Protein AF-0000000082883033 (afdb_homodimer)

Sequence (998 aa):
MDLQLVFLLLLLHVTVPDFSAATPEQPQLTFQQLYKYGKNEYTAKNWNDCVGFMLRAIEDYTYYKEETLWCREMCDRQTNEVPADIVKLDSPKLIRTGMFYGTAQKALCLLRCRIDKFTEERPTMSNYDTYEEFQDRKPYHYLQFCYWKQNDLKNAVKAAFTYLVANPTDEDTVVNLQFYMTQPGYDASFLVDSLQMEYERHYMSAVEAYENQDWERCVERFDLALDAYFKEEHKCKMLCEDYLDWGTMQGDNPEMSIVITSIYTSVIRCQNNCITKLSKVNGHTIKNFLASFYEYLHVCQFNLQRGRDAAQSVANALLLDKDNVVMRRNRLFYASLYENQVEDLFQPSEKIAQHYKQDVIEKRFIAFVDSRFKYEDRRLPAEVAEDRHTFNVEVDIRDDFDYSRI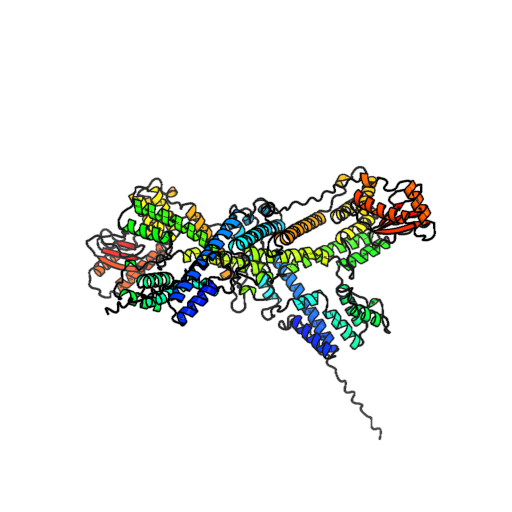MDNILTEKECTALKVASQLPAQANRYIDNLIDEVSTRINTLYGSTVVFQKLNCHQEMLKSGCDRGAFVIGIDSERCSAILADEYSGCALVYCVMDLQLVFLLLLLHVTVPDFSAATPEQPQLTFQQLYKYGKNEYTAKNWNDCVGFMLRAIEDYTYYKEETLWCREMCDRQTNEVPADIVKLDSPKLIRTGMFYGTAQKALCLLRCRIDKFTEERPTMSNYDTYEEFQDRKPYHYLQFCYWKQNDLKNAVKAAFTYLVANPTDEDTVVNLQFYMTQPGYDASFLVDSLQMEYERHYMSAVEAYENQDWERCVERFDLALDAYFKEEHKCKMLCEDYLDWGTMQGDNPEMSIVITSIYTSVIRCQNNCITKLSKVNGHTIKNFLASFYEYLHVCQFNLQRGRDAAQSVANALLLDKDNVVMRRNRLFYASLYENQVEDLFQPSEKIAQHYKQDVIEKRFIAFVDSRFKYEDRRLPAEVAEDRHTFNVEVDIRDDFDYSRIMDNILTEKECTALKVASQLPAQANRYIDNLIDEVSTRINTLYGSTVVFQKLNCHQEMLKSGCDRGAFVIGIDSERCSAILADEYSGCALVYCV

Nearest PDB structures (foldseek):
  8kc9-assembly1_B  TM=8.653E-01  e=4.958E-15  Homo sapiens
  8k0i-assembly1_a  TM=7.037E-01  e=3.665E-15  Homo sapiens
  8k17-assembly1_A  TM=6.082E-01  e=2.996E-16  Homo sapiens
  8k0f-assembly1_A  TM=6.092E-01  e=2.996E-16  Homo sapiens
  8kc9-assembly1_A  TM=6.158E-01  e=5.725E-16  Homo sapiens

Foldseek 3Di:
DPPPPPPPPPPPPPPPPPLDQPPLPQLACALVNLQVQLVVCLVVVVLVSNLSSLVSSLRRLVLVLVLLLVQLVVLVVVFDLQDPVLCPDDDPVSSVVSSVVRVVSSVVSSVVSCCVRSNPNHDDDPDCVVVVCVVLLVSLVSNLVSCVSVVNLLSNLQSLLLNCLSVVPDPVSVVVNVVSCPDPPDDPVSNDNPPAFQLLVLQVQLVVCLVVLVLVSNLVSLVRSVVSLVVQLVSQLSSLQPQADCVVVPDPPDDPVSRVLRGVLRSLVSSLCSVQVSQGHSNDGDPLSVLLSLLRNLVSCVVVVNLLVSLQSLLLSCLSPVLPVQSLVVLVVSCVVVVPCRPPSNHHDPVSVVVSLSSVLSVQSNCCCCQQVDQDPNDGDDDDPVVPDDRDSDDDSDNPADSVLVVDFLDDLVLLVVLQVCQPDPPDPDVVVVVVLVVSQVSSCVRRVHHWAWDDWHAAADFDFLPADRDKFKAHSDNVRHRNTDDRTDHGTITIIYD/DCPPPPPPPPPPPPPPPPLDQPPLPQLACALVNLQVQLVVCLVVLVLVSNLSSLVSSLRRLVLVLVLLLVQLVVLVVVFDLQDPVLCPDDDPVSSVVSNVVRVVSSVVSSVVSCCVRSNPNHDDDPDCVVVVCVVLLVSLVSNLVSCVSVVNLLSNLQSLLLNCLSVVPDPVSVVVNVVSCPDPPDDPVSNDNPPAFQLLVLQVQLVVCLVVLVLVSNLVSLVRSVVSLVVQLVSQLSSLQPQADCVVVPDPPDDPVVRVLRGVLRSLVSSLCSVQVSQGHSNDGDPLSVLLSLLRNLVSCVVVVNLLVSLQSLLLSCLSPVLPVQSLVVLVVSCVVVVPCRPVSNHHDPVSVVVSLSSVLSVQSNCCCCQQVDQDPNDGDDDDPVVPDDRDSDDDSDNPADSVLVVDFLDDLVLLVVLQVCQPDPPDPDVVVVVVLVVSQVSSCVRRVHHWAWDDWHAAADFDFQPADRDKFKAHSDNVRHRNTDDRTDHGTITIIHD

Secondary structure (DSSP, 8-state):
-----------------------TT-TTS-HHHHHHHHHHHHHHT-HHHHHHHHHHHHHHHHHHHHHHHHHHHHHHHH--SS-HHHHT-S-HHHHHHHHHHHHHHHHHHHHHHHHHHHTTTSPP---HHHHHHHHTTHHHHHHHHHHHHTT-HHHHHHHHHHHHHH-TT-HHHHHHHHHHHHSTT--GGG---TT--HHHHHHHHHHHHHHTT-HHHHHHHHHHHHHHHHHHHHHHHHTTTT----GGGSSSS--HHHHHHHHHHHHHHHHHTHHHHT-EETTEE-TTHHHHHHHHHHHHHHHTT-HHHHHHHHHHHHHH-TT-HHHHHHHHHHHHHTGGGHHHH----HHHHHHHHHHHHHHHHHHHHHHHS--BTTBPPPP-GGGGSPP-----------GGGGGS-SS-HHHHHHHHHHHHS-S---HHHHHHHHHHHHHHHHHH----EEEEEEEEEEEEE---SS-EEEEE-SGGGTTPEEPSEEEEEEEEEE-/---------------------S-TT-TTS-HHHHHHHHHHHHHHT-HHHHHHHHHHHHHHHHHHHHHHHHHHHHHHHH--SS-HHHHT-S-HHHHHHHHHHHHHHHHHHHHHHHHHHHTTTSPP---HHHHHHHHTTHHHHHHHHHHHHTT-HHHHHHHHHHHHHH-TT-HHHHHHHHHHHHSTT--GGG---TT--HHHHHHHHHHHHHHTT-HHHHHHHHHHHHHHHHHHHHHHHHTTTT----GGGSSSS--HHHHHHHHHHHHHHHHHTHHHHT-EETTEE-TTHHHHHHHHHHHHHHHTT-HHHHHHHHHHHHHH-TT-HHHHHHHHHHHHHTGGGHHHH----HHHHHHHHHHHHHHHHHHHHHHHS--BTTBPPPP-GGGGSPP-----------GGGGGS-SS-HHHHHHHHHHHHS-S---HHHHHHHHHHHHHHHHHH----EEEEEEEEEEEEE---SS-EEEEE-SGGGTTPEEPSEEEEEEEEEE-

Radius of gyration: 41.28 Å; Cα contacts (8 Å, |Δi|>4): 1332; chains: 2; bounding box: 108×136×106 Å

pLDDT: mean 88.79, std 14.78, range [27.38, 98.69]

Organism: Panagrellus redivivus (NCBI:txid6233)

Structure (mmCIF, N/CA/C/O backbone):
data_AF-0000000082883033-model_v1
#
loop_
_entity.id
_entity.type
_entity.pdbx_description
1 polymer 'Procollagen-proline 3-dioxygenase'
#
loop_
_atom_site.group_PDB
_atom_site.id
_atom_site.type_symbol
_atom_site.label_atom_id
_atom_site.label_alt_id
_atom_site.label_comp_id
_atom_site.label_asym_id
_atom_site.label_entity_id
_atom_site.label_seq_id
_atom_site.pdbx_PDB_ins_code
_atom_site.Cartn_x
_atom_site.Cartn_y
_atom_site.Cartn_z
_atom_site.occupancy
_atom_site.B_iso_or_equiv
_atom_site.auth_seq_id
_atom_site.auth_comp_id
_atom_site.auth_asym_id
_atom_site.auth_atom_id
_atom_site.pdbx_PDB_model_num
ATOM 1 N N . MET A 1 1 ? 75.812 -56.062 4.418 1 27.58 1 MET A N 1
ATOM 2 C CA . MET A 1 1 ? 75.625 -54.594 4.418 1 27.58 1 MET A CA 1
ATOM 3 C C . MET A 1 1 ? 74.25 -54.219 3.758 1 27.58 1 MET A C 1
ATOM 5 O O . MET A 1 1 ? 74.188 -54.031 2.543 1 27.58 1 MET A O 1
ATOM 9 N N . ASP A 1 2 ? 73.188 -55.031 3.953 1 32.84 2 ASP A N 1
ATOM 10 C CA . ASP A 1 2 ? 71.812 -55.094 3.449 1 32.84 2 ASP A CA 1
ATOM 11 C C . ASP A 1 2 ? 71.062 -53.781 3.742 1 32.84 2 ASP A C 1
ATOM 13 O O . ASP A 1 2 ? 70.875 -53.438 4.902 1 32.84 2 ASP A O 1
ATOM 17 N N . LEU A 1 3 ? 71.375 -52.656 2.908 1 33.72 3 LEU A N 1
ATOM 18 C CA . LEU A 1 3 ? 70.875 -51.312 2.859 1 33.72 3 LEU A CA 1
ATOM 19 C C . LEU A 1 3 ? 69.312 -51.344 2.736 1 33.72 3 LEU A C 1
ATOM 21 O O . LEU A 1 3 ? 68.812 -51.75 1.713 1 33.72 3 LEU A O 1
ATOM 25 N N . GLN A 1 4 ? 68.625 -51.719 3.822 1 35.91 4 GLN A N 1
ATOM 26 C CA . GLN A 1 4 ? 67.188 -51.688 4.051 1 35.91 4 GLN A CA 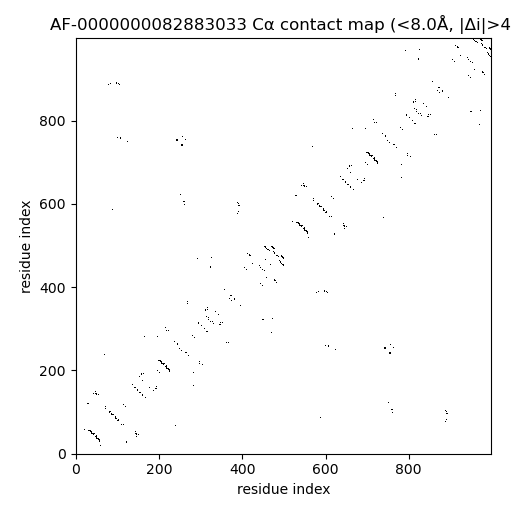1
ATOM 27 C C . GLN A 1 4 ? 66.562 -50.312 3.688 1 35.91 4 GLN A C 1
ATOM 29 O O . GLN A 1 4 ? 66.938 -49.312 4.297 1 35.91 4 GLN A O 1
ATOM 34 N N . LEU A 1 5 ? 66.375 -50.062 2.34 1 35 5 LEU A N 1
ATOM 35 C CA . LEU A 1 5 ? 65.688 -48.906 1.765 1 35 5 LEU A CA 1
ATOM 36 C C . LEU A 1 5 ? 64.375 -48.594 2.488 1 35 5 LEU A C 1
ATOM 38 O O . LEU A 1 5 ? 63.438 -49.406 2.428 1 35 5 LEU A O 1
ATOM 42 N N . VAL A 1 6 ? 64.438 -48.031 3.654 1 35.53 6 VAL A N 1
ATOM 43 C CA . VAL A 1 6 ? 63.281 -47.5 4.395 1 35.53 6 VAL A CA 1
ATOM 44 C C . VAL A 1 6 ? 62.5 -46.5 3.508 1 35.53 6 VAL A C 1
ATOM 46 O O . VAL A 1 6 ? 63 -45.438 3.158 1 35.53 6 VAL A O 1
ATOM 49 N N . PHE A 1 7 ? 61.844 -47.031 2.441 1 33.12 7 PHE A N 1
ATOM 50 C CA . PHE A 1 7 ? 60.938 -46.188 1.66 1 33.12 7 PHE A CA 1
ATOM 51 C C . PHE A 1 7 ? 59.969 -45.438 2.568 1 33.12 7 PHE A C 1
ATOM 53 O O . PHE A 1 7 ? 59.188 -46.031 3.279 1 33.12 7 PHE A O 1
ATOM 60 N N . LEU A 1 8 ? 60.406 -44.25 3.053 1 33.25 8 LEU A N 1
ATOM 61 C CA . LEU A 1 8 ? 59.594 -43.219 3.695 1 33.25 8 LEU A CA 1
ATOM 62 C C . LEU A 1 8 ? 58.344 -42.906 2.867 1 33.25 8 LEU A C 1
ATOM 64 O O . LEU A 1 8 ? 58.438 -42.344 1.78 1 33.25 8 LEU A O 1
ATOM 68 N N . LEU A 1 9 ? 57.375 -43.875 2.748 1 31.28 9 LEU A N 1
ATOM 69 C CA . LEU A 1 9 ? 56.062 -43.562 2.211 1 31.28 9 LEU A CA 1
ATOM 70 C C . LEU A 1 9 ? 55.5 -42.281 2.852 1 31.28 9 LEU A C 1
ATOM 72 O O . LEU A 1 9 ? 55.156 -42.281 4.039 1 31.28 9 LEU A O 1
ATOM 76 N N . LEU A 1 10 ? 56.062 -41.094 2.465 1 33 10 LEU A N 1
ATOM 77 C CA . LEU A 1 10 ? 55.406 -39.812 2.732 1 33 10 LEU A CA 1
ATOM 78 C C . LEU A 1 10 ? 53.938 -39.875 2.363 1 33 10 LEU A C 1
ATOM 80 O O . LEU A 1 10 ? 53.594 -39.938 1.181 1 33 10 LEU A O 1
ATOM 84 N N . LEU A 1 11 ? 53.094 -40.531 3.135 1 32.59 11 LEU A N 1
ATOM 85 C CA . LEU A 1 11 ? 51.625 -40.375 3.086 1 32.59 11 LEU A CA 1
ATOM 86 C C . LEU A 1 11 ? 51.25 -38.906 3.059 1 32.59 11 LEU A C 1
ATOM 88 O O . LEU A 1 11 ? 51.438 -38.188 4.047 1 32.59 11 LEU A O 1
ATOM 92 N N . LEU A 1 12 ? 51.438 -38.25 1.916 1 33.47 12 LEU A N 1
ATOM 93 C CA . LEU A 1 12 ? 50.812 -36.938 1.681 1 33.47 12 LEU A CA 1
ATOM 94 C C . LEU A 1 12 ? 49.344 -36.969 2.119 1 33.47 12 LEU A C 1
ATOM 96 O O . LEU A 1 12 ? 48.5 -37.656 1.508 1 33.47 12 LEU A O 1
ATOM 100 N N . HIS A 1 13 ? 49.031 -36.781 3.406 1 33.62 13 HIS A N 1
ATOM 101 C CA . HIS A 1 13 ? 47.688 -36.469 3.898 1 33.62 13 HIS A CA 1
ATOM 102 C C . HIS A 1 13 ? 47.125 -35.281 3.143 1 33.62 13 HIS A C 1
ATOM 104 O O . HIS A 1 13 ? 47.594 -34.125 3.307 1 33.62 13 HIS A O 1
ATOM 110 N N . VAL A 1 14 ? 46.656 -35.469 1.913 1 36.41 14 VAL A N 1
ATOM 111 C CA . VAL A 1 14 ? 45.75 -34.469 1.309 1 36.41 14 VAL A CA 1
ATOM 112 C C . VAL A 1 14 ? 44.625 -34.125 2.273 1 36.41 14 VAL A C 1
ATOM 114 O O . VAL A 1 14 ? 43.781 -34.969 2.584 1 36.41 14 VAL A O 1
ATOM 117 N N . THR A 1 15 ? 44.906 -33.25 3.205 1 33.66 15 THR A N 1
ATOM 118 C CA . THR A 1 15 ? 43.812 -32.656 3.984 1 33.66 15 THR A CA 1
ATOM 119 C C . THR A 1 15 ? 42.75 -32.094 3.068 1 33.66 15 THR A C 1
ATOM 121 O O . THR A 1 15 ? 43 -31.125 2.336 1 33.66 15 THR A O 1
ATOM 124 N N . VAL A 1 16 ? 41.844 -32.875 2.604 1 38.06 16 VAL A N 1
ATOM 125 C CA . VAL A 1 16 ? 40.594 -32.344 2.01 1 38.06 16 VAL A CA 1
ATOM 126 C C . VAL A 1 16 ? 40.031 -31.266 2.91 1 38.06 16 VAL A C 1
ATOM 128 O O . VAL A 1 16 ? 39.812 -31.484 4.105 1 38.06 16 VAL A O 1
ATOM 131 N N . PRO A 1 17 ? 40.344 -30.016 2.49 1 35.72 17 PRO A N 1
ATOM 132 C CA . PRO A 1 17 ? 39.625 -29.031 3.314 1 35.72 17 PRO A CA 1
ATOM 133 C C . PRO A 1 17 ? 38.188 -29.422 3.584 1 35.72 17 PRO A C 1
ATOM 135 O O . PRO A 1 17 ? 37.5 -29.969 2.709 1 35.72 17 PRO A O 1
ATOM 138 N N . ASP A 1 18 ? 37.906 -29.766 4.754 1 31.92 18 ASP A N 1
ATOM 139 C CA . ASP A 1 18 ? 36.562 -29.922 5.246 1 31.92 18 ASP A CA 1
ATOM 140 C C . ASP A 1 18 ? 35.656 -28.812 4.727 1 31.92 18 ASP A C 1
ATOM 142 O O . ASP A 1 18 ? 35.844 -27.641 5.035 1 31.92 18 ASP A O 1
ATOM 146 N N . PHE A 1 19 ? 35.188 -29.016 3.512 1 36.12 19 PHE A N 1
ATOM 147 C CA . PHE A 1 19 ? 34.094 -28.203 3.016 1 36.12 19 PHE A CA 1
ATOM 148 C C . PHE A 1 19 ? 33 -28.047 4.074 1 36.12 19 PHE A C 1
ATOM 150 O O . PHE A 1 19 ? 32.188 -28.953 4.262 1 36.12 19 PHE A O 1
ATOM 157 N N . SER A 1 20 ? 33.344 -27.438 5.125 1 30.59 20 SER A N 1
ATOM 158 C CA . SER A 1 20 ? 32.281 -27.016 6.039 1 30.59 20 SER A CA 1
ATOM 159 C C . SER A 1 20 ? 31.172 -26.266 5.301 1 30.59 20 SER A C 1
ATOM 161 O O . SER A 1 20 ? 31.453 -25.422 4.453 1 30.59 20 SER A O 1
ATOM 163 N N . ALA A 1 21 ? 29.984 -26.734 5.227 1 32.22 21 ALA A N 1
ATOM 164 C CA . ALA A 1 21 ? 28.719 -26.141 4.84 1 32.22 21 ALA A CA 1
ATOM 165 C C . ALA A 1 21 ? 28.688 -24.641 5.121 1 32.22 21 ALA A C 1
ATOM 167 O O . ALA A 1 21 ? 29.094 -24.203 6.203 1 32.22 21 ALA A O 1
ATOM 168 N N . ALA A 1 22 ? 28.891 -23.781 4.312 1 38.69 22 ALA A N 1
ATOM 169 C CA . ALA A 1 22 ? 28.5 -22.391 4.484 1 38.69 22 ALA A CA 1
ATOM 170 C C . ALA A 1 22 ? 27.328 -22.25 5.441 1 38.69 22 ALA A C 1
ATOM 172 O O . ALA A 1 22 ? 26.172 -22.297 5.016 1 38.69 22 ALA A O 1
ATOM 173 N N . THR A 1 23 ? 27.109 -22.984 6.512 1 45.19 23 THR A N 1
ATOM 174 C CA . THR A 1 23 ? 26.172 -22.891 7.625 1 45.19 23 THR A CA 1
ATOM 175 C C . THR A 1 23 ? 26.094 -21.453 8.148 1 45.19 23 THR A C 1
ATOM 177 O O . THR A 1 23 ? 26.969 -20.625 7.84 1 45.19 23 THR A O 1
ATOM 180 N N . PRO A 1 24 ? 25.141 -21.047 9.273 1 55.59 24 PRO A N 1
ATOM 181 C CA . PRO A 1 24 ? 25.031 -19.859 10.117 1 55.59 24 PRO A CA 1
ATOM 182 C C . PRO A 1 24 ? 26.406 -19.281 10.484 1 55.59 24 PRO A C 1
ATOM 184 O O . PRO A 1 24 ? 26.469 -18.219 11.117 1 55.59 24 PRO A O 1
ATOM 187 N N . GLU A 1 25 ? 27.344 -19.875 10.047 1 60.88 25 GLU A N 1
ATOM 188 C CA . GLU A 1 25 ? 28.562 -19.484 10.742 1 60.88 25 GLU A CA 1
ATOM 189 C C . GLU A 1 25 ? 29.203 -18.266 10.109 1 60.88 25 GLU A C 1
ATOM 191 O O . GLU A 1 25 ? 29.844 -17.453 10.805 1 60.88 25 GLU A O 1
ATOM 196 N N . GLN A 1 26 ? 28.859 -18.094 8.617 1 78.81 26 GLN A N 1
ATOM 197 C CA . GLN A 1 26 ? 29.406 -16.891 8.008 1 78.81 26 GLN A CA 1
ATOM 198 C C . GLN A 1 26 ? 28.328 -16.125 7.254 1 78.81 26 GLN A C 1
ATOM 200 O O . GLN A 1 26 ? 28.25 -16.172 6.023 1 78.81 26 GLN A O 1
ATOM 205 N N . PRO A 1 27 ? 27.641 -15.398 7.902 1 80.38 27 PRO A N 1
ATOM 206 C CA . PRO A 1 27 ? 26.484 -14.742 7.297 1 80.38 27 PRO A CA 1
ATOM 207 C C . PRO A 1 27 ? 26.859 -13.781 6.172 1 80.38 27 PRO A C 1
ATOM 209 O O . PRO A 1 27 ? 26.031 -13.484 5.309 1 80.38 27 PRO A O 1
ATOM 212 N N . GLN A 1 28 ? 28.094 -13.43 6.074 1 83.5 28 GLN A N 1
ATOM 213 C CA . GLN A 1 28 ? 28.531 -12.469 5.066 1 83.5 28 GLN A CA 1
ATOM 214 C C . GLN A 1 28 ? 28.734 -13.141 3.713 1 83.5 28 GLN A C 1
ATOM 216 O O . GLN A 1 28 ? 28.719 -12.477 2.676 1 83.5 28 GLN A O 1
ATOM 221 N N . LEU A 1 29 ? 28.969 -14.398 3.764 1 89.06 29 LEU A N 1
ATOM 222 C CA . LEU A 1 29 ? 29.156 -15.141 2.525 1 89.06 29 LEU A CA 1
ATOM 223 C C . LEU A 1 29 ? 27.828 -15.672 1.994 1 89.06 29 LEU A C 1
ATOM 225 O O . LEU A 1 29 ? 27.438 -16.797 2.311 1 89.06 29 LEU A O 1
ATOM 229 N N . THR A 1 30 ? 27.234 -14.93 1.138 1 91.69 30 THR A N 1
ATOM 230 C CA . THR A 1 30 ? 25.906 -15.258 0.618 1 91.69 30 THR A CA 1
ATOM 231 C C . THR A 1 30 ? 26.016 -16.109 -0.639 1 91.69 30 THR A C 1
ATOM 233 O O . THR A 1 30 ? 27.109 -16.281 -1.191 1 91.69 30 THR A O 1
ATOM 236 N N . PHE A 1 31 ? 24.906 -16.656 -1.018 1 93.88 31 PHE A N 1
ATOM 237 C CA . PHE A 1 31 ? 24.891 -17.484 -2.219 1 93.88 31 PHE A CA 1
ATOM 238 C C . PHE A 1 31 ? 25.344 -16.688 -3.434 1 93.88 31 PHE A C 1
ATOM 240 O O . PHE A 1 31 ? 25.922 -17.234 -4.371 1 93.88 31 PHE A O 1
ATOM 247 N N . GLN A 1 32 ? 25.141 -15.383 -3.434 1 92.31 32 GLN A N 1
ATOM 248 C CA . GLN A 1 32 ? 25.578 -14.539 -4.543 1 92.31 32 GLN A CA 1
ATOM 249 C C . GLN A 1 32 ? 27.094 -14.539 -4.676 1 92.31 32 GLN A C 1
ATOM 251 O O . GLN A 1 32 ? 27.625 -14.719 -5.773 1 92.31 32 GLN A O 1
ATOM 256 N N . GLN A 1 33 ? 27.766 -14.328 -3.576 1 92.38 33 GLN A N 1
ATOM 257 C CA . GLN A 1 33 ? 29.234 -14.32 -3.572 1 92.38 33 GLN A CA 1
ATOM 258 C C . GLN A 1 33 ? 29.797 -15.703 -3.877 1 92.38 33 GLN A C 1
ATOM 260 O O . GLN A 1 33 ? 30.734 -15.836 -4.652 1 92.38 33 GLN A O 1
ATOM 265 N N . LEU A 1 34 ? 29.234 -16.625 -3.236 1 95.94 34 LEU A N 1
ATOM 266 C CA . LEU A 1 34 ? 29.672 -18 -3.436 1 95.94 34 LEU A CA 1
ATOM 267 C C . LEU A 1 34 ? 29.516 -18.422 -4.891 1 95.94 34 LEU A C 1
ATOM 269 O O . LEU A 1 34 ? 30.375 -19.109 -5.445 1 95.94 34 LEU A O 1
ATOM 273 N N . TYR A 1 35 ? 28.391 -18.047 -5.473 1 96.62 35 TYR A N 1
ATOM 274 C CA . TYR A 1 35 ? 28.125 -18.312 -6.883 1 96.62 35 TYR A CA 1
ATOM 275 C C . TYR A 1 35 ? 29.172 -17.672 -7.773 1 96.62 35 TYR A C 1
ATOM 277 O O . TYR A 1 35 ? 29.672 -18.297 -8.719 1 96.62 35 TYR A O 1
ATOM 285 N N . LYS A 1 36 ? 29.5 -16.469 -7.457 1 95.75 36 LYS A N 1
ATOM 286 C CA . LYS A 1 36 ? 30.562 -15.766 -8.188 1 95.75 36 LYS A CA 1
ATOM 287 C C . LYS A 1 36 ? 31.891 -16.5 -8.078 1 95.75 36 LYS A C 1
ATOM 289 O O . LYS A 1 36 ? 32.594 -16.656 -9.07 1 95.75 36 LYS A O 1
ATOM 294 N N . TYR A 1 37 ? 32.219 -16.922 -6.895 1 97.12 37 TYR A N 1
ATOM 295 C CA . TYR A 1 37 ? 33.469 -17.688 -6.695 1 97.12 37 TYR A CA 1
ATOM 296 C C . TYR A 1 37 ? 33.438 -18.984 -7.512 1 97.12 37 TYR A C 1
ATOM 298 O O . TYR A 1 37 ? 34.438 -19.359 -8.117 1 97.12 37 TYR A O 1
ATOM 306 N N . GLY A 1 38 ? 32.25 -19.625 -7.492 1 98.19 38 GLY A N 1
ATOM 307 C CA . GLY A 1 38 ? 32.125 -20.828 -8.289 1 98.19 38 GLY A CA 1
ATOM 308 C C . GLY A 1 38 ? 32.344 -20.609 -9.766 1 98.19 38 GLY A C 1
ATOM 309 O O . GLY A 1 38 ? 33 -21.406 -10.43 1 98.19 38 GLY A O 1
ATOM 310 N N . LYS A 1 39 ? 31.812 -19.547 -10.297 1 98 39 LYS A N 1
ATOM 311 C CA . LYS A 1 39 ? 32 -19.188 -11.703 1 98 39 LYS A CA 1
ATOM 312 C C . LYS A 1 39 ? 33.469 -18.891 -12.008 1 98 39 LYS A C 1
ATOM 314 O O . LYS A 1 39 ? 33.969 -19.25 -13.062 1 98 39 LYS A O 1
ATOM 319 N N . ASN A 1 40 ? 34.094 -18.219 -11.102 1 98.19 40 ASN A N 1
ATOM 320 C CA . ASN A 1 40 ? 35.531 -17.922 -11.258 1 98.19 40 ASN A CA 1
ATOM 321 C C . ASN A 1 40 ? 36.375 -19.188 -11.344 1 98.19 40 ASN A C 1
ATOM 323 O O . ASN A 1 40 ? 37.25 -19.312 -12.195 1 98.19 40 ASN A O 1
ATOM 327 N N . GLU A 1 41 ? 36.094 -20.031 -10.43 1 98.44 41 GLU A N 1
ATOM 328 C CA . GLU A 1 41 ? 36.812 -21.281 -10.406 1 98.44 41 GLU A CA 1
ATOM 329 C C . GLU A 1 41 ? 36.531 -22.125 -11.656 1 98.44 41 GLU A C 1
ATOM 331 O O . GLU A 1 41 ? 37.438 -22.828 -12.148 1 98.44 41 GLU A O 1
ATOM 336 N N . TYR A 1 42 ? 35.312 -22.062 -12.117 1 98 42 TYR A N 1
ATOM 337 C CA . TYR A 1 42 ? 34.938 -22.703 -13.375 1 98 42 TYR A CA 1
ATOM 338 C C . TYR A 1 42 ? 35.812 -22.188 -14.523 1 98 42 TYR A C 1
ATOM 340 O O . TYR A 1 42 ? 36.344 -22.969 -15.312 1 98 42 TYR A O 1
ATOM 348 N N . THR A 1 43 ? 36 -20.938 -14.586 1 98.06 43 THR A N 1
ATOM 349 C CA . THR A 1 43 ? 36.781 -20.297 -15.633 1 98.06 43 THR A CA 1
ATOM 350 C C . THR A 1 43 ? 38.25 -20.641 -15.492 1 98.06 43 THR A C 1
ATOM 352 O O . THR A 1 43 ? 38.969 -20.828 -16.5 1 98.06 43 THR A O 1
ATOM 355 N N . ALA A 1 44 ? 38.656 -20.766 -14.305 1 97.94 44 ALA A N 1
ATOM 356 C CA . ALA A 1 44 ? 40.062 -21.062 -14.008 1 97.94 44 ALA A CA 1
ATOM 357 C C . ALA A 1 44 ? 40.344 -22.562 -14.141 1 97.94 44 ALA A C 1
ATOM 359 O O . ALA A 1 44 ? 41.5 -23 -14.023 1 97.94 44 ALA A O 1
ATOM 360 N N . LYS A 1 45 ? 39.375 -23.344 -14.312 1 97.88 45 LYS A N 1
ATOM 361 C CA . LYS A 1 45 ? 39.469 -24.781 -14.484 1 97.88 45 LYS A CA 1
ATOM 362 C C . LYS A 1 45 ? 39.906 -25.469 -13.195 1 97.88 45 LYS A C 1
ATOM 364 O O . LYS A 1 45 ? 40.625 -26.469 -13.234 1 97.88 45 LYS A O 1
ATOM 369 N N . ASN A 1 46 ? 39.625 -24.812 -12.133 1 98.25 46 ASN A N 1
ATOM 370 C CA . ASN A 1 46 ? 39.75 -25.438 -10.828 1 98.25 46 ASN A CA 1
ATOM 371 C C . ASN A 1 46 ? 38.469 -26.203 -10.445 1 98.25 46 ASN A C 1
ATOM 373 O O . ASN A 1 46 ? 37.656 -25.688 -9.672 1 98.25 46 ASN A O 1
ATOM 377 N N . TRP A 1 47 ? 38.406 -27.406 -10.828 1 98.06 47 TRP A N 1
ATOM 378 C CA . TRP A 1 47 ? 37.156 -28.109 -10.859 1 98.06 47 TRP A CA 1
ATOM 379 C C . TRP A 1 47 ? 36.719 -28.5 -9.453 1 98.06 47 TRP A C 1
ATOM 381 O O . TRP A 1 47 ? 35.5 -28.469 -9.141 1 98.06 47 TRP A O 1
ATOM 391 N N . ASN A 1 48 ? 37.594 -28.859 -8.562 1 97.69 48 ASN A N 1
ATOM 392 C CA . ASN A 1 48 ? 37.219 -29.172 -7.188 1 97.69 48 ASN A CA 1
ATOM 393 C C . ASN A 1 48 ? 36.625 -27.969 -6.465 1 97.69 48 ASN A C 1
ATOM 395 O O . ASN A 1 48 ? 35.594 -28.109 -5.793 1 97.69 48 ASN A O 1
ATOM 399 N N . ASP A 1 49 ? 37.25 -26.906 -6.73 1 98 49 ASP A N 1
ATOM 400 C CA . ASP A 1 49 ? 36.75 -25.688 -6.098 1 98 49 ASP A CA 1
ATOM 401 C C . ASP A 1 49 ? 35.438 -25.219 -6.719 1 98 49 ASP A C 1
ATOM 403 O O . ASP A 1 49 ? 34.562 -24.703 -6.027 1 98 49 ASP A O 1
ATOM 407 N N . CYS A 1 50 ? 35.344 -25.422 -7.984 1 98.44 50 CYS A N 1
ATOM 408 C CA . CYS A 1 50 ? 34.094 -25.109 -8.672 1 98.44 50 CYS A CA 1
ATOM 409 C C . CYS A 1 50 ? 32.938 -25.844 -8.039 1 98.44 50 CYS A C 1
ATOM 411 O O . CYS A 1 50 ? 31.938 -25.219 -7.664 1 98.44 50 CYS A O 1
ATOM 413 N N . VAL A 1 51 ? 33.094 -27.172 -7.824 1 98.5 51 VAL A N 1
ATOM 414 C CA . VAL A 1 51 ? 32.031 -27.984 -7.219 1 98.5 51 VAL A CA 1
ATOM 415 C C . VAL A 1 51 ? 31.781 -27.5 -5.793 1 98.5 51 VAL A C 1
ATOM 417 O O . VAL A 1 51 ? 30.625 -27.328 -5.398 1 98.5 51 VAL A O 1
ATOM 420 N N . GLY A 1 52 ? 32.812 -27.234 -5.109 1 97.88 52 GLY A N 1
ATOM 421 C CA . GLY A 1 52 ? 32.656 -26.812 -3.729 1 97.88 52 GLY A CA 1
ATOM 422 C C . GLY A 1 52 ? 31.891 -25.516 -3.582 1 97.88 52 GLY A C 1
ATOM 423 O O . GLY A 1 52 ? 30.953 -25.438 -2.785 1 97.88 52 GLY A O 1
ATOM 424 N N . PHE A 1 53 ? 32.25 -24.531 -4.371 1 97.94 53 PHE A N 1
ATOM 425 C CA . PHE A 1 53 ? 31.625 -23.219 -4.27 1 97.94 53 PHE A CA 1
ATOM 426 C C . PHE A 1 53 ? 30.188 -23.281 -4.77 1 97.94 53 PHE A C 1
ATOM 428 O O . PHE A 1 53 ? 29.281 -22.656 -4.191 1 97.94 53 PHE A O 1
ATOM 435 N N . MET A 1 54 ? 29.938 -24.031 -5.789 1 98.25 54 MET A N 1
ATOM 436 C CA . MET A 1 54 ? 28.578 -24.141 -6.328 1 98.25 54 MET A CA 1
ATOM 437 C C . MET A 1 54 ? 27.656 -24.812 -5.336 1 98.25 54 MET A C 1
ATOM 439 O O . MET A 1 54 ? 26.516 -24.375 -5.145 1 98.25 54 MET A O 1
ATOM 443 N N . LEU A 1 55 ? 28.125 -25.859 -4.715 1 98.06 55 LEU A N 1
ATOM 444 C CA . LEU A 1 55 ? 27.297 -26.578 -3.75 1 98.06 55 LEU A CA 1
ATOM 445 C C . LEU A 1 55 ? 27 -25.703 -2.537 1 98.06 55 LEU A C 1
ATOM 447 O O . LEU A 1 55 ? 25.875 -25.703 -2.029 1 98.06 55 LEU A O 1
ATOM 451 N N . ARG A 1 56 ? 27.953 -24.969 -2.127 1 97.12 56 ARG A N 1
ATOM 452 C CA . ARG A 1 56 ? 27.75 -24.062 -1.003 1 97.12 56 ARG A CA 1
ATOM 453 C C . ARG A 1 56 ? 26.766 -22.953 -1.37 1 97.12 56 ARG A C 1
ATOM 455 O O . ARG A 1 56 ? 25.969 -22.516 -0.533 1 97.12 56 ARG A O 1
ATOM 462 N N . ALA A 1 57 ? 26.875 -22.469 -2.598 1 97.12 57 ALA A N 1
ATOM 463 C CA . ALA A 1 57 ? 25.953 -21.453 -3.07 1 97.12 57 ALA A CA 1
ATOM 464 C C . ALA A 1 57 ? 24.516 -21.969 -3.062 1 97.12 57 ALA A C 1
ATOM 466 O O . ALA A 1 57 ? 23.594 -21.266 -2.623 1 97.12 57 ALA A O 1
ATOM 467 N N . ILE A 1 58 ? 24.344 -23.172 -3.5 1 97.69 58 ILE A N 1
ATOM 468 C CA . ILE A 1 58 ? 23.016 -23.781 -3.551 1 97.69 58 ILE A CA 1
ATOM 469 C C . ILE A 1 58 ? 22.484 -23.969 -2.133 1 97.69 58 ILE A C 1
ATOM 471 O O . ILE A 1 58 ? 21.312 -23.719 -1.869 1 97.69 58 ILE A O 1
ATOM 475 N N . GLU A 1 59 ? 23.297 -24.391 -1.277 1 96.56 59 GLU A N 1
ATOM 476 C CA . GLU A 1 59 ? 22.906 -24.594 0.114 1 96.56 59 GLU A CA 1
ATOM 477 C C . GLU A 1 59 ? 22.453 -23.281 0.754 1 96.56 59 GLU A C 1
ATOM 479 O O . GLU A 1 59 ? 21.422 -23.234 1.43 1 96.56 59 GLU A O 1
ATOM 484 N N . ASP A 1 60 ? 23.219 -22.266 0.577 1 95.19 60 ASP A N 1
ATOM 485 C CA . ASP A 1 60 ? 22.859 -20.984 1.165 1 95.19 60 ASP A CA 1
ATOM 486 C C . ASP A 1 60 ? 21.578 -20.422 0.542 1 95.19 60 ASP A C 1
ATOM 488 O O . ASP A 1 60 ? 20.781 -19.781 1.223 1 95.19 60 ASP A O 1
ATOM 492 N N . TYR A 1 61 ? 21.469 -20.609 -0.747 1 94.44 61 TYR A N 1
ATOM 493 C CA . TYR A 1 61 ? 20.25 -20.188 -1.419 1 94.44 61 TYR A CA 1
ATOM 494 C C . TYR A 1 61 ? 19.031 -20.891 -0.821 1 94.44 61 TYR A C 1
ATOM 496 O O . TYR A 1 61 ? 18 -20.25 -0.578 1 94.44 61 TYR A O 1
ATOM 504 N N . THR A 1 62 ? 19.156 -22.141 -0.597 1 95.75 62 THR A N 1
ATOM 505 C CA . THR A 1 62 ? 18.078 -22.906 -0.004 1 95.75 62 THR A CA 1
ATOM 506 C C . THR A 1 62 ? 17.766 -22.422 1.404 1 95.75 62 THR A C 1
ATOM 508 O O . THR A 1 62 ? 16.594 -22.297 1.777 1 95.75 62 THR A O 1
ATOM 511 N N . TYR A 1 63 ? 18.781 -22.125 2.117 1 93.75 63 TYR A N 1
ATOM 512 C CA . TYR A 1 63 ? 18.609 -21.578 3.455 1 93.75 63 TYR A CA 1
ATOM 513 C C . TYR A 1 63 ? 17.844 -20.25 3.402 1 93.75 63 TYR A C 1
ATOM 515 O O . TYR A 1 63 ? 16.891 -20.047 4.16 1 93.75 63 TYR A O 1
ATOM 523 N N . TYR A 1 64 ? 18.281 -19.391 2.523 1 92.31 64 TYR A N 1
ATOM 524 C CA . TYR A 1 64 ? 17.656 -18.094 2.371 1 92.31 64 TYR A CA 1
ATOM 525 C C . TYR A 1 64 ? 16.172 -18.234 2.047 1 92.31 64 TYR A C 1
ATOM 527 O O . TYR A 1 64 ? 15.328 -17.562 2.652 1 92.31 64 TYR A O 1
ATOM 535 N N . LYS A 1 65 ? 15.891 -19.047 1.159 1 93.31 65 LYS A N 1
ATOM 536 C CA . LYS A 1 65 ? 14.516 -19.266 0.709 1 93.31 65 LYS A CA 1
ATOM 537 C C . LYS A 1 65 ? 13.656 -19.859 1.823 1 93.31 65 LYS A C 1
ATOM 539 O O . LYS A 1 65 ? 12.547 -19.391 2.07 1 93.31 65 LYS A O 1
ATOM 544 N N . GLU A 1 66 ? 14.148 -20.859 2.51 1 95.81 66 GLU A N 1
ATOM 545 C CA . GLU A 1 66 ? 13.383 -21.562 3.539 1 95.81 66 GLU A CA 1
ATOM 546 C C . GLU A 1 66 ? 13.141 -20.672 4.75 1 95.81 66 GLU A C 1
ATOM 548 O O . GLU A 1 66 ? 12.055 -20.688 5.328 1 95.81 66 GLU A O 1
ATOM 553 N N . GLU A 1 67 ? 14.156 -19.922 5.102 1 94.38 67 GLU A N 1
ATOM 554 C CA . GLU A 1 67 ? 13.992 -19.031 6.242 1 94.38 67 GLU A CA 1
ATOM 555 C C . GLU A 1 67 ? 13.055 -17.875 5.906 1 94.38 67 GLU A C 1
ATOM 557 O O . GLU A 1 67 ? 12.297 -17.406 6.766 1 94.38 67 GLU A O 1
ATOM 562 N N . THR A 1 68 ? 13.172 -17.391 4.688 1 93.5 68 THR A N 1
ATOM 563 C CA . THR A 1 68 ? 12.227 -16.375 4.242 1 93.5 68 THR A CA 1
ATOM 564 C C . THR A 1 68 ? 10.797 -16.891 4.324 1 93.5 68 THR A C 1
ATOM 566 O O . THR A 1 68 ? 9.906 -16.188 4.816 1 93.5 68 THR A O 1
ATOM 569 N N . LEU A 1 69 ? 10.594 -18.078 3.852 1 96.69 69 LEU A N 1
ATOM 570 C CA . LEU A 1 69 ? 9.273 -18.703 3.91 1 96.69 69 LEU A CA 1
ATOM 571 C C . LEU A 1 69 ? 8.812 -18.859 5.352 1 96.69 69 LEU A C 1
ATOM 573 O O . LEU A 1 69 ? 7.652 -18.594 5.672 1 96.69 69 LEU A O 1
ATOM 577 N N . TRP A 1 70 ? 9.688 -19.266 6.164 1 97.38 70 TRP A N 1
ATOM 578 C CA . TRP A 1 70 ? 9.352 -19.469 7.57 1 97.38 70 TRP A CA 1
ATOM 579 C C . TRP A 1 70 ? 8.883 -18.156 8.203 1 97.38 70 TRP A C 1
ATOM 581 O O . TRP A 1 70 ? 7.875 -18.125 8.906 1 97.38 70 TRP A O 1
ATOM 591 N N . CYS A 1 71 ? 9.672 -17.094 7.996 1 96.25 71 CYS A N 1
ATOM 592 C CA . CYS A 1 71 ? 9.32 -15.789 8.539 1 96.25 71 CYS A CA 1
ATOM 593 C C . CYS A 1 71 ? 7.953 -15.336 8.047 1 96.25 71 CYS A C 1
ATOM 595 O O . CYS A 1 71 ? 7.129 -14.875 8.836 1 96.25 71 CYS A O 1
ATOM 597 N N . ARG A 1 72 ? 7.676 -15.469 6.801 1 96.81 72 ARG A N 1
ATOM 598 C CA . ARG A 1 72 ? 6.422 -15.016 6.203 1 96.81 72 ARG A CA 1
ATOM 599 C C . ARG A 1 72 ? 5.242 -15.812 6.75 1 96.81 72 ARG A C 1
ATOM 601 O O . ARG A 1 72 ? 4.195 -15.242 7.062 1 96.81 72 ARG A O 1
ATOM 608 N N . GLU A 1 73 ? 5.434 -17.109 6.91 1 97.25 73 GLU A N 1
ATOM 609 C CA . GLU A 1 73 ? 4.367 -17.953 7.461 1 97.25 73 GLU A CA 1
ATOM 610 C C . GLU A 1 73 ? 4.109 -17.625 8.93 1 97.25 73 GLU A C 1
ATOM 612 O O . GLU A 1 73 ? 2.957 -17.5 9.352 1 97.25 73 GLU A O 1
ATOM 617 N N . MET A 1 74 ? 5.172 -17.484 9.625 1 97.06 74 MET A N 1
ATOM 618 C CA . MET A 1 74 ? 5.047 -17.172 11.047 1 97.06 74 MET A CA 1
ATOM 619 C C . MET A 1 74 ? 4.34 -15.828 11.25 1 97.06 74 MET A C 1
ATOM 621 O O . MET A 1 74 ? 3.402 -15.734 12.047 1 97.06 74 MET A O 1
ATOM 625 N N . CYS A 1 75 ? 4.75 -14.82 10.547 1 96.5 75 CYS A N 1
ATOM 626 C CA . CYS A 1 75 ? 4.199 -13.484 10.727 1 96.5 75 CYS A CA 1
ATOM 627 C C . CYS A 1 75 ? 2.773 -13.398 10.195 1 96.5 75 CYS A C 1
ATOM 629 O O . CYS A 1 75 ? 1.96 -12.617 10.695 1 96.5 75 CYS A O 1
ATOM 631 N N . ASP A 1 76 ? 2.459 -14.164 9.172 1 95.06 76 ASP A N 1
ATOM 632 C CA . ASP A 1 76 ? 1.088 -14.234 8.68 1 95.06 76 ASP A CA 1
ATOM 633 C C . ASP A 1 76 ? 0.15 -14.805 9.742 1 95.06 76 ASP A C 1
ATOM 635 O O . ASP A 1 76 ? -1.01 -14.398 9.836 1 95.06 76 ASP A O 1
ATOM 639 N N . ARG A 1 77 ? 0.664 -15.703 10.531 1 95.06 77 ARG A N 1
ATOM 640 C CA . ARG A 1 77 ? -0.133 -16.312 11.586 1 95.06 77 ARG A CA 1
ATOM 641 C C . ARG A 1 77 ? -0.26 -15.391 12.789 1 95.06 77 ARG A C 1
ATOM 643 O O . ARG A 1 77 ? -1.301 -15.359 13.453 1 95.06 77 ARG A O 1
ATOM 650 N N . GLN A 1 78 ? 0.727 -14.594 12.984 1 94.38 78 GLN A N 1
ATOM 651 C CA . GLN A 1 78 ? 0.799 -13.82 14.219 1 94.38 78 GLN A CA 1
ATOM 652 C C . GLN A 1 78 ? 0.125 -12.461 14.055 1 94.38 78 GLN A C 1
ATOM 654 O O . GLN A 1 78 ? -0.185 -11.797 15.047 1 94.38 78 GLN A O 1
ATOM 659 N N . THR A 1 79 ? -0.024 -12.016 12.883 1 94.81 79 THR A N 1
ATOM 660 C CA . THR A 1 79 ? -0.591 -10.695 12.656 1 94.81 79 THR A CA 1
ATOM 661 C C . THR A 1 79 ? -1.914 -10.789 11.906 1 94.81 79 THR A C 1
ATOM 663 O O . THR A 1 79 ? -2.191 -11.797 11.25 1 94.81 79 THR A O 1
ATOM 666 N N . ASN A 1 80 ? -2.744 -9.766 12.117 1 93.88 80 ASN A N 1
ATOM 667 C CA . ASN A 1 80 ? -4.031 -9.664 11.438 1 93.88 80 ASN A CA 1
ATOM 668 C C . ASN A 1 80 ? -4.148 -8.367 10.641 1 93.88 80 ASN A C 1
ATOM 670 O O . ASN A 1 80 ? -4.422 -7.309 11.203 1 93.88 80 ASN A O 1
ATOM 674 N N . GLU A 1 81 ? -4.039 -8.469 9.336 1 93.06 81 GLU A N 1
ATOM 675 C CA . GLU A 1 81 ? -4.059 -7.281 8.484 1 93.06 81 GLU A CA 1
ATOM 676 C C . GLU A 1 81 ? -5.488 -6.836 8.188 1 93.06 81 GLU A C 1
ATOM 678 O O . GLU A 1 81 ? -5.703 -5.758 7.629 1 93.06 81 GLU A O 1
ATOM 683 N N . VAL A 1 82 ? -6.469 -7.699 8.484 1 95.25 82 VAL A N 1
ATOM 684 C CA . VAL A 1 82 ? -7.871 -7.379 8.25 1 95.25 82 VAL A CA 1
ATOM 685 C C . VAL A 1 82 ? -8.688 -7.676 9.508 1 95.25 82 VAL A C 1
ATOM 687 O O . VAL A 1 82 ? -9.578 -8.531 9.492 1 95.25 82 VAL A O 1
ATOM 690 N N . PRO A 1 83 ? -8.445 -6.918 10.531 1 94.5 83 PRO A N 1
ATOM 691 C CA . PRO A 1 83 ? -9.18 -7.199 11.766 1 94.5 83 PRO A CA 1
ATOM 692 C C . PRO A 1 83 ? -10.672 -6.922 11.641 1 94.5 83 PRO A C 1
ATOM 694 O O . PRO A 1 83 ? -11.07 -5.867 11.133 1 94.5 83 PRO A O 1
ATOM 697 N N . ALA A 1 84 ? -11.453 -7.77 12.156 1 92 84 ALA A N 1
ATOM 698 C CA . ALA A 1 84 ? -12.906 -7.68 12.055 1 92 84 ALA A CA 1
ATOM 699 C C . ALA A 1 84 ? -13.422 -6.402 12.719 1 92 84 ALA A C 1
ATOM 701 O O . ALA A 1 84 ? -14.352 -5.766 12.203 1 92 84 ALA A O 1
ATOM 702 N N . ASP A 1 85 ? -12.867 -5.996 13.797 1 92.19 85 ASP A N 1
ATOM 703 C CA . ASP A 1 85 ? -13.328 -4.82 14.531 1 92.19 85 ASP A CA 1
ATOM 704 C C . ASP A 1 85 ? -13.047 -3.541 13.742 1 92.19 85 ASP A C 1
ATOM 706 O O . ASP A 1 85 ? -13.727 -2.527 13.938 1 92.19 85 ASP A O 1
ATOM 710 N N . ILE A 1 86 ? -12.086 -3.574 12.867 1 94.38 86 ILE A N 1
ATOM 711 C CA . ILE A 1 86 ? -11.711 -2.406 12.078 1 94.38 86 ILE A CA 1
ATOM 712 C C . ILE A 1 86 ? -12.609 -2.314 10.836 1 94.38 86 ILE A C 1
ATOM 714 O O . ILE A 1 86 ? -13.156 -1.253 10.539 1 94.38 86 ILE A O 1
ATOM 718 N N . VAL A 1 87 ? -12.836 -3.453 10.141 1 93.94 87 VAL A N 1
ATOM 719 C CA . VAL A 1 87 ? -13.539 -3.416 8.859 1 93.94 87 VAL A CA 1
ATOM 720 C C . VAL A 1 87 ? -15.031 -3.199 9.094 1 93.94 87 VAL A C 1
ATOM 722 O O . VAL A 1 87 ? -15.773 -2.885 8.156 1 93.94 87 VAL A O 1
ATOM 725 N N . LYS A 1 88 ? -15.484 -3.238 10.32 1 91.75 88 LYS A N 1
ATOM 726 C CA . LYS A 1 88 ? -16.891 -3.027 10.641 1 91.75 88 LYS A CA 1
ATOM 727 C C . LYS A 1 88 ? -17.156 -1.577 11.039 1 91.75 88 LYS A C 1
ATOM 729 O O . LYS A 1 88 ? -18.297 -1.195 11.297 1 91.75 88 LYS A O 1
ATOM 734 N N . LEU A 1 89 ? -16.141 -0.803 11.07 1 92.31 89 LEU A N 1
ATOM 735 C CA . LEU A 1 89 ? -16.297 0.605 11.414 1 92.31 89 LEU A CA 1
ATOM 736 C C . LEU A 1 89 ? -17.062 1.346 10.328 1 92.31 89 LEU A C 1
ATOM 738 O O . LEU A 1 89 ? -17.172 0.864 9.203 1 92.31 89 LEU A O 1
ATOM 742 N N . ASP A 1 90 ? -17.531 2.51 10.695 1 88.12 90 ASP A N 1
ATOM 743 C CA . ASP A 1 90 ? -18.359 3.279 9.766 1 88.12 90 ASP A CA 1
ATOM 744 C C . ASP A 1 90 ? -17.516 4.293 8.992 1 88.12 90 ASP A C 1
ATOM 746 O O . ASP A 1 90 ? -17.938 4.766 7.934 1 88.12 90 ASP A O 1
ATOM 750 N N . SER A 1 91 ? -16.344 4.594 9.484 1 91.75 91 SER A N 1
ATOM 751 C CA . SER A 1 91 ? -15.508 5.617 8.875 1 91.75 91 SER A CA 1
ATOM 752 C C . SER A 1 91 ? -14.484 4.996 7.93 1 91.75 91 SER A C 1
ATOM 754 O O . SER A 1 91 ? -13.586 4.277 8.367 1 91.75 91 SER A O 1
ATOM 756 N N . PRO A 1 92 ? -14.641 5.301 6.605 1 92.88 92 PRO A N 1
ATOM 757 C CA . PRO A 1 92 ? -13.664 4.781 5.648 1 92.88 92 PRO A CA 1
ATOM 758 C C . PRO A 1 92 ? -12.227 5.145 6.016 1 92.88 92 PRO A C 1
ATOM 760 O O . PRO A 1 92 ? -11.312 4.336 5.84 1 92.88 92 PRO A O 1
ATOM 763 N N . LYS A 1 93 ? -12.078 6.34 6.523 1 92.38 93 LYS A N 1
ATOM 764 C CA . LYS A 1 93 ? -10.734 6.781 6.891 1 92.38 93 LYS A CA 1
ATOM 765 C C . LYS A 1 93 ? -10.172 5.938 8.031 1 92.38 93 LYS A C 1
ATOM 767 O O . LYS A 1 93 ? -9 5.562 8.016 1 92.38 93 LYS A O 1
ATOM 772 N N . LEU A 1 94 ? -11 5.641 9.008 1 94.38 94 LEU A N 1
ATOM 773 C CA . LEU A 1 94 ? -10.562 4.832 10.141 1 94.38 94 LEU A CA 1
ATOM 774 C C . LEU A 1 94 ? -10.266 3.402 9.703 1 94.38 94 LEU A C 1
ATOM 776 O O . LEU A 1 94 ? -9.312 2.785 10.188 1 94.38 94 LEU A O 1
ATOM 780 N N . ILE A 1 95 ? -11.086 2.9 8.805 1 95.06 95 ILE A N 1
ATOM 781 C CA . ILE A 1 95 ? -10.875 1.552 8.289 1 95.06 95 ILE A CA 1
ATOM 782 C C . ILE A 1 95 ? -9.516 1.47 7.598 1 95.06 95 ILE A C 1
ATOM 784 O O . ILE A 1 95 ? -8.719 0.57 7.883 1 95.06 95 ILE A O 1
ATOM 788 N N . ARG A 1 96 ? -9.25 2.416 6.777 1 94.69 96 ARG A N 1
ATOM 789 C CA . ARG A 1 96 ? -7.992 2.432 6.035 1 94.69 96 ARG A CA 1
ATOM 790 C C . ARG A 1 96 ? -6.797 2.516 6.98 1 94.69 96 ARG A C 1
ATOM 792 O O . ARG A 1 96 ? -5.84 1.752 6.848 1 94.69 96 ARG A O 1
ATOM 799 N N . THR A 1 97 ? -6.863 3.424 7.926 1 96.5 97 THR A N 1
ATOM 800 C CA . THR A 1 97 ? -5.77 3.592 8.875 1 96.5 97 THR A CA 1
ATOM 801 C C . THR A 1 97 ? -5.559 2.316 9.688 1 96.5 97 THR A C 1
ATOM 803 O O . THR A 1 97 ? -4.422 1.894 9.906 1 96.5 97 THR A O 1
ATOM 806 N N . GLY A 1 98 ? -6.68 1.763 10.109 1 95.81 98 GLY A N 1
ATOM 807 C CA . GLY A 1 98 ? -6.59 0.526 10.875 1 95.81 98 GLY A CA 1
ATOM 808 C C . GLY A 1 98 ? -5.996 -0.622 10.078 1 95.81 98 GLY A C 1
ATOM 809 O O . GLY A 1 98 ? -5.234 -1.428 10.617 1 95.81 98 GLY A O 1
ATOM 810 N N . MET A 1 99 ? -6.324 -0.734 8.852 1 95.81 99 MET A N 1
ATOM 811 C CA . MET A 1 99 ? -5.773 -1.782 7.996 1 95.81 99 MET A CA 1
ATOM 812 C C . MET A 1 99 ? -4.281 -1.571 7.773 1 95.81 99 MET A C 1
ATOM 814 O O . MET A 1 99 ? -3.502 -2.527 7.809 1 95.81 99 MET A O 1
ATOM 818 N N . PHE A 1 100 ? -3.887 -0.328 7.539 1 96.81 100 PHE A N 1
ATOM 819 C CA . PHE A 1 100 ? -2.467 -0.044 7.367 1 96.81 100 PHE A CA 1
ATOM 820 C C . PHE A 1 100 ? -1.702 -0.311 8.656 1 96.81 100 PHE A C 1
ATOM 822 O O . PHE A 1 100 ? -0.526 -0.68 8.625 1 96.81 100 PHE A O 1
ATOM 829 N N . TYR A 1 101 ? -2.377 -0.106 9.797 1 97.69 101 TYR A N 1
ATOM 830 C CA . TYR A 1 101 ? -1.763 -0.444 11.078 1 97.69 101 TYR A CA 1
ATOM 831 C C . TYR A 1 101 ? -1.438 -1.931 11.148 1 97.69 101 TYR A C 1
ATOM 833 O O . TYR A 1 101 ? -0.35 -2.314 11.586 1 97.69 101 TYR A O 1
ATOM 841 N N . GLY A 1 102 ? -2.402 -2.773 10.727 1 96.62 102 GLY A N 1
ATOM 842 C CA . GLY A 1 102 ? -2.137 -4.203 10.656 1 96.62 102 GLY A CA 1
ATOM 843 C C . GLY A 1 102 ? -0.979 -4.547 9.742 1 96.62 102 GLY A C 1
ATOM 844 O O . GLY A 1 102 ? -0.173 -5.426 10.055 1 96.62 102 GLY A O 1
ATOM 845 N N . THR A 1 103 ? -0.9 -3.891 8.617 1 96.25 103 THR A N 1
ATOM 846 C CA . THR A 1 103 ? 0.211 -4.078 7.691 1 96.25 103 THR A CA 1
ATOM 847 C C . THR A 1 103 ? 1.534 -3.697 8.352 1 96.25 103 THR A C 1
ATOM 849 O O . THR A 1 103 ? 2.551 -4.363 8.141 1 96.25 103 THR A O 1
ATOM 852 N N . ALA A 1 104 ? 1.508 -2.613 9.094 1 96.38 104 ALA A N 1
ATOM 853 C CA . ALA A 1 104 ? 2.703 -2.18 9.812 1 96.38 104 ALA A CA 1
ATOM 854 C C . ALA A 1 104 ? 3.129 -3.217 10.852 1 96.38 104 ALA A C 1
ATOM 856 O O . ALA A 1 104 ? 4.324 -3.453 11.047 1 96.38 104 ALA A O 1
ATOM 857 N N . GLN A 1 105 ? 2.158 -3.807 11.531 1 97.25 105 GLN A N 1
ATOM 858 C CA . GLN A 1 105 ? 2.467 -4.863 12.492 1 97.25 105 GLN A CA 1
ATOM 859 C C . GLN A 1 105 ? 3.148 -6.047 11.805 1 97.25 105 GLN A C 1
ATOM 861 O O . GLN A 1 105 ? 4.113 -6.602 12.328 1 97.25 105 GLN A O 1
ATOM 866 N N . LYS A 1 106 ? 2.643 -6.426 10.672 1 96.38 106 LYS A N 1
ATOM 867 C CA . LYS A 1 106 ? 3.266 -7.504 9.898 1 96.38 106 LYS A CA 1
ATOM 868 C C . LYS A 1 106 ? 4.68 -7.121 9.469 1 96.38 106 LYS A C 1
ATOM 870 O O . LYS A 1 106 ? 5.598 -7.941 9.539 1 96.38 106 LYS A O 1
ATOM 875 N N . ALA A 1 107 ? 4.82 -5.891 8.969 1 94.25 107 ALA A N 1
ATOM 876 C CA . ALA A 1 107 ? 6.137 -5.395 8.57 1 94.25 107 ALA A CA 1
ATOM 877 C C . ALA A 1 107 ? 7.137 -5.508 9.719 1 94.25 107 ALA A C 1
ATOM 879 O O . ALA A 1 107 ? 8.266 -5.969 9.523 1 94.25 107 ALA A O 1
ATOM 880 N N . LEU A 1 108 ? 6.703 -5.062 10.891 1 95.12 108 LEU A N 1
ATOM 881 C CA . LEU A 1 108 ? 7.559 -5.117 12.078 1 95.12 108 LEU A CA 1
ATOM 882 C C . LEU A 1 108 ? 7.938 -6.559 12.406 1 95.12 108 LEU A C 1
ATOM 884 O O . LEU A 1 108 ? 9.102 -6.844 12.711 1 95.12 108 LEU A O 1
ATOM 888 N N . CYS A 1 109 ? 6.941 -7.445 12.359 1 95.94 109 CYS A N 1
ATOM 889 C CA . CYS A 1 109 ? 7.164 -8.867 12.594 1 95.94 109 CYS A CA 1
ATOM 890 C C . CYS A 1 109 ? 8.195 -9.43 11.617 1 95.94 109 CYS A C 1
ATOM 892 O O . CYS A 1 109 ? 9.117 -10.141 12.023 1 95.94 109 CYS A O 1
ATOM 894 N N . LEU A 1 110 ? 8.078 -9.133 10.359 1 93.88 110 LEU A N 1
ATOM 895 C CA . LEU A 1 110 ? 8.977 -9.633 9.32 1 93.88 110 LEU A CA 1
ATOM 896 C C . LEU A 1 110 ? 10.383 -9.086 9.516 1 93.88 110 LEU A C 1
ATOM 898 O O . LEU A 1 110 ? 11.367 -9.82 9.352 1 93.88 110 LEU A O 1
ATOM 902 N N . LEU A 1 111 ? 10.484 -7.828 9.836 1 91.25 111 LEU A N 1
ATOM 903 C CA . LEU A 1 111 ? 11.789 -7.227 10.07 1 91.25 111 LEU A CA 1
ATOM 904 C C . LEU A 1 111 ? 12.508 -7.926 11.227 1 91.25 111 LEU A C 1
ATOM 906 O O . LEU A 1 111 ? 13.688 -8.258 11.117 1 91.25 111 LEU A O 1
ATOM 910 N N . ARG A 1 112 ? 11.797 -8.172 12.297 1 92.12 112 ARG A N 1
ATOM 911 C CA . ARG A 1 112 ? 12.375 -8.852 13.453 1 92.12 112 ARG A CA 1
ATOM 912 C C . ARG A 1 112 ? 12.812 -10.266 13.086 1 92.12 112 ARG A C 1
ATOM 914 O O . ARG A 1 112 ? 13.914 -10.695 13.438 1 92.12 112 ARG A O 1
ATOM 921 N N . CYS A 1 113 ? 11.93 -10.953 12.43 1 93.19 113 CYS A N 1
ATOM 922 C CA . CYS A 1 113 ? 12.219 -12.336 12.047 1 93.19 113 CYS A CA 1
ATOM 923 C C . CYS A 1 113 ? 13.445 -12.406 11.148 1 93.19 113 CYS A C 1
ATOM 925 O O . CYS A 1 113 ? 14.281 -13.305 11.297 1 93.19 113 CYS A O 1
ATOM 927 N N . ARG A 1 114 ? 13.578 -11.562 10.227 1 88.81 114 ARG A N 1
ATOM 928 C CA . ARG A 1 114 ? 14.711 -11.562 9.305 1 88.81 114 ARG A CA 1
ATOM 929 C C . ARG A 1 114 ? 16.016 -11.266 10.039 1 88.81 114 ARG A C 1
ATOM 931 O O . ARG A 1 114 ? 17.047 -11.867 9.742 1 88.81 114 ARG A O 1
ATOM 938 N N . ILE A 1 115 ? 15.945 -10.359 10.938 1 87.69 115 ILE A N 1
ATOM 939 C CA . ILE A 1 115 ? 17.125 -10.047 11.734 1 87.69 115 ILE A CA 1
ATOM 940 C C . ILE A 1 115 ? 17.531 -11.273 12.547 1 87.69 115 ILE A C 1
ATOM 942 O O . ILE A 1 115 ? 18.734 -11.578 12.656 1 87.69 115 ILE A O 1
ATOM 946 N N . ASP A 1 116 ? 16.594 -11.945 13.07 1 88.81 116 ASP A N 1
ATOM 947 C CA . ASP A 1 116 ? 16.859 -13.125 13.891 1 88.81 116 ASP A CA 1
ATOM 948 C C . ASP A 1 116 ? 17.453 -14.25 13.055 1 88.81 116 ASP A C 1
ATOM 950 O O . ASP A 1 116 ? 18.391 -14.922 13.492 1 88.81 116 ASP A O 1
ATOM 954 N N . LYS A 1 117 ? 16.953 -14.414 11.836 1 89.56 117 LYS A N 1
ATOM 955 C CA . LYS A 1 117 ? 17.344 -15.562 11.023 1 89.56 117 LYS A CA 1
ATOM 956 C C . LYS A 1 117 ? 18.625 -15.266 10.242 1 89.56 117 LYS A C 1
ATOM 958 O O . LYS A 1 117 ? 19.453 -16.156 10.055 1 89.56 117 LYS A O 1
ATOM 963 N N . PHE A 1 118 ? 18.828 -14.07 9.711 1 87.19 118 PHE A N 1
ATOM 964 C CA . PHE A 1 118 ? 19.922 -13.758 8.805 1 87.19 118 PHE A CA 1
ATOM 965 C C . PHE A 1 118 ? 20.969 -12.875 9.492 1 87.19 118 PHE A C 1
ATOM 967 O O . PHE A 1 118 ? 22.062 -12.695 8.977 1 87.19 118 PHE A O 1
ATOM 974 N N . THR A 1 119 ? 20.719 -12.43 10.672 1 80 119 THR A N 1
ATOM 975 C CA . THR A 1 119 ? 21.578 -11.539 11.43 1 80 119 THR A CA 1
ATOM 976 C C . THR A 1 119 ? 21.797 -10.227 10.68 1 80 119 THR A C 1
ATOM 978 O O . THR A 1 119 ? 21.5 -10.133 9.492 1 80 119 THR A O 1
ATOM 981 N N . GLU A 1 120 ? 22.375 -9.352 11.234 1 76.31 120 GLU A N 1
ATOM 982 C CA . GLU A 1 120 ? 22.641 -8.039 10.648 1 76.31 120 GLU A CA 1
ATOM 983 C C . GLU A 1 120 ? 23.875 -8.062 9.758 1 76.31 120 GLU A C 1
ATOM 985 O O . GLU A 1 120 ? 24.094 -7.156 8.953 1 76.31 120 GLU A O 1
ATOM 990 N N . GLU A 1 121 ? 24.484 -9.109 9.781 1 78.38 121 GLU A N 1
ATOM 991 C CA . GLU A 1 121 ? 25.75 -9.188 9.062 1 78.38 121 GLU A CA 1
ATOM 992 C C . GLU A 1 121 ? 25.531 -9.641 7.621 1 78.38 121 GLU A C 1
ATOM 994 O O . GLU A 1 121 ? 26.422 -9.5 6.781 1 78.38 121 GLU A O 1
ATOM 999 N N . ARG A 1 122 ? 24.391 -10.203 7.359 1 83.88 122 ARG A N 1
ATOM 1000 C CA . ARG A 1 122 ? 24.141 -10.641 5.988 1 83.88 122 ARG A CA 1
ATOM 1001 C C . ARG A 1 122 ? 23.859 -9.453 5.074 1 83.88 122 ARG A C 1
ATOM 1003 O O . ARG A 1 122 ? 22.969 -8.648 5.352 1 83.88 122 ARG A O 1
ATOM 1010 N N . PRO A 1 123 ? 24.625 -9.367 4.09 1 76.81 123 PRO A N 1
ATOM 1011 C CA . PRO A 1 123 ? 24.375 -8.258 3.168 1 76.81 123 PRO A CA 1
ATOM 1012 C C . PRO A 1 123 ? 23.031 -8.383 2.439 1 76.81 123 PRO A C 1
ATOM 1014 O O . PRO A 1 123 ? 22.547 -9.5 2.234 1 76.81 123 PRO A O 1
ATOM 1017 N N . THR A 1 124 ? 22.516 -7.262 2.113 1 71.69 124 THR A N 1
ATOM 1018 C CA . THR A 1 124 ? 21.266 -7.238 1.359 1 71.69 124 THR A CA 1
ATOM 1019 C C . THR A 1 124 ? 21.484 -7.738 -0.066 1 71.69 124 THR A C 1
ATOM 1021 O O . THR A 1 124 ? 22.594 -7.645 -0.597 1 71.69 124 THR A O 1
ATOM 1024 N N . MET A 1 125 ? 20.391 -8.359 -0.554 1 71.88 125 MET A N 1
ATOM 1025 C CA . MET A 1 125 ? 20.484 -8.859 -1.922 1 71.88 125 MET A CA 1
ATOM 1026 C C . MET A 1 125 ? 20.625 -7.711 -2.914 1 71.88 125 MET A C 1
ATOM 1028 O O . MET A 1 125 ? 19.812 -6.797 -2.93 1 71.88 125 MET A O 1
ATOM 1032 N N . SER A 1 126 ? 21.734 -7.547 -3.488 1 60.25 126 SER A N 1
ATOM 1033 C CA . SER A 1 126 ? 22.109 -6.441 -4.363 1 60.25 126 SER A CA 1
ATOM 1034 C C . SER A 1 126 ? 21.453 -6.574 -5.73 1 60.25 126 SER A C 1
ATOM 1036 O O . SER A 1 126 ? 21.172 -5.57 -6.391 1 60.25 126 SER A O 1
ATOM 1038 N N . ASN A 1 127 ? 21.312 -7.84 -6.137 1 62.22 127 ASN A N 1
ATOM 1039 C CA . ASN A 1 127 ? 20.875 -8.086 -7.508 1 62.22 127 ASN A CA 1
ATOM 1040 C C . ASN A 1 127 ? 19.859 -9.203 -7.586 1 62.22 127 ASN A C 1
ATOM 1042 O O . ASN A 1 127 ? 20.141 -10.336 -7.191 1 62.22 127 ASN A O 1
ATOM 1046 N N . TYR A 1 128 ? 18.719 -8.922 -8.156 1 74.44 128 TYR A N 1
ATOM 1047 C CA . TYR A 1 128 ? 17.688 -9.945 -8.281 1 74.44 128 TYR A CA 1
ATOM 1048 C C . TYR A 1 128 ? 17.984 -10.891 -9.438 1 74.44 128 TYR A C 1
ATOM 1050 O O . TYR A 1 128 ? 17.422 -11.984 -9.508 1 74.44 128 TYR A O 1
ATOM 1058 N N . ASP A 1 129 ? 18.969 -10.523 -10.125 1 80.81 129 ASP A N 1
ATOM 1059 C CA . ASP A 1 129 ? 19.297 -11.367 -11.273 1 80.81 129 ASP A CA 1
ATOM 1060 C C . ASP A 1 129 ? 19.859 -12.719 -10.82 1 80.81 129 ASP A C 1
ATOM 1062 O O . ASP A 1 129 ? 19.531 -13.75 -11.406 1 80.81 129 ASP A O 1
ATOM 1066 N N . THR A 1 130 ? 20.688 -12.633 -9.844 1 88.56 130 THR A N 1
ATOM 1067 C CA . THR A 1 130 ? 21.25 -13.875 -9.336 1 88.56 130 THR A CA 1
ATOM 1068 C C . THR A 1 130 ? 20.172 -14.773 -8.75 1 88.56 130 THR A C 1
ATOM 1070 O O . THR A 1 130 ? 20.203 -15.992 -8.938 1 88.56 130 THR A O 1
ATOM 1073 N N . TYR A 1 131 ? 19.281 -14.18 -8.102 1 87.94 131 TYR A N 1
ATOM 1074 C CA . TYR A 1 131 ? 18.156 -14.938 -7.543 1 87.94 131 TYR A CA 1
ATOM 1075 C C . TYR A 1 131 ? 17.375 -15.641 -8.641 1 87.94 131 TYR A C 1
ATOM 1077 O O . TYR A 1 131 ? 17 -16.797 -8.492 1 87.94 131 TYR A O 1
ATOM 1085 N N . GLU A 1 132 ? 17.188 -14.977 -9.719 1 88.25 132 GLU A N 1
ATOM 1086 C CA . GLU A 1 132 ? 16.484 -15.555 -10.852 1 88.25 132 GLU A CA 1
ATOM 1087 C C . GLU A 1 132 ? 17.266 -16.703 -11.469 1 88.25 132 GLU A C 1
ATOM 1089 O O . GLU A 1 132 ? 16.688 -17.703 -11.906 1 88.25 132 GLU A O 1
ATOM 1094 N N . GLU A 1 133 ? 18.516 -16.547 -11.477 1 93.69 133 GLU A N 1
ATOM 1095 C CA . GLU A 1 133 ? 19.344 -17.641 -11.992 1 93.69 133 GLU A CA 1
ATOM 1096 C C . GLU A 1 133 ? 19.203 -18.891 -11.141 1 93.69 133 GLU A C 1
ATOM 1098 O O . GLU A 1 133 ? 19.203 -20.016 -11.664 1 93.69 133 GLU A O 1
ATOM 1103 N N . PHE A 1 134 ? 19.156 -18.672 -9.891 1 94.62 134 PHE A N 1
ATOM 1104 C CA . PHE A 1 134 ? 19 -19.812 -9 1 94.62 134 PHE A CA 1
ATOM 1105 C C . PHE A 1 134 ? 17.625 -20.438 -9.164 1 94.62 134 PHE A C 1
ATOM 1107 O O . PHE A 1 134 ? 17.484 -21.672 -9.109 1 94.62 134 PHE A O 1
ATOM 1114 N N . GLN A 1 135 ? 16.656 -19.656 -9.422 1 90.88 135 GLN A N 1
ATOM 1115 C CA . GLN A 1 135 ? 15.312 -20.172 -9.688 1 90.88 135 GLN A CA 1
ATOM 1116 C C . GLN A 1 135 ? 15.289 -21 -10.969 1 90.88 135 GLN A C 1
ATOM 1118 O O . GLN A 1 135 ? 14.555 -21.984 -11.062 1 90.88 135 GLN A O 1
ATOM 1123 N N . ASP A 1 136 ? 16.156 -20.625 -11.844 1 93.88 136 ASP A N 1
ATOM 1124 C CA . ASP A 1 136 ? 16.25 -21.312 -13.125 1 93.88 136 ASP A CA 1
ATOM 1125 C C . ASP A 1 136 ? 17.234 -22.484 -13.047 1 93.88 136 ASP A C 1
ATOM 1127 O O . ASP A 1 136 ? 17.531 -23.109 -14.062 1 93.88 136 ASP A O 1
ATOM 1131 N N . ARG A 1 137 ? 17.781 -22.75 -11.922 1 97 137 ARG A N 1
ATOM 1132 C CA . ARG A 1 137 ? 18.672 -23.875 -11.625 1 97 137 ARG A CA 1
ATOM 1133 C C . ARG A 1 137 ? 19.984 -23.75 -12.383 1 97 137 ARG A C 1
ATOM 1135 O O . ARG A 1 137 ? 20.609 -24.766 -12.719 1 97 137 ARG A O 1
ATOM 1142 N N . LYS A 1 138 ? 20.453 -22.562 -12.625 1 97.25 138 LYS A N 1
ATOM 1143 C CA . LYS A 1 138 ? 21.641 -22.281 -13.43 1 97.25 138 LYS A CA 1
ATOM 1144 C C . LYS A 1 138 ? 22.891 -22.859 -12.766 1 97.25 138 LYS A C 1
ATOM 1146 O O . LYS A 1 138 ? 23.812 -23.328 -13.453 1 97.25 138 LYS A O 1
ATOM 1151 N N . PRO A 1 139 ? 23 -22.828 -11.469 1 98.12 139 PRO A N 1
ATOM 1152 C CA . PRO A 1 139 ? 24.188 -23.406 -10.852 1 98.12 139 PRO A CA 1
ATOM 1153 C C . PRO A 1 139 ? 24.422 -24.859 -11.266 1 98.12 139 PRO A C 1
ATOM 1155 O O . PRO A 1 139 ? 25.562 -25.312 -11.359 1 98.12 139 PRO A O 1
ATOM 1158 N N . TYR A 1 140 ? 23.422 -25.578 -11.508 1 98.25 140 TYR A N 1
ATOM 1159 C CA . TYR A 1 140 ? 23.531 -26.984 -11.898 1 98.25 140 TYR A CA 1
ATOM 1160 C C . TYR A 1 140 ? 24.125 -27.109 -13.305 1 98.25 140 TYR A C 1
ATOM 1162 O O . TYR A 1 140 ? 24.688 -28.141 -13.656 1 98.25 140 TYR A O 1
ATOM 1170 N N . HIS A 1 141 ? 23.906 -26.062 -14.102 1 97.56 141 HIS A N 1
ATOM 1171 C CA . HIS A 1 141 ? 24.547 -26.031 -15.414 1 97.56 141 HIS A CA 1
ATOM 1172 C C . HIS A 1 141 ? 26.062 -26.031 -15.305 1 97.56 141 HIS A C 1
ATOM 1174 O O . HIS A 1 141 ? 26.75 -26.719 -16.062 1 97.56 141 HIS A O 1
ATOM 1180 N N . TYR A 1 142 ? 26.578 -25.312 -14.367 1 97.94 142 TYR A N 1
ATOM 1181 C CA . TYR A 1 142 ? 28.016 -25.266 -14.133 1 97.94 142 TYR A CA 1
ATOM 1182 C C . TYR A 1 142 ? 28.484 -26.547 -13.461 1 97.94 142 TYR A C 1
ATOM 1184 O O . TYR A 1 142 ? 29.531 -27.094 -13.82 1 97.94 142 TYR A O 1
ATOM 1192 N N . LEU A 1 143 ? 27.75 -27.047 -12.531 1 98.31 143 LEU A N 1
ATOM 1193 C CA . LEU A 1 143 ? 28.109 -28.234 -11.758 1 98.31 143 LEU A CA 1
ATOM 1194 C C . LEU A 1 143 ? 28.297 -29.438 -12.664 1 98.31 143 LEU A C 1
ATOM 1196 O O . LEU A 1 143 ? 29.188 -30.25 -12.43 1 98.31 143 LEU A O 1
ATOM 1200 N N . GLN A 1 144 ? 27.422 -29.578 -13.656 1 98.06 144 GLN A N 1
ATOM 1201 C CA . GLN A 1 144 ? 27.5 -30.766 -14.5 1 98.06 144 GLN A CA 1
ATOM 1202 C C . GLN A 1 144 ? 28.875 -30.891 -15.141 1 98.06 144 GLN A C 1
ATOM 1204 O O . GLN A 1 144 ? 29.484 -31.969 -15.141 1 98.06 144 GLN A O 1
ATOM 1209 N N . PHE A 1 145 ? 29.406 -29.75 -15.664 1 97.38 145 PHE A N 1
ATOM 1210 C CA . PHE A 1 145 ? 30.703 -29.766 -16.328 1 97.38 145 PHE A CA 1
ATOM 1211 C C . PHE A 1 145 ? 31.828 -29.953 -15.328 1 97.38 145 PHE A C 1
ATOM 1213 O O . PHE A 1 145 ? 32.812 -30.672 -15.594 1 97.38 145 PHE A O 1
ATOM 1220 N N . CYS A 1 146 ? 31.688 -29.281 -14.234 1 98.5 146 CYS A N 1
ATOM 1221 C CA . CYS A 1 146 ? 32.688 -29.438 -13.195 1 98.5 146 CYS A CA 1
ATOM 1222 C C . CYS A 1 146 ? 32.781 -30.891 -12.734 1 98.5 146 CYS A C 1
ATOM 1224 O O . CYS A 1 146 ? 33.906 -31.422 -12.578 1 98.5 146 CYS A O 1
ATOM 1226 N N . TYR A 1 147 ? 31.766 -31.547 -12.508 1 98.5 147 TYR A N 1
ATOM 1227 C CA . TYR A 1 147 ? 31.734 -32.969 -12.125 1 98.5 147 TYR A CA 1
ATOM 1228 C C . TYR A 1 147 ? 32.375 -33.812 -13.211 1 98.5 147 TYR A C 1
ATOM 1230 O O . TYR A 1 147 ? 33.125 -34.75 -12.914 1 98.5 147 TYR A O 1
ATOM 1238 N N . TRP A 1 148 ? 32 -33.5 -14.438 1 98.06 148 TRP A N 1
ATOM 1239 C CA . TRP A 1 148 ? 32.562 -34.281 -15.547 1 98.06 148 TRP A CA 1
ATOM 1240 C C . TRP A 1 148 ? 34.062 -34.219 -15.562 1 98.06 148 TRP A C 1
ATOM 1242 O O . TRP A 1 148 ? 34.75 -35.219 -15.734 1 98.06 148 TRP A O 1
ATOM 1252 N N . LYS A 1 149 ? 34.594 -33.062 -15.367 1 97.69 149 LYS A N 1
ATOM 1253 C CA . LYS A 1 149 ? 36.031 -32.844 -15.383 1 97.69 149 LYS A CA 1
ATOM 1254 C C . LYS A 1 149 ? 36.688 -33.531 -14.188 1 97.69 149 LYS A C 1
ATOM 1256 O O . LYS A 1 149 ? 37.875 -33.812 -14.219 1 97.69 149 LYS A O 1
ATOM 1261 N N . GLN A 1 150 ? 35.938 -33.844 -13.219 1 97.31 150 GLN A N 1
ATOM 1262 C CA . GLN A 1 150 ? 36.406 -34.594 -12.055 1 97.31 150 GLN A CA 1
ATOM 1263 C C . GLN A 1 150 ? 36.219 -36.094 -12.234 1 97.31 150 GLN A C 1
ATOM 1265 O O . GLN A 1 150 ? 36.438 -36.844 -11.297 1 97.31 150 GLN A O 1
ATOM 1270 N N . ASN A 1 151 ? 35.75 -36.469 -13.312 1 96.38 151 ASN A N 1
ATOM 1271 C CA . ASN A 1 151 ? 35.469 -37.875 -13.641 1 96.38 151 ASN A CA 1
ATOM 1272 C C . ASN A 1 151 ? 34.344 -38.438 -12.781 1 96.38 151 ASN A C 1
ATOM 1274 O O . ASN A 1 151 ? 34.375 -39.594 -12.367 1 96.38 151 ASN A O 1
ATOM 1278 N N . ASP A 1 152 ? 33.531 -37.594 -12.406 1 97.5 152 ASP A N 1
ATOM 1279 C CA . ASP A 1 152 ? 32.344 -37.969 -11.664 1 97.5 152 ASP A CA 1
ATOM 1280 C C . ASP A 1 152 ? 31.109 -38 -12.578 1 97.5 152 ASP A C 1
ATOM 1282 O O . ASP A 1 152 ? 30.297 -37.062 -12.562 1 97.5 152 ASP A O 1
ATOM 1286 N N . LEU A 1 153 ? 30.938 -39.062 -13.289 1 97.75 153 LEU A N 1
ATOM 1287 C CA . LEU A 1 153 ? 29.906 -39.188 -14.32 1 97.75 153 LEU A CA 1
ATOM 1288 C C . LEU A 1 153 ? 28.516 -39.125 -13.711 1 97.75 153 LEU A C 1
ATOM 1290 O O . LEU A 1 153 ? 27.609 -38.5 -14.25 1 97.75 153 LEU A O 1
ATOM 1294 N N . LYS A 1 154 ? 28.328 -39.812 -12.609 1 97.88 154 LYS A N 1
ATOM 1295 C CA . LYS A 1 154 ? 27.016 -39.875 -11.961 1 97.88 154 LYS A CA 1
ATOM 1296 C C . LYS A 1 154 ? 26.484 -38.5 -11.617 1 97.88 154 LYS A C 1
ATOM 1298 O O . LYS A 1 154 ? 25.359 -38.156 -11.984 1 97.88 154 LYS A O 1
ATOM 1303 N N . ASN A 1 155 ? 27.359 -37.719 -11 1 98.12 155 ASN A N 1
ATOM 1304 C CA . ASN A 1 155 ? 26.922 -36.406 -10.586 1 98.12 155 ASN A CA 1
ATOM 1305 C C . ASN A 1 155 ? 26.844 -35.438 -11.773 1 98.12 155 ASN A C 1
ATOM 1307 O O . ASN A 1 155 ? 26.031 -34.531 -11.773 1 98.12 155 ASN A O 1
ATOM 1311 N N . ALA A 1 156 ? 27.625 -35.625 -12.773 1 98.44 156 ALA A N 1
ATOM 1312 C CA . ALA A 1 156 ? 27.516 -34.844 -13.992 1 98.44 156 ALA A CA 1
ATOM 1313 C C . ALA A 1 156 ? 26.172 -35.031 -14.672 1 98.44 156 ALA A C 1
ATOM 1315 O O . ALA A 1 156 ? 25.516 -34.062 -15.047 1 98.44 156 ALA A O 1
ATOM 1316 N N . VAL A 1 157 ? 25.734 -36.281 -14.734 1 97.88 157 VAL A N 1
ATOM 1317 C CA . VAL A 1 157 ? 24.469 -36.625 -15.352 1 97.88 157 VAL A CA 1
ATOM 1318 C C . VAL A 1 157 ? 23.312 -36.062 -14.516 1 97.88 157 VAL A C 1
ATOM 1320 O O . VAL A 1 157 ? 22.391 -35.438 -15.047 1 97.88 157 VAL A O 1
ATOM 1323 N N . LYS A 1 158 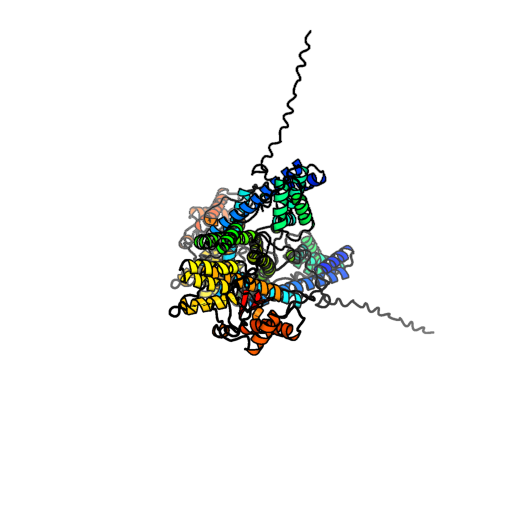? 23.359 -36.219 -13.234 1 97.94 158 LYS A N 1
ATOM 1324 C CA . LYS A 1 158 ? 22.344 -35.75 -12.312 1 97.94 158 LYS A CA 1
ATOM 1325 C C . LYS A 1 158 ? 22.188 -34.219 -12.406 1 97.94 158 LYS A C 1
ATOM 1327 O O . LYS A 1 158 ? 21.078 -33.719 -12.492 1 97.94 158 LYS A O 1
ATOM 1332 N N . ALA A 1 159 ? 23.297 -33.562 -12.406 1 98.31 159 ALA A N 1
ATOM 1333 C CA . ALA A 1 159 ? 23.281 -32.094 -12.484 1 98.31 159 ALA A CA 1
ATOM 1334 C C . ALA A 1 159 ? 22.734 -31.625 -13.828 1 98.31 159 ALA A C 1
ATOM 1336 O O . ALA A 1 159 ? 21.938 -30.688 -13.883 1 98.31 159 ALA A O 1
ATOM 1337 N N . ALA A 1 160 ? 23.172 -32.25 -14.867 1 97.88 160 ALA A N 1
ATOM 1338 C CA . ALA A 1 160 ? 22.688 -31.891 -16.203 1 97.88 160 ALA A CA 1
ATOM 1339 C C . ALA A 1 160 ? 21.172 -32.094 -16.312 1 97.88 160 ALA A C 1
ATOM 1341 O O . ALA A 1 160 ? 20.469 -31.219 -16.844 1 97.88 160 ALA A O 1
ATOM 1342 N N . PHE A 1 161 ? 20.719 -33.188 -15.812 1 96.69 161 PHE A N 1
ATOM 1343 C CA . PHE A 1 161 ? 19.281 -33.5 -15.883 1 96.69 161 PHE A CA 1
ATOM 1344 C C . PHE A 1 161 ? 18.484 -32.531 -15.031 1 96.69 161 PHE A C 1
ATOM 1346 O O . PHE A 1 161 ? 17.422 -32.062 -15.445 1 96.69 161 PHE A O 1
ATOM 1353 N N . THR A 1 162 ? 18.938 -32.25 -13.805 1 97.5 162 THR A N 1
ATOM 1354 C CA . THR A 1 162 ? 18.297 -31.297 -12.914 1 97.5 162 THR A CA 1
ATOM 1355 C C . THR A 1 162 ? 18.125 -29.938 -13.594 1 97.5 162 THR A C 1
ATOM 1357 O O . THR A 1 162 ? 17.062 -29.328 -13.516 1 97.5 162 THR A O 1
ATOM 1360 N N . TYR A 1 163 ? 19.188 -29.484 -14.289 1 97.44 163 TYR A N 1
ATOM 1361 C CA . TYR A 1 163 ? 19.109 -28.219 -15.016 1 97.44 163 TYR A CA 1
ATOM 1362 C C . TYR A 1 163 ? 18.141 -28.312 -16.188 1 97.44 163 TYR A C 1
ATOM 1364 O O . TYR A 1 163 ? 17.359 -27.391 -16.438 1 97.44 163 TYR A O 1
ATOM 1372 N N . LEU A 1 164 ? 18.172 -29.375 -16.891 1 95.19 164 LEU A N 1
ATOM 1373 C CA . LEU A 1 164 ? 17.391 -29.547 -18.109 1 95.19 164 LEU A CA 1
ATOM 1374 C C . LEU A 1 164 ? 15.891 -29.562 -17.797 1 95.19 164 LEU A C 1
ATOM 1376 O O . LEU A 1 164 ? 15.078 -29.094 -18.594 1 95.19 164 LEU A O 1
ATOM 1380 N N . VAL A 1 165 ? 15.547 -30.078 -16.703 1 93.69 165 VAL A N 1
ATOM 1381 C CA . VAL A 1 165 ? 14.148 -30.141 -16.281 1 93.69 165 VAL A CA 1
ATOM 1382 C C . VAL A 1 165 ? 13.562 -28.719 -16.219 1 93.69 165 VAL A C 1
ATOM 1384 O O . VAL A 1 165 ? 12.414 -28.5 -16.609 1 93.69 165 VAL A O 1
ATOM 1387 N N . ALA A 1 166 ? 14.336 -27.797 -15.773 1 93.38 166 ALA A N 1
ATOM 1388 C CA . ALA A 1 166 ? 13.883 -26.406 -15.695 1 93.38 166 ALA A CA 1
ATOM 1389 C C . ALA A 1 166 ? 14.07 -25.688 -17.031 1 93.38 166 ALA A C 1
ATOM 1391 O O . ALA A 1 166 ? 13.383 -24.703 -17.312 1 93.38 166 ALA A O 1
ATOM 1392 N N . ASN A 1 167 ? 14.984 -26.234 -17.797 1 93.56 167 ASN A N 1
ATOM 1393 C CA . ASN A 1 167 ? 15.32 -25.625 -19.078 1 93.56 167 ASN A CA 1
ATOM 1394 C C . ASN A 1 167 ? 15.32 -26.641 -20.219 1 93.56 167 ASN A C 1
ATOM 1396 O O . ASN A 1 167 ? 16.359 -26.906 -20.828 1 93.56 167 ASN A O 1
ATOM 1400 N N . PRO A 1 168 ? 14.188 -27.062 -20.578 1 91.69 168 PRO A N 1
ATOM 1401 C CA . PRO A 1 168 ? 14.094 -28.219 -21.484 1 91.69 168 PRO A CA 1
ATOM 1402 C C . PRO A 1 168 ? 14.578 -27.891 -22.906 1 91.69 168 PRO A C 1
ATOM 1404 O O . PRO A 1 168 ? 14.922 -28.797 -23.672 1 91.69 168 PRO A O 1
ATOM 1407 N N . THR A 1 169 ? 14.727 -26.656 -23.297 1 91 169 THR A N 1
ATOM 1408 C CA . THR A 1 169 ? 15.086 -26.297 -24.656 1 91 169 THR A CA 1
ATOM 1409 C C . THR A 1 169 ? 16.562 -25.906 -24.75 1 91 169 THR A C 1
ATOM 1411 O O . THR A 1 169 ? 17.031 -25.453 -25.797 1 91 169 THR A O 1
ATOM 1414 N N . ASP A 1 170 ? 17.219 -26.062 -23.688 1 94.62 170 ASP A N 1
ATOM 1415 C CA . ASP A 1 170 ? 18.641 -25.719 -23.719 1 94.62 170 ASP A CA 1
ATOM 1416 C C . ASP A 1 170 ? 19.438 -26.719 -24.547 1 94.62 170 ASP A C 1
ATOM 1418 O O . ASP A 1 170 ? 19.719 -27.828 -24.078 1 94.62 170 ASP A O 1
ATOM 1422 N N . GLU A 1 171 ? 19.969 -26.375 -25.625 1 94.56 171 GLU A N 1
ATOM 1423 C CA . GLU A 1 171 ? 20.594 -27.281 -26.594 1 94.56 171 GLU A CA 1
ATOM 1424 C C . GLU A 1 171 ? 21.938 -27.797 -26.062 1 94.56 171 GLU A C 1
ATOM 1426 O O . GLU A 1 171 ? 22.281 -28.969 -26.234 1 94.56 171 GLU A O 1
ATOM 1431 N N . ASP A 1 172 ? 22.641 -26.938 -25.516 1 94.38 172 ASP A N 1
ATOM 1432 C CA . ASP A 1 172 ? 23.953 -27.312 -25.016 1 94.38 172 ASP A CA 1
ATOM 1433 C C . ASP A 1 172 ? 23.859 -28.422 -23.984 1 94.38 172 ASP A C 1
ATOM 1435 O O . ASP A 1 172 ? 24.625 -29.391 -24.031 1 94.38 172 ASP A O 1
ATOM 1439 N N . THR A 1 173 ? 22.938 -28.297 -23.078 1 95.31 173 THR A N 1
ATOM 1440 C CA . THR A 1 173 ? 22.797 -29.297 -22.031 1 95.31 173 THR A CA 1
ATOM 1441 C C . THR A 1 173 ? 22.281 -30.609 -22.594 1 95.31 173 THR A C 1
ATOM 1443 O O . THR A 1 173 ? 22.672 -31.688 -22.125 1 95.31 173 THR A O 1
ATOM 1446 N N . VAL A 1 174 ? 21.422 -30.516 -23.562 1 95.19 174 VAL A N 1
ATOM 1447 C CA . VAL A 1 174 ? 20.938 -31.734 -24.219 1 95.19 174 VAL A CA 1
ATOM 1448 C C . VAL A 1 174 ? 22.109 -32.5 -24.844 1 95.19 174 VAL A C 1
ATOM 1450 O O . VAL A 1 174 ? 22.219 -33.719 -24.688 1 95.19 174 VAL A O 1
ATOM 1453 N N . VAL A 1 175 ? 22.984 -31.719 -25.5 1 96.06 175 VAL A N 1
ATOM 1454 C CA . VAL A 1 175 ? 24.141 -32.312 -26.141 1 96.06 175 VAL A CA 1
ATOM 1455 C C . VAL A 1 175 ? 25.078 -32.906 -25.094 1 96.06 175 VAL A C 1
ATOM 1457 O O . VAL A 1 175 ? 25.578 -34.031 -25.266 1 96.06 175 VAL A O 1
ATOM 1460 N N . ASN A 1 176 ? 25.297 -32.219 -24.047 1 96.25 176 ASN A N 1
ATOM 1461 C CA . ASN A 1 176 ? 26.156 -32.719 -22.969 1 96.25 176 ASN A CA 1
ATOM 1462 C C . ASN A 1 176 ? 25.594 -34 -22.375 1 96.25 176 ASN A C 1
ATOM 1464 O O . ASN A 1 176 ? 26.344 -34.969 -22.125 1 96.25 176 ASN A O 1
ATOM 1468 N N . LEU A 1 177 ? 24.297 -34 -22.125 1 96 177 LEU A N 1
ATOM 1469 C CA . LEU A 1 177 ? 23.656 -35.188 -21.531 1 96 177 LEU A CA 1
ATOM 1470 C C . LEU A 1 177 ? 23.766 -36.375 -22.453 1 96 177 LEU A C 1
ATOM 1472 O O . LEU A 1 177 ? 24.016 -37.5 -22 1 96 177 LEU A O 1
ATOM 1476 N N . GLN A 1 178 ? 23.594 -36.125 -23.719 1 95.12 178 GLN A N 1
ATOM 1477 C CA . GLN A 1 178 ? 23.766 -37.188 -24.703 1 95.12 178 GLN A CA 1
ATOM 1478 C C . GLN A 1 178 ? 25.188 -37.75 -24.672 1 95.12 178 GLN A C 1
ATOM 1480 O O . GLN A 1 178 ? 25.391 -38.969 -24.734 1 95.12 178 GLN A O 1
ATOM 1485 N N . PHE A 1 179 ? 26.125 -36.844 -24.625 1 97.12 179 PHE A N 1
ATOM 1486 C CA . PHE A 1 179 ? 27.531 -37.25 -24.516 1 97.12 179 PHE A CA 1
ATOM 1487 C C . PHE A 1 179 ? 27.75 -38.094 -23.266 1 97.12 179 PHE A C 1
ATOM 1489 O O . PHE A 1 179 ? 28.391 -39.125 -23.328 1 97.12 179 PHE A O 1
ATOM 1496 N N . TYR A 1 180 ? 27.219 -37.625 -22.141 1 97.44 180 TYR A N 1
ATOM 1497 C CA . TYR A 1 180 ? 27.391 -38.375 -20.891 1 97.44 180 TYR A CA 1
ATOM 1498 C C . TYR A 1 180 ? 26.781 -39.75 -21 1 97.44 180 TYR A C 1
ATOM 1500 O O . TYR A 1 180 ? 27.328 -40.719 -20.438 1 97.44 180 TYR A O 1
ATOM 1508 N N . MET A 1 181 ? 25.688 -39.844 -21.672 1 95.94 181 MET A N 1
ATOM 1509 C CA . MET A 1 181 ? 24.953 -41.094 -21.797 1 95.94 181 MET A CA 1
ATOM 1510 C C . MET A 1 181 ? 25.75 -42.125 -22.594 1 95.94 181 MET A C 1
ATOM 1512 O O . MET A 1 181 ? 25.5 -43.312 -22.5 1 95.94 181 MET A O 1
ATOM 1516 N N . THR A 1 182 ? 26.781 -41.688 -23.406 1 96.06 182 THR A N 1
ATOM 1517 C CA . THR A 1 182 ? 27.562 -42.594 -24.234 1 96.06 182 THR A CA 1
ATOM 1518 C C . THR A 1 182 ? 28.859 -42.969 -23.516 1 96.06 182 THR A C 1
ATOM 1520 O O . THR A 1 182 ? 29.609 -43.812 -24.016 1 96.06 182 THR A O 1
ATOM 1523 N N . GLN A 1 183 ? 29.125 -42.438 -22.469 1 96.5 183 GLN A N 1
ATOM 1524 C CA . GLN A 1 183 ? 30.359 -42.719 -21.766 1 96.5 183 GLN A CA 1
ATOM 1525 C C . GLN A 1 183 ? 30.312 -44.094 -21.062 1 96.5 183 GLN A C 1
ATOM 1527 O O . GLN A 1 183 ? 29.25 -44.5 -20.609 1 96.5 183 GLN A O 1
ATOM 1532 N N . PRO A 1 184 ? 31.469 -44.688 -20.953 1 95.81 184 PRO A N 1
ATOM 1533 C CA . PRO A 1 184 ? 31.516 -45.906 -20.156 1 95.81 184 PRO A CA 1
ATOM 1534 C C . PRO A 1 184 ? 31.172 -45.688 -18.688 1 95.81 184 PRO A C 1
ATOM 1536 O O . PRO A 1 184 ? 31.625 -44.719 -18.094 1 95.81 184 PRO A O 1
ATOM 1539 N N . GLY A 1 185 ? 30.312 -46.5 -18.219 1 95.06 185 GLY A N 1
ATOM 1540 C CA . GLY A 1 185 ? 29.938 -46.406 -16.812 1 95.06 185 GLY A CA 1
ATOM 1541 C C . GLY A 1 185 ? 28.578 -45.75 -16.609 1 95.06 185 GLY A C 1
ATOM 1542 O O . GLY A 1 185 ? 28.078 -45.688 -15.492 1 95.06 185 GLY A O 1
ATOM 1543 N N . TYR A 1 186 ? 28.047 -45.156 -17.656 1 96.56 186 TYR A N 1
ATOM 1544 C CA . TYR A 1 186 ? 26.734 -44.531 -17.578 1 96.56 186 TYR A CA 1
ATOM 1545 C C . TYR A 1 186 ? 25.672 -45.531 -17.141 1 96.56 186 TYR A C 1
ATOM 1547 O O . TYR A 1 186 ? 25.734 -46.719 -17.531 1 96.56 186 TYR A O 1
ATOM 1555 N N . ASP A 1 187 ? 24.719 -45.062 -16.344 1 96 187 ASP A N 1
ATOM 1556 C CA . ASP A 1 187 ? 23.516 -45.812 -15.93 1 96 187 ASP A CA 1
ATOM 1557 C C . ASP A 1 187 ? 22.297 -44.906 -15.945 1 96 187 ASP A C 1
ATOM 1559 O O . ASP A 1 187 ? 22.359 -43.75 -15.5 1 96 187 ASP A O 1
ATOM 1563 N N . ALA A 1 188 ? 21.203 -45.438 -16.438 1 93 188 ALA A N 1
ATOM 1564 C CA . ALA A 1 188 ? 19.984 -44.656 -16.562 1 93 188 ALA A CA 1
ATOM 1565 C C . ALA A 1 188 ? 19.484 -44.188 -15.211 1 93 188 ALA A C 1
ATOM 1567 O O . ALA A 1 188 ? 18.797 -43.156 -15.125 1 93 188 ALA A O 1
ATOM 1568 N N . SER A 1 189 ? 19.891 -44.844 -14.188 1 94.31 189 SER A N 1
ATOM 1569 C CA . SER A 1 189 ? 19.484 -44.469 -12.836 1 94.31 189 SER A CA 1
ATOM 1570 C C . SER A 1 189 ? 20.141 -43.156 -12.414 1 94.31 189 SER A C 1
ATOM 1572 O O . SER A 1 189 ? 19.719 -42.531 -11.43 1 94.31 189 SER A O 1
ATOM 1574 N N . PHE A 1 190 ? 21.062 -42.688 -13.203 1 95.38 190 PHE A N 1
ATOM 1575 C CA . PHE A 1 190 ? 21.734 -41.406 -12.898 1 95.38 190 PHE A CA 1
ATOM 1576 C C . PHE A 1 190 ? 20.859 -40.219 -13.25 1 95.38 190 PHE A C 1
ATOM 1578 O O . PHE A 1 190 ? 21.109 -39.094 -12.805 1 95.38 190 PHE A O 1
ATOM 1585 N N . LEU A 1 191 ? 19.797 -40.469 -14.109 1 94.75 191 LEU A N 1
ATOM 1586 C CA . LEU A 1 191 ? 18.906 -39.406 -14.57 1 94.75 191 LEU A CA 1
ATOM 1587 C C . LEU A 1 191 ? 17.906 -39.062 -13.484 1 94.75 191 LEU A C 1
ATOM 1589 O O . LEU A 1 191 ? 16.719 -39.375 -13.602 1 94.75 191 LEU A O 1
ATOM 1593 N N . VAL A 1 192 ? 18.391 -38.344 -12.469 1 93.44 192 VAL A N 1
ATOM 1594 C CA . VAL A 1 192 ? 17.578 -37.938 -11.32 1 93.44 192 VAL A CA 1
ATOM 1595 C C . VAL A 1 192 ? 17.531 -36.438 -11.211 1 93.44 192 VAL A C 1
ATOM 1597 O O . VAL A 1 192 ? 18.578 -35.781 -11.258 1 93.44 192 VAL A O 1
ATOM 1600 N N . ASP A 1 193 ? 16.344 -35.938 -11.172 1 95 193 ASP A N 1
ATOM 1601 C CA . ASP A 1 193 ? 16.188 -34.531 -10.859 1 95 193 ASP A CA 1
ATOM 1602 C C . ASP A 1 193 ? 16.344 -34.281 -9.359 1 95 193 ASP A C 1
ATOM 1604 O O . ASP A 1 193 ? 15.445 -34.625 -8.578 1 95 193 ASP A O 1
ATOM 1608 N N . SER A 1 194 ? 17.375 -33.625 -8.969 1 95.19 194 SER A N 1
ATOM 1609 C CA . SER A 1 194 ? 17.688 -33.406 -7.559 1 95.19 194 SER A CA 1
ATOM 1610 C C . SER A 1 194 ? 16.656 -32.5 -6.902 1 95.19 194 SER A C 1
ATOM 1612 O O . SER A 1 194 ? 16.578 -32.406 -5.676 1 95.19 194 SER A O 1
ATOM 1614 N N . LEU A 1 195 ? 15.914 -31.875 -7.688 1 95.12 195 LEU A N 1
ATOM 1615 C CA . LEU A 1 195 ? 14.977 -30.891 -7.137 1 95.12 195 LEU A CA 1
ATOM 1616 C C . LEU A 1 195 ? 13.539 -31.281 -7.449 1 95.12 195 LEU A C 1
ATOM 1618 O O . LEU A 1 195 ? 12.641 -30.438 -7.422 1 95.12 195 LEU A O 1
ATOM 1622 N N . GLN A 1 196 ? 13.297 -32.531 -7.809 1 95.06 196 GLN A N 1
ATOM 1623 C CA . GLN A 1 196 ? 11.938 -33 -8.062 1 95.06 196 GLN A CA 1
ATOM 1624 C C . GLN A 1 196 ? 11.047 -32.781 -6.844 1 95.06 196 GLN A C 1
ATOM 1626 O O . GLN A 1 196 ? 11.391 -33.156 -5.734 1 95.06 196 GLN A O 1
ATOM 1631 N N . MET A 1 197 ? 9.938 -32.219 -7.039 1 94.62 197 MET A N 1
ATOM 1632 C CA . MET A 1 197 ? 9.031 -31.906 -5.938 1 94.62 197 MET A CA 1
ATOM 1633 C C . MET A 1 197 ? 8.188 -33.125 -5.57 1 94.62 197 MET A C 1
ATOM 1635 O O . MET A 1 197 ? 7.984 -34 -6.398 1 94.62 197 MET A O 1
ATOM 1639 N N . GLU A 1 198 ? 7.738 -33.094 -4.375 1 96.19 198 GLU A N 1
ATOM 1640 C CA . GLU A 1 198 ? 6.988 -34.219 -3.846 1 96.19 198 GLU A CA 1
ATOM 1641 C C . GLU A 1 198 ? 5.723 -34.469 -4.66 1 96.19 198 GLU A C 1
ATOM 1643 O O . GLU A 1 198 ? 5.383 -35.625 -4.941 1 96.19 198 GLU A O 1
ATOM 1648 N N . TYR A 1 199 ? 4.98 -33.438 -5.012 1 97.31 199 TYR A N 1
ATOM 1649 C CA . TYR A 1 199 ? 3.732 -33.625 -5.738 1 97.31 199 TYR A CA 1
ATOM 1650 C C . TYR A 1 199 ? 3.986 -34.281 -7.094 1 97.31 199 TYR A C 1
ATOM 1652 O O . TYR A 1 199 ? 3.189 -35.094 -7.562 1 97.31 199 TYR A O 1
ATOM 1660 N N . GLU A 1 200 ? 5.133 -33.938 -7.738 1 96.25 200 GLU A N 1
ATOM 1661 C CA . GLU A 1 200 ? 5.496 -34.562 -9.016 1 96.25 200 GLU A CA 1
ATOM 1662 C C . GLU A 1 200 ? 5.707 -36.062 -8.867 1 96.25 200 GLU A C 1
ATOM 1664 O O . GLU A 1 200 ? 5.199 -36.844 -9.672 1 96.25 200 GLU A O 1
ATOM 1669 N N . ARG A 1 201 ? 6.465 -36.344 -7.828 1 95.69 201 ARG A N 1
ATOM 1670 C CA . ARG A 1 201 ? 6.766 -37.75 -7.566 1 95.69 201 ARG A CA 1
ATOM 1671 C C . ARG A 1 201 ? 5.484 -38.562 -7.355 1 95.69 201 ARG A C 1
ATOM 1673 O O . ARG A 1 201 ? 5.305 -39.625 -7.953 1 95.69 201 ARG A O 1
ATOM 1680 N N . HIS A 1 202 ? 4.656 -38.031 -6.527 1 97.69 202 HIS A N 1
ATOM 1681 C CA . HIS A 1 202 ? 3.406 -38.75 -6.242 1 97.69 202 HIS A CA 1
ATOM 1682 C C . HIS A 1 202 ? 2.512 -38.781 -7.477 1 97.69 202 HIS A C 1
ATOM 1684 O O . HIS A 1 202 ? 1.837 -39.781 -7.715 1 97.69 202 HIS A O 1
ATOM 1690 N N . TYR A 1 203 ? 2.457 -37.719 -8.211 1 97.75 203 TYR A N 1
ATOM 1691 C CA . TYR A 1 203 ? 1.65 -37.688 -9.422 1 97.75 203 TYR A CA 1
ATOM 1692 C C . TYR A 1 203 ? 2.104 -38.75 -10.414 1 97.75 203 TYR A C 1
ATOM 1694 O O . TYR A 1 203 ? 1.28 -39.469 -10.961 1 97.75 203 TYR A O 1
ATOM 1702 N N . MET A 1 204 ? 3.436 -38.844 -10.633 1 96.06 204 MET A N 1
ATOM 1703 C CA . MET A 1 204 ? 3.986 -39.844 -11.547 1 96.06 204 MET A CA 1
ATOM 1704 C C . MET A 1 204 ? 3.682 -41.25 -11.07 1 96.06 204 MET A C 1
ATOM 1706 O O . MET A 1 204 ? 3.316 -42.125 -11.859 1 96.06 204 MET A O 1
ATOM 1710 N N . SER A 1 205 ? 3.85 -41.406 -9.805 1 97.25 205 SER A N 1
ATOM 1711 C CA . SER A 1 205 ? 3.541 -42.688 -9.227 1 97.25 205 SER A CA 1
ATOM 1712 C C . SER A 1 205 ? 2.064 -43.031 -9.383 1 97.25 205 SER A C 1
ATOM 1714 O O . SER A 1 205 ? 1.708 -44.188 -9.594 1 97.25 205 SER A O 1
ATOM 1716 N N . ALA A 1 206 ? 1.215 -42.062 -9.211 1 98.12 206 ALA A N 1
ATOM 1717 C CA . ALA A 1 206 ? -0.226 -42.25 -9.352 1 98.12 206 ALA A CA 1
ATOM 1718 C C . ALA A 1 206 ? -0.593 -42.625 -10.773 1 98.12 206 ALA A C 1
ATOM 1720 O O . ALA A 1 206 ? -1.404 -43.531 -10.992 1 98.12 206 ALA A O 1
ATOM 1721 N N . VAL A 1 207 ? -0.022 -41.969 -11.734 1 95 207 VAL A N 1
ATOM 1722 C CA . VAL A 1 207 ? -0.284 -42.281 -13.141 1 95 207 VAL A CA 1
ATOM 1723 C C . VAL A 1 207 ? 0.193 -43.688 -13.469 1 95 207 VAL A C 1
ATOM 1725 O O . VAL A 1 207 ? -0.478 -44.406 -14.203 1 95 207 VAL A O 1
ATOM 1728 N N . GLU A 1 208 ? 1.348 -44.031 -12.914 1 95.81 208 GLU A N 1
ATOM 1729 C CA . GLU A 1 208 ? 1.844 -45.406 -13.094 1 95.81 208 GLU A CA 1
ATOM 1730 C C . GLU A 1 208 ? 0.87 -46.406 -12.508 1 95.81 208 GLU A C 1
ATOM 1732 O O . GLU A 1 208 ? 0.595 -47.438 -13.133 1 95.81 208 GLU A O 1
ATOM 1737 N N . ALA A 1 209 ? 0.425 -46.156 -11.336 1 98.06 209 ALA A N 1
ATOM 1738 C CA . ALA A 1 209 ? -0.55 -47.031 -10.711 1 98.06 209 ALA A CA 1
ATOM 1739 C C . ALA A 1 209 ? -1.814 -47.156 -11.555 1 98.06 209 ALA A C 1
ATOM 1741 O O . ALA A 1 209 ? -2.398 -48.219 -11.672 1 98.06 209 ALA A O 1
ATOM 1742 N N . TYR A 1 210 ? -2.264 -46.062 -12.117 1 95.81 210 TYR A N 1
ATOM 1743 C CA . TYR A 1 210 ? -3.418 -46.031 -13.008 1 95.81 210 TYR A CA 1
ATOM 1744 C C . TYR A 1 210 ? -3.205 -46.969 -14.203 1 95.81 210 TYR A C 1
ATOM 1746 O O . TYR A 1 210 ? -4.078 -47.75 -14.539 1 95.81 210 TYR A O 1
ATOM 1754 N N . GLU A 1 211 ? -2.049 -46.844 -14.844 1 91.12 211 GLU A N 1
ATOM 1755 C CA . GLU A 1 211 ? -1.726 -47.656 -16.016 1 91.12 211 GLU A CA 1
ATOM 1756 C C . GLU A 1 211 ? -1.665 -49.156 -15.664 1 91.12 211 GLU A C 1
ATOM 1758 O O . GLU A 1 211 ? -2.023 -50 -16.469 1 91.12 211 GLU A O 1
ATOM 1763 N N . ASN A 1 212 ? -1.306 -49.438 -14.391 1 95.38 212 ASN A N 1
ATOM 1764 C CA . ASN A 1 212 ? -1.186 -50.812 -13.938 1 95.38 212 ASN A CA 1
ATOM 1765 C C . ASN A 1 212 ? -2.492 -51.312 -13.336 1 95.38 212 ASN A C 1
ATOM 1767 O O . ASN A 1 212 ? -2.551 -52.438 -12.812 1 95.38 212 ASN A O 1
ATOM 1771 N N . GLN A 1 213 ? -3.471 -50.531 -13.297 1 95.62 213 GLN A N 1
ATOM 1772 C CA . GLN A 1 213 ? -4.797 -50.844 -12.781 1 95.62 213 GLN A CA 1
ATOM 1773 C C . GLN A 1 213 ? -4.738 -51.188 -11.297 1 95.62 213 GLN A C 1
ATOM 1775 O O . GLN A 1 213 ? -5.465 -52.062 -10.828 1 95.62 213 GLN A O 1
ATOM 1780 N N . ASP A 1 214 ? -3.729 -50.625 -10.664 1 97.88 214 ASP A N 1
ATOM 1781 C CA . ASP A 1 214 ? -3.686 -50.656 -9.211 1 97.88 214 ASP A CA 1
ATOM 1782 C C . ASP A 1 214 ? -4.484 -49.5 -8.609 1 97.88 214 ASP A C 1
ATOM 1784 O O . ASP A 1 214 ? -3.908 -48.531 -8.172 1 97.88 214 ASP A O 1
ATOM 1788 N N . TRP A 1 215 ? -5.754 -49.781 -8.461 1 97.94 215 TRP A N 1
ATOM 1789 C CA . TRP A 1 215 ? -6.691 -48.688 -8.203 1 97.94 215 TRP A CA 1
ATOM 1790 C C . TRP A 1 215 ? -6.52 -48.156 -6.789 1 97.94 215 TRP A C 1
ATOM 1792 O O . TRP A 1 215 ? -6.652 -46.938 -6.559 1 97.94 215 TRP A O 1
ATOM 1802 N N . GLU A 1 216 ? -6.215 -48.969 -5.809 1 98.25 216 GLU A N 1
ATOM 1803 C CA . GLU A 1 216 ? -6.008 -48.531 -4.438 1 98.25 216 GLU A CA 1
ATOM 1804 C C . GLU A 1 216 ? -4.801 -47.594 -4.34 1 98.25 216 GLU A C 1
ATOM 1806 O O . GLU A 1 216 ? -4.883 -46.531 -3.736 1 98.25 216 GLU A O 1
ATOM 1811 N N . ARG A 1 217 ? -3.756 -48.062 -4.957 1 98.38 217 ARG A N 1
ATOM 1812 C CA . ARG A 1 217 ? -2.543 -47.25 -4.965 1 98.38 217 ARG A CA 1
ATOM 1813 C C . ARG A 1 217 ? -2.748 -45.969 -5.766 1 98.38 217 ARG A C 1
ATOM 1815 O O . ARG A 1 217 ? -2.209 -44.906 -5.41 1 98.38 217 ARG A O 1
ATOM 1822 N N . CYS A 1 218 ? -3.475 -46 -6.844 1 98.44 218 CYS A N 1
ATOM 1823 C CA . CYS A 1 218 ? -3.785 -44.844 -7.68 1 98.44 218 CYS A CA 1
ATOM 1824 C C . CYS A 1 218 ? -4.445 -43.719 -6.859 1 98.44 218 CYS A C 1
ATOM 1826 O O . CYS A 1 218 ? -3.963 -42.594 -6.836 1 98.44 218 CYS A O 1
ATOM 1828 N N . VAL A 1 219 ? -5.488 -44.062 -6.102 1 98.69 219 VAL A N 1
ATOM 1829 C CA . VAL A 1 219 ? -6.223 -43.094 -5.305 1 98.69 219 VAL A CA 1
ATOM 1830 C C . VAL A 1 219 ? -5.316 -42.531 -4.207 1 98.69 219 VAL A C 1
ATOM 1832 O O . VAL A 1 219 ? -5.277 -41.344 -3.982 1 98.69 219 VAL A O 1
ATOM 1835 N N . GLU A 1 220 ? -4.578 -43.438 -3.57 1 98.56 220 GLU A N 1
ATOM 1836 C CA . GLU A 1 220 ? -3.697 -43.031 -2.482 1 98.56 220 GLU A CA 1
ATOM 1837 C C . GLU A 1 220 ? -2.646 -42.031 -2.969 1 98.56 220 GLU A C 1
ATOM 1839 O O . GLU A 1 220 ? -2.43 -41 -2.342 1 98.56 220 GLU A O 1
ATOM 1844 N N . ARG A 1 221 ? -2.023 -42.344 -4.094 1 98.56 221 ARG A N 1
ATOM 1845 C CA . ARG A 1 221 ? -0.934 -41.5 -4.605 1 98.56 221 ARG A CA 1
ATOM 1846 C C . ARG A 1 221 ? -1.458 -40.188 -5.129 1 98.56 221 ARG A C 1
ATOM 1848 O O . ARG A 1 221 ? -0.808 -39.156 -4.969 1 98.56 221 ARG A O 1
ATOM 1855 N N . PHE A 1 222 ? -2.607 -40.156 -5.727 1 98.56 222 PHE A N 1
ATOM 1856 C CA . PHE A 1 222 ? -3.178 -38.875 -6.184 1 98.56 222 PHE A CA 1
ATOM 1857 C C . PHE A 1 222 ? -3.561 -38 -5 1 98.56 222 PHE A C 1
ATOM 1859 O O . PHE A 1 222 ? -3.391 -36.781 -5.047 1 98.56 222 PHE A O 1
ATOM 1866 N N . ASP A 1 223 ? -4.102 -38.625 -3.947 1 98.31 223 ASP A N 1
ATOM 1867 C CA . ASP A 1 223 ? -4.422 -37.875 -2.748 1 98.31 223 ASP A CA 1
ATOM 1868 C C . ASP A 1 223 ? -3.17 -37.219 -2.16 1 98.31 223 ASP A C 1
ATOM 1870 O O . ASP A 1 223 ? -3.189 -36.031 -1.795 1 98.31 223 ASP A O 1
ATOM 1874 N N . LEU A 1 224 ? -2.107 -38 -2.117 1 98.56 224 LEU A N 1
ATOM 1875 C CA . LEU A 1 224 ? -0.84 -37.469 -1.623 1 98.56 224 LEU A CA 1
ATOM 1876 C C . LEU A 1 224 ? -0.306 -36.375 -2.549 1 98.56 224 LEU A C 1
ATOM 1878 O O . LEU A 1 224 ? 0.238 -35.375 -2.084 1 98.56 224 LEU A O 1
ATOM 1882 N N . ALA A 1 225 ? -0.435 -36.562 -3.822 1 98.44 225 ALA A N 1
ATOM 1883 C CA . ALA A 1 225 ? 0.028 -35.594 -4.805 1 98.44 225 ALA A CA 1
ATOM 1884 C C . ALA A 1 225 ? -0.73 -34.281 -4.672 1 98.44 225 ALA A C 1
ATOM 1886 O O . ALA A 1 225 ? -0.132 -33.188 -4.727 1 98.44 225 ALA A O 1
ATOM 1887 N N . LEU A 1 226 ? -2.07 -34.375 -4.488 1 98.5 226 LEU A N 1
ATOM 1888 C CA . LEU A 1 226 ? -2.895 -33.188 -4.34 1 98.5 226 LEU A CA 1
ATOM 1889 C C . LEU A 1 226 ? -2.516 -32.406 -3.078 1 98.5 226 LEU A C 1
ATOM 1891 O O . LEU A 1 226 ? -2.369 -31.188 -3.111 1 98.5 226 LEU A O 1
ATOM 1895 N N . ASP A 1 227 ? -2.332 -33.156 -2.02 1 98.38 227 ASP A N 1
ATOM 1896 C CA . ASP A 1 227 ? -1.925 -32.5 -0.77 1 98.38 227 ASP A CA 1
ATOM 1897 C C . ASP A 1 227 ? -0.584 -31.797 -0.929 1 98.38 227 ASP A C 1
ATOM 1899 O O . ASP A 1 227 ? -0.427 -30.656 -0.495 1 98.38 227 ASP A O 1
ATOM 1903 N N . ALA A 1 228 ? 0.337 -32.5 -1.521 1 98.19 228 ALA A N 1
ATOM 1904 C CA . ALA A 1 228 ? 1.659 -31.922 -1.742 1 98.19 228 ALA A CA 1
ATOM 1905 C C . ALA A 1 228 ? 1.584 -30.734 -2.686 1 98.19 228 ALA A C 1
ATOM 1907 O O . ALA A 1 228 ? 2.309 -29.75 -2.512 1 98.19 228 ALA A O 1
ATOM 1908 N N . TYR A 1 229 ? 0.728 -30.797 -3.672 1 98.06 229 TYR A N 1
ATOM 1909 C CA . TYR A 1 229 ? 0.566 -29.719 -4.641 1 98.06 229 TYR A CA 1
ATOM 1910 C C . TYR A 1 229 ? 0.099 -28.438 -3.955 1 98.06 229 TYR A C 1
ATOM 1912 O O . TYR A 1 229 ? 0.67 -27.375 -4.172 1 98.06 229 TYR A O 1
ATOM 1920 N N . PHE A 1 230 ? -0.908 -28.531 -3.174 1 98.31 230 PHE A N 1
ATOM 1921 C CA . PHE A 1 230 ? -1.468 -27.344 -2.535 1 98.31 230 PHE A CA 1
ATOM 1922 C C . PHE A 1 230 ? -0.491 -26.766 -1.517 1 98.31 230 PHE A C 1
ATOM 1924 O O . PHE A 1 230 ? -0.434 -25.562 -1.325 1 98.31 230 PHE A O 1
ATOM 1931 N N . LYS A 1 231 ? 0.272 -27.672 -0.89 1 97.81 231 LYS A N 1
ATOM 1932 C CA . LYS A 1 231 ? 1.323 -27.188 0.003 1 97.81 231 LYS A CA 1
ATOM 1933 C C . LYS A 1 231 ? 2.367 -26.375 -0.76 1 97.81 231 LYS A C 1
ATOM 1935 O O . LYS A 1 231 ? 2.785 -25.312 -0.306 1 97.81 231 LYS A O 1
ATOM 1940 N N . GLU A 1 232 ? 2.764 -26.922 -1.909 1 97.5 232 GLU A N 1
ATOM 1941 C CA . GLU A 1 232 ? 3.764 -26.234 -2.719 1 97.5 232 GLU A CA 1
ATOM 1942 C C . GLU A 1 232 ? 3.207 -24.922 -3.285 1 97.5 232 GLU A C 1
ATOM 1944 O O . GLU A 1 232 ? 3.939 -23.938 -3.434 1 97.5 232 GLU A O 1
ATOM 1949 N N . GLU A 1 233 ? 1.956 -24.953 -3.664 1 97.5 233 GLU A N 1
ATOM 1950 C CA . GLU A 1 233 ? 1.342 -23.734 -4.16 1 97.5 233 GLU A CA 1
ATOM 1951 C C . GLU A 1 233 ? 1.327 -22.641 -3.082 1 97.5 233 GLU A C 1
ATOM 1953 O O . GLU A 1 233 ? 1.605 -21.484 -3.363 1 97.5 233 GLU A O 1
ATOM 1958 N N . HIS A 1 234 ? 0.976 -23.062 -1.888 1 96.88 234 HIS A N 1
ATOM 1959 C CA . HIS A 1 234 ? 0.983 -22.125 -0.767 1 96.88 234 HIS A CA 1
ATOM 1960 C C . HIS A 1 234 ? 2.365 -21.516 -0.57 1 96.88 234 HIS A C 1
ATOM 1962 O O . HIS A 1 234 ? 2.494 -20.297 -0.426 1 96.88 234 HIS A O 1
ATOM 1968 N N . LYS A 1 235 ? 3.367 -22.344 -0.578 1 97.19 235 LYS A N 1
ATOM 1969 C CA . LYS A 1 235 ? 4.738 -21.875 -0.436 1 97.19 235 LYS A CA 1
ATOM 1970 C C . LYS A 1 235 ? 5.098 -20.891 -1.554 1 97.19 235 LYS A C 1
ATOM 1972 O O . LYS A 1 235 ? 5.691 -19.844 -1.302 1 97.19 235 LYS A O 1
ATOM 1977 N N . CYS A 1 236 ? 4.766 -21.328 -2.74 1 96.69 236 CYS A N 1
ATOM 1978 C CA . CYS A 1 236 ? 5.047 -20.484 -3.906 1 96.69 236 CYS A CA 1
ATOM 1979 C C . CYS A 1 236 ? 4.414 -19.109 -3.76 1 96.69 236 CYS A C 1
ATOM 1981 O O . CYS A 1 236 ? 5.07 -18.094 -3.988 1 96.69 236 CYS A O 1
ATOM 1983 N N . LYS A 1 237 ? 3.166 -19.047 -3.357 1 96.75 237 LYS A N 1
ATOM 1984 C CA . LYS A 1 237 ? 2.449 -17.781 -3.207 1 96.75 237 LYS A CA 1
ATOM 1985 C C . LYS A 1 237 ? 3.051 -16.938 -2.086 1 96.75 237 LYS A C 1
ATOM 1987 O O . LYS A 1 237 ? 3.176 -15.727 -2.219 1 96.75 237 LYS A O 1
ATOM 1992 N N . MET A 1 238 ? 3.496 -17.594 -1.005 1 95.88 238 MET A N 1
ATOM 1993 C CA . MET A 1 238 ? 4.094 -16.891 0.129 1 95.88 238 MET A CA 1
ATOM 1994 C C . MET A 1 238 ? 5.418 -16.25 -0.267 1 95.88 238 MET A C 1
ATOM 1996 O O . MET A 1 238 ? 5.809 -15.227 0.296 1 95.88 238 MET A O 1
ATOM 2000 N N . LEU A 1 239 ? 6.07 -16.797 -1.203 1 94.56 239 LEU A N 1
ATOM 2001 C CA . LEU A 1 239 ? 7.395 -16.312 -1.586 1 94.56 239 LEU A CA 1
ATOM 2002 C C . LEU A 1 239 ? 7.289 -15.133 -2.547 1 94.56 239 LEU A C 1
ATOM 2004 O O . LEU A 1 239 ? 8.305 -14.578 -2.975 1 94.56 239 LEU A O 1
ATOM 2008 N N . CYS A 1 240 ? 6.035 -14.688 -2.795 1 93.44 240 CYS A N 1
ATOM 2009 C CA . CYS A 1 240 ? 5.824 -13.609 -3.76 1 93.44 240 CYS A CA 1
ATOM 2010 C C . CYS A 1 240 ? 5.789 -12.258 -3.066 1 93.44 240 CYS A C 1
ATOM 2012 O O . CYS A 1 240 ? 5.73 -11.219 -3.727 1 93.44 240 CYS A O 1
ATOM 2014 N N . GLU A 1 241 ? 5.922 -12.148 -1.805 1 89 241 GLU A N 1
ATOM 2015 C CA . GLU A 1 241 ? 5.633 -10.945 -1.03 1 89 241 GLU A CA 1
ATOM 2016 C C . GLU A 1 241 ? 6.719 -9.891 -1.227 1 89 241 GLU A C 1
ATOM 2018 O O . GLU A 1 241 ? 6.543 -8.734 -0.833 1 89 241 GLU A O 1
ATOM 2023 N N . ASP A 1 242 ? 7.863 -10.227 -1.893 1 80.31 242 ASP A N 1
ATOM 2024 C CA . ASP A 1 242 ? 8.922 -9.258 -2.146 1 80.31 242 ASP A CA 1
ATOM 2025 C C . ASP A 1 242 ? 9.164 -9.086 -3.645 1 80.31 242 ASP A C 1
ATOM 2027 O O . ASP A 1 242 ? 10.211 -8.578 -4.055 1 80.31 242 ASP A O 1
ATOM 2031 N N . TYR A 1 243 ? 8.297 -9.664 -4.406 1 77.31 243 TYR A N 1
ATOM 2032 C CA . TYR A 1 243 ? 8.43 -9.5 -5.852 1 77.31 243 TYR A CA 1
ATOM 2033 C C . TYR A 1 243 ? 7.906 -8.141 -6.297 1 77.31 243 TYR A C 1
ATOM 2035 O O . TYR A 1 243 ? 6.777 -8.039 -6.785 1 77.31 243 TYR A O 1
ATOM 2043 N N . LEU A 1 244 ? 8.75 -7.16 -6.141 1 72.56 244 LEU A N 1
ATOM 2044 C CA . LEU A 1 244 ? 8.305 -5.797 -6.41 1 72.56 244 LEU A CA 1
ATOM 2045 C C . LEU A 1 244 ? 8.922 -5.266 -7.695 1 72.56 244 LEU A C 1
ATOM 2047 O O . LEU A 1 244 ? 10.102 -5.508 -7.965 1 72.56 244 LEU A O 1
ATOM 2051 N N . ASP A 1 245 ? 8.086 -4.828 -8.531 1 64.06 245 ASP A N 1
ATOM 2052 C CA . ASP A 1 245 ? 8.539 -4.164 -9.75 1 64.06 245 ASP A CA 1
ATOM 2053 C C . ASP A 1 245 ? 8.945 -2.719 -9.461 1 64.06 245 ASP A C 1
ATOM 2055 O O . ASP A 1 245 ? 8.086 -1.861 -9.242 1 64.06 245 ASP A O 1
ATOM 2059 N N . TRP A 1 246 ? 10.203 -2.482 -9.484 1 61.69 246 TRP A N 1
ATOM 2060 C CA . TRP A 1 246 ? 10.688 -1.147 -9.141 1 61.69 246 TRP A CA 1
ATOM 2061 C C . TRP A 1 246 ? 10.703 -0.243 -10.375 1 61.69 246 TRP A C 1
ATOM 2063 O O . TRP A 1 246 ? 10.867 0.973 -10.25 1 61.69 246 TRP A O 1
ATOM 2073 N N . GLY A 1 247 ? 10.625 -0.864 -11.516 1 59.09 247 GLY A N 1
ATOM 2074 C CA . GLY A 1 247 ? 10.672 -0.062 -12.734 1 59.09 247 GLY A CA 1
ATOM 2075 C C . GLY A 1 247 ? 9.594 1.002 -12.781 1 59.09 247 GLY A C 1
ATOM 2076 O O . GLY A 1 247 ? 9.828 2.109 -13.266 1 59.09 247 GLY A O 1
ATOM 2077 N N . THR A 1 248 ? 8.555 0.69 -12.328 1 56.06 248 THR A N 1
ATOM 2078 C CA . THR A 1 248 ? 7.434 1.62 -12.375 1 56.06 248 THR A CA 1
ATOM 2079 C C . THR A 1 248 ? 7.602 2.721 -11.328 1 56.06 248 THR A C 1
ATOM 2081 O O . THR A 1 248 ? 6.922 3.746 -11.383 1 56.06 248 THR A O 1
ATOM 2084 N N . MET A 1 249 ? 8.586 2.49 -10.375 1 58.78 249 MET A N 1
ATOM 2085 C CA . MET A 1 249 ? 8.742 3.432 -9.273 1 58.78 249 MET A CA 1
ATOM 2086 C C . MET A 1 249 ? 9.727 4.535 -9.633 1 58.78 249 MET A C 1
ATOM 2088 O O . MET A 1 249 ? 9.828 5.539 -8.922 1 58.78 249 MET A O 1
ATOM 2092 N N . GLN A 1 250 ? 10.609 4.34 -10.617 1 53.5 250 GLN A N 1
ATOM 2093 C CA . GLN A 1 250 ? 11.719 5.234 -10.938 1 53.5 250 GLN A CA 1
ATOM 2094 C C . GLN A 1 250 ? 11.211 6.539 -11.555 1 53.5 250 GLN A C 1
ATOM 2096 O O . GLN A 1 250 ? 11.922 7.543 -11.57 1 53.5 250 GLN A O 1
ATOM 2101 N N . GLY A 1 251 ? 10.055 6.652 -11.758 1 48.22 251 GLY A N 1
ATOM 2102 C CA . GLY A 1 251 ? 9.688 7.938 -12.328 1 48.22 251 GLY A CA 1
ATOM 2103 C C . GLY A 1 251 ? 9.203 8.938 -11.297 1 48.22 251 GLY A C 1
ATOM 2104 O O . GLY A 1 251 ? 9.414 8.742 -10.094 1 48.22 251 GLY A O 1
ATOM 2105 N N . ASP A 1 252 ? 8.57 10.086 -11.641 1 52.06 252 ASP A N 1
ATOM 2106 C CA . ASP A 1 252 ? 8 11.219 -10.906 1 52.06 252 ASP A CA 1
ATOM 2107 C C . ASP A 1 252 ? 7.332 10.758 -9.617 1 52.06 252 ASP A C 1
ATOM 2109 O O . ASP A 1 252 ? 7.035 9.57 -9.461 1 52.06 252 ASP A O 1
ATOM 2113 N N . ASN A 1 253 ? 7.359 11.734 -8.617 1 54.72 253 ASN A N 1
ATOM 2114 C CA . ASN A 1 253 ? 6.754 11.594 -7.293 1 54.72 253 ASN A CA 1
ATOM 2115 C C . ASN A 1 253 ? 5.41 10.875 -7.367 1 54.72 253 ASN A C 1
ATOM 2117 O O . ASN A 1 253 ? 4.367 11.516 -7.48 1 54.72 253 ASN A O 1
ATOM 2121 N N . PRO A 1 254 ? 5.484 9.516 -7.445 1 75.94 254 PRO A N 1
ATOM 2122 C CA . PRO A 1 254 ? 4.203 8.867 -7.711 1 75.94 254 PRO A CA 1
ATOM 2123 C C . PRO A 1 254 ? 3.254 8.922 -6.516 1 75.94 254 PRO A C 1
ATOM 2125 O O . PRO A 1 254 ? 3.701 9.055 -5.371 1 75.94 254 PRO A O 1
ATOM 2128 N N . GLU A 1 255 ? 2.088 9.172 -6.844 1 84.5 255 GLU A N 1
ATOM 2129 C CA . GLU A 1 255 ? 0.961 9.086 -5.918 1 84.5 255 GLU A CA 1
ATOM 2130 C C . GLU A 1 255 ? 1.001 7.793 -5.113 1 84.5 255 GLU A C 1
ATOM 2132 O O . GLU A 1 255 ? 1.377 6.742 -5.637 1 84.5 255 GLU A O 1
ATOM 2137 N N . MET A 1 256 ? 0.787 7.895 -3.885 1 89.12 256 MET A N 1
ATOM 2138 C CA . MET A 1 256 ? 0.728 6.715 -3.023 1 89.12 256 MET A CA 1
ATOM 2139 C C . MET A 1 256 ? -0.086 5.605 -3.678 1 89.12 256 MET A C 1
ATOM 2141 O O . MET A 1 256 ? 0.347 4.449 -3.715 1 89.12 256 MET A O 1
ATOM 2145 N N . SER A 1 257 ? -1.268 5.988 -4.273 1 92.44 257 SER A N 1
ATOM 2146 C CA . SER A 1 257 ? -2.158 4.992 -4.859 1 92.44 257 SER A CA 1
ATOM 2147 C C . SER A 1 257 ? -1.506 4.293 -6.047 1 92.44 257 SER A C 1
ATOM 2149 O O . SER A 1 257 ? -1.688 3.09 -6.242 1 92.44 257 SER A O 1
ATOM 2151 N N . ILE A 1 258 ? -0.76 5.023 -6.805 1 89.56 258 ILE A N 1
ATOM 2152 C CA . ILE A 1 258 ? -0.111 4.465 -7.984 1 89.56 258 ILE A CA 1
ATOM 2153 C C . ILE A 1 258 ? 0.98 3.486 -7.559 1 89.56 258 ILE A C 1
ATOM 2155 O O . ILE A 1 258 ? 1.087 2.387 -8.109 1 89.56 258 ILE A O 1
ATOM 2159 N N . VAL A 1 259 ? 1.76 3.881 -6.562 1 87.5 259 VAL A N 1
ATOM 2160 C CA . VAL A 1 259 ? 2.848 3.039 -6.078 1 87.5 259 VAL A CA 1
ATOM 2161 C C . VAL A 1 259 ? 2.275 1.764 -5.457 1 87.5 259 VAL A C 1
ATOM 2163 O O . VAL A 1 259 ? 2.76 0.663 -5.734 1 87.5 259 VAL A O 1
ATOM 2166 N N . ILE A 1 260 ? 1.277 1.861 -4.621 1 91.06 260 ILE A N 1
ATOM 2167 C CA . ILE A 1 260 ? 0.662 0.716 -3.961 1 91.06 260 ILE A CA 1
ATOM 2168 C C . ILE A 1 260 ? 0.063 -0.223 -5.004 1 91.06 260 ILE A C 1
ATOM 2170 O O . ILE A 1 260 ? 0.19 -1.445 -4.895 1 91.06 260 ILE A O 1
ATOM 2174 N N . THR A 1 261 ? -0.58 0.371 -6.035 1 92.62 261 THR A N 1
ATOM 2175 C CA . THR A 1 261 ? -1.152 -0.435 -7.105 1 92.62 261 THR A CA 1
ATOM 2176 C C . THR A 1 261 ? -0.065 -1.226 -7.828 1 92.62 261 THR A C 1
ATOM 2178 O O . THR A 1 261 ? -0.236 -2.414 -8.109 1 92.62 261 THR A O 1
ATOM 2181 N N . SER A 1 262 ? 1.017 -0.581 -8.07 1 89.81 262 SER A N 1
ATOM 2182 C CA . SER A 1 262 ? 2.123 -1.242 -8.758 1 89.81 262 SER A CA 1
ATOM 2183 C C . SER A 1 262 ? 2.666 -2.406 -7.934 1 89.81 262 SER A C 1
ATOM 2185 O O . SER A 1 262 ? 2.891 -3.496 -8.469 1 89.81 262 SER A O 1
ATOM 2187 N N . ILE A 1 263 ? 2.85 -2.166 -6.676 1 89.19 263 ILE A N 1
ATOM 2188 C CA . ILE A 1 263 ? 3.393 -3.172 -5.77 1 89.19 263 ILE A CA 1
ATOM 2189 C C . ILE A 1 263 ? 2.438 -4.359 -5.684 1 89.19 263 ILE A C 1
ATOM 2191 O O . ILE A 1 263 ? 2.844 -5.508 -5.891 1 89.19 263 ILE A O 1
ATOM 2195 N N . TYR A 1 264 ? 1.209 -4.102 -5.453 1 93.75 264 TYR A N 1
ATOM 2196 C CA . TYR A 1 264 ? 0.244 -5.18 -5.281 1 93.75 264 TYR A CA 1
ATOM 2197 C C . TYR A 1 264 ? 0.066 -5.969 -6.574 1 93.75 264 TYR A C 1
ATOM 2199 O O . TYR A 1 264 ? -0.091 -7.191 -6.547 1 93.75 264 TYR A O 1
ATOM 2207 N N . THR A 1 265 ? 0.046 -5.266 -7.691 1 93.62 265 THR A N 1
ATOM 2208 C CA . THR A 1 265 ? -0.101 -5.934 -8.984 1 93.62 265 THR A CA 1
ATOM 2209 C C . THR A 1 265 ? 1.044 -6.91 -9.219 1 93.62 265 THR A C 1
ATOM 2211 O O . THR A 1 265 ? 0.825 -8.023 -9.695 1 93.62 265 THR A O 1
ATOM 2214 N N . SER A 1 266 ? 2.238 -6.457 -8.883 1 91.81 266 SER A N 1
ATOM 2215 C CA . SER A 1 266 ? 3.393 -7.34 -9.047 1 91.81 266 SER A CA 1
ATOM 2216 C C . SER A 1 266 ? 3.262 -8.586 -8.18 1 91.81 266 SER A C 1
ATOM 2218 O O . SER A 1 266 ? 3.551 -9.695 -8.633 1 91.81 266 SER A O 1
ATOM 2220 N N . VAL A 1 267 ? 2.805 -8.422 -6.996 1 93.81 267 VAL A N 1
ATOM 2221 C CA . VAL A 1 267 ? 2.682 -9.531 -6.055 1 93.81 267 VAL A CA 1
ATOM 2222 C C . VAL A 1 267 ? 1.586 -10.484 -6.52 1 93.81 267 VAL A C 1
ATOM 2224 O O . VAL A 1 267 ? 1.788 -11.703 -6.551 1 93.81 267 VAL A O 1
ATOM 2227 N N . ILE A 1 268 ? 0.434 -9.938 -6.918 1 96 268 ILE A N 1
ATOM 2228 C CA . ILE A 1 268 ? -0.69 -10.781 -7.297 1 96 268 ILE A CA 1
ATOM 2229 C C . ILE A 1 268 ? -0.37 -11.508 -8.602 1 96 268 ILE A C 1
ATOM 2231 O O . ILE A 1 268 ? -0.781 -12.656 -8.805 1 96 268 ILE A O 1
ATOM 2235 N N . ARG A 1 269 ? 0.4 -10.891 -9.5 1 95.44 269 ARG A N 1
ATOM 2236 C CA . ARG A 1 269 ? 0.862 -11.555 -10.711 1 95.44 269 ARG A CA 1
ATOM 2237 C C . ARG A 1 269 ? 1.769 -12.734 -10.375 1 95.44 269 ARG A C 1
ATOM 2239 O O . ARG A 1 269 ? 1.631 -13.82 -10.953 1 95.44 269 ARG A O 1
ATOM 2246 N N . CYS A 1 270 ? 2.691 -12.445 -9.5 1 94.62 270 CYS A N 1
ATOM 2247 C CA . CYS A 1 270 ? 3.582 -13.508 -9.039 1 94.62 270 CYS A CA 1
ATOM 2248 C C . CYS A 1 270 ? 2.791 -14.656 -8.422 1 94.62 270 CYS A C 1
ATOM 2250 O O . CYS A 1 270 ? 3.045 -15.82 -8.719 1 94.62 270 CYS A O 1
ATOM 2252 N N . GLN A 1 271 ? 1.818 -14.336 -7.602 1 96.75 271 GLN A N 1
ATOM 2253 C CA . GLN A 1 271 ? 1.005 -15.352 -6.934 1 96.75 271 GLN A CA 1
ATOM 2254 C C . GLN A 1 271 ? 0.192 -16.156 -7.941 1 96.75 271 GLN A C 1
ATOM 2256 O O . GLN A 1 271 ? 0.132 -17.391 -7.859 1 96.75 271 GLN A O 1
ATOM 2261 N N . ASN A 1 272 ? -0.421 -15.469 -8.859 1 97.12 272 ASN A N 1
ATOM 2262 C CA . ASN A 1 272 ? -1.227 -16.156 -9.859 1 97.12 272 ASN A CA 1
ATOM 2263 C C . ASN A 1 272 ? -0.369 -17.047 -10.758 1 97.12 272 ASN A C 1
ATOM 2265 O O . ASN A 1 272 ? -0.814 -18.109 -11.188 1 97.12 272 ASN A O 1
ATOM 2269 N N . ASN A 1 273 ? 0.871 -16.688 -10.969 1 96.06 273 ASN A N 1
ATOM 2270 C CA . ASN A 1 273 ? 1.784 -17.438 -11.828 1 96.06 273 ASN A CA 1
ATOM 2271 C C . ASN A 1 273 ? 2.217 -18.75 -11.18 1 96.06 273 ASN A C 1
ATOM 2273 O O . ASN A 1 273 ? 2.797 -19.609 -11.844 1 96.06 273 ASN A O 1
ATOM 2277 N N . CYS A 1 274 ? 1.942 -18.891 -9.93 1 96.88 274 CYS A N 1
ATOM 2278 C CA . CYS A 1 274 ? 2.305 -20.125 -9.242 1 96.88 274 CYS A CA 1
ATOM 2279 C C . CYS A 1 274 ? 1.591 -21.328 -9.852 1 96.88 274 CYS A C 1
ATOM 2281 O O . CYS A 1 274 ? 2.141 -22.422 -9.891 1 96.88 274 CYS A O 1
ATOM 2283 N N . ILE A 1 275 ? 0.392 -21.094 -10.375 1 96.06 275 ILE A N 1
ATOM 2284 C CA . ILE A 1 275 ? -0.358 -22.172 -11.031 1 96.06 275 ILE A CA 1
ATOM 2285 C C . ILE A 1 275 ? 0.411 -22.672 -12.25 1 96.06 275 ILE A C 1
ATOM 2287 O O . ILE A 1 275 ? 0.555 -23.875 -12.453 1 96.06 275 ILE A O 1
ATOM 2291 N N . THR A 1 276 ? 0.969 -21.75 -12.992 1 94.62 276 THR A N 1
ATOM 2292 C CA . THR A 1 276 ? 1.744 -22.094 -14.18 1 94.62 276 THR A CA 1
ATOM 2293 C C . THR A 1 276 ? 3.082 -22.719 -13.789 1 94.62 276 THR A C 1
ATOM 2295 O O . THR A 1 276 ? 3.49 -23.734 -14.367 1 94.62 276 THR A O 1
ATOM 2298 N N . LYS A 1 277 ? 3.668 -22.203 -12.812 1 93.38 277 LYS A N 1
ATOM 2299 C CA . LYS A 1 277 ? 4.977 -22.656 -12.367 1 93.38 277 LYS A CA 1
ATOM 2300 C C . LYS A 1 277 ? 4.91 -24.109 -11.898 1 93.38 277 LYS A C 1
ATOM 2302 O O . LYS A 1 277 ? 5.848 -24.891 -12.109 1 93.38 277 LYS A O 1
ATOM 2307 N N . LEU A 1 278 ? 3.811 -24.469 -11.312 1 96.38 278 LEU A N 1
ATOM 2308 C CA . LEU A 1 278 ? 3.691 -25.797 -10.711 1 96.38 278 LEU A CA 1
ATOM 2309 C C . LEU A 1 278 ? 3.047 -26.781 -11.672 1 96.38 278 LEU A C 1
ATOM 2311 O O . LEU A 1 278 ? 2.795 -27.938 -11.32 1 96.38 278 LEU A O 1
ATOM 2315 N N . SER A 1 279 ? 2.834 -26.344 -12.906 1 95.75 279 SER A N 1
ATOM 2316 C CA . SER A 1 279 ? 2.162 -27.219 -13.875 1 95.75 279 SER A CA 1
ATOM 2317 C C . SER A 1 279 ? 3.166 -28.062 -14.656 1 95.75 279 SER A C 1
ATOM 2319 O O . SER A 1 279 ? 2.844 -28.594 -15.711 1 95.75 279 SER A O 1
ATOM 2321 N N . LYS A 1 280 ? 4.344 -28.172 -14.109 1 88.62 280 LYS A N 1
ATOM 2322 C CA . LYS A 1 280 ? 5.398 -28.922 -14.773 1 88.62 280 LYS A CA 1
ATOM 2323 C C . LYS A 1 280 ? 5.703 -30.219 -14.023 1 88.62 280 LYS A C 1
ATOM 2325 O O . LYS A 1 280 ? 5.734 -30.234 -12.789 1 88.62 280 LYS A O 1
ATOM 2330 N N . VAL A 1 281 ? 5.75 -31.297 -14.742 1 90.75 281 VAL A N 1
ATOM 2331 C CA . VAL A 1 281 ? 6.18 -32.594 -14.227 1 90.75 281 VAL A CA 1
ATOM 2332 C C . VAL A 1 281 ? 7.363 -33.094 -15.039 1 90.75 281 VAL A C 1
ATOM 2334 O O . VAL A 1 281 ? 7.238 -33.344 -16.234 1 90.75 281 VAL A O 1
ATOM 2337 N N . ASN A 1 282 ? 8.523 -33.25 -14.367 1 86 282 ASN A N 1
ATOM 2338 C CA . ASN A 1 282 ? 9.75 -33.688 -15.023 1 86 282 ASN A CA 1
ATOM 2339 C C . ASN A 1 282 ? 10.07 -32.812 -16.25 1 86 282 ASN A C 1
ATOM 2341 O O . ASN A 1 282 ? 10.398 -33.344 -17.312 1 86 282 ASN A O 1
ATOM 2345 N N . GLY A 1 283 ? 9.812 -31.547 -16.125 1 85.19 283 GLY A N 1
ATOM 2346 C CA . GLY A 1 283 ? 10.18 -30.594 -17.172 1 85.19 283 GLY A CA 1
ATOM 2347 C C . GLY A 1 283 ? 9.102 -30.406 -18.219 1 85.19 283 GLY A C 1
ATOM 2348 O O . GLY A 1 283 ? 9.195 -29.516 -19.062 1 85.19 283 GLY A O 1
ATOM 2349 N N . HIS A 1 284 ? 8.109 -31.188 -18.219 1 88.5 284 HIS A N 1
ATOM 2350 C CA . HIS A 1 284 ? 7.016 -31.078 -19.188 1 88.5 284 HIS A CA 1
ATOM 2351 C C . HIS A 1 284 ? 5.82 -30.344 -18.594 1 88.5 284 HIS A C 1
ATOM 2353 O O . HIS A 1 284 ? 5.348 -30.703 -17.516 1 88.5 284 HIS A O 1
ATOM 2359 N N . THR A 1 285 ? 5.379 -29.422 -19.328 1 91.62 285 THR A N 1
ATOM 2360 C CA . THR A 1 285 ? 4.223 -28.656 -18.875 1 91.62 285 THR A CA 1
ATOM 2361 C C . THR A 1 285 ? 2.928 -29.391 -19.188 1 91.62 285 THR A C 1
ATOM 2363 O O . THR A 1 285 ? 2.723 -29.859 -20.312 1 91.62 285 THR A O 1
ATOM 2366 N N . ILE A 1 286 ? 2.129 -29.547 -18.203 1 91.94 286 ILE A N 1
ATOM 2367 C CA . ILE A 1 286 ? 0.819 -30.172 -18.391 1 91.94 286 ILE A CA 1
ATOM 2368 C C . ILE A 1 286 ? -0.264 -29.094 -18.359 1 91.94 286 ILE A C 1
ATOM 2370 O O . ILE A 1 286 ? -0.399 -28.359 -17.375 1 91.94 286 ILE A O 1
ATOM 2374 N N . LYS A 1 287 ? -0.983 -29.016 -19.5 1 90.5 287 LYS A N 1
ATOM 2375 C CA . LYS A 1 287 ? -2.086 -28.062 -19.562 1 90.5 287 LYS A CA 1
ATOM 2376 C C . LYS A 1 287 ? -3.166 -28.406 -18.531 1 90.5 287 LYS A C 1
ATOM 2378 O O . LYS A 1 287 ? -3.506 -29.578 -18.344 1 90.5 287 LYS A O 1
ATOM 2383 N N . ASN A 1 288 ? -3.727 -27.406 -17.875 1 93.25 288 ASN A N 1
ATOM 2384 C CA . ASN A 1 288 ? -4.734 -27.609 -16.844 1 93.25 288 ASN A CA 1
ATOM 2385 C C . ASN A 1 288 ? -4.324 -28.719 -15.875 1 93.25 288 ASN A C 1
ATOM 2387 O O . ASN A 1 288 ? -5.086 -29.656 -15.641 1 93.25 288 ASN A O 1
ATOM 2391 N N . PHE A 1 289 ? -3.182 -28.531 -15.281 1 96.31 289 PHE A N 1
ATOM 2392 C CA . PHE A 1 289 ? -2.508 -29.562 -14.492 1 96.31 289 PHE A CA 1
ATOM 2393 C C . PHE A 1 289 ? -3.402 -30.047 -13.359 1 96.31 289 PHE A C 1
ATOM 2395 O O . PHE A 1 289 ? -3.559 -31.25 -13.156 1 96.31 289 PHE A O 1
ATOM 2402 N N . LEU A 1 290 ? -4 -29.172 -12.664 1 97.44 290 LEU A N 1
ATOM 2403 C CA . LEU A 1 290 ? -4.828 -29.562 -11.531 1 97.44 290 LEU A CA 1
ATOM 2404 C C . LEU A 1 290 ? -6.02 -30.406 -11.992 1 97.44 290 LEU A C 1
ATOM 2406 O O . LEU A 1 290 ? -6.426 -31.344 -11.305 1 97.44 290 LEU A O 1
ATOM 2410 N N . ALA A 1 291 ? -6.613 -30.109 -13.133 1 96.69 291 ALA A N 1
ATOM 2411 C CA . ALA A 1 291 ? -7.711 -30.891 -13.695 1 96.69 291 ALA A CA 1
ATOM 2412 C C . ALA A 1 291 ? -7.262 -32.312 -14.031 1 96.69 291 ALA A C 1
ATOM 2414 O O . ALA A 1 291 ? -8.039 -33.25 -13.914 1 96.69 291 ALA A O 1
ATOM 2415 N N . SER A 1 292 ? -6 -32.438 -14.477 1 95.81 292 SER A N 1
ATOM 2416 C CA . SER A 1 292 ? -5.473 -33.719 -14.898 1 95.81 292 SER A CA 1
ATOM 2417 C C . SER A 1 292 ? -5.5 -34.75 -13.758 1 95.81 292 SER A C 1
ATOM 2419 O O . SER A 1 292 ? -5.676 -35.938 -13.992 1 95.81 292 SER A O 1
ATOM 2421 N N . PHE A 1 293 ? -5.316 -34.25 -12.492 1 97.69 293 PHE A N 1
ATOM 2422 C CA . PHE A 1 293 ? -5.434 -35.156 -11.352 1 97.69 293 PHE A CA 1
ATOM 2423 C C . PHE A 1 293 ? -6.77 -35.875 -11.367 1 97.69 293 PHE A C 1
ATOM 2425 O O . PHE A 1 293 ? -6.812 -37.094 -11.227 1 97.69 293 PHE A O 1
ATOM 2432 N N . TYR A 1 294 ? -7.754 -35.156 -11.617 1 97.88 294 TYR A N 1
ATOM 2433 C CA . TYR A 1 294 ? -9.117 -35.688 -11.484 1 97.88 294 TYR A CA 1
ATOM 2434 C C . TYR A 1 294 ? -9.531 -36.438 -12.727 1 97.88 294 TYR A C 1
ATOM 2436 O O . TYR A 1 294 ? -10.461 -37.25 -12.688 1 97.88 294 TYR A O 1
ATOM 2444 N N . GLU A 1 295 ? -8.883 -36.219 -13.852 1 94.44 295 GLU A N 1
ATOM 2445 C CA . GLU A 1 295 ? -9.109 -36.969 -15.07 1 94.44 295 GLU A CA 1
ATOM 2446 C C . GLU A 1 295 ? -8.711 -38.438 -14.883 1 94.44 295 GLU A C 1
ATOM 2448 O O . GLU A 1 295 ? -9.281 -39.344 -15.516 1 94.44 295 GLU A O 1
ATOM 2453 N N . TYR A 1 296 ? -7.75 -38.656 -13.992 1 95.62 296 TYR A N 1
ATOM 2454 C CA . TYR A 1 296 ? -7.348 -40.031 -13.648 1 95.62 296 TYR A CA 1
ATOM 2455 C C . TYR A 1 296 ? -8.117 -40.531 -12.438 1 95.62 296 TYR A C 1
ATOM 2457 O O . TYR A 1 296 ? -8.602 -41.656 -12.43 1 95.62 296 TYR A O 1
ATOM 2465 N N . LEU A 1 297 ? -8.266 -39.719 -11.492 1 97.94 297 LEU A N 1
ATOM 2466 C CA . LEU A 1 297 ? -8.727 -40.094 -10.156 1 97.94 297 LEU A CA 1
ATOM 2467 C C . LEU A 1 297 ? -10.148 -40.656 -10.219 1 97.94 297 LEU A C 1
ATOM 2469 O O . LEU A 1 297 ? -10.469 -41.625 -9.508 1 97.94 297 LEU A O 1
ATOM 2473 N N . HIS A 1 298 ? -11.062 -40.062 -11.055 1 96.94 298 HIS A N 1
ATOM 2474 C CA . HIS A 1 298 ? -12.445 -40.531 -11.078 1 96.94 298 HIS A CA 1
ATOM 2475 C C . HIS A 1 298 ? -12.531 -42 -11.523 1 96.94 298 HIS A C 1
ATOM 2477 O O . HIS A 1 298 ? -13.352 -42.75 -11.008 1 96.94 298 HIS A O 1
ATOM 2483 N N . VAL A 1 299 ? -11.602 -42.469 -12.445 1 95.81 299 VAL A N 1
ATOM 2484 C CA . VAL A 1 299 ? -11.594 -43.844 -12.922 1 95.81 299 VAL A CA 1
ATOM 2485 C C . VAL A 1 299 ? -11.133 -44.781 -11.805 1 95.81 299 VAL A C 1
ATOM 2487 O O . VAL A 1 299 ? -11.727 -45.844 -11.578 1 95.81 299 VAL A O 1
ATOM 2490 N N . CYS A 1 300 ? -10.078 -44.312 -11.133 1 98 300 CYS A N 1
ATOM 2491 C CA . CYS A 1 300 ? -9.57 -45.094 -10.016 1 98 300 CYS A CA 1
ATOM 2492 C C . CYS A 1 300 ? -10.633 -45.25 -8.938 1 98 300 CYS A C 1
ATOM 2494 O O . CYS A 1 300 ? -10.836 -46.375 -8.43 1 98 300 CYS A O 1
ATOM 2496 N N . GLN A 1 301 ? -11.297 -44.219 -8.594 1 98.12 301 GLN A N 1
ATOM 2497 C CA . GLN A 1 301 ? -12.328 -44.219 -7.562 1 98.12 301 GLN A CA 1
ATOM 2498 C C . GLN A 1 301 ? -13.516 -45.094 -7.969 1 98.12 301 GLN A C 1
ATOM 2500 O O . GLN A 1 301 ? -14.047 -45.844 -7.156 1 98.12 301 GLN A O 1
ATOM 2505 N N . PHE A 1 302 ? -13.93 -45 -9.18 1 96.62 302 PHE A N 1
ATOM 2506 C CA . PHE A 1 302 ? -15.047 -45.781 -9.688 1 96.62 302 PHE A CA 1
ATOM 2507 C C . PHE A 1 302 ? -14.758 -47.281 -9.57 1 96.62 302 PHE A C 1
ATOM 2509 O O . PHE A 1 302 ? -15.625 -48.062 -9.148 1 96.62 302 PHE A O 1
ATOM 2516 N N . ASN A 1 303 ? -13.578 -47.656 -9.938 1 97 303 ASN A N 1
ATOM 2517 C CA . ASN A 1 303 ? -13.203 -49.062 -9.914 1 97 303 ASN A CA 1
ATOM 2518 C C . ASN A 1 303 ? -13.07 -49.594 -8.492 1 97 303 ASN A C 1
ATOM 2520 O O . ASN A 1 303 ? -13.055 -50.812 -8.266 1 97 303 ASN A O 1
ATOM 2524 N N . LEU A 1 304 ? -13 -48.719 -7.547 1 97.62 304 LEU A N 1
ATOM 2525 C CA . LEU A 1 304 ? -13.016 -49.094 -6.137 1 97.62 304 LEU A CA 1
ATOM 2526 C C . LEU A 1 304 ? -14.422 -48.969 -5.559 1 97.62 304 LEU A C 1
ATOM 2528 O O . LEU A 1 304 ? -14.602 -49.031 -4.34 1 97.62 304 LEU A O 1
ATOM 2532 N N . GLN A 1 305 ? -15.375 -48.688 -6.41 1 95.69 305 GLN A N 1
ATOM 2533 C CA . GLN A 1 305 ? -16.781 -48.594 -6.059 1 95.69 305 GLN A CA 1
ATOM 2534 C C . GLN A 1 305 ? -17.062 -47.375 -5.199 1 95.69 305 GLN A C 1
ATOM 2536 O O . GLN A 1 305 ? -17.891 -47.406 -4.277 1 95.69 305 GLN A O 1
ATOM 2541 N N . ARG A 1 306 ? -16.312 -46.406 -5.445 1 94.88 306 ARG A N 1
ATOM 2542 C CA . ARG A 1 306 ? -16.531 -45.094 -4.812 1 94.88 306 ARG A CA 1
ATOM 2543 C C . ARG A 1 306 ? -17.188 -44.125 -5.781 1 94.88 306 ARG A C 1
ATOM 2545 O O . ARG A 1 306 ? -16.594 -43.125 -6.148 1 94.88 306 ARG A O 1
ATOM 2552 N N . GLY A 1 307 ? -18.406 -44.312 -6.031 1 91.94 307 GLY A N 1
ATOM 2553 C CA . GLY A 1 307 ? -19.125 -43.594 -7.066 1 91.94 307 GLY A CA 1
ATOM 2554 C C . GLY A 1 307 ? -19.297 -42.125 -6.758 1 91.94 307 GLY A C 1
ATOM 2555 O O . GLY A 1 307 ? -19.156 -41.281 -7.645 1 91.94 307 GLY A O 1
ATOM 2556 N N . ARG A 1 308 ? -19.578 -41.812 -5.516 1 92 308 ARG A N 1
ATOM 2557 C CA . ARG A 1 308 ? -19.766 -40.438 -5.121 1 92 308 ARG A CA 1
ATOM 2558 C C . ARG A 1 308 ? -18.484 -39.625 -5.312 1 92 308 ARG A C 1
ATOM 2560 O O . ARG A 1 308 ? -18.5 -38.5 -5.82 1 92 308 ARG A O 1
ATOM 2567 N N . ASP A 1 309 ? -17.344 -40.312 -4.891 1 95.75 309 ASP A N 1
ATOM 2568 C CA . ASP A 1 309 ? -16.047 -39.656 -5.059 1 95.75 309 ASP A CA 1
ATOM 2569 C C . ASP A 1 309 ? -15.727 -39.469 -6.539 1 95.75 309 ASP A C 1
ATOM 2571 O O . ASP A 1 309 ? -15.164 -38.438 -6.926 1 95.75 309 ASP A O 1
ATOM 2575 N N . ALA A 1 310 ? -16.062 -40.406 -7.309 1 96.44 310 ALA A N 1
ATOM 2576 C CA . ALA A 1 310 ? -15.812 -40.344 -8.75 1 96.44 310 ALA A CA 1
ATOM 2577 C C . ALA A 1 310 ? -16.594 -39.188 -9.383 1 96.44 310 ALA A C 1
ATOM 2579 O O . ALA A 1 310 ? -16.062 -38.438 -10.188 1 96.44 310 ALA A O 1
ATOM 2580 N N . ALA A 1 311 ? -17.859 -39.062 -8.969 1 95.19 311 ALA A N 1
ATOM 2581 C CA . ALA A 1 311 ? -18.703 -38 -9.508 1 95.19 311 ALA A CA 1
ATOM 2582 C C . ALA A 1 311 ? -18.156 -36.625 -9.117 1 95.19 311 ALA A C 1
ATOM 2584 O O . ALA A 1 311 ? -18.156 -35.719 -9.93 1 95.19 311 ALA A O 1
ATOM 2585 N N . GLN A 1 312 ? -17.703 -36.469 -7.891 1 96.31 312 GLN A N 1
ATOM 2586 C CA . GLN A 1 312 ? -17.109 -35.219 -7.445 1 96.31 312 GLN A CA 1
ATOM 2587 C C . GLN A 1 312 ? -15.836 -34.906 -8.219 1 96.31 312 GLN A C 1
ATOM 2589 O O . GLN A 1 312 ? -15.586 -33.75 -8.57 1 96.31 312 GLN A O 1
ATOM 2594 N N . SER A 1 313 ? -15.031 -35.938 -8.43 1 97.81 313 SER A N 1
ATOM 2595 C CA . SER A 1 313 ? -13.805 -35.75 -9.195 1 97.81 313 SER A CA 1
ATOM 2596 C C . SER A 1 313 ? -14.102 -35.25 -10.609 1 97.81 313 SER A C 1
ATOM 2598 O O . SER A 1 313 ? -13.391 -34.406 -11.148 1 97.81 313 SER A O 1
ATOM 2600 N N . VAL A 1 314 ? -15.117 -35.781 -11.211 1 96.25 314 VAL A N 1
ATOM 2601 C CA . VAL A 1 314 ? -15.531 -35.312 -12.539 1 96.25 314 VAL A CA 1
ATOM 2602 C C . VAL A 1 314 ? -15.953 -33.844 -12.484 1 96.25 314 VAL A C 1
ATOM 2604 O O . VAL A 1 314 ? -15.562 -33.062 -13.344 1 96.25 314 VAL A O 1
ATOM 2607 N N . ALA A 1 315 ? -16.719 -33.531 -11.445 1 96.31 315 ALA A N 1
ATOM 2608 C CA . ALA A 1 315 ? -17.141 -32.125 -11.266 1 96.31 315 ALA A CA 1
ATOM 2609 C C . ALA A 1 315 ? -15.945 -31.219 -11.086 1 96.31 315 ALA A C 1
ATOM 2611 O O . ALA A 1 315 ? -15.906 -30.109 -11.648 1 96.31 315 ALA A O 1
ATOM 2612 N N . ASN A 1 316 ? -14.953 -31.656 -10.242 1 98.12 316 ASN A N 1
ATOM 2613 C CA . ASN A 1 316 ? -13.727 -30.875 -10.055 1 98.12 316 ASN A CA 1
ATOM 2614 C C . ASN A 1 316 ? -13.016 -30.641 -11.383 1 98.12 316 ASN A C 1
ATOM 2616 O O . ASN A 1 316 ? -12.609 -29.516 -11.672 1 98.12 316 ASN A O 1
ATOM 2620 N N . ALA A 1 317 ? -12.828 -31.672 -12.172 1 97 317 ALA A N 1
ATOM 2621 C CA . ALA A 1 317 ? -12.125 -31.578 -13.453 1 97 317 ALA A CA 1
ATOM 2622 C C . ALA A 1 317 ? -12.844 -30.609 -14.391 1 97 317 ALA A C 1
ATOM 2624 O O . ALA A 1 317 ? -12.195 -29.797 -15.07 1 97 317 ALA A O 1
ATOM 2625 N N . LEU A 1 318 ? -14.172 -30.672 -14.438 1 95.75 318 LEU A N 1
ATOM 2626 C CA . LEU A 1 318 ? -14.961 -29.844 -15.344 1 95.75 318 LEU A CA 1
ATOM 2627 C C . LEU A 1 318 ? -14.93 -28.375 -14.914 1 95.75 318 LEU A C 1
ATOM 2629 O O . LEU A 1 318 ? -14.961 -27.469 -15.75 1 95.75 318 LEU A O 1
ATOM 2633 N N . LEU A 1 319 ? -14.883 -28.141 -13.602 1 97.44 319 LEU A N 1
ATOM 2634 C CA . LEU A 1 319 ? -14.75 -26.766 -13.125 1 97.44 319 LEU A CA 1
ATOM 2635 C C . LEU A 1 319 ? -13.414 -26.172 -13.555 1 97.44 319 LEU A C 1
ATOM 2637 O O . LEU A 1 319 ? -13.359 -25.016 -13.969 1 97.44 319 LEU A O 1
ATOM 2641 N N . LEU A 1 320 ? -12.367 -26.984 -13.484 1 97.31 320 LEU A N 1
ATOM 2642 C CA . LEU A 1 320 ? -11.008 -26.531 -13.75 1 97.31 320 LEU A CA 1
ATOM 2643 C C . LEU A 1 320 ? -10.742 -26.469 -15.25 1 97.31 320 LEU A C 1
ATOM 2645 O O . LEU A 1 320 ? -9.859 -25.734 -15.703 1 97.31 320 LEU A O 1
ATOM 2649 N N . ASP A 1 321 ? -11.453 -27.297 -16 1 94 321 ASP A N 1
ATOM 2650 C CA . ASP A 1 321 ? -11.359 -27.344 -17.469 1 94 321 ASP A CA 1
ATOM 2651 C C . ASP A 1 321 ? -12.742 -27.547 -18.094 1 94 321 ASP A C 1
ATOM 2653 O O . ASP A 1 321 ? -13.07 -28.641 -18.531 1 94 321 ASP A O 1
ATOM 2657 N N . LYS A 1 322 ? -13.422 -26.484 -18.281 1 90.44 322 LYS A N 1
ATOM 2658 C CA . LYS A 1 322 ? -14.836 -26.5 -18.656 1 90.44 322 LYS A CA 1
ATOM 2659 C C . LYS A 1 322 ? -15.031 -27.016 -20.078 1 90.44 322 LYS A C 1
ATOM 2661 O O . LYS A 1 322 ? -16.094 -27.531 -20.406 1 90.44 322 LYS A O 1
ATOM 2666 N N . ASP A 1 323 ? -14.086 -26.969 -20.859 1 87.62 323 ASP A N 1
ATOM 2667 C CA . ASP A 1 323 ? -14.242 -27.328 -22.281 1 87.62 323 ASP A CA 1
ATOM 2668 C C . ASP A 1 323 ? -13.797 -28.766 -22.531 1 87.62 323 ASP A C 1
ATOM 2670 O O . ASP A 1 323 ? -13.648 -29.172 -23.688 1 87.62 323 ASP A O 1
ATOM 2674 N N . ASN A 1 324 ? -13.594 -29.469 -21.516 1 89.38 324 ASN A N 1
ATOM 2675 C CA . ASN A 1 324 ? -13.156 -30.844 -21.672 1 89.38 324 ASN A CA 1
ATOM 2676 C C . ASN A 1 324 ? -14.312 -31.766 -22.047 1 89.38 324 ASN A C 1
ATOM 2678 O O . ASN A 1 324 ? -15.031 -32.25 -21.172 1 89.38 324 ASN A O 1
ATOM 2682 N N . VAL A 1 325 ? -14.445 -32.188 -23.328 1 88 325 VAL A N 1
ATOM 2683 C CA . VAL A 1 325 ? -15.578 -32.969 -23.844 1 88 325 VAL A CA 1
ATOM 2684 C C . VAL A 1 325 ? -15.508 -34.375 -23.297 1 88 325 VAL A C 1
ATOM 2686 O O . VAL A 1 325 ? -16.547 -35 -23.031 1 88 325 VAL A O 1
ATOM 2689 N N . VAL A 1 326 ? -14.305 -34.875 -23.062 1 88.69 326 VAL A N 1
ATOM 2690 C CA . VAL A 1 326 ? -14.156 -36.219 -22.547 1 88.69 326 VAL A CA 1
ATOM 2691 C C . VAL A 1 326 ? -14.742 -36.312 -21.141 1 88.69 326 VAL A C 1
ATOM 2693 O O . VAL A 1 326 ? -15.469 -37.25 -20.812 1 88.69 326 VAL A O 1
ATOM 2696 N N . MET A 1 327 ? -14.469 -35.344 -20.344 1 91.88 327 MET A N 1
ATOM 2697 C CA . MET A 1 327 ? -15 -35.312 -18.984 1 91.88 327 MET A CA 1
ATOM 2698 C C . MET A 1 327 ? -16.516 -35.094 -18.984 1 91.88 327 MET A C 1
ATOM 2700 O O . MET A 1 327 ? -17.219 -35.625 -18.125 1 91.88 327 MET A O 1
ATOM 2704 N N . ARG A 1 328 ? -17.031 -34.375 -19.938 1 90.5 328 ARG A N 1
ATOM 2705 C CA . ARG A 1 328 ? -18.469 -34.219 -20.062 1 90.5 328 ARG A CA 1
ATOM 2706 C C . ARG A 1 328 ? -19.141 -35.562 -20.375 1 90.5 328 ARG A C 1
ATOM 2708 O O . ARG A 1 328 ? -20.203 -35.875 -19.828 1 90.5 328 ARG A O 1
ATOM 2715 N N . ARG A 1 329 ? -18.531 -36.25 -21.25 1 87.81 329 ARG A N 1
ATOM 2716 C CA . ARG A 1 329 ? -19.031 -37.594 -21.547 1 87.81 329 ARG A CA 1
ATOM 2717 C C . ARG A 1 329 ? -19 -38.5 -20.312 1 87.81 329 ARG A C 1
ATOM 2719 O O . ARG A 1 329 ? -19.953 -39.219 -20.047 1 87.81 329 ARG A O 1
ATOM 2726 N N . ASN A 1 330 ? -17.875 -38.406 -19.641 1 90.44 330 ASN A N 1
ATOM 2727 C CA . ASN A 1 330 ? -17.781 -39.188 -18.406 1 90.44 330 ASN A CA 1
ATOM 2728 C C . ASN A 1 330 ? -18.859 -38.812 -17.406 1 90.44 330 ASN A C 1
ATOM 2730 O O . ASN A 1 330 ? -19.391 -39.688 -16.703 1 90.44 330 ASN A O 1
ATOM 2734 N N . ARG A 1 331 ? -19.125 -37.5 -17.312 1 91.69 331 ARG A N 1
ATOM 2735 C CA . ARG A 1 331 ? -20.203 -37.094 -16.422 1 91.69 331 ARG A CA 1
ATOM 2736 C C . ARG A 1 331 ? -21.531 -37.75 -16.812 1 91.69 331 ARG A C 1
ATOM 2738 O O . ARG A 1 331 ? -22.266 -38.188 -15.945 1 91.69 331 ARG A O 1
ATOM 2745 N N . LEU A 1 332 ? -21.828 -37.719 -18.062 1 87.75 332 LEU A N 1
ATOM 2746 C CA . LEU A 1 332 ? -23.047 -38.344 -18.562 1 87.75 332 LEU A CA 1
ATOM 2747 C C . LEU A 1 332 ? -23.078 -39.844 -18.234 1 87.75 332 LEU A C 1
ATOM 2749 O O . LEU A 1 332 ? -24.125 -40.375 -17.859 1 87.75 332 LEU A O 1
ATOM 2753 N N . PHE A 1 333 ? -21.969 -40.438 -18.406 1 86.75 333 PHE A N 1
ATOM 2754 C CA . PHE A 1 333 ? -21.844 -41.875 -18.078 1 86.75 333 PHE A CA 1
ATOM 2755 C C . PHE A 1 333 ? -22.219 -42.125 -16.625 1 86.75 333 PHE A C 1
ATOM 2757 O O . PHE A 1 333 ? -23.062 -42.969 -16.328 1 86.75 333 PHE A O 1
ATOM 2764 N N . TYR A 1 334 ? -21.609 -41.375 -15.742 1 90.69 334 TYR A N 1
ATOM 2765 C CA . TYR A 1 334 ? -21.906 -41.562 -14.328 1 90.69 334 TYR A CA 1
ATOM 2766 C C . TYR A 1 334 ? -23.344 -41.188 -14.008 1 90.69 334 TYR A C 1
ATOM 2768 O O . TYR A 1 334 ? -23.984 -41.812 -13.156 1 90.69 334 TYR A O 1
ATOM 2776 N N . ALA A 1 335 ? -23.828 -40.156 -14.656 1 89 335 ALA A N 1
ATOM 2777 C CA . ALA A 1 335 ? -25.219 -39.75 -14.445 1 89 335 ALA A CA 1
ATOM 2778 C C . ALA A 1 335 ? -26.188 -40.844 -14.836 1 89 335 ALA A C 1
ATOM 2780 O O . ALA A 1 335 ? -27.219 -41.031 -14.18 1 89 335 ALA A O 1
ATOM 2781 N N . SER A 1 336 ? -25.922 -41.531 -15.891 1 85.25 336 SER A N 1
ATOM 2782 C CA . SER A 1 336 ? -26.766 -42.625 -16.359 1 85.25 336 SER A CA 1
ATOM 2783 C C . SER A 1 336 ? -26.703 -43.812 -15.414 1 85.25 336 SER A C 1
ATOM 2785 O O . SER A 1 336 ? -27.688 -44.531 -15.266 1 85.25 336 SER A O 1
ATOM 2787 N N . LEU A 1 337 ? -25.625 -43.969 -14.844 1 86.69 337 LEU A N 1
ATOM 2788 C CA . LEU A 1 337 ? -25.438 -45.094 -13.93 1 86.69 337 LEU A CA 1
ATOM 2789 C C . LEU A 1 337 ? -26.156 -44.844 -12.609 1 86.69 337 LEU A C 1
ATOM 2791 O O . LEU A 1 337 ? -26.688 -45.781 -12 1 86.69 337 LEU A O 1
ATOM 2795 N N . TYR A 1 338 ? -26.094 -43.562 -12.211 1 82.88 338 TYR A N 1
ATOM 2796 C CA . TYR A 1 338 ? -26.625 -43.281 -10.891 1 82.88 338 TYR A CA 1
ATOM 2797 C C . TYR A 1 338 ? -27.969 -42.531 -11 1 82.88 338 TYR A C 1
ATOM 2799 O O . TYR A 1 338 ? -28.281 -41.688 -10.164 1 82.88 338 TYR A O 1
ATOM 2807 N N . GLU A 1 339 ? -28.922 -42.656 -11.891 1 68.25 339 GLU A N 1
ATOM 2808 C CA . GLU A 1 339 ? -30.188 -42.062 -12.305 1 68.25 339 GLU A CA 1
ATOM 2809 C C . GLU A 1 339 ? -30.812 -41.25 -11.188 1 68.25 339 GLU A C 1
ATOM 2811 O O . GLU A 1 339 ? -31.297 -40.125 -11.422 1 68.25 339 GLU A O 1
ATOM 2816 N N . ASN A 1 340 ? -31.016 -41.688 -9.977 1 57.16 340 ASN A N 1
ATOM 2817 C CA . ASN A 1 340 ? -31.875 -41.094 -8.945 1 57.16 340 ASN A CA 1
ATOM 2818 C C . ASN A 1 340 ? -31.125 -40.031 -8.141 1 57.16 340 ASN A C 1
ATOM 2820 O O . ASN A 1 340 ? -31.719 -39.375 -7.277 1 57.16 340 ASN A O 1
ATOM 2824 N N . GLN A 1 341 ? -29.891 -39.719 -8.359 1 57.75 341 GLN A N 1
ATOM 2825 C CA . GLN A 1 341 ? -29.172 -38.906 -7.383 1 57.75 341 GLN A CA 1
ATOM 2826 C C . GLN A 1 341 ? -28.25 -37.906 -8.078 1 57.75 341 GLN A C 1
ATOM 2828 O O . GLN A 1 341 ? -27.234 -37.5 -7.508 1 57.75 341 GLN A O 1
ATOM 2833 N N . VAL A 1 342 ? -28.688 -37.344 -9.352 1 63.12 342 VAL A N 1
ATOM 2834 C CA . VAL A 1 342 ? -27.734 -36.812 -10.32 1 63.12 342 VAL A CA 1
ATOM 2835 C C . VAL A 1 342 ? -27.266 -35.438 -9.883 1 63.12 342 VAL A C 1
ATOM 2837 O O . VAL A 1 342 ? -26.062 -35.156 -9.859 1 63.12 342 VAL A O 1
ATOM 2840 N N . GLU A 1 343 ? -28.25 -34.5 -9.531 1 61.78 343 GLU A N 1
ATOM 2841 C CA . GLU A 1 343 ? -27.844 -33.125 -9.43 1 61.78 343 GLU A CA 1
ATOM 2842 C C . GLU A 1 343 ? -26.953 -32.875 -8.211 1 61.78 343 GLU A C 1
ATOM 2844 O O . GLU A 1 343 ? -25.969 -32.156 -8.289 1 61.78 343 GLU A O 1
ATOM 2849 N N . ASP A 1 344 ? -27.094 -33.719 -7.25 1 77.62 344 ASP A N 1
ATOM 2850 C CA . ASP A 1 344 ? -26.375 -33.469 -6.004 1 77.62 344 ASP A CA 1
ATOM 2851 C C . ASP A 1 344 ? -25.031 -34.188 -6.004 1 77.62 344 ASP A C 1
ATOM 2853 O O . ASP A 1 344 ? -24.141 -33.844 -5.223 1 77.62 344 ASP A O 1
ATOM 2857 N N . LEU A 1 345 ? -24.766 -35 -7.031 1 86 345 LEU A N 1
ATOM 2858 C CA . LEU A 1 345 ? -23.547 -35.812 -7.02 1 86 345 LEU A CA 1
ATOM 2859 C C . LEU A 1 345 ? -22.391 -35.094 -7.684 1 86 345 LEU A C 1
ATOM 2861 O O . LEU A 1 345 ? -21.234 -35.281 -7.312 1 86 345 LEU A O 1
ATOM 2865 N N . PHE A 1 346 ? -22.719 -34.188 -8.594 1 91.88 346 PHE A N 1
ATOM 2866 C CA . PHE A 1 346 ? -21.688 -33.531 -9.391 1 91.88 346 PHE A CA 1
ATOM 2867 C C . PHE A 1 346 ? -21.406 -32.125 -8.898 1 91.88 346 PHE A C 1
ATOM 2869 O O . PHE A 1 346 ? -21.609 -31.156 -9.625 1 91.88 346 PHE A O 1
ATOM 2876 N N . GLN A 1 347 ? -20.938 -32.031 -7.699 1 93.31 347 GLN A N 1
ATOM 2877 C CA . GLN A 1 347 ? -20.531 -30.781 -7.09 1 93.31 347 GLN A CA 1
ATOM 2878 C C . GLN A 1 347 ? -19.031 -30.766 -6.789 1 93.31 347 GLN A C 1
ATOM 2880 O O . GLN A 1 347 ? -18.516 -31.719 -6.195 1 93.31 347 GLN A O 1
ATOM 2885 N N . PRO A 1 348 ? -18.438 -29.703 -7.242 1 96.88 348 PRO A N 1
ATOM 2886 C CA . PRO A 1 348 ? -17.016 -29.625 -6.914 1 96.88 348 PRO A CA 1
ATOM 2887 C C . PRO A 1 348 ? -16.75 -29.562 -5.41 1 96.88 348 PRO A C 1
ATOM 2889 O O . PRO A 1 348 ? -17.625 -29.125 -4.648 1 96.88 348 PRO A O 1
ATOM 2892 N N . SER A 1 349 ? -15.648 -30.141 -5.004 1 96.81 349 SER A N 1
ATOM 2893 C CA . SER A 1 349 ? -15.266 -30.031 -3.6 1 96.81 349 SER A CA 1
ATOM 2894 C C . SER A 1 349 ? -15.047 -28.578 -3.189 1 96.81 349 SER A C 1
ATOM 2896 O O . SER A 1 349 ? -14.727 -27.734 -4.027 1 96.81 349 SER A O 1
ATOM 2898 N N . GLU A 1 350 ? -15.227 -28.312 -1.914 1 96.06 350 GLU A N 1
ATOM 2899 C CA . GLU A 1 350 ? -15.078 -26.953 -1.394 1 96.06 350 GLU A CA 1
ATOM 2900 C C . GLU A 1 350 ? -13.68 -26.422 -1.666 1 96.06 350 GLU A C 1
ATOM 2902 O O . GLU A 1 350 ? -13.516 -25.25 -2.033 1 96.06 350 GLU A O 1
ATOM 2907 N N . LYS A 1 351 ? -12.695 -27.234 -1.497 1 96.5 351 LYS A N 1
ATOM 2908 C CA . LYS A 1 351 ? -11.305 -26.828 -1.687 1 96.5 351 LYS A CA 1
ATOM 2909 C C . LYS A 1 351 ? -11.055 -26.391 -3.125 1 96.5 351 LYS A C 1
ATOM 2911 O O . LYS A 1 351 ? -10.445 -25.344 -3.359 1 96.5 351 LYS A O 1
ATOM 2916 N N . ILE A 1 352 ? -11.508 -27.172 -4.031 1 97.94 352 ILE A N 1
ATOM 2917 C CA . ILE A 1 352 ? -11.281 -26.859 -5.438 1 97.94 352 ILE A CA 1
ATOM 2918 C C . ILE A 1 352 ? -12.125 -25.656 -5.852 1 97.94 352 ILE A C 1
ATOM 2920 O O . ILE A 1 352 ? -11.68 -24.828 -6.641 1 97.94 352 ILE A O 1
ATOM 2924 N N . ALA A 1 353 ? -13.352 -25.562 -5.332 1 97.06 353 ALA A N 1
ATOM 2925 C CA . ALA A 1 353 ? -14.203 -24.406 -5.605 1 97.06 353 ALA A CA 1
ATOM 2926 C C . ALA A 1 353 ? -13.531 -23.109 -5.141 1 97.06 353 ALA A C 1
ATOM 2928 O O . ALA A 1 353 ? -13.5 -22.125 -5.875 1 97.06 353 ALA A O 1
ATOM 2929 N N . GLN A 1 354 ? -13.008 -23.141 -3.963 1 95.56 354 GLN A N 1
ATOM 2930 C CA . GLN A 1 354 ? -12.336 -21.969 -3.422 1 95.56 354 GLN A CA 1
ATOM 2931 C C . GLN A 1 354 ? -11.094 -21.625 -4.234 1 95.56 354 GLN A C 1
ATOM 2933 O O . GLN A 1 354 ? -10.812 -20.453 -4.488 1 95.56 354 GLN A O 1
ATOM 2938 N N . HIS A 1 355 ? -10.336 -22.656 -4.531 1 96.62 355 HIS A N 1
ATOM 2939 C CA . HIS A 1 355 ? -9.141 -22.438 -5.344 1 96.62 355 HIS A CA 1
ATOM 2940 C C . HIS A 1 355 ? -9.5 -21.797 -6.684 1 96.62 355 HIS A C 1
ATOM 2942 O O . HIS A 1 355 ? -8.836 -20.859 -7.117 1 96.62 355 HIS A O 1
ATOM 2948 N N . TYR A 1 356 ? -10.508 -22.297 -7.309 1 97.38 356 TYR A N 1
ATOM 2949 C CA . TYR A 1 356 ? -10.961 -21.781 -8.586 1 97.38 356 TYR A CA 1
ATOM 2950 C C . TYR A 1 356 ? -11.422 -20.328 -8.461 1 97.38 356 TYR A C 1
ATOM 2952 O O . TYR A 1 356 ? -11.055 -19.484 -9.273 1 97.38 356 TYR A O 1
ATOM 2960 N N . LYS A 1 357 ? -12.203 -20.078 -7.457 1 96.25 357 LYS A N 1
ATOM 2961 C CA . LYS A 1 357 ? -12.695 -18.719 -7.223 1 96.25 357 LYS A CA 1
ATOM 2962 C C . LYS A 1 357 ? -11.539 -17.75 -7.039 1 96.25 357 LYS A C 1
ATOM 2964 O O . LYS A 1 357 ? -11.555 -16.641 -7.602 1 96.25 357 LYS A O 1
ATOM 2969 N N . GLN A 1 358 ? -10.578 -18.125 -6.266 1 95.38 358 GLN A N 1
ATOM 2970 C CA . GLN A 1 358 ? -9.414 -17.266 -6.035 1 95.38 358 GLN A CA 1
ATOM 2971 C C . GLN A 1 358 ? -8.672 -17 -7.34 1 95.38 358 GLN A C 1
ATOM 2973 O O . GLN A 1 358 ? -8.25 -15.867 -7.594 1 95.38 358 GLN A O 1
ATOM 2978 N N . ASP A 1 359 ? -8.469 -18.031 -8.102 1 96.88 359 ASP A N 1
ATOM 2979 C CA . ASP A 1 359 ? -7.789 -17.891 -9.383 1 96.88 359 ASP A CA 1
ATOM 2980 C C . ASP A 1 359 ? -8.523 -16.891 -10.281 1 96.88 359 ASP A C 1
ATOM 2982 O O . ASP A 1 359 ? -7.902 -16 -10.867 1 96.88 359 ASP A O 1
ATOM 2986 N N . VAL A 1 360 ? -9.852 -17.047 -10.367 1 97.44 360 VAL A N 1
ATOM 2987 C CA . VAL A 1 360 ? -10.672 -16.188 -11.219 1 97.44 360 VAL A CA 1
ATOM 2988 C C . VAL A 1 360 ? -10.57 -14.734 -10.734 1 97.44 360 VAL A C 1
ATOM 2990 O O . VAL A 1 360 ? -10.414 -13.812 -11.539 1 97.44 360 VAL A O 1
ATOM 2993 N N . ILE A 1 361 ? -10.641 -14.547 -9.477 1 97.12 361 ILE A N 1
ATOM 2994 C CA . ILE A 1 361 ? -10.633 -13.211 -8.883 1 97.12 361 ILE A CA 1
ATOM 2995 C C . ILE A 1 361 ? -9.273 -12.555 -9.109 1 97.12 361 ILE A C 1
ATOM 2997 O O . ILE A 1 361 ? -9.195 -11.383 -9.484 1 97.12 361 ILE A O 1
ATOM 3001 N N . GLU A 1 362 ? -8.219 -13.281 -8.844 1 97.5 362 GLU A N 1
ATOM 3002 C CA . GLU A 1 362 ? -6.879 -12.75 -9.094 1 97.5 362 GLU A CA 1
ATOM 3003 C C . GLU A 1 362 ? -6.719 -12.344 -10.555 1 97.5 362 GLU A C 1
ATOM 3005 O O . GLU A 1 362 ? -6.184 -11.273 -10.852 1 97.5 362 GLU A O 1
ATOM 3010 N N . LYS A 1 363 ? -7.207 -13.148 -11.43 1 98 363 LYS A N 1
ATOM 3011 C CA . LYS A 1 363 ? -7.102 -12.859 -12.859 1 98 363 LYS A CA 1
ATOM 3012 C C . LYS A 1 363 ? -7.914 -11.625 -13.234 1 98 363 LYS A C 1
ATOM 3014 O O . LYS A 1 363 ? -7.52 -10.859 -14.117 1 98 363 LYS A O 1
ATOM 3019 N N . ARG A 1 364 ? -9.055 -11.445 -12.625 1 97.44 364 ARG A N 1
ATOM 3020 C CA . ARG A 1 364 ? -9.875 -10.258 -12.859 1 97.44 364 ARG A CA 1
ATOM 3021 C C . ARG A 1 364 ? -9.109 -8.984 -12.508 1 97.44 364 ARG A C 1
ATOM 3023 O O . ARG A 1 364 ? -9.133 -8.008 -13.258 1 97.44 364 ARG A O 1
ATOM 3030 N N . PHE A 1 365 ? -8.461 -9 -11.352 1 97.75 365 PHE A N 1
ATOM 3031 C CA . PHE A 1 365 ? -7.664 -7.852 -10.938 1 97.75 365 PHE A CA 1
ATOM 3032 C C . PHE A 1 365 ? -6.559 -7.57 -11.945 1 97.75 365 PHE A C 1
ATOM 3034 O O . PHE A 1 365 ? -6.383 -6.43 -12.383 1 97.75 365 PHE A O 1
ATOM 3041 N N . ILE A 1 366 ? -5.824 -8.648 -12.281 1 97.56 366 ILE A N 1
ATOM 3042 C CA . ILE A 1 366 ? -4.699 -8.523 -13.203 1 97.56 366 ILE A CA 1
ATOM 3043 C C . ILE A 1 366 ? -5.191 -7.996 -14.547 1 97.56 366 ILE A C 1
ATOM 3045 O O . ILE A 1 366 ? -4.582 -7.098 -15.133 1 97.56 366 ILE A O 1
ATOM 3049 N N . ALA A 1 367 ? -6.289 -8.5 -15.008 1 97 367 ALA A N 1
ATOM 3050 C CA . ALA A 1 367 ? -6.855 -8.078 -16.281 1 97 367 ALA A CA 1
ATOM 3051 C C . ALA A 1 367 ? -7.215 -6.598 -16.266 1 97 367 ALA A C 1
ATOM 3053 O O . ALA A 1 367 ? -7.02 -5.891 -17.266 1 97 367 ALA A O 1
ATOM 3054 N N . PHE A 1 368 ? -7.758 -6.145 -15.211 1 96.81 368 PHE A N 1
ATOM 3055 C CA . PHE A 1 368 ? -8.102 -4.734 -15.07 1 96.81 368 PHE A CA 1
ATOM 3056 C C . PHE A 1 368 ? -6.863 -3.857 -15.234 1 96.81 368 PHE A C 1
ATOM 3058 O O . PHE A 1 368 ? -6.867 -2.914 -16.031 1 96.81 368 PHE A O 1
ATOM 3065 N N . VAL A 1 369 ? -5.832 -4.184 -14.516 1 95.19 369 VAL A N 1
ATOM 3066 C CA . VAL A 1 369 ? -4.621 -3.371 -14.562 1 95.19 369 VAL A CA 1
ATOM 3067 C C . VAL A 1 369 ? -3.994 -3.463 -15.953 1 95.19 369 VAL A C 1
ATOM 3069 O O . VAL A 1 369 ? -3.629 -2.445 -16.547 1 95.19 369 VAL A O 1
ATOM 3072 N N . ASP A 1 370 ? -3.912 -4.645 -16.484 1 94.38 370 ASP A N 1
ATOM 3073 C CA . ASP A 1 370 ? -3.26 -4.863 -17.766 1 94.38 370 ASP A CA 1
ATOM 3074 C C . ASP A 1 370 ? -3.996 -4.125 -18.891 1 94.38 370 ASP A C 1
ATOM 3076 O O . ASP A 1 370 ? -3.373 -3.656 -19.844 1 94.38 370 ASP A O 1
ATOM 3080 N N . SER A 1 371 ? -5.293 -4.074 -18.797 1 94.75 371 SER A N 1
ATOM 3081 C CA . SER A 1 371 ? -6.082 -3.479 -19.859 1 94.75 371 SER A CA 1
ATOM 3082 C C . SER A 1 371 ? -6.211 -1.97 -19.688 1 94.75 371 SER A C 1
ATOM 3084 O O . SER A 1 371 ? -6.086 -1.211 -20.641 1 94.75 371 SER A O 1
ATOM 3086 N N . ARG A 1 372 ? -6.383 -1.522 -18.406 1 94.19 372 ARG A N 1
ATOM 3087 C CA . ARG A 1 372 ? -6.781 -0.137 -18.188 1 94.19 372 ARG A CA 1
ATOM 3088 C C . ARG A 1 372 ? -5.562 0.76 -17.984 1 94.19 372 ARG A C 1
ATOM 3090 O O . ARG A 1 372 ? -5.637 1.971 -18.203 1 94.19 372 ARG A O 1
ATOM 3097 N N . PHE A 1 373 ? -4.418 0.223 -17.625 1 91.69 373 PHE A N 1
ATOM 3098 C CA . PHE A 1 373 ? -3.217 1.016 -17.391 1 91.69 373 PHE A CA 1
ATOM 3099 C C . PHE A 1 373 ? -2.279 0.938 -18.594 1 91.69 373 PHE A C 1
ATOM 3101 O O . PHE A 1 373 ? -1.138 1.398 -18.531 1 91.69 373 PHE A O 1
ATOM 3108 N N . LYS A 1 374 ? -2.68 0.268 -19.594 1 89.06 374 LYS A N 1
ATOM 3109 C CA . LYS A 1 374 ? -1.857 0.153 -20.797 1 89.06 374 LYS A CA 1
ATOM 3110 C C . LYS A 1 374 ? -1.624 1.519 -21.438 1 89.06 374 LYS A C 1
ATOM 3112 O O . LYS A 1 374 ? -2.568 2.16 -21.891 1 89.06 374 LYS A O 1
ATOM 3117 N N . TYR A 1 375 ? -0.417 1.906 -21.344 1 83 375 TYR A N 1
ATOM 3118 C CA . TYR A 1 375 ? -0.055 3.205 -21.906 1 83 375 TYR A CA 1
ATOM 3119 C C . TYR A 1 375 ? 0.541 3.057 -23.297 1 83 375 TYR A C 1
ATOM 3121 O O . TYR A 1 375 ? 1.705 2.678 -23.453 1 83 375 TYR A O 1
ATOM 3129 N N . GLU A 1 376 ? -0.289 3.205 -24.25 1 80.25 376 GLU A N 1
ATOM 3130 C CA . GLU A 1 376 ? 0.111 3.1 -25.641 1 80.25 376 GLU A CA 1
ATOM 3131 C C . GLU A 1 376 ? -0.14 4.406 -26.391 1 80.25 376 GLU A C 1
ATOM 3133 O O . GLU A 1 376 ? -1.193 5.027 -26.234 1 80.25 376 GLU A O 1
ATOM 3138 N N . ASP A 1 377 ? 0.827 4.859 -27.219 1 74.06 377 ASP A N 1
ATOM 3139 C CA . ASP A 1 377 ? 0.732 6.098 -27.984 1 74.06 377 ASP A CA 1
ATOM 3140 C C . ASP A 1 377 ? 0.489 7.293 -27.062 1 74.06 377 ASP A C 1
ATOM 3142 O O . ASP A 1 377 ? -0.372 8.133 -27.344 1 74.06 377 ASP A O 1
ATOM 3146 N N . ARG A 1 378 ? 1.011 7.23 -25.953 1 70.69 378 ARG A N 1
ATOM 3147 C CA . ARG A 1 378 ? 0.982 8.32 -24.969 1 70.69 378 ARG A CA 1
ATOM 3148 C C . ARG A 1 378 ? -0.434 8.555 -24.453 1 70.69 378 ARG A C 1
ATOM 3150 O O . ARG A 1 378 ? -0.807 9.688 -24.156 1 70.69 378 ARG A O 1
ATOM 3157 N N . ARG A 1 379 ? -1.176 7.52 -24.516 1 82.56 379 ARG A N 1
ATOM 3158 C CA . ARG A 1 379 ? -2.545 7.641 -24.031 1 82.56 379 ARG A CA 1
ATOM 3159 C C . ARG A 1 379 ? -2.957 6.402 -23.234 1 82.56 379 ARG A C 1
ATOM 3161 O O . ARG A 1 379 ? -2.451 5.305 -23.484 1 82.56 379 ARG A O 1
ATOM 3168 N N . LEU A 1 380 ? -3.787 6.723 -22.219 1 89.38 380 LEU A N 1
ATOM 3169 C CA . LEU A 1 380 ? -4.48 5.648 -21.531 1 89.38 380 LEU A CA 1
ATOM 3170 C C . LEU A 1 380 ? -5.809 5.324 -22.203 1 89.38 380 LEU A C 1
ATOM 3172 O O . LEU A 1 380 ? -6.383 6.18 -22.891 1 89.38 380 LEU A O 1
ATOM 3176 N N . PRO A 1 381 ? -6.293 4.078 -22.078 1 91.5 381 PRO A N 1
ATOM 3177 C CA . PRO A 1 381 ? -7.609 3.777 -22.641 1 91.5 381 PRO A CA 1
ATOM 3178 C C . PRO A 1 381 ? -8.695 4.73 -22.141 1 91.5 381 PRO A C 1
ATOM 3180 O O . PRO A 1 381 ? -8.633 5.207 -21.016 1 91.5 381 PRO A O 1
ATOM 3183 N N . ALA A 1 382 ? -9.641 4.949 -23.031 1 90.94 382 ALA A N 1
ATOM 3184 C CA . ALA A 1 382 ? -10.727 5.859 -22.688 1 90.94 382 ALA A CA 1
ATOM 3185 C C . ALA A 1 382 ? -11.469 5.391 -21.453 1 90.94 382 ALA A C 1
ATOM 3187 O O . ALA A 1 382 ? -11.594 4.188 -21.203 1 90.94 382 ALA A O 1
ATOM 3188 N N . GLU A 1 383 ? -11.906 6.371 -20.719 1 91.69 383 GLU A N 1
ATOM 3189 C CA . GLU A 1 383 ? -12.648 6.062 -19.5 1 91.69 383 GLU A CA 1
ATOM 3190 C C . GLU A 1 383 ? -13.969 5.371 -19.828 1 91.69 383 GLU A C 1
ATOM 3192 O O . GLU A 1 383 ? -14.648 5.734 -20.797 1 91.69 383 GLU A O 1
ATOM 3197 N N . VAL A 1 384 ? -14.281 4.387 -19.078 1 92.25 384 VAL A N 1
ATOM 3198 C CA . VAL A 1 384 ? -15.555 3.686 -19.172 1 92.25 384 VAL A CA 1
ATOM 3199 C C . VAL A 1 384 ? -16.188 3.572 -17.781 1 92.25 384 VAL A C 1
ATOM 3201 O O . VAL A 1 384 ? -15.516 3.787 -16.781 1 92.25 384 VAL A O 1
ATOM 3204 N N . ALA A 1 385 ? -17.438 3.271 -17.703 1 89.25 385 ALA A N 1
ATOM 3205 C CA . ALA A 1 385 ? -18.172 3.186 -16.438 1 89.25 385 ALA A CA 1
ATOM 3206 C C . ALA A 1 385 ? -17.562 2.129 -15.531 1 89.25 385 ALA A C 1
ATOM 3208 O O . ALA A 1 385 ? -17.531 2.293 -14.305 1 89.25 385 ALA A O 1
ATOM 3209 N N . GLU A 1 386 ? -17.031 1.096 -16.125 1 86.94 386 GLU A N 1
ATOM 3210 C CA . GLU A 1 386 ? -16.484 -0.038 -15.383 1 86.94 386 GLU A CA 1
ATOM 3211 C C . GLU A 1 386 ? -15.258 0.375 -14.562 1 86.94 386 GLU A C 1
ATOM 3213 O O . GLU A 1 386 ? -14.898 -0.297 -13.594 1 86.94 386 GLU A O 1
ATOM 3218 N N . ASP A 1 387 ? -14.672 1.471 -14.922 1 92.5 387 ASP A N 1
ATOM 3219 C CA . ASP A 1 387 ? -13.484 1.957 -14.227 1 92.5 387 ASP A CA 1
ATOM 3220 C C . ASP A 1 387 ? -13.812 2.354 -12.789 1 92.5 387 ASP A C 1
ATOM 3222 O O . ASP A 1 387 ? -12.922 2.48 -11.945 1 92.5 387 ASP A O 1
ATOM 3226 N N . ARG A 1 388 ? -15.18 2.502 -12.484 1 90.88 388 ARG A N 1
ATOM 3227 C CA . ARG A 1 388 ? -15.578 2.99 -11.172 1 90.88 388 ARG A CA 1
ATOM 3228 C C . ARG A 1 388 ? -16.469 1.974 -10.453 1 90.88 388 ARG A C 1
ATOM 3230 O O . ARG A 1 388 ? -16.891 2.207 -9.328 1 90.88 388 ARG A O 1
ATOM 3237 N N . HIS A 1 389 ? -16.656 0.86 -11.07 1 93.19 389 HIS A N 1
ATOM 3238 C CA . HIS A 1 389 ? -17.469 -0.168 -10.445 1 93.19 389 HIS A CA 1
ATOM 3239 C C . HIS A 1 389 ? -16.703 -0.897 -9.344 1 93.19 389 HIS A C 1
ATOM 3241 O O . HIS A 1 389 ? -15.5 -1.12 -9.469 1 93.19 389 HIS A O 1
ATOM 3247 N N . THR A 1 390 ? -17.469 -1.276 -8.336 1 93.44 390 THR A N 1
ATOM 3248 C CA . THR A 1 390 ? -16.859 -2.057 -7.262 1 93.44 390 THR A CA 1
ATOM 3249 C C . THR A 1 390 ? -16.344 -3.387 -7.789 1 93.44 390 THR A C 1
ATOM 3251 O O . THR A 1 390 ? -16.891 -3.947 -8.734 1 93.44 390 THR A O 1
ATOM 3254 N N . PHE A 1 391 ? -15.32 -3.887 -7.188 1 95.25 391 PHE A N 1
ATOM 3255 C CA . PHE A 1 391 ? -14.672 -5.129 -7.586 1 95.25 391 PHE A CA 1
ATOM 3256 C C . PHE A 1 391 ? -15.656 -6.297 -7.535 1 95.25 391 PHE A C 1
ATOM 3258 O O . PHE A 1 391 ? -16.297 -6.531 -6.508 1 95.25 391 PHE A O 1
ATOM 3265 N N . ASN A 1 392 ? -15.797 -6.961 -8.641 1 95.19 392 ASN A N 1
ATOM 3266 C CA . ASN A 1 392 ? -16.688 -8.117 -8.711 1 95.19 392 ASN A CA 1
ATOM 3267 C C . ASN A 1 392 ? -16.031 -9.352 -8.094 1 95.19 392 ASN A C 1
ATOM 3269 O O . ASN A 1 392 ? -15.141 -9.953 -8.688 1 95.19 392 ASN A O 1
ATOM 3273 N N . VAL A 1 393 ? -16.578 -9.773 -6.941 1 94.5 393 VAL A N 1
ATOM 3274 C CA . VAL A 1 393 ? -15.969 -10.898 -6.238 1 94.5 393 VAL A CA 1
ATOM 3275 C C . VAL A 1 393 ? -16.844 -12.141 -6.402 1 94.5 393 VAL A C 1
ATOM 3277 O O . VAL A 1 393 ? -16.547 -13.195 -5.844 1 94.5 393 VAL A O 1
ATOM 3280 N N . GLU A 1 394 ? -17.906 -12.102 -7.148 1 94.25 394 GLU A N 1
ATOM 3281 C CA . GLU A 1 394 ? -18.781 -13.242 -7.363 1 94.25 394 GLU A CA 1
ATOM 3282 C C . GLU A 1 394 ? -18.312 -14.102 -8.531 1 94.25 394 GLU A C 1
ATOM 3284 O O . GLU A 1 394 ? -18.031 -13.578 -9.617 1 94.25 394 GLU A O 1
ATOM 3289 N N . VAL A 1 395 ? -18.156 -15.367 -8.25 1 95.69 395 VAL A N 1
ATOM 3290 C CA . VAL A 1 395 ? -17.719 -16.312 -9.273 1 95.69 395 VAL A CA 1
ATOM 3291 C C . VAL A 1 395 ? -18.734 -17.453 -9.391 1 95.69 395 VAL A C 1
ATOM 3293 O O . VAL A 1 395 ? -19.047 -18.125 -8.414 1 95.69 395 VAL A O 1
ATOM 3296 N N . ASP A 1 396 ? -19.25 -17.578 -10.57 1 93.94 396 ASP A N 1
ATOM 3297 C CA . ASP A 1 396 ? -20.172 -18.672 -10.852 1 93.94 396 ASP A CA 1
ATOM 3298 C C . ASP A 1 396 ? -19.438 -19.984 -11.078 1 93.94 396 ASP A C 1
ATOM 3300 O O . ASP A 1 396 ?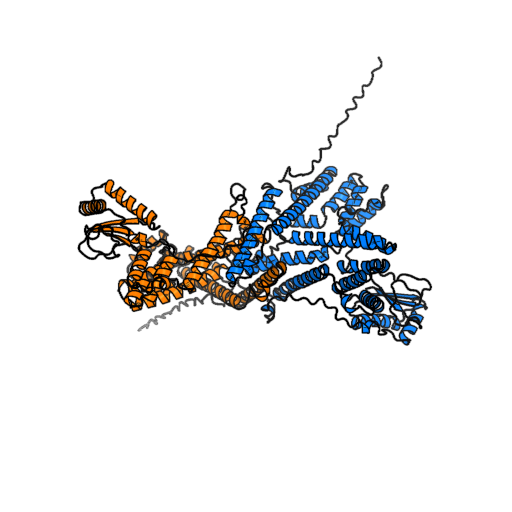 -18.578 -20.078 -11.961 1 93.94 396 ASP A O 1
ATOM 3304 N N . ILE A 1 397 ? -19.781 -20.938 -10.305 1 95.25 397 ILE A N 1
ATOM 3305 C CA . ILE A 1 397 ? -19.062 -22.203 -10.438 1 95.25 397 ILE A CA 1
ATOM 3306 C C . ILE A 1 397 ? -20.031 -23.281 -10.953 1 95.25 397 ILE A C 1
ATOM 3308 O O . ILE A 1 397 ? -19.688 -24.469 -10.977 1 95.25 397 ILE A O 1
ATOM 3312 N N . ARG A 1 398 ? -21.391 -22.953 -11.344 1 90.62 398 ARG A N 1
ATOM 3313 C CA . ARG A 1 398 ? -22.391 -23.891 -11.828 1 90.62 398 ARG A CA 1
ATOM 3314 C C . ARG A 1 398 ? -22.016 -24.422 -13.211 1 90.62 398 ARG A C 1
ATOM 3316 O O . ARG A 1 398 ? -21.453 -23.688 -14.031 1 90.62 398 ARG A O 1
ATOM 3323 N N . ASP A 1 399 ? -22.172 -25.703 -13.406 1 91.44 399 ASP A N 1
ATOM 3324 C CA . ASP A 1 399 ? -22.062 -26.328 -14.727 1 91.44 399 ASP A CA 1
ATOM 3325 C C . ASP A 1 399 ? -23.375 -26.203 -15.5 1 91.44 399 ASP A C 1
ATOM 3327 O O . ASP A 1 399 ? -24.281 -27.016 -15.312 1 91.44 399 ASP A O 1
ATOM 3331 N N . ASP A 1 400 ? -23.422 -25.328 -16.469 1 88.44 400 ASP A N 1
ATOM 3332 C CA . ASP A 1 400 ? -24.656 -25.062 -17.188 1 88.44 400 ASP A CA 1
ATOM 3333 C C . ASP A 1 400 ? -24.641 -25.703 -18.578 1 88.44 400 ASP A C 1
ATOM 3335 O O . ASP A 1 400 ? -25.422 -25.312 -19.453 1 88.44 400 ASP A O 1
ATOM 3339 N N . PHE A 1 401 ? -23.844 -26.594 -18.703 1 91 401 PHE A N 1
ATOM 3340 C CA . PHE A 1 401 ? -23.75 -27.234 -20 1 91 401 PHE A CA 1
ATOM 3341 C C . PHE A 1 401 ? -24.969 -28.109 -20.266 1 91 401 PHE A C 1
ATOM 3343 O O . PHE A 1 401 ? -25.453 -28.797 -19.359 1 91 401 PHE A O 1
ATOM 3350 N N . ASP A 1 402 ? -25.5 -28.062 -21.5 1 89.62 402 ASP A N 1
ATOM 3351 C CA . ASP A 1 402 ? -26.609 -28.938 -21.906 1 89.62 402 ASP A CA 1
ATOM 3352 C C . ASP A 1 402 ? -26.094 -30.297 -22.344 1 89.62 402 ASP A C 1
ATOM 3354 O O . ASP A 1 402 ? -25.75 -30.5 -23.516 1 89.62 402 ASP A O 1
ATOM 3358 N N . TYR A 1 403 ? -26.188 -31.266 -21.531 1 89.06 403 TYR A N 1
ATOM 3359 C CA . TYR A 1 403 ? -25.609 -32.594 -21.75 1 89.06 403 TYR A CA 1
ATOM 3360 C C . TYR A 1 403 ? -26.406 -33.375 -22.781 1 89.06 403 TYR A C 1
ATOM 3362 O O . TYR A 1 403 ? -25.938 -34.375 -23.297 1 89.06 403 TYR A O 1
ATOM 3370 N N . SER A 1 404 ? -27.609 -32.969 -23.109 1 86.12 404 SER A N 1
ATOM 3371 C CA . SER A 1 404 ? -28.359 -33.625 -24.172 1 86.12 404 SER A CA 1
ATOM 3372 C C . SER A 1 404 ? -27.656 -33.531 -25.516 1 86.12 404 SER A C 1
ATOM 3374 O O . SER A 1 404 ? -27.844 -34.375 -26.391 1 86.12 404 SER A O 1
ATOM 3376 N N . ARG A 1 405 ? -26.828 -32.594 -25.547 1 86.56 405 ARG A N 1
ATOM 3377 C CA . ARG A 1 405 ? -26.094 -32.344 -26.797 1 86.56 405 ARG A CA 1
ATOM 3378 C C . ARG A 1 405 ? -25.047 -33.438 -27.031 1 86.56 405 ARG A C 1
ATOM 3380 O O . ARG A 1 405 ? -24.641 -33.688 -28.172 1 86.56 405 ARG A O 1
ATOM 3387 N N . ILE A 1 406 ? -24.594 -34 -25.984 1 84.69 406 ILE A N 1
ATOM 3388 C CA . ILE A 1 406 ? -23.562 -35.031 -26.109 1 84.69 406 ILE A CA 1
ATOM 3389 C C . ILE A 1 406 ? -24.172 -36.312 -26.719 1 84.69 406 ILE A C 1
ATOM 3391 O O . ILE A 1 406 ? -23.469 -37.094 -27.344 1 84.69 406 ILE A O 1
ATOM 3395 N N . MET A 1 407 ? -25.469 -36.438 -26.609 1 81.25 407 MET A N 1
ATOM 3396 C CA . MET A 1 407 ? -26.156 -37.625 -27.109 1 81.25 407 MET A CA 1
ATOM 3397 C C . MET A 1 407 ? -26.5 -37.469 -28.594 1 81.25 407 MET A C 1
ATOM 3399 O O . MET A 1 407 ? -26.797 -38.469 -29.266 1 81.25 407 MET A O 1
ATOM 3403 N N . ASP A 1 408 ? -26.297 -36.281 -29.078 1 83.44 408 ASP A N 1
ATOM 3404 C CA . ASP A 1 408 ? -26.609 -36.031 -30.484 1 83.44 408 ASP A CA 1
ATOM 3405 C C . ASP A 1 408 ? -25.531 -36.594 -31.391 1 83.44 408 ASP A C 1
ATOM 3407 O O . ASP A 1 408 ? -24.344 -36.562 -31.047 1 83.44 408 ASP A O 1
ATOM 3411 N N . ASN A 1 409 ? -26.016 -37.094 -32.562 1 87.12 409 ASN A N 1
ATOM 3412 C CA . ASN A 1 409 ? -25.062 -37.625 -33.531 1 87.12 409 ASN A CA 1
ATOM 3413 C C . ASN A 1 409 ? -24.297 -36.5 -34.219 1 87.12 409 ASN A C 1
ATOM 3415 O O . ASN A 1 409 ? -24.891 -35.531 -34.719 1 87.12 409 ASN A O 1
ATOM 3419 N N . ILE A 1 410 ? -23.062 -36.625 -34.156 1 90.94 410 ILE A N 1
ATOM 3420 C CA . ILE A 1 410 ? -22.219 -35.594 -34.781 1 90.94 410 ILE A CA 1
ATOM 3421 C C . ILE A 1 410 ? -21.953 -35.969 -36.219 1 90.94 410 ILE A C 1
ATOM 3423 O O . ILE A 1 410 ? -21.594 -35.125 -37.031 1 90.94 410 ILE A O 1
ATOM 3427 N N . LEU A 1 411 ? -22.172 -37.312 -36.5 1 94.12 411 LEU A N 1
ATOM 3428 C CA . LEU A 1 411 ? -21.969 -37.812 -37.875 1 94.12 411 LEU A CA 1
ATOM 3429 C C . LEU A 1 411 ? -23.266 -38.438 -38.406 1 94.12 411 LEU A C 1
ATOM 3431 O O . LEU A 1 411 ? -24.016 -39.062 -37.656 1 94.12 411 LEU A O 1
ATOM 3435 N N . THR A 1 412 ? -23.422 -38.219 -39.719 1 93.62 412 THR A N 1
ATOM 3436 C CA . THR A 1 412 ? -24.5 -38.938 -40.406 1 93.62 412 THR A CA 1
ATOM 3437 C C . THR A 1 412 ? -24.047 -40.312 -40.812 1 93.62 412 THR A C 1
ATOM 3439 O O . THR A 1 412 ? -22.844 -40.625 -40.812 1 93.62 412 THR A O 1
ATOM 3442 N N . GLU A 1 413 ? -25.016 -41.125 -41.188 1 94.06 413 GLU A N 1
ATOM 3443 C CA . GLU A 1 413 ? -24.688 -42.469 -41.625 1 94.06 413 GLU A CA 1
ATOM 3444 C C . GLU A 1 413 ? -23.812 -42.438 -42.906 1 94.06 413 GLU A C 1
ATOM 3446 O O . GLU A 1 413 ? -22.922 -43.281 -43.062 1 94.06 413 GLU A O 1
ATOM 3451 N N . LYS A 1 414 ? -24.109 -41.469 -43.688 1 93.81 414 LYS A N 1
ATOM 3452 C CA . LYS A 1 414 ? -23.328 -41.344 -44.906 1 93.81 414 LYS A CA 1
ATOM 3453 C C . LYS A 1 414 ? -21.891 -40.938 -44.625 1 93.81 414 LYS A C 1
ATOM 3455 O O . LYS A 1 414 ? -20.953 -41.438 -45.25 1 93.81 414 LYS A O 1
ATOM 3460 N N . GLU A 1 415 ? -21.812 -40.125 -43.656 1 95.44 415 GLU A N 1
ATOM 3461 C CA . GLU A 1 415 ? -20.469 -39.688 -43.281 1 95.44 415 GLU A CA 1
ATOM 3462 C C . GLU A 1 415 ? -19.672 -40.812 -42.656 1 95.44 415 GLU A C 1
ATOM 3464 O O . GLU A 1 415 ? -18.469 -40.969 -42.938 1 95.44 415 GLU A O 1
ATOM 3469 N N . CYS A 1 416 ? -20.266 -41.562 -41.844 1 95.5 416 CYS A N 1
ATOM 3470 C CA . CYS A 1 416 ? -19.609 -42.688 -41.219 1 95.5 416 CYS A CA 1
ATOM 3471 C C . CYS A 1 416 ? -19.125 -43.688 -42.281 1 95.5 416 CYS A C 1
ATOM 3473 O O . CYS A 1 416 ? -18 -44.188 -42.188 1 95.5 416 CYS A O 1
ATOM 3475 N N . THR A 1 417 ? -19.984 -43.938 -43.25 1 93.38 417 THR A N 1
ATOM 3476 C CA . THR A 1 417 ? -19.625 -44.875 -44.312 1 93.38 417 THR A CA 1
ATOM 3477 C C . THR A 1 417 ? -18.422 -44.344 -45.094 1 93.38 417 THR A C 1
ATOM 3479 O O . THR A 1 417 ? -17.484 -45.094 -45.375 1 93.38 417 THR A O 1
ATOM 3482 N N . ALA A 1 418 ? -18.469 -43.062 -45.344 1 92.06 418 ALA A N 1
ATOM 3483 C CA . ALA A 1 418 ? -17.375 -42.438 -46.094 1 92.06 418 ALA A CA 1
ATOM 3484 C C . ALA A 1 418 ? -16.062 -42.562 -45.281 1 92.06 418 ALA A C 1
ATOM 3486 O O . ALA A 1 418 ? -15.008 -42.844 -45.875 1 92.06 418 ALA A O 1
ATOM 3487 N N . LEU A 1 419 ? -16.156 -42.312 -44.031 1 93.88 419 LEU A N 1
ATOM 3488 C CA . LEU A 1 419 ? -14.969 -42.344 -43.188 1 93.88 419 LEU A CA 1
ATOM 3489 C C . LEU A 1 419 ? -14.461 -43.781 -43.062 1 93.88 419 LEU A C 1
ATOM 3491 O O . LEU A 1 419 ? -13.25 -44.031 -43.062 1 93.88 419 LEU A O 1
ATOM 3495 N N . LYS A 1 420 ? -15.32 -44.75 -42.969 1 92.81 420 LYS A N 1
ATOM 3496 C CA . LYS A 1 420 ? -14.938 -46.156 -42.844 1 92.81 420 LYS A CA 1
ATOM 3497 C C . LYS A 1 420 ? -14.211 -46.625 -44.094 1 92.81 420 LYS A C 1
ATOM 3499 O O . LYS A 1 420 ? -13.195 -47.312 -44 1 92.81 420 LYS A O 1
ATOM 3504 N N . VAL A 1 421 ? -14.781 -46.281 -45.188 1 89.44 421 VAL A N 1
ATOM 3505 C CA . VAL A 1 421 ? -14.156 -46.656 -46.469 1 89.44 421 VAL A CA 1
ATOM 3506 C C . VAL A 1 421 ? -12.758 -46.062 -46.562 1 89.44 421 VAL A C 1
ATOM 3508 O O . VAL A 1 421 ? -11.805 -46.719 -46.969 1 89.44 421 VAL A O 1
ATOM 3511 N N . ALA A 1 422 ? -12.656 -44.844 -46.156 1 90.94 422 ALA A N 1
ATOM 3512 C CA . ALA A 1 422 ? -11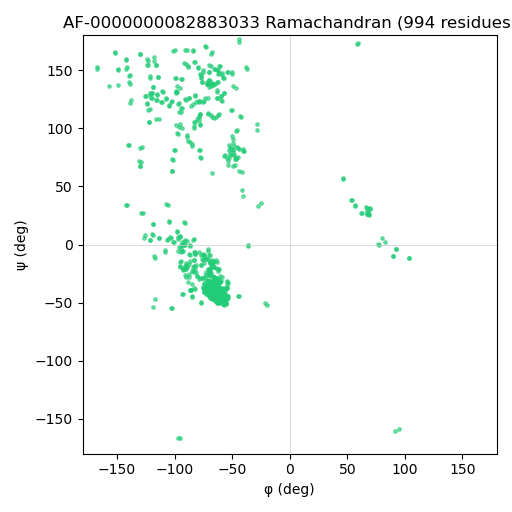.375 -44.125 -46.219 1 90.94 422 ALA A CA 1
ATOM 3513 C C . ALA A 1 422 ? -10.359 -44.781 -45.281 1 90.94 422 ALA A C 1
ATOM 3515 O O . ALA A 1 422 ? -9.156 -44.75 -45.562 1 90.94 422 ALA A O 1
ATOM 3516 N N . SER A 1 423 ? -10.797 -45.312 -44.219 1 88.56 423 SER A N 1
ATOM 3517 C CA . SER A 1 423 ? -9.906 -45.906 -43.219 1 88.56 423 SER A CA 1
ATOM 3518 C C . SER A 1 423 ? -9.32 -47.219 -43.719 1 88.56 423 SER A C 1
ATOM 3520 O O . SER A 1 423 ? -8.273 -47.656 -43.219 1 88.56 423 SER A O 1
ATOM 3522 N N . GLN A 1 424 ? -10.047 -47.875 -44.688 1 81.62 424 GLN A N 1
ATOM 3523 C CA . GLN A 1 424 ? -9.625 -49.188 -45.156 1 81.62 424 GLN A CA 1
ATOM 3524 C C . GLN A 1 424 ? -8.781 -49.062 -46.438 1 81.62 424 GLN A C 1
ATOM 3526 O O . GLN A 1 424 ? -8.219 -50.062 -46.906 1 81.62 424 GLN A O 1
ATOM 3531 N N . LEU A 1 425 ? -8.828 -47.938 -47.031 1 76.75 425 LEU A N 1
ATOM 3532 C CA . LEU A 1 425 ? -8.086 -47.75 -48.25 1 76.75 425 LEU A CA 1
ATOM 3533 C C . LEU A 1 425 ? -6.703 -47.156 -47.969 1 76.75 425 LEU A C 1
ATOM 3535 O O . LEU A 1 425 ? -6.516 -46.438 -47 1 76.75 425 LEU A O 1
ATOM 3539 N N . PRO A 1 426 ? -5.676 -47.625 -48.75 1 65.62 426 PRO A N 1
ATOM 3540 C CA . PRO A 1 426 ? -4.336 -47.031 -48.594 1 65.62 426 PRO A CA 1
ATOM 3541 C C . PRO A 1 426 ? -4.332 -45.5 -48.656 1 65.62 426 PRO A C 1
ATOM 3543 O O . PRO A 1 426 ? -5.242 -44.906 -49.25 1 65.62 426 PRO A O 1
ATOM 3546 N N . ALA A 1 427 ? -3.383 -44.812 -47.906 1 59.62 427 ALA A N 1
ATOM 3547 C CA . ALA A 1 427 ? -3.23 -43.375 -47.656 1 59.62 427 ALA A CA 1
ATOM 3548 C C . ALA A 1 427 ? -3.488 -42.531 -48.906 1 59.62 427 ALA A C 1
ATOM 3550 O O . ALA A 1 427 ? -2.578 -42.312 -49.719 1 59.62 427 ALA A O 1
ATOM 3551 N N . GLN A 1 428 ? -4.559 -42.875 -49.719 1 57.59 428 GLN A N 1
ATOM 3552 C CA . GLN A 1 428 ? -4.727 -41.938 -50.844 1 57.59 428 GLN A CA 1
ATOM 3553 C C . GLN A 1 428 ? -5.395 -40.656 -50.375 1 57.59 428 GLN A C 1
ATOM 3555 O O . GLN A 1 428 ? -6.332 -40.688 -49.562 1 57.59 428 GLN A O 1
ATOM 3560 N N . ALA A 1 429 ? -4.633 -39.5 -50.656 1 65.19 429 ALA A N 1
ATOM 3561 C CA . ALA A 1 429 ? -5.086 -38.125 -50.344 1 65.19 429 ALA A CA 1
ATOM 3562 C C . ALA A 1 429 ? -6.5 -37.906 -50.875 1 65.19 429 ALA A C 1
ATOM 3564 O O . ALA A 1 429 ? -6.75 -38.031 -52.062 1 65.19 429 ALA A O 1
ATOM 3565 N N . ASN A 1 430 ? -7.664 -38.125 -50.031 1 78.5 430 ASN A N 1
ATOM 3566 C CA . ASN A 1 430 ? -9.039 -37.75 -50.375 1 78.5 430 ASN A CA 1
ATOM 3567 C C . ASN A 1 430 ? -9.422 -36.438 -49.719 1 78.5 430 ASN A C 1
ATOM 3569 O O . ASN A 1 430 ? -9.609 -36.344 -48.5 1 78.5 430 ASN A O 1
ATOM 3573 N N . ARG A 1 431 ? -9.406 -35.375 -50.531 1 86.06 431 ARG A N 1
ATOM 3574 C CA . ARG A 1 431 ? -9.68 -34 -50.062 1 86.06 431 ARG A CA 1
ATOM 3575 C C . ARG A 1 431 ? -11.008 -33.938 -49.312 1 86.06 431 ARG A C 1
ATOM 3577 O O . ARG A 1 431 ? -11.141 -33.188 -48.344 1 86.06 431 ARG A O 1
ATOM 3584 N N . TYR A 1 432 ? -11.914 -34.75 -49.75 1 87.62 432 TYR A N 1
ATOM 3585 C CA . TYR A 1 432 ? -13.219 -34.75 -49.094 1 87.62 432 TYR A CA 1
ATOM 3586 C C . TYR A 1 432 ? -13.102 -35.25 -47.656 1 87.62 432 TYR A C 1
ATOM 3588 O O . TYR A 1 432 ? -13.703 -34.656 -46.75 1 87.62 432 TYR A O 1
ATOM 3596 N N . ILE A 1 433 ? -12.375 -36.25 -47.531 1 90.81 433 ILE A N 1
ATOM 3597 C CA . ILE A 1 433 ? -12.25 -36.844 -46.188 1 90.81 433 ILE A CA 1
ATOM 3598 C C . ILE A 1 433 ? -11.508 -35.906 -45.281 1 90.81 433 ILE A C 1
ATOM 3600 O O . ILE A 1 433 ? -11.891 -35.719 -44.125 1 90.81 433 ILE A O 1
ATOM 3604 N N . ASP A 1 434 ? -10.5 -35.25 -45.812 1 91.69 434 ASP A N 1
ATOM 3605 C CA . ASP A 1 434 ? -9.75 -34.281 -45.031 1 91.69 434 ASP A CA 1
ATOM 3606 C C . ASP A 1 434 ? -10.656 -33.125 -44.594 1 91.69 434 ASP A C 1
ATOM 3608 O O . ASP A 1 434 ? -10.594 -32.688 -43.438 1 91.69 434 ASP A O 1
ATOM 3612 N N . ASN A 1 435 ? -11.43 -32.688 -45.469 1 93.5 435 ASN A N 1
ATOM 3613 C CA . ASN A 1 435 ? -12.367 -31.609 -45.188 1 93.5 435 ASN A CA 1
ATOM 3614 C C . ASN A 1 435 ? -13.406 -32.062 -44.156 1 93.5 435 ASN A C 1
ATOM 3616 O O . ASN A 1 435 ? -13.805 -31.25 -43.281 1 93.5 435 ASN A O 1
ATOM 3620 N N . LEU A 1 436 ? -13.805 -33.281 -44.312 1 93.69 436 LEU A N 1
ATOM 3621 C CA . LEU A 1 436 ? -14.789 -33.812 -43.375 1 93.69 436 LEU A CA 1
ATOM 3622 C C . LEU A 1 436 ? -14.195 -33.906 -41.969 1 93.69 436 LEU A C 1
ATOM 3624 O O . LEU A 1 436 ? -14.867 -33.594 -40.969 1 93.69 436 LEU A O 1
ATOM 3628 N N . ILE A 1 437 ? -13.008 -34.344 -41.844 1 93.94 437 ILE A N 1
ATOM 3629 C CA . ILE A 1 437 ? -12.32 -34.438 -40.562 1 93.94 437 ILE A CA 1
ATOM 3630 C C . ILE A 1 437 ? -12.219 -33.062 -39.906 1 93.94 437 ILE A C 1
ATOM 3632 O O . ILE A 1 437 ? -12.477 -32.906 -38.719 1 93.94 437 ILE A O 1
ATOM 3636 N N . ASP A 1 438 ? -11.938 -32.062 -40.688 1 94.56 438 ASP A N 1
ATOM 3637 C CA . ASP A 1 438 ? -11.859 -30.703 -40.188 1 94.56 438 ASP A CA 1
ATOM 3638 C C . ASP A 1 438 ? -13.234 -30.188 -39.781 1 94.56 438 ASP A C 1
ATOM 3640 O O . ASP A 1 438 ? -13.367 -29.484 -38.781 1 94.56 438 ASP A O 1
ATOM 3644 N N . GLU A 1 439 ? -14.125 -30.547 -40.594 1 94.88 439 GLU A N 1
ATOM 3645 C CA . GLU A 1 439 ? -15.484 -30.125 -40.281 1 94.88 439 GLU A CA 1
ATOM 3646 C C . GLU A 1 439 ? -15.969 -30.75 -38.969 1 94.88 439 GLU A C 1
ATOM 3648 O O . GLU A 1 439 ? -16.703 -30.109 -38.219 1 94.88 439 GLU A O 1
ATOM 3653 N N . VAL A 1 440 ? -15.633 -31.969 -38.781 1 93.75 440 VAL A N 1
ATOM 3654 C CA . VAL A 1 440 ? -16.047 -32.625 -37.531 1 93.75 440 VAL A CA 1
ATOM 3655 C C . VAL A 1 440 ? -15.391 -31.938 -36.344 1 93.75 440 VAL A C 1
ATOM 3657 O O . VAL A 1 440 ? -16.031 -31.766 -35.281 1 93.75 440 VAL A O 1
ATOM 3660 N N . SER A 1 441 ?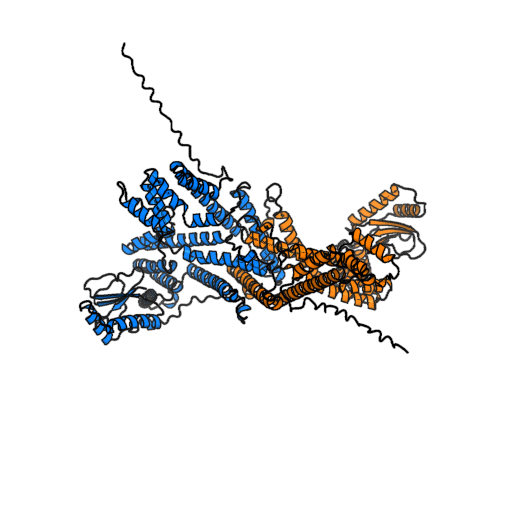 -14.141 -31.562 -36.469 1 93.56 441 SER A N 1
ATOM 3661 C CA . SER A 1 441 ? -13.469 -30.797 -35.406 1 93.56 441 SER A CA 1
ATOM 3662 C C . SER A 1 441 ? -14.211 -29.5 -35.125 1 93.56 441 SER A C 1
ATOM 3664 O O . SER A 1 441 ? -14.344 -29.125 -33.938 1 93.56 441 SER A O 1
ATOM 3666 N N . THR A 1 442 ? -14.664 -28.859 -36.125 1 93.88 442 THR A N 1
ATOM 3667 C CA . THR A 1 442 ? -15.43 -27.625 -35.969 1 93.88 442 THR A CA 1
ATOM 3668 C C . THR A 1 442 ? -16.766 -27.891 -35.281 1 93.88 442 THR A C 1
ATOM 3670 O O . THR A 1 442 ? -17.203 -27.109 -34.438 1 93.88 442 THR A O 1
ATOM 3673 N N . ARG A 1 443 ? -17.391 -29.047 -35.656 1 92.31 443 ARG A N 1
ATOM 3674 C CA . ARG A 1 443 ? -18.641 -29.422 -35.031 1 92.31 443 ARG A CA 1
ATOM 3675 C C . ARG A 1 443 ? -18.438 -29.656 -33.531 1 92.31 443 ARG A C 1
ATOM 3677 O O . ARG A 1 443 ? -19.266 -29.25 -32.719 1 92.31 443 ARG A O 1
ATOM 3684 N N . ILE A 1 444 ? -17.359 -30.281 -33.219 1 90.19 444 ILE A N 1
ATOM 3685 C CA . ILE A 1 444 ? -17.047 -30.562 -31.828 1 90.19 444 ILE A CA 1
ATOM 3686 C C . ILE A 1 444 ? -16.875 -29.266 -31.047 1 90.19 444 ILE A C 1
ATOM 3688 O O . ILE A 1 444 ? -17.391 -29.125 -29.938 1 90.19 444 ILE A O 1
ATOM 3692 N N . ASN A 1 445 ? -16.203 -28.359 -31.625 1 90.56 445 ASN A N 1
ATOM 3693 C CA . ASN A 1 445 ? -15.992 -27.062 -30.984 1 90.56 445 ASN A CA 1
ATOM 3694 C C . ASN A 1 445 ? -17.297 -26.297 -30.812 1 90.56 445 ASN A C 1
ATOM 3696 O O . ASN A 1 445 ? -17.547 -25.719 -29.75 1 90.56 445 ASN A O 1
ATOM 3700 N N . THR A 1 446 ? -18.078 -26.328 -31.844 1 87.81 446 THR A N 1
ATOM 3701 C CA . THR A 1 446 ? -19.328 -25.578 -31.828 1 87.81 446 THR A CA 1
ATOM 3702 C C . THR A 1 446 ? -20.312 -26.203 -30.859 1 87.81 446 THR A C 1
ATOM 3704 O O . THR A 1 446 ? -21.016 -25.5 -30.125 1 87.81 446 THR A O 1
ATOM 3707 N N . LEU A 1 447 ? -20.359 -27.547 -30.844 1 86.06 447 LEU A N 1
ATOM 3708 C CA . LEU A 1 447 ? -21.375 -28.25 -30.047 1 86.06 447 LEU A CA 1
ATOM 3709 C C . LEU A 1 447 ? -20.922 -28.375 -28.594 1 86.06 447 LEU A C 1
ATOM 3711 O O . LEU A 1 447 ? -21.75 -28.297 -27.688 1 86.06 447 LEU A O 1
ATOM 3715 N N . TYR A 1 448 ? -19.672 -28.594 -28.453 1 84.81 448 TYR A N 1
ATOM 3716 C CA . TYR A 1 448 ? -19.234 -28.969 -27.109 1 84.81 448 TYR A CA 1
ATOM 3717 C C . TYR A 1 448 ? -18.266 -27.938 -26.547 1 84.81 448 TYR A C 1
ATOM 3719 O O . TYR A 1 448 ? -17.938 -27.969 -25.359 1 84.81 448 TYR A O 1
ATOM 3727 N N . GLY A 1 449 ? -17.797 -27.016 -27.328 1 82.38 449 GLY A N 1
ATOM 3728 C CA . GLY A 1 449 ? -16.906 -25.953 -26.891 1 82.38 449 GLY A CA 1
ATOM 3729 C C . GLY A 1 449 ? -15.461 -26.391 -26.781 1 82.38 449 GLY A C 1
ATOM 3730 O O . GLY A 1 449 ? -14.602 -25.641 -26.328 1 82.38 449 GLY A O 1
ATOM 3731 N N . SER A 1 450 ? -15.148 -27.578 -27.172 1 87.12 450 SER A N 1
ATOM 3732 C CA . SER A 1 450 ? -13.812 -28.141 -27 1 87.12 450 SER A CA 1
ATOM 3733 C C . SER A 1 450 ? -12.992 -28.016 -28.266 1 87.12 450 SER A C 1
ATOM 3735 O O . SER A 1 450 ? -13.5 -28.234 -29.375 1 87.12 450 SER A O 1
ATOM 3737 N N . THR A 1 451 ? -11.82 -27.641 -28.109 1 87.94 451 THR A N 1
ATOM 3738 C CA . THR A 1 451 ? -10.883 -27.688 -29.219 1 87.94 451 THR A CA 1
ATOM 3739 C C . THR A 1 451 ? -10.133 -29.016 -29.25 1 87.94 451 THR A C 1
ATOM 3741 O O . THR A 1 451 ? -9.547 -29.422 -28.234 1 87.94 451 THR A O 1
ATOM 3744 N N . VAL A 1 452 ? -10.219 -29.656 -30.375 1 91.25 452 VAL A N 1
ATOM 3745 C CA . VAL A 1 452 ? -9.617 -30.984 -30.469 1 91.25 452 VAL A CA 1
ATOM 3746 C C . VAL A 1 452 ? -8.625 -31.016 -31.625 1 91.25 452 VAL A C 1
ATOM 3748 O O . VAL A 1 452 ? -8.664 -30.156 -32.5 1 91.25 452 VAL A O 1
ATOM 3751 N N . VAL A 1 453 ? -7.719 -31.953 -31.609 1 92.81 453 VAL A N 1
ATOM 3752 C CA . VAL A 1 453 ? -6.73 -32.156 -32.656 1 92.81 453 VAL A CA 1
ATOM 3753 C C . VAL A 1 453 ? -6.875 -33.562 -33.219 1 92.81 453 VAL A C 1
ATOM 3755 O O . VAL A 1 453 ? -6.902 -34.562 -32.469 1 92.81 453 VAL A O 1
ATOM 3758 N N . PHE A 1 454 ? -6.949 -33.688 -34.625 1 94.25 454 PHE A N 1
ATOM 3759 C CA . PHE A 1 454 ? -7.09 -35 -35.281 1 94.25 454 PHE A CA 1
ATOM 3760 C C . PHE A 1 454 ? -5.875 -35.875 -35 1 94.25 454 PHE A C 1
ATOM 3762 O O . PHE A 1 454 ? -4.734 -35.406 -35.125 1 94.25 454 PHE A O 1
ATOM 3769 N N . GLN A 1 455 ? -6.148 -37.031 -34.5 1 93.75 455 GLN A N 1
ATOM 3770 C CA . GLN A 1 455 ? -5.07 -37.969 -34.219 1 93.75 455 GLN A CA 1
ATOM 3771 C C . GLN A 1 455 ? -4.984 -39.062 -35.281 1 93.75 455 GLN A C 1
ATOM 3773 O O . GLN A 1 455 ? -3.938 -39.219 -35.938 1 93.75 455 GLN A O 1
ATOM 3778 N N . LYS A 1 456 ? -6.125 -39.781 -35.531 1 92.75 456 LYS A N 1
ATOM 3779 C CA . LYS A 1 456 ? -6.066 -40.844 -36.531 1 92.75 456 LYS A CA 1
ATOM 3780 C C . LYS A 1 456 ? -7.469 -41.312 -36.906 1 92.75 456 LYS A C 1
ATOM 3782 O O . LYS A 1 456 ? -8.43 -41.094 -36.156 1 92.75 456 LYS A O 1
ATOM 3787 N N . LEU A 1 457 ? -7.57 -41.812 -38.125 1 93.31 457 LEU A N 1
ATOM 3788 C CA . LEU A 1 457 ? -8.695 -42.562 -38.656 1 93.31 457 LEU A CA 1
ATOM 3789 C C . LEU A 1 457 ? -8.289 -43.969 -39 1 93.31 457 LEU A C 1
ATOM 3791 O O . LEU A 1 457 ? -7.5 -44.188 -39.938 1 93.31 457 LEU A O 1
ATOM 3795 N N . ASN A 1 458 ? -8.789 -44.906 -38.156 1 91.38 458 ASN A N 1
ATOM 3796 C CA . ASN A 1 458 ? -8.281 -46.25 -38.375 1 91.38 458 ASN A CA 1
ATOM 3797 C C . ASN A 1 458 ? -9.297 -47.312 -37.938 1 91.38 458 ASN A C 1
ATOM 3799 O O . ASN A 1 458 ? -10.32 -46.969 -37.344 1 91.38 458 ASN A O 1
ATOM 3803 N N . CYS A 1 459 ? -9.039 -48.531 -38.406 1 91.44 459 CYS A N 1
ATOM 3804 C CA . CYS A 1 459 ? -9.812 -49.719 -38.031 1 91.44 459 CYS A CA 1
ATOM 3805 C C . CYS A 1 459 ? -8.906 -50.812 -37.469 1 91.44 459 CYS A C 1
ATOM 3807 O O . CYS A 1 459 ? -7.84 -51.062 -38.031 1 91.44 459 CYS A O 1
ATOM 3809 N N . HIS A 1 460 ? -9.289 -51.281 -36.312 1 91.25 460 HIS A N 1
ATOM 3810 C CA . HIS A 1 460 ? -8.531 -52.375 -35.75 1 91.25 460 HIS A CA 1
ATOM 3811 C C . HIS A 1 460 ? -9.453 -53.375 -35.062 1 91.25 460 HIS A C 1
ATOM 3813 O O . HIS A 1 460 ? -10.508 -53 -34.531 1 91.25 460 HIS A O 1
ATOM 3819 N N . GLN A 1 461 ? -9.047 -54.625 -35 1 90.12 461 GLN A N 1
ATOM 3820 C CA . GLN A 1 461 ? -9.883 -55.688 -34.469 1 90.12 461 GLN A CA 1
ATOM 3821 C C . GLN A 1 461 ? -9.688 -55.812 -32.938 1 90.12 461 GLN A C 1
ATOM 3823 O O . GLN A 1 461 ? -10.625 -56.125 -32.219 1 90.12 461 GLN A O 1
ATOM 3828 N N . GLU A 1 462 ? -8.484 -55.531 -32.469 1 92.25 462 GLU A N 1
ATOM 3829 C CA . GLU A 1 462 ? -8.18 -55.656 -31.047 1 92.25 462 GLU A CA 1
ATOM 3830 C C . GLU A 1 462 ? -8.422 -54.344 -30.312 1 92.25 462 GLU A C 1
ATOM 3832 O O . GLU A 1 462 ? -8.477 -53.281 -30.938 1 92.25 462 GLU A O 1
ATOM 3837 N N . MET A 1 463 ? -8.648 -54.5 -29.031 1 89.69 463 MET A N 1
ATOM 3838 C CA . MET A 1 463 ? -8.797 -53.312 -28.203 1 89.69 463 MET A CA 1
ATOM 3839 C C . MET A 1 463 ? -7.473 -52.562 -28.078 1 89.69 463 MET A C 1
ATOM 3841 O O . MET A 1 463 ? -6.512 -53.062 -27.5 1 89.69 463 MET A O 1
ATOM 3845 N N . LEU A 1 464 ? -7.461 -51.406 -28.688 1 90.12 464 LEU A N 1
ATOM 3846 C CA . LEU A 1 464 ? -6.254 -50.594 -28.641 1 90.12 464 LEU A CA 1
ATOM 3847 C C . LEU A 1 464 ? -6.559 -49.219 -28.078 1 90.12 464 LEU A C 1
ATOM 3849 O O . LEU A 1 464 ? -7.668 -48.688 -28.25 1 90.12 464 LEU A O 1
ATOM 3853 N N . LYS A 1 465 ? -5.562 -48.625 -27.531 1 90.25 465 LYS A N 1
ATOM 3854 C CA . LYS A 1 465 ? -5.691 -47.281 -27 1 90.25 465 LYS A CA 1
ATOM 3855 C C . LYS A 1 465 ? -5.621 -46.25 -28.109 1 90.25 465 LYS A C 1
ATOM 3857 O O . LYS A 1 465 ? -4.996 -46.469 -29.141 1 90.25 465 LYS A O 1
ATOM 3862 N N . SER A 1 466 ? -6.215 -45.156 -27.938 1 90 466 SER A N 1
ATOM 3863 C CA . SER A 1 466 ? -6.297 -44.094 -28.922 1 90 466 SER A CA 1
ATOM 3864 C C . SER A 1 466 ? -4.918 -43.531 -29.25 1 90 466 SER A C 1
ATOM 3866 O O . SER A 1 466 ? -4.684 -43.031 -30.344 1 90 466 SER A O 1
ATOM 3868 N N . GLY A 1 467 ? -3.967 -43.562 -28.281 1 87.31 467 GLY A N 1
ATOM 3869 C CA . GLY A 1 467 ? -2.65 -42.969 -28.469 1 87.31 467 GLY A CA 1
ATOM 3870 C C . GLY A 1 467 ? -2.559 -41.531 -27.984 1 87.31 467 GLY A C 1
ATOM 3871 O O . GLY A 1 467 ? -1.483 -40.938 -28.016 1 87.31 467 GLY A O 1
ATOM 3872 N N . CYS A 1 468 ? -3.652 -41 -27.547 1 88.25 468 CYS A N 1
ATOM 3873 C CA . CYS A 1 468 ? -3.639 -39.656 -26.984 1 88.25 468 CYS A CA 1
ATOM 3874 C C . CYS A 1 468 ? -3.064 -39.656 -25.578 1 88.25 468 CYS A C 1
ATOM 3876 O O . CYS A 1 468 ? -3.299 -40.562 -24.812 1 88.25 468 CYS A O 1
ATOM 3878 N N . ASP A 1 469 ? -2.27 -38.656 -25.266 1 77.75 469 ASP A N 1
ATOM 3879 C CA . ASP A 1 469 ? -1.576 -38.594 -23.984 1 77.75 469 ASP A CA 1
ATOM 3880 C C . ASP A 1 469 ? -2.559 -38.344 -22.844 1 77.75 469 ASP A C 1
ATOM 3882 O O . ASP A 1 469 ? -2.449 -38.969 -21.781 1 77.75 469 ASP A O 1
ATOM 3886 N N . ARG A 1 470 ? -3.52 -37.5 -22.922 1 77.69 470 ARG A N 1
ATOM 3887 C CA . ARG A 1 470 ? -4.352 -37.094 -21.781 1 77.69 470 ARG A CA 1
ATOM 3888 C C . ARG A 1 470 ? -5.812 -37.469 -22.031 1 77.69 470 ARG A C 1
ATOM 3890 O O . ARG A 1 470 ? -6.465 -38.031 -21.141 1 77.69 470 ARG A O 1
ATOM 3897 N N . GLY A 1 471 ? -6.41 -37.062 -23.141 1 82.94 471 GLY A N 1
ATOM 3898 C CA . GLY A 1 471 ? -7.805 -37.375 -23.438 1 82.94 471 GLY A CA 1
ATOM 3899 C C . GLY A 1 471 ? -8.086 -37.5 -24.922 1 82.94 471 GLY A C 1
ATOM 3900 O O . GLY A 1 471 ? -7.516 -36.75 -25.734 1 82.94 471 GLY A O 1
ATOM 3901 N N . ALA A 1 472 ? -8.898 -38.594 -25.125 1 90.31 472 ALA A N 1
ATOM 3902 C CA . ALA A 1 472 ? -9.25 -38.844 -26.531 1 90.31 472 ALA A CA 1
ATOM 3903 C C . ALA A 1 472 ? -10.766 -38.781 -26.719 1 90.31 472 ALA A C 1
ATOM 3905 O O . ALA A 1 472 ? -11.516 -39.312 -25.891 1 90.31 472 ALA A O 1
ATOM 3906 N N . PHE A 1 473 ? -11.125 -38.031 -27.688 1 91.25 473 PHE A N 1
ATOM 3907 C CA . PHE A 1 473 ? -12.508 -38.062 -28.141 1 91.25 473 PHE A CA 1
ATOM 3908 C C . PHE A 1 473 ? -12.648 -39 -29.328 1 91.25 473 PHE A C 1
ATOM 3910 O O . PHE A 1 473 ? -12.359 -38.625 -30.469 1 91.25 473 PHE A O 1
ATOM 3917 N N . VAL A 1 474 ? -13.148 -40.219 -29.047 1 92.75 474 VAL A N 1
ATOM 3918 C CA . VAL A 1 474 ? -13.211 -41.281 -30.031 1 92.75 474 VAL A CA 1
ATOM 3919 C C . VAL A 1 474 ? -14.641 -41.438 -30.547 1 92.75 474 VAL A C 1
ATOM 3921 O O . VAL A 1 474 ? -15.57 -41.656 -29.766 1 92.75 474 VAL A O 1
ATOM 3924 N N . ILE A 1 475 ? -14.781 -41.312 -31.906 1 93.75 475 ILE A N 1
ATOM 3925 C CA . ILE A 1 475 ? -16.109 -41.438 -32.5 1 93.75 475 ILE A CA 1
ATOM 3926 C C . ILE A 1 475 ? -16.172 -42.719 -33.344 1 93.75 475 ILE A C 1
ATOM 3928 O O . ILE A 1 475 ? -15.375 -42.906 -34.281 1 93.75 475 ILE A O 1
ATOM 3932 N N . GLY A 1 476 ? -17.109 -43.5 -32.969 1 94.25 476 GLY A N 1
ATOM 3933 C CA . GLY A 1 476 ? -17.312 -44.719 -33.75 1 94.25 476 GLY A CA 1
ATOM 3934 C C . GLY A 1 476 ? -17.844 -44.438 -35.156 1 94.25 476 GLY A C 1
ATOM 3935 O O . GLY A 1 476 ? -18.703 -43.562 -35.312 1 94.25 476 GLY A O 1
ATOM 3936 N N . ILE A 1 477 ? -17.344 -45.156 -36.156 1 94.75 477 ILE A N 1
ATOM 3937 C CA . ILE A 1 477 ? -17.812 -44.938 -37.5 1 94.75 477 ILE A CA 1
ATOM 3938 C C . ILE A 1 477 ? -18.297 -46.25 -38.125 1 94.75 477 ILE A C 1
ATOM 3940 O O . ILE A 1 477 ? -18.609 -46.281 -39.312 1 94.75 477 ILE A O 1
ATOM 3944 N N . ASP A 1 478 ? -18.359 -47.25 -37.281 1 93.69 478 ASP A N 1
ATOM 3945 C CA . ASP A 1 478 ? -19 -48.469 -37.719 1 93.69 478 ASP A CA 1
ATOM 3946 C C . ASP A 1 478 ? -20.516 -48.281 -37.875 1 93.69 478 ASP A C 1
ATOM 3948 O O . ASP A 1 478 ? -21.109 -47.469 -37.188 1 93.69 478 ASP A O 1
ATOM 3952 N N . SER A 1 479 ? -21.109 -49.094 -38.719 1 89.5 479 SER A N 1
ATOM 3953 C CA . SER A 1 479 ? -22.531 -48.938 -39 1 89.5 479 SER A CA 1
ATOM 3954 C C . SER A 1 479 ? -23.375 -49.062 -37.719 1 89.5 479 SER A C 1
ATOM 3956 O O . SER A 1 479 ? -24.312 -48.312 -37.531 1 89.5 479 SER A O 1
ATOM 3958 N N . GLU A 1 480 ? -23.016 -49.938 -36.812 1 89.62 480 GLU A N 1
ATOM 3959 C CA . GLU A 1 480 ? -23.781 -50.188 -35.625 1 89.62 480 GLU A CA 1
ATOM 3960 C C . GLU A 1 480 ? -23.469 -49.156 -34.531 1 89.62 480 GLU A C 1
ATOM 3962 O O . GLU A 1 480 ? -24.234 -48.969 -33.594 1 89.62 480 GLU A O 1
ATOM 3967 N N . ARG A 1 481 ? -22.359 -48.469 -34.656 1 93.06 481 ARG A N 1
ATOM 3968 C CA . ARG A 1 481 ? -21.906 -47.531 -33.656 1 93.06 481 ARG A CA 1
ATOM 3969 C C . ARG A 1 481 ? -21.594 -46.156 -34.25 1 93.06 481 ARG A C 1
ATOM 3971 O O . ARG A 1 481 ? -20.688 -45.469 -33.781 1 93.06 481 ARG A O 1
ATOM 3978 N N . CYS A 1 482 ? -22.297 -45.906 -35.344 1 93.44 482 CYS A N 1
ATOM 3979 C CA . CYS A 1 482 ? -22.016 -44.656 -36.031 1 93.44 482 CYS A CA 1
ATOM 3980 C C . CYS A 1 482 ? -22.281 -43.469 -35.062 1 93.44 482 CYS A C 1
ATOM 3982 O O . CYS A 1 482 ? -23.359 -43.375 -34.469 1 93.44 482 CYS A O 1
ATOM 3984 N N . SER A 1 483 ? -21.328 -42.594 -34.906 1 92.69 483 SER A N 1
ATOM 3985 C CA . SER A 1 483 ? -21.391 -41.312 -34.188 1 92.69 483 SER A CA 1
ATOM 3986 C C . SER A 1 483 ? -21.328 -41.562 -32.656 1 92.69 483 SER A C 1
ATOM 3988 O O . SER A 1 483 ? -21.391 -40.625 -31.875 1 92.69 483 SER A O 1
ATOM 3990 N N . ALA A 1 484 ? -21.219 -42.781 -32.25 1 89.62 484 ALA A N 1
ATOM 3991 C CA . ALA A 1 484 ? -21.125 -43.094 -30.828 1 89.62 484 ALA A CA 1
ATOM 3992 C C . ALA A 1 484 ? -19.781 -42.656 -30.266 1 89.62 484 ALA A C 1
ATOM 3994 O O . ALA A 1 484 ? -18.75 -42.781 -30.922 1 89.62 484 ALA A O 1
ATOM 3995 N N . ILE A 1 485 ? -19.891 -42.125 -29.094 1 89.31 485 ILE A N 1
ATOM 3996 C CA . ILE A 1 485 ? -18.656 -41.75 -28.422 1 89.31 485 ILE A CA 1
ATOM 3997 C C . ILE A 1 485 ? -18.094 -42.938 -27.672 1 89.31 485 ILE A C 1
ATOM 3999 O O . ILE A 1 485 ? -18.734 -43.469 -26.766 1 89.31 485 ILE A O 1
ATOM 4003 N N . LEU A 1 486 ? -16.891 -43.312 -28.078 1 88 486 LEU A N 1
ATOM 4004 C CA . LEU A 1 486 ? -16.281 -44.5 -27.531 1 88 486 LEU A CA 1
ATOM 4005 C C . LEU A 1 486 ? -15.281 -44.156 -26.438 1 88 486 LEU A C 1
ATOM 4007 O O . LEU A 1 486 ? -14.93 -43 -26.25 1 88 486 LEU A O 1
ATOM 4011 N N . ALA A 1 487 ? -14.859 -45.219 -25.672 1 84.44 487 ALA A N 1
ATOM 4012 C CA . ALA A 1 487 ? -13.82 -45.094 -24.656 1 84.44 487 ALA A CA 1
ATOM 4013 C C . ALA A 1 487 ? -12.445 -44.938 -25.312 1 84.44 487 ALA A C 1
ATOM 4015 O O . ALA A 1 487 ? -12.305 -45.094 -26.531 1 84.44 487 ALA A O 1
ATOM 4016 N N . ASP A 1 488 ? -11.531 -44.625 -24.516 1 86.62 488 ASP A N 1
ATOM 4017 C CA . ASP A 1 488 ? -10.164 -44.469 -25 1 86.62 488 ASP A CA 1
ATOM 4018 C C . ASP A 1 488 ? -9.648 -45.75 -25.625 1 86.62 488 ASP A C 1
ATOM 4020 O O . ASP A 1 488 ? -8.906 -45.719 -26.609 1 86.62 488 ASP A O 1
ATOM 4024 N N . GLU A 1 489 ? -9.992 -46.844 -24.969 1 87.75 489 GLU A N 1
ATOM 4025 C CA . GLU A 1 489 ? -9.703 -48.156 -25.547 1 87.75 489 GLU A CA 1
ATOM 4026 C C . GLU A 1 489 ? -10.891 -48.688 -26.344 1 87.75 489 GLU A C 1
ATOM 4028 O O . GLU A 1 489 ? -11.984 -48.844 -25.797 1 87.75 489 GLU A O 1
ATOM 4033 N N . TYR A 1 490 ? -10.664 -48.875 -27.641 1 90 490 TYR A N 1
ATOM 4034 C CA . TYR A 1 490 ? -11.789 -49.281 -28.484 1 90 490 TYR A CA 1
ATOM 4035 C C . TYR A 1 490 ? -11.359 -50.281 -29.531 1 90 490 TYR A C 1
ATOM 4037 O O . TYR A 1 490 ? -10.164 -50.438 -29.797 1 90 490 TYR A O 1
ATOM 4045 N N . SER A 1 491 ? -12.266 -51 -30.062 1 93.44 491 SER A N 1
ATOM 4046 C CA . SER A 1 491 ? -12.102 -51.844 -31.219 1 93.44 491 SER A CA 1
ATOM 4047 C C . SER A 1 491 ? -13.008 -51.406 -32.375 1 93.44 491 SER A C 1
ATOM 4049 O O . SER A 1 491 ? -13.922 -50.625 -32.156 1 93.44 491 SER A O 1
ATOM 4051 N N . GLY A 1 492 ? -12.68 -51.844 -33.594 1 93.12 492 GLY A N 1
ATOM 4052 C CA . GLY A 1 492 ? -13.445 -51.406 -34.75 1 93.12 492 GLY A CA 1
ATOM 4053 C C . GLY A 1 492 ? -12.898 -50.188 -35.406 1 93.12 492 GLY A C 1
ATOM 4054 O O . GLY A 1 492 ? -11.695 -49.906 -35.344 1 93.12 492 GLY A O 1
ATOM 4055 N N . CYS A 1 493 ? -13.781 -49.531 -36.188 1 94.56 493 CYS A N 1
ATOM 4056 C CA . CYS A 1 493 ? -13.359 -48.312 -36.906 1 94.56 493 CYS A CA 1
ATOM 4057 C C . CYS A 1 493 ? -13.789 -47.062 -36.156 1 94.56 493 CYS A C 1
ATOM 4059 O O . CYS A 1 493 ? -14.922 -46.969 -35.688 1 94.56 493 CYS A O 1
ATOM 4061 N N . ALA A 1 494 ? -12.836 -46.125 -36 1 95.12 494 ALA A N 1
ATOM 4062 C CA . ALA A 1 494 ? -13.164 -44.938 -35.25 1 95.12 494 ALA A CA 1
ATOM 4063 C C . ALA A 1 494 ? -12.367 -43.719 -35.75 1 95.12 494 ALA A C 1
ATOM 4065 O O . ALA A 1 494 ? -11.336 -43.875 -36.406 1 95.12 494 ALA A O 1
ATOM 4066 N N . LEU A 1 495 ? -12.969 -42.625 -35.594 1 95 495 LEU A N 1
ATOM 4067 C CA . LEU A 1 495 ? -12.312 -41.344 -35.781 1 95 495 LEU A CA 1
ATOM 4068 C C . LEU A 1 495 ? -11.844 -40.781 -34.438 1 95 495 LEU A C 1
ATOM 4070 O O . LEU A 1 495 ? -12.641 -40.625 -33.5 1 95 495 LEU A O 1
ATOM 4074 N N . VAL A 1 496 ? -10.5 -40.531 -34.312 1 94.12 496 VAL A N 1
ATOM 4075 C CA . VAL A 1 496 ? -9.93 -40.219 -33 1 94.12 496 VAL A CA 1
ATOM 4076 C C . VAL A 1 496 ? -9.391 -38.781 -33 1 94.12 496 VAL A C 1
ATOM 4078 O O . VAL A 1 496 ? -8.617 -38.406 -33.875 1 94.12 496 VAL A O 1
ATOM 4081 N N . TYR A 1 497 ? -9.875 -38 -32.062 1 93.81 497 TYR A N 1
ATOM 4082 C CA . TYR A 1 497 ? -9.328 -36.688 -31.766 1 93.81 497 TYR A CA 1
ATOM 4083 C C . TYR A 1 497 ? -8.711 -36.625 -30.375 1 93.81 497 TYR A C 1
ATOM 4085 O O . TYR A 1 497 ? -9.188 -37.281 -29.453 1 93.81 497 TYR A O 1
ATOM 4093 N N . CYS A 1 498 ? -7.574 -35.844 -30.234 1 92.06 498 CYS A N 1
ATOM 4094 C CA . CYS A 1 498 ? -6.973 -35.625 -28.922 1 92.06 498 CYS A CA 1
ATOM 4095 C C . CYS A 1 498 ? -7.398 -34.281 -28.344 1 92.06 498 CYS A C 1
ATOM 4097 O O . CYS A 1 498 ? -7.578 -33.312 -29.094 1 92.06 498 CYS A O 1
ATOM 4099 N N . VAL A 1 499 ? -7.578 -34.312 -27.062 1 87.12 499 VAL A N 1
ATOM 4100 C CA . VAL A 1 499 ? -8.023 -33.094 -26.375 1 87.12 499 VAL A CA 1
ATOM 4101 C C . VAL A 1 499 ? -6.844 -32.438 -25.656 1 87.12 499 VAL A C 1
ATOM 4103 O O . VAL A 1 499 ? -5.957 -33.125 -25.156 1 87.12 499 VAL A O 1
ATOM 4106 N N . MET B 1 1 ? 16.984 81.875 -44.469 1 27.38 1 MET B N 1
ATOM 4107 C CA . MET B 1 1 ? 17.484 80.5 -44.75 1 27.38 1 MET B CA 1
ATOM 4108 C C . MET B 1 1 ? 17.203 79.562 -43.562 1 27.38 1 MET B C 1
ATOM 4110 O O . MET B 1 1 ? 17.969 79.562 -42.594 1 27.38 1 MET B O 1
ATOM 4114 N N . ASP B 1 2 ? 15.977 79.5 -43 1 32.41 2 ASP B N 1
ATOM 4115 C CA . ASP B 1 2 ? 15.258 79 -41.844 1 32.41 2 ASP B CA 1
ATOM 4116 C C . ASP B 1 2 ? 15.227 77.5 -41.844 1 32.41 2 ASP B C 1
ATOM 4118 O O . ASP B 1 2 ? 14.516 76.875 -42.625 1 32.41 2 ASP B O 1
ATOM 4122 N N . LEU B 1 3 ? 16.469 76.812 -41.781 1 33.69 3 LEU B N 1
ATOM 4123 C CA . LEU B 1 3 ? 16.688 75.375 -41.781 1 33.69 3 LEU B CA 1
ATOM 4124 C C . LEU B 1 3 ? 15.93 74.688 -40.656 1 33.69 3 LEU B C 1
ATOM 4126 O O . LEU B 1 3 ? 16.25 74.938 -39.469 1 33.69 3 LEU B O 1
ATOM 4130 N N . GLN B 1 4 ? 14.633 74.5 -40.812 1 36.09 4 GLN B N 1
ATOM 4131 C CA . GLN B 1 4 ? 13.664 73.812 -39.969 1 36.09 4 GLN B CA 1
ATOM 4132 C C . GLN B 1 4 ? 14.156 72.375 -39.656 1 36.09 4 GLN B C 1
ATOM 4134 O O . GLN B 1 4 ? 14.336 71.562 -40.562 1 36.09 4 GLN B O 1
ATOM 4139 N N . LEU B 1 5 ? 15.07 72.25 -38.656 1 34.47 5 LEU B N 1
ATOM 4140 C CA . LEU B 1 5 ? 15.625 71 -38.094 1 34.47 5 LEU B CA 1
ATOM 4141 C C . LEU B 1 5 ? 14.516 70.062 -37.719 1 34.47 5 LEU B C 1
ATOM 4143 O O . LEU B 1 5 ? 13.711 70.312 -36.812 1 34.47 5 LEU B O 1
ATOM 4147 N N . VAL B 1 6 ? 13.953 69.312 -38.625 1 34.94 6 VAL B N 1
ATOM 4148 C CA . VAL B 1 6 ? 13 68.188 -38.438 1 34.94 6 VAL B CA 1
ATOM 4149 C C . VAL B 1 6 ? 13.602 67.188 -37.5 1 34.94 6 VAL B C 1
ATOM 4151 O O . VAL B 1 6 ? 14.594 66.5 -37.844 1 34.94 6 VAL B O 1
ATOM 4154 N N . PHE B 1 7 ? 13.68 67.438 -36.188 1 32.81 7 PHE B N 1
ATOM 4155 C CA . PHE B 1 7 ? 14.039 66.5 -35.156 1 32.81 7 PHE B CA 1
ATOM 4156 C C . PHE B 1 7 ? 13.234 65.188 -35.312 1 32.81 7 PHE B C 1
ATOM 4158 O O . PHE B 1 7 ? 12.008 65.188 -35.156 1 32.81 7 PHE B O 1
ATOM 4165 N N . LEU B 1 8 ? 13.656 64.25 -36.125 1 32.88 8 LEU B N 1
ATOM 4166 C CA . LEU B 1 8 ? 13.172 62.906 -36.219 1 32.88 8 LEU B CA 1
ATOM 4167 C C . LEU B 1 8 ? 13.172 62.219 -34.875 1 32.88 8 LEU B C 1
ATOM 4169 O O . LEU B 1 8 ? 14.242 61.969 -34.281 1 32.88 8 LEU B O 1
ATOM 4173 N N . LEU B 1 9 ? 12.242 62.531 -33.969 1 31.12 9 LEU B N 1
ATOM 4174 C CA . LEU B 1 9 ? 11.93 61.781 -32.75 1 31.12 9 LEU B CA 1
ATOM 4175 C C . LEU B 1 9 ? 11.789 60.281 -33.031 1 31.12 9 LEU B C 1
ATOM 4177 O O . LEU B 1 9 ? 10.812 59.875 -33.688 1 31.12 9 LEU B O 1
ATOM 4181 N N . LEU B 1 10 ? 12.891 59.625 -33.375 1 33.06 10 LEU B N 1
ATOM 4182 C CA . LEU B 1 10 ? 12.898 58.156 -33.375 1 33.06 10 LEU B CA 1
ATOM 4183 C C . LEU B 1 10 ? 12.32 57.594 -32.094 1 33.06 10 LEU B C 1
ATOM 4185 O O . LEU B 1 10 ? 12.93 57.719 -31.016 1 33.06 10 LEU B O 1
ATOM 4189 N N . LEU B 1 11 ? 11.023 57.562 -31.906 1 32.34 11 LEU B N 1
ATOM 4190 C CA . LEU B 1 11 ? 10.297 56.781 -30.891 1 32.34 11 LEU B CA 1
ATOM 4191 C C . LEU B 1 11 ? 10.766 55.344 -30.859 1 32.34 11 LEU B C 1
ATOM 4193 O O . LEU B 1 11 ? 10.539 54.594 -31.812 1 32.34 11 LEU B O 1
ATOM 4197 N N . LEU B 1 12 ? 11.953 55.125 -30.312 1 33.06 12 LEU B N 1
ATOM 4198 C CA . LEU B 1 12 ? 12.344 53.75 -29.953 1 33.06 12 LEU B CA 1
ATOM 4199 C C . LEU B 1 12 ? 11.219 53.031 -29.219 1 33.06 12 LEU B C 1
ATOM 4201 O O . LEU B 1 12 ? 10.883 53.406 -28.094 1 33.06 12 LEU B O 1
ATOM 4205 N N . HIS B 1 13 ? 10.25 52.438 -29.906 1 33.62 13 HIS B N 1
ATOM 4206 C CA . HIS B 1 13 ? 9.312 51.469 -29.359 1 33.62 13 HIS B CA 1
ATOM 4207 C C . HIS B 1 13 ? 10.047 50.344 -28.641 1 33.62 13 HIS B C 1
ATOM 4209 O O . HIS B 1 13 ? 10.711 49.531 -29.281 1 33.62 13 HIS B O 1
ATOM 4215 N N . VAL B 1 14 ? 10.516 50.531 -27.422 1 35.81 14 VAL B N 1
ATOM 4216 C CA . VAL B 1 14 ? 10.875 49.406 -26.547 1 35.81 14 VAL B CA 1
ATOM 4217 C C . VAL B 1 14 ? 9.734 48.406 -26.516 1 35.81 14 VAL B C 1
ATOM 4219 O O . VAL B 1 14 ? 8.656 48.719 -26 1 35.81 14 VAL B O 1
ATOM 4222 N N . THR B 1 15 ? 9.664 47.562 -27.516 1 33.72 15 THR B N 1
ATOM 4223 C CA . THR B 1 15 ? 8.773 46.406 -27.406 1 33.72 15 THR B CA 1
ATOM 4224 C C . THR B 1 15 ? 9.062 45.625 -26.125 1 33.72 15 THR B C 1
ATOM 4226 O O . THR B 1 15 ? 10.148 45.062 -25.969 1 33.72 15 THR B O 1
ATOM 4229 N N . VAL B 1 16 ? 8.492 46 -25.016 1 37.09 16 VAL B N 1
ATOM 4230 C CA . VAL B 1 16 ? 8.445 45.125 -23.828 1 37.09 16 VAL B CA 1
ATOM 4231 C C . VAL B 1 16 ? 8 43.719 -24.234 1 37.09 16 VAL B C 1
ATOM 4233 O O . VAL B 1 16 ? 6.969 43.562 -24.891 1 37.09 16 VAL B O 1
ATOM 4236 N N . PRO B 1 17 ? 9.047 42.875 -24.391 1 35.31 17 PRO B N 1
ATOM 4237 C CA . PRO B 1 17 ? 8.539 41.531 -24.641 1 35.31 17 PRO B CA 1
ATOM 4238 C C . PRO B 1 17 ? 7.371 41.156 -23.734 1 35.31 17 PRO B C 1
ATOM 4240 O O . PRO B 1 17 ? 7.348 41.531 -22.562 1 35.31 17 PRO B O 1
ATOM 4243 N N . ASP B 1 18 ? 6.258 41.062 -24.297 1 31.28 18 ASP B N 1
ATOM 4244 C CA . ASP B 1 18 ? 5.082 40.531 -23.641 1 31.28 18 ASP B CA 1
ATOM 4245 C C . ASP B 1 18 ? 5.434 39.25 -22.844 1 31.28 18 ASP B C 1
ATOM 4247 O O . ASP B 1 18 ? 5.875 38.25 -23.406 1 31.28 18 ASP B O 1
ATOM 4251 N N . PHE B 1 19 ? 5.938 39.469 -21.656 1 35.75 19 PHE B N 1
ATOM 4252 C CA . PHE B 1 19 ? 6.031 38.406 -20.672 1 35.75 19 PHE B CA 1
ATOM 4253 C C . PHE B 1 19 ? 4.766 37.562 -20.688 1 35.75 19 PHE B C 1
ATOM 4255 O O . PHE B 1 19 ? 3.762 37.938 -20.062 1 35.75 19 PHE B O 1
ATOM 4262 N N . SER B 1 20 ? 4.488 36.938 -21.734 1 30.66 20 SER B N 1
ATOM 4263 C CA . SER B 1 20 ? 3.438 35.938 -21.734 1 30.66 20 SER B CA 1
ATOM 4264 C C . SER B 1 20 ? 3.637 34.938 -20.578 1 30.66 20 SER B C 1
ATOM 4266 O O . SER B 1 20 ? 4.754 34.5 -20.328 1 30.66 20 SER B O 1
ATOM 4268 N N . ALA B 1 21 ? 2.791 34.844 -19.625 1 31.97 21 ALA B N 1
ATOM 4269 C CA . ALA B 1 21 ? 2.555 33.875 -18.562 1 31.97 21 ALA B CA 1
ATOM 4270 C C . ALA B 1 21 ? 3 32.469 -18.984 1 31.97 21 ALA B C 1
ATOM 4272 O O . ALA B 1 21 ? 2.732 32.031 -20.109 1 31.97 21 ALA B O 1
ATOM 4273 N N . ALA B 1 22 ? 3.984 31.938 -18.625 1 38.59 22 ALA B N 1
ATOM 4274 C CA . ALA B 1 22 ? 4.227 30.5 -18.703 1 38.59 22 ALA B CA 1
ATOM 4275 C C . ALA B 1 22 ? 2.916 29.719 -18.656 1 38.59 22 ALA B C 1
ATOM 4277 O O . ALA B 1 22 ? 2.424 29.391 -17.562 1 38.59 22 ALA B O 1
ATOM 4278 N N . THR B 1 23 ? 1.774 30.094 -19.141 1 44.72 23 THR B N 1
ATOM 4279 C CA . THR B 1 23 ? 0.48 29.453 -19.344 1 44.72 23 THR B CA 1
ATOM 4280 C C . THR B 1 23 ? 0.656 28.047 -19.922 1 44.72 23 THR B C 1
ATOM 4282 O O . THR B 1 23 ? 1.725 27.719 -20.438 1 44.72 23 THR B O 1
ATOM 4285 N N . PRO B 1 24 ? -0.528 27.109 -20.109 1 55.5 24 PRO B N 1
ATOM 4286 C CA . PRO B 1 24 ? -0.667 25.859 -20.859 1 55.5 24 PRO B CA 1
ATOM 4287 C C . PRO B 1 24 ? 0.132 25.859 -22.156 1 55.5 24 PRO B C 1
ATOM 4289 O O . PRO B 1 24 ? 0.187 24.844 -22.859 1 55.5 24 PRO B O 1
ATOM 4292 N N . GLU B 1 25 ? 0.745 26.875 -22.391 1 60.19 25 GLU B N 1
ATOM 4293 C CA . GLU B 1 25 ? 1.16 26.938 -23.781 1 60.19 25 GLU B CA 1
ATOM 4294 C C . GLU B 1 25 ? 2.502 26.25 -23.984 1 60.19 25 GLU B C 1
ATOM 4296 O O . GLU B 1 25 ? 2.752 25.672 -25.062 1 60.19 25 GLU B O 1
ATOM 4301 N N . GLN B 1 26 ? 3.404 26.266 -22.734 1 78.06 26 GLN B N 1
ATOM 4302 C CA . GLN B 1 26 ? 4.66 25.547 -22.906 1 78.06 26 GLN B CA 1
ATOM 4303 C C . GLN B 1 26 ? 4.863 24.547 -21.766 1 78.06 26 GLN B C 1
ATOM 4305 O O . GLN B 1 26 ? 5.637 24.797 -20.844 1 78.06 26 GLN B O 1
ATOM 4310 N N . PRO B 1 27 ? 4.328 23.484 -21.875 1 79.75 27 PRO B N 1
ATOM 4311 C CA . PRO B 1 27 ? 4.336 22.531 -20.766 1 79.75 27 PRO B CA 1
ATOM 4312 C C . PRO B 1 27 ? 5.742 22.047 -20.406 1 79.75 27 PRO B C 1
ATOM 4314 O O . PRO B 1 27 ? 5.977 21.594 -19.297 1 79.75 27 PRO B O 1
ATOM 4317 N N . GLN B 1 28 ? 6.684 22.297 -21.25 1 83.25 28 GLN B N 1
ATOM 4318 C CA . GLN B 1 28 ? 8.039 21.812 -21.016 1 83.25 28 GLN B CA 1
ATOM 4319 C C . GLN B 1 28 ? 8.805 22.75 -20.094 1 83.25 28 GLN B C 1
ATOM 4321 O O . GLN B 1 28 ? 9.797 22.344 -19.469 1 83.25 28 GLN B O 1
ATOM 4326 N N . LEU B 1 29 ? 8.383 23.953 -20.062 1 88.88 29 LEU B N 1
ATOM 4327 C CA . LEU B 1 29 ? 9.031 24.922 -19.188 1 88.88 29 LEU B CA 1
ATOM 4328 C C . LEU B 1 29 ? 8.398 24.938 -17.797 1 88.88 29 LEU B C 1
ATOM 4330 O O . LEU B 1 29 ? 7.484 25.719 -17.547 1 88.88 29 LEU B O 1
ATOM 4334 N N . THR B 1 30 ? 8.945 24.172 -16.922 1 91.69 30 THR B N 1
ATOM 4335 C CA . THR B 1 30 ? 8.391 24 -15.578 1 91.69 30 THR B CA 1
ATOM 4336 C C . THR B 1 30 ? 8.953 25.047 -14.625 1 91.69 30 THR B C 1
ATOM 4338 O O . THR B 1 30 ? 9.906 25.75 -14.961 1 91.69 30 THR B O 1
ATOM 4341 N N . PHE B 1 31 ? 8.336 25.125 -13.492 1 93.88 31 PHE B N 1
ATOM 4342 C CA . PHE B 1 31 ? 8.805 26.094 -12.492 1 93.88 31 PHE B CA 1
ATOM 4343 C C . PHE B 1 31 ? 10.25 25.797 -12.102 1 93.88 31 PHE B C 1
ATOM 4345 O O . PHE B 1 31 ? 11 26.703 -11.742 1 93.88 31 PHE B O 1
ATOM 4352 N N . GLN B 1 32 ? 10.688 24.562 -12.211 1 92.31 32 GLN B N 1
ATOM 4353 C CA . GLN B 1 32 ? 12.062 24.203 -11.891 1 92.31 32 GLN B CA 1
ATOM 4354 C C . GLN B 1 32 ? 13.047 24.875 -12.844 1 92.31 32 GLN B C 1
ATOM 4356 O O . GLN B 1 32 ? 14.039 25.469 -12.414 1 92.31 32 GLN B O 1
ATOM 4361 N N . GLN B 1 33 ? 12.766 24.766 -14.125 1 92.38 33 GLN B N 1
ATOM 4362 C CA . GLN B 1 33 ? 13.625 25.375 -15.133 1 92.38 33 GLN B CA 1
ATOM 4363 C C . GLN B 1 33 ? 13.578 26.891 -15.062 1 92.38 33 GLN B C 1
ATOM 4365 O O . GLN B 1 33 ? 14.609 27.562 -15.148 1 92.38 33 GLN B O 1
ATOM 4370 N N . LEU B 1 34 ? 12.414 27.359 -14.953 1 95.94 34 LEU B N 1
ATOM 4371 C CA . LEU B 1 34 ? 12.227 28.797 -14.867 1 95.94 34 LEU B CA 1
ATOM 4372 C C . LEU B 1 34 ? 12.961 29.375 -13.664 1 95.94 34 LEU B C 1
ATOM 4374 O O . LEU B 1 34 ? 13.555 30.453 -13.742 1 95.94 34 LEU B O 1
ATOM 4378 N N . TYR B 1 35 ? 12.867 28.672 -12.555 1 96.62 35 TYR B N 1
ATOM 4379 C CA . TYR B 1 35 ? 13.562 29.062 -11.328 1 96.62 35 TYR B CA 1
ATOM 4380 C C . TYR B 1 35 ? 15.07 29.109 -11.555 1 96.62 35 TYR B C 1
ATOM 4382 O O . TYR B 1 35 ? 15.742 30.031 -11.117 1 96.62 35 TYR B O 1
ATOM 4390 N N . LYS B 1 36 ? 15.547 28.125 -12.227 1 95.81 36 LYS B N 1
ATOM 4391 C CA . LYS B 1 36 ? 16.969 28.078 -12.57 1 95.81 36 LYS B CA 1
ATOM 4392 C C . LYS B 1 36 ? 17.359 29.266 -13.438 1 95.81 36 LYS B C 1
ATOM 4394 O O . LYS B 1 36 ? 18.391 29.906 -13.203 1 95.81 36 LYS B O 1
ATOM 4399 N N . TYR B 1 37 ? 16.562 29.578 -14.422 1 97.12 37 TYR B N 1
ATOM 4400 C CA . TYR B 1 37 ? 16.812 30.734 -15.266 1 97.12 37 TYR B CA 1
ATOM 4401 C C . TYR B 1 37 ? 16.812 32.031 -14.438 1 97.12 37 TYR B C 1
ATOM 4403 O O . TYR B 1 37 ? 17.656 32.906 -14.648 1 97.12 37 TYR B O 1
ATOM 4411 N N . GLY B 1 38 ? 15.852 32.094 -13.531 1 98.19 38 GLY B N 1
ATOM 4412 C CA . GLY B 1 38 ? 15.797 33.25 -12.656 1 98.19 38 GLY B CA 1
ATOM 4413 C C . GLY B 1 38 ? 17.047 33.406 -11.812 1 98.19 38 GLY B C 1
ATOM 4414 O O . GLY B 1 38 ? 17.562 34.531 -11.664 1 98.19 38 GLY B O 1
ATOM 4415 N N . LYS B 1 39 ? 17.562 32.344 -11.281 1 98 39 LYS B N 1
ATOM 4416 C CA . LYS B 1 39 ? 18.797 32.375 -10.484 1 98 39 LYS B CA 1
ATOM 4417 C C . LYS B 1 39 ? 19.984 32.781 -11.336 1 98 39 LYS B C 1
ATOM 4419 O O . LYS B 1 39 ? 20.859 33.531 -10.883 1 98 39 LYS B O 1
ATOM 4424 N N . ASN B 1 40 ? 20.016 32.312 -12.547 1 98.25 40 ASN B N 1
ATOM 4425 C CA . ASN B 1 40 ? 21.094 32.656 -13.469 1 98.25 40 ASN B CA 1
ATOM 4426 C C . ASN B 1 40 ? 21.094 34.156 -13.758 1 98.25 40 ASN B C 1
ATOM 4428 O O . ASN B 1 40 ? 22.156 34.812 -13.758 1 98.25 40 ASN B O 1
ATOM 4432 N N . GLU B 1 41 ? 19.953 34.625 -14.047 1 98.44 41 GLU B N 1
ATOM 4433 C CA . GLU B 1 41 ? 19.828 36.062 -14.352 1 98.44 41 GLU B CA 1
ATOM 4434 C C . GLU B 1 41 ? 20.172 36.906 -13.125 1 98.44 41 GLU B C 1
ATOM 4436 O O . GLU B 1 41 ? 20.734 38 -13.258 1 98.44 41 GLU B O 1
ATOM 4441 N N . TYR B 1 42 ? 19.781 36.406 -11.969 1 98 42 TYR B N 1
ATOM 4442 C CA . TYR B 1 42 ? 20.172 37.062 -10.719 1 98 42 TYR B CA 1
ATOM 4443 C C . TYR B 1 42 ? 21.688 37.188 -10.609 1 98 42 TYR B C 1
ATOM 4445 O O . TYR B 1 42 ? 22.203 38.25 -10.273 1 98 42 TYR B O 1
ATOM 4453 N N . THR B 1 43 ? 22.375 36.156 -10.93 1 98 43 THR B N 1
ATOM 4454 C CA . THR B 1 43 ? 23.828 36.125 -10.859 1 98 43 THR B CA 1
ATOM 4455 C C . THR B 1 43 ? 24.453 37.031 -11.914 1 98 43 THR B C 1
ATOM 4457 O O . THR B 1 43 ? 25.469 37.688 -11.664 1 98 43 THR B O 1
ATOM 4460 N N . ALA B 1 44 ? 23.812 37.094 -12.992 1 97.94 44 ALA B N 1
ATOM 4461 C CA . ALA B 1 44 ? 24.297 37.906 -14.109 1 97.94 44 ALA B CA 1
ATOM 4462 C C . ALA B 1 44 ? 23.922 39.344 -13.938 1 97.94 44 ALA B C 1
ATOM 4464 O O . ALA B 1 44 ? 24.328 40.219 -14.734 1 97.94 44 ALA B O 1
ATOM 4465 N N . LYS B 1 45 ? 23.141 39.688 -13.016 1 97.81 45 LYS B N 1
ATOM 4466 C CA . LYS B 1 45 ? 22.688 41.031 -12.688 1 97.81 45 LYS B CA 1
ATOM 4467 C C . LYS B 1 45 ? 21.766 41.562 -13.766 1 97.81 45 LYS B C 1
ATOM 4469 O O . LYS B 1 45 ? 21.781 42.781 -14.062 1 97.81 45 LYS B O 1
ATOM 4474 N N . ASN B 1 46 ? 21.141 40.688 -14.43 1 98.25 46 ASN B N 1
ATOM 4475 C CA . ASN B 1 46 ? 20.047 41.062 -15.312 1 98.25 46 ASN B CA 1
ATOM 4476 C C . ASN B 1 46 ? 18.719 41.094 -14.562 1 98.25 46 ASN B C 1
ATOM 4478 O O . ASN B 1 46 ? 17.922 40.156 -14.617 1 98.25 46 ASN B O 1
ATOM 4482 N N . TRP B 1 47 ? 18.453 42.219 -14.039 1 98.06 47 TRP B N 1
ATOM 4483 C CA . TRP B 1 47 ? 17.438 42.312 -13 1 98.06 47 TRP B CA 1
ATOM 4484 C C . TRP B 1 47 ? 16.031 42.188 -13.609 1 98.06 47 TRP B C 1
ATOM 4486 O O . TRP B 1 47 ? 15.133 41.625 -12.992 1 98.06 47 TRP B O 1
ATOM 4496 N N . ASN B 1 48 ? 15.781 42.719 -14.773 1 97.69 48 ASN B N 1
ATOM 4497 C CA . ASN B 1 48 ? 14.477 42.594 -15.43 1 97.69 48 ASN B CA 1
ATOM 4498 C C . ASN B 1 48 ? 14.141 41.156 -15.734 1 97.69 48 ASN B C 1
ATOM 4500 O O . ASN B 1 48 ? 13.023 40.688 -15.469 1 97.69 48 ASN B O 1
ATOM 4504 N N . ASP B 1 49 ? 15.148 40.531 -16.172 1 98 49 ASP B N 1
ATOM 4505 C CA . ASP B 1 49 ? 14.945 39.094 -16.5 1 98 49 ASP B CA 1
ATOM 4506 C C . ASP B 1 49 ? 14.805 38.25 -15.242 1 98 49 ASP B C 1
ATOM 4508 O O . ASP B 1 49 ? 14.039 37.281 -15.219 1 98 49 ASP B O 1
ATOM 4512 N N . CYS B 1 50 ? 15.531 38.625 -14.258 1 98.44 50 CYS B N 1
ATOM 4513 C CA . CYS B 1 50 ? 15.414 37.969 -12.969 1 98.44 50 CYS B CA 1
ATOM 4514 C C . CYS B 1 50 ? 13.977 38 -12.469 1 98.44 50 CYS B C 1
ATOM 4516 O O . CYS B 1 50 ? 13.398 36.938 -12.148 1 98.44 50 CYS B O 1
ATOM 4518 N N . VAL B 1 51 ? 13.359 39.188 -12.484 1 98.5 51 VAL B N 1
ATOM 4519 C CA . VAL B 1 51 ? 11.984 39.344 -12.031 1 98.5 51 VAL B CA 1
ATOM 4520 C C . VAL B 1 51 ? 11.047 38.562 -12.938 1 98.5 51 VAL B C 1
ATOM 4522 O O . VAL B 1 51 ? 10.164 37.844 -12.445 1 98.5 51 VAL B O 1
ATOM 4525 N N . GLY B 1 52 ? 11.289 38.625 -14.18 1 97.88 52 GLY B N 1
ATOM 4526 C CA . GLY B 1 52 ? 10.438 37.938 -15.133 1 97.88 52 GLY B CA 1
ATOM 4527 C C . GLY B 1 52 ? 10.43 36.438 -14.93 1 97.88 52 GLY B C 1
ATOM 4528 O O . GLY B 1 52 ? 9.359 35.812 -14.859 1 97.88 52 GLY B O 1
ATOM 4529 N N . PHE B 1 53 ? 11.609 35.844 -14.812 1 97.94 53 PHE B N 1
ATOM 4530 C CA . PHE B 1 53 ? 11.719 34.406 -14.68 1 97.94 53 PHE B CA 1
ATOM 4531 C C . PHE B 1 53 ? 11.195 33.938 -13.328 1 97.94 53 PHE B C 1
ATOM 4533 O O . PHE B 1 53 ? 10.539 32.906 -13.227 1 97.94 53 PHE B O 1
ATOM 4540 N N . MET B 1 54 ? 11.438 34.688 -12.305 1 98.25 54 MET B N 1
ATOM 4541 C CA . MET B 1 54 ? 10.977 34.312 -10.977 1 98.25 54 MET B CA 1
ATOM 4542 C C . MET B 1 54 ? 9.453 34.344 -10.898 1 98.25 54 MET B C 1
ATOM 4544 O O . MET B 1 54 ? 8.844 33.438 -10.328 1 98.25 54 MET B O 1
ATOM 4548 N N . LEU B 1 55 ? 8.859 35.344 -11.461 1 98.06 55 LEU B N 1
ATOM 4549 C CA . LEU B 1 55 ? 7.402 35.469 -11.438 1 98.06 55 LEU B CA 1
ATOM 4550 C C . LEU B 1 55 ? 6.762 34.312 -12.234 1 98.06 55 LEU B C 1
ATOM 4552 O O . LEU B 1 55 ? 5.75 33.75 -11.812 1 98.06 55 LEU B O 1
ATOM 4556 N N . ARG B 1 56 ? 7.352 34 -13.312 1 97.12 56 ARG B N 1
ATOM 4557 C CA . ARG B 1 56 ? 6.84 32.906 -14.125 1 97.12 56 ARG B CA 1
ATOM 4558 C C . ARG B 1 56 ? 6.992 31.562 -13.398 1 97.12 56 ARG B C 1
ATOM 4560 O O . ARG B 1 56 ? 6.137 30.688 -13.516 1 97.12 56 ARG B O 1
ATOM 4567 N N . ALA B 1 57 ? 8.109 31.422 -12.703 1 97.19 57 ALA B N 1
ATOM 4568 C CA . ALA B 1 57 ? 8.32 30.203 -11.922 1 97.19 57 ALA B CA 1
ATOM 4569 C C . ALA B 1 57 ? 7.258 30.062 -10.836 1 97.19 57 ALA B C 1
ATOM 4571 O O . ALA B 1 57 ? 6.715 28.969 -10.633 1 97.19 57 ALA B O 1
ATOM 4572 N N . ILE B 1 58 ? 6.949 31.141 -10.188 1 97.69 58 ILE B N 1
ATOM 4573 C CA . ILE B 1 58 ? 5.949 31.125 -9.125 1 97.69 58 ILE B CA 1
ATOM 4574 C C . ILE B 1 58 ? 4.578 30.812 -9.703 1 97.69 58 ILE B C 1
ATOM 4576 O O . ILE B 1 58 ? 3.809 30.047 -9.117 1 97.69 58 ILE B O 1
ATOM 4580 N N . GLU B 1 59 ? 4.285 31.359 -10.789 1 96.56 59 GLU B N 1
ATOM 4581 C CA . GLU B 1 59 ? 3.01 31.109 -11.453 1 96.56 59 GLU B CA 1
ATOM 4582 C C . GLU B 1 59 ? 2.857 29.641 -11.828 1 96.56 59 GLU B C 1
ATOM 4584 O O . GLU B 1 59 ? 1.806 29.031 -11.594 1 96.56 59 GLU B O 1
ATOM 4589 N N . ASP B 1 60 ? 3.854 29.094 -12.422 1 95.25 60 ASP B N 1
ATOM 4590 C CA . ASP B 1 60 ? 3.789 27.703 -12.82 1 95.25 60 ASP B CA 1
ATOM 4591 C C . ASP B 1 60 ? 3.705 26.781 -11.602 1 95.25 60 ASP B C 1
ATOM 4593 O O . ASP B 1 60 ? 3.041 25.734 -11.648 1 95.25 60 ASP B O 1
ATOM 4597 N N . TYR B 1 61 ? 4.449 27.125 -10.602 1 94.44 61 TYR B N 1
ATOM 4598 C CA . TYR B 1 61 ? 4.375 26.359 -9.359 1 94.44 61 TYR B CA 1
ATOM 4599 C C . TYR B 1 61 ? 2.951 26.359 -8.812 1 94.44 61 TYR B C 1
ATOM 4601 O O . TYR B 1 61 ? 2.447 25.312 -8.383 1 94.44 61 TYR B O 1
ATOM 4609 N N . THR B 1 62 ? 2.344 27.469 -8.812 1 95.75 62 THR B N 1
ATOM 4610 C CA . THR B 1 62 ? 0.97 27.594 -8.336 1 95.75 62 THR B CA 1
ATOM 4611 C C . THR B 1 62 ? 0.023 26.766 -9.195 1 95.75 62 THR B C 1
ATOM 4613 O O . THR B 1 62 ? -0.869 26.094 -8.672 1 95.75 62 THR B O 1
ATOM 4616 N N . TYR B 1 63 ? 0.249 26.797 -10.453 1 93.75 63 TYR B N 1
ATOM 4617 C CA . TYR B 1 63 ? -0.545 25.984 -11.367 1 93.75 63 TYR B CA 1
ATOM 4618 C C . TYR B 1 63 ? -0.393 24.5 -11.055 1 93.75 63 TYR B C 1
ATOM 4620 O O . TYR B 1 63 ? -1.385 23.781 -10.961 1 93.75 63 TYR B O 1
ATOM 4628 N N . TYR B 1 64 ? 0.837 24.094 -10.906 1 92.31 64 TYR B N 1
ATOM 4629 C CA . TYR B 1 64 ? 1.126 22.703 -10.602 1 92.31 64 TYR B CA 1
ATOM 4630 C C . TYR B 1 64 ? 0.421 22.266 -9.328 1 92.31 64 TYR B C 1
ATOM 4632 O O . TYR B 1 64 ? -0.209 21.203 -9.289 1 92.31 64 TYR B O 1
ATOM 4640 N N . LYS B 1 65 ? 0.523 23.031 -8.359 1 93.25 65 LYS B N 1
ATOM 4641 C CA . LYS B 1 65 ? -0.061 22.734 -7.055 1 93.25 65 LYS B CA 1
ATOM 4642 C C . LYS B 1 65 ? -1.584 22.688 -7.129 1 93.25 65 LYS B C 1
ATOM 4644 O O . LYS B 1 65 ? -2.209 21.75 -6.621 1 93.25 65 LYS B O 1
ATOM 4649 N N . GLU B 1 66 ? -2.207 23.656 -7.758 1 95.81 66 GLU B N 1
ATOM 4650 C CA . GLU B 1 66 ? -3.662 23.766 -7.82 1 95.81 66 GLU B CA 1
ATOM 4651 C C . GLU B 1 66 ? -4.262 22.641 -8.664 1 95.81 66 GLU B C 1
ATOM 4653 O O . GLU B 1 66 ? -5.305 22.078 -8.312 1 95.81 66 GLU B O 1
ATOM 4658 N N . GLU B 1 67 ? -3.588 22.344 -9.75 1 94.38 67 GLU B N 1
ATOM 4659 C CA . GLU B 1 67 ? -4.094 21.281 -10.602 1 94.38 67 GLU B CA 1
ATOM 4660 C C . GLU B 1 67 ? -3.922 19.906 -9.93 1 94.38 67 GLU B C 1
ATOM 4662 O O . GLU B 1 67 ? -4.758 19.031 -10.094 1 94.38 67 GLU B O 1
ATOM 4667 N N . THR B 1 68 ? -2.803 19.75 -9.258 1 93.44 68 THR B N 1
ATOM 4668 C CA . THR B 1 68 ? -2.615 18.531 -8.484 1 93.44 68 THR B CA 1
ATOM 4669 C C . THR B 1 68 ? -3.73 18.359 -7.453 1 93.44 68 THR B C 1
ATOM 4671 O O . THR B 1 68 ? -4.293 17.281 -7.309 1 93.44 68 THR B O 1
ATOM 4674 N N . LEU B 1 69 ? -4.027 19.422 -6.758 1 96.62 69 LEU B N 1
ATOM 4675 C CA . LEU B 1 69 ? -5.105 19.406 -5.773 1 96.62 69 LEU B CA 1
ATOM 4676 C C . LEU B 1 69 ? -6.441 19.078 -6.438 1 96.62 69 LEU B C 1
ATOM 4678 O O . LEU B 1 69 ? -7.227 18.297 -5.906 1 96.62 69 LEU B O 1
ATOM 4682 N N . TRP B 1 70 ? -6.66 19.672 -7.535 1 97.31 70 TRP B N 1
ATOM 4683 C CA . TRP B 1 70 ? -7.91 19.438 -8.25 1 97.31 70 TRP B CA 1
ATOM 4684 C C . TRP B 1 70 ? -8.062 17.969 -8.617 1 97.31 70 TRP B C 1
ATOM 4686 O O . TRP B 1 70 ? -9.133 17.375 -8.422 1 97.31 70 TRP B O 1
ATOM 4696 N N . CYS B 1 71 ? -7.012 17.391 -9.203 1 96.19 71 CYS B N 1
ATOM 4697 C CA . CYS B 1 71 ? -7.035 15.992 -9.586 1 96.19 71 CYS B CA 1
ATOM 4698 C C . CYS B 1 71 ? -7.309 15.102 -8.383 1 96.19 71 CYS B C 1
ATOM 4700 O O . CYS B 1 71 ? -8.133 14.188 -8.445 1 96.19 71 CYS B O 1
ATOM 4702 N N . ARG B 1 72 ? -6.672 15.328 -7.289 1 96.75 72 ARG B N 1
ATOM 4703 C CA . ARG B 1 72 ? -6.805 14.5 -6.09 1 96.75 72 ARG B CA 1
ATOM 4704 C C . ARG B 1 72 ? -8.211 14.609 -5.512 1 96.75 72 ARG B C 1
ATOM 4706 O O . ARG B 1 72 ? -8.805 13.602 -5.117 1 96.75 72 ARG B O 1
ATOM 4713 N N . GLU B 1 73 ? -8.758 15.812 -5.512 1 97.19 73 GLU B N 1
ATOM 4714 C CA . GLU B 1 73 ? -10.117 16 -5.004 1 97.19 73 GLU B CA 1
ATOM 4715 C C . GLU B 1 73 ? -11.141 15.328 -5.914 1 97.19 73 GLU B C 1
ATOM 4717 O O . GLU B 1 73 ? -12.055 14.656 -5.434 1 97.19 73 GLU B O 1
ATOM 4722 N N . MET B 1 74 ? -10.945 15.531 -7.164 1 97.06 74 MET B N 1
ATOM 4723 C CA . MET B 1 74 ? -11.875 14.938 -8.125 1 97.06 74 MET B CA 1
ATOM 4724 C C . MET B 1 74 ? -11.859 13.414 -8.031 1 97.06 74 MET B C 1
ATOM 4726 O O . MET B 1 74 ? -12.914 12.789 -7.961 1 97.06 74 MET B O 1
ATOM 4730 N N . CYS B 1 75 ? -10.703 12.828 -8 1 96.5 75 CYS B N 1
ATOM 4731 C CA . CYS B 1 75 ? -10.594 11.375 -7.996 1 96.5 75 CYS B CA 1
ATOM 4732 C C . CYS B 1 75 ? -11.016 10.797 -6.652 1 96.5 75 CYS B C 1
ATOM 4734 O O . CYS B 1 75 ? -11.523 9.672 -6.59 1 96.5 75 CYS B O 1
ATOM 4736 N N . ASP B 1 76 ? -10.82 11.516 -5.59 1 95 76 ASP B N 1
ATOM 4737 C CA . ASP B 1 76 ? -11.32 11.094 -4.285 1 95 76 ASP B CA 1
ATOM 4738 C C . ASP B 1 76 ? -12.844 11 -4.273 1 95 76 ASP B C 1
ATOM 4740 O O . ASP B 1 76 ? -13.414 10.133 -3.615 1 95 76 ASP B O 1
ATOM 4744 N N . ARG B 1 77 ? -13.461 11.891 -5.012 1 94.94 77 ARG B N 1
ATOM 4745 C CA . ARG B 1 77 ? -14.922 11.906 -5.082 1 94.94 77 ARG B CA 1
ATOM 4746 C C . ARG B 1 77 ? -15.438 10.805 -6.008 1 94.94 77 ARG B C 1
ATOM 4748 O O . ARG B 1 77 ? -16.484 10.219 -5.754 1 94.94 77 ARG B O 1
ATOM 4755 N N . GLN B 1 78 ? -14.656 10.461 -6.965 1 94.31 78 GLN B N 1
ATOM 4756 C CA . GLN B 1 78 ? -15.141 9.586 -8.023 1 94.31 78 GLN B CA 1
ATOM 4757 C C . GLN B 1 78 ? -14.852 8.117 -7.695 1 94.31 78 GLN B C 1
ATOM 4759 O O . GLN B 1 78 ? -15.445 7.219 -8.289 1 94.31 78 GLN B O 1
ATOM 4764 N N . THR B 1 79 ? -13.938 7.887 -6.859 1 94.75 79 THR B N 1
ATOM 4765 C CA . THR B 1 79 ? -13.555 6.512 -6.559 1 94.75 79 THR B CA 1
ATOM 4766 C C . THR B 1 79 ? -13.852 6.172 -5.102 1 94.75 79 THR B C 1
ATOM 4768 O O . THR B 1 79 ? -13.992 7.07 -4.266 1 94.75 79 THR B O 1
ATOM 4771 N N . ASN B 1 80 ? -14.055 4.867 -4.867 1 93.81 80 ASN B N 1
ATOM 4772 C CA . ASN B 1 80 ? -14.297 4.359 -3.521 1 93.81 80 ASN B CA 1
ATOM 4773 C C . ASN B 1 80 ? -13.266 3.309 -3.123 1 93.81 80 ASN B C 1
ATOM 4775 O O . ASN B 1 80 ? -13.375 2.146 -3.521 1 93.81 80 ASN B O 1
ATOM 4779 N N . GLU B 1 81 ? -12.344 3.691 -2.271 1 92.88 81 GLU B N 1
ATOM 4780 C CA . GLU B 1 81 ? -11.266 2.787 -1.881 1 92.88 81 GLU B CA 1
ATOM 4781 C C . GLU B 1 81 ? -11.711 1.845 -0.767 1 92.88 81 GLU B C 1
ATOM 4783 O O . GLU B 1 81 ? -11 0.897 -0.426 1 92.88 81 GLU B O 1
ATOM 4788 N N . VAL B 1 82 ? -12.859 2.141 -0.128 1 95.12 82 VAL B N 1
ATOM 4789 C CA . VAL B 1 82 ? -13.391 1.306 0.945 1 95.12 82 VAL B CA 1
ATOM 4790 C C . VAL B 1 82 ? -14.859 0.996 0.683 1 95.12 82 VAL B C 1
ATOM 4792 O O . VAL B 1 82 ? -15.734 1.377 1.469 1 95.12 82 VAL B O 1
ATOM 4795 N N . PRO B 1 83 ? -15.094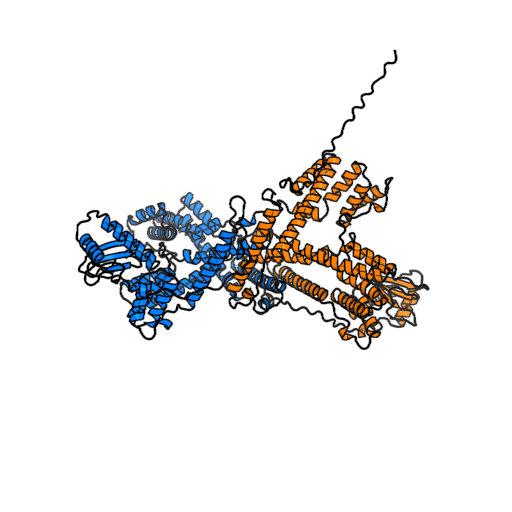 0.235 -0.329 1 94.38 83 PRO B N 1
ATOM 4796 C CA . PRO B 1 83 ? -16.5 -0.056 -0.632 1 94.38 83 PRO B CA 1
ATOM 4797 C C . PRO B 1 83 ? -17.172 -0.908 0.443 1 94.38 83 PRO B C 1
ATOM 4799 O O . PRO B 1 83 ? -16.609 -1.914 0.88 1 94.38 83 PRO B O 1
ATOM 4802 N N . ALA B 1 84 ? -18.344 -0.576 0.773 1 91.94 84 ALA B N 1
ATOM 4803 C CA . ALA B 1 84 ? -19.078 -1.249 1.837 1 91.94 84 ALA B CA 1
ATOM 4804 C C . ALA B 1 84 ? -19.297 -2.723 1.506 1 91.94 84 ALA B C 1
ATOM 4806 O O . ALA B 1 84 ? -19.219 -3.582 2.387 1 91.94 84 ALA B O 1
ATOM 4807 N N . ASP B 1 85 ? -19.547 -3.053 0.285 1 92.19 85 ASP B N 1
ATOM 4808 C CA . ASP B 1 85 ? -19.828 -4.426 -0.122 1 92.19 85 ASP B CA 1
ATOM 4809 C C . ASP B 1 85 ? -18.578 -5.297 -0.003 1 92.19 85 ASP B C 1
ATOM 4811 O O . ASP B 1 85 ? -18.672 -6.516 0.153 1 92.19 85 ASP B O 1
ATOM 4815 N N . ILE B 1 86 ? -17.438 -4.703 -0.052 1 94.38 86 ILE B N 1
ATOM 4816 C CA . ILE B 1 86 ? -16.172 -5.438 0.026 1 94.38 86 ILE B CA 1
ATOM 4817 C C . ILE B 1 86 ? -15.797 -5.664 1.488 1 94.38 86 ILE B C 1
ATOM 4819 O O . ILE B 1 86 ? -15.461 -6.781 1.883 1 94.38 86 ILE B O 1
ATOM 4823 N N . VAL B 1 87 ? -15.922 -4.625 2.338 1 93.88 87 VAL B N 1
ATOM 4824 C CA . VAL B 1 87 ? -15.43 -4.715 3.709 1 93.88 87 VAL B CA 1
ATOM 4825 C C . VAL B 1 87 ? -16.375 -5.59 4.539 1 93.88 87 VAL B C 1
ATOM 4827 O O . VAL B 1 87 ? -16.031 -6.008 5.645 1 93.88 87 VAL B O 1
ATOM 4830 N N . LYS B 1 88 ? -17.5 -5.953 4.016 1 91.81 88 LYS B N 1
ATOM 4831 C CA . LYS B 1 88 ? -18.453 -6.793 4.73 1 91.81 88 LYS B CA 1
ATOM 4832 C C . LYS B 1 88 ? -18.266 -8.266 4.371 1 91.81 88 LYS B C 1
ATOM 4834 O O . LYS B 1 88 ? -18.953 -9.133 4.918 1 91.81 88 LYS B O 1
ATOM 4839 N N . LEU B 1 89 ? -17.375 -8.531 3.488 1 92.31 89 LEU B N 1
ATOM 4840 C CA . LEU B 1 89 ? -17.125 -9.914 3.102 1 92.31 89 LEU B CA 1
ATOM 4841 C C . LEU B 1 89 ? -16.5 -10.695 4.254 1 92.31 89 LEU B C 1
ATOM 4843 O O . LEU B 1 89 ? -15.984 -10.102 5.207 1 92.31 89 LEU B O 1
ATOM 4847 N N . ASP B 1 90 ? -16.516 -12 4.113 1 88.12 90 ASP B N 1
ATOM 4848 C CA . ASP B 1 90 ? -16.031 -12.859 5.188 1 88.12 90 ASP B CA 1
ATOM 4849 C C . ASP B 1 90 ? -14.57 -13.25 4.957 1 88.12 90 ASP B C 1
ATOM 4851 O O . ASP B 1 90 ? -13.875 -13.633 5.895 1 88.12 90 ASP B O 1
ATOM 4855 N N . SER B 1 91 ? -14.117 -13.133 3.744 1 91.81 91 SER B N 1
ATOM 4856 C CA . SER B 1 91 ? -12.773 -13.57 3.398 1 91.81 91 SER B CA 1
ATOM 4857 C C . SER B 1 91 ? -11.781 -12.414 3.463 1 91.81 91 SER B C 1
ATOM 4859 O O . SER B 1 91 ? -11.859 -11.477 2.668 1 91.81 91 SER B O 1
ATOM 4861 N N . PRO B 1 92 ? -10.82 -12.508 4.438 1 92.94 92 PRO B N 1
ATOM 4862 C CA . PRO B 1 92 ? -9.812 -11.453 4.523 1 92.94 92 PRO B CA 1
ATOM 4863 C C . PRO B 1 92 ? -9.07 -11.234 3.205 1 92.94 92 PRO B C 1
ATOM 4865 O O . PRO B 1 92 ? -8.758 -10.094 2.848 1 92.94 92 PRO B O 1
ATOM 4868 N N . LYS B 1 93 ? -8.828 -12.328 2.529 1 92.44 93 LYS B N 1
ATOM 4869 C CA . LYS B 1 93 ? -8.109 -12.219 1.264 1 92.44 93 LYS B CA 1
ATOM 4870 C C . LYS B 1 93 ? -8.93 -11.445 0.233 1 92.44 93 LYS B C 1
ATOM 4872 O O . LYS B 1 93 ? -8.391 -10.609 -0.498 1 92.44 93 LYS B O 1
ATOM 4877 N N . LEU B 1 94 ? -10.211 -11.711 0.185 1 94.44 94 LEU B N 1
ATOM 4878 C CA . LEU B 1 94 ? -11.086 -11.016 -0.759 1 94.44 94 LEU B CA 1
ATOM 4879 C C . LEU B 1 94 ? -11.219 -9.539 -0.398 1 94.44 94 LEU B C 1
ATOM 4881 O O . LEU B 1 94 ? -11.258 -8.68 -1.281 1 94.44 94 LEU B O 1
ATOM 4885 N N . ILE B 1 95 ? -11.281 -9.273 0.888 1 95.12 95 ILE B N 1
ATOM 4886 C CA . ILE B 1 95 ? -11.375 -7.898 1.351 1 95.12 95 ILE B CA 1
ATOM 4887 C C . ILE B 1 95 ? -10.133 -7.121 0.905 1 95.12 95 ILE B C 1
ATOM 4889 O O . ILE B 1 95 ? -10.25 -6.039 0.322 1 95.12 95 ILE B O 1
ATOM 4893 N N . ARG B 1 96 ? -9.016 -7.699 1.112 1 94.69 96 ARG B N 1
ATOM 4894 C CA . ARG B 1 96 ? -7.758 -7.047 0.759 1 94.69 96 ARG B CA 1
ATOM 4895 C C . ARG B 1 96 ? -7.68 -6.789 -0.742 1 94.69 96 ARG B C 1
ATOM 4897 O O . ARG B 1 96 ? -7.344 -5.68 -1.169 1 94.69 96 ARG B O 1
ATOM 4904 N N . THR B 1 97 ? -7.992 -7.785 -1.521 1 96.44 97 THR B N 1
ATOM 4905 C CA . THR B 1 97 ? -7.941 -7.645 -2.973 1 96.44 97 THR B CA 1
ATOM 4906 C C . THR B 1 97 ? -8.914 -6.57 -3.447 1 96.44 97 THR B C 1
ATOM 4908 O O . THR B 1 97 ? -8.578 -5.754 -4.305 1 96.44 97 THR B O 1
ATOM 4911 N N . GLY B 1 98 ? -10.109 -6.625 -2.863 1 95.81 98 GLY B N 1
ATOM 4912 C CA . GLY B 1 98 ? -11.102 -5.629 -3.225 1 95.81 98 GLY B CA 1
ATOM 4913 C C . GLY B 1 98 ? -10.688 -4.215 -2.871 1 95.81 98 GLY B C 1
ATOM 4914 O O . GLY B 1 98 ? -10.953 -3.277 -3.625 1 95.81 98 GLY B O 1
ATOM 4915 N N . MET B 1 99 ? -10.062 -4.035 -1.766 1 95.81 99 MET B N 1
ATOM 4916 C CA . MET B 1 99 ? -9.594 -2.717 -1.355 1 95.81 99 MET B CA 1
ATOM 4917 C C . MET B 1 99 ? -8.477 -2.23 -2.273 1 95.81 99 MET B C 1
ATOM 4919 O O . MET B 1 99 ? -8.445 -1.062 -2.662 1 95.81 99 MET B O 1
ATOM 4923 N N . PHE B 1 100 ? -7.562 -3.127 -2.611 1 96.75 100 PHE B N 1
ATOM 4924 C CA . PHE B 1 100 ? -6.492 -2.746 -3.525 1 96.75 100 PHE B CA 1
ATOM 4925 C C . PHE B 1 100 ? -7.047 -2.424 -4.906 1 96.75 100 PHE B C 1
ATOM 4927 O O . PHE B 1 100 ? -6.492 -1.593 -5.629 1 96.75 100 PHE B O 1
ATOM 4934 N N . TYR B 1 101 ? -8.148 -3.094 -5.27 1 97.69 101 TYR B N 1
ATOM 4935 C CA . TYR B 1 101 ? -8.812 -2.77 -6.527 1 97.69 101 TYR B CA 1
ATOM 4936 C C . TYR B 1 101 ? -9.305 -1.326 -6.531 1 97.69 101 TYR B C 1
ATOM 4938 O O . TYR B 1 101 ? -9.133 -0.608 -7.516 1 97.69 101 TYR B O 1
ATOM 4946 N N . GLY B 1 102 ? -9.93 -0.914 -5.418 1 96.56 102 GLY B N 1
ATOM 4947 C CA . GLY B 1 102 ? -10.328 0.478 -5.285 1 96.56 102 GLY B CA 1
ATOM 4948 C C . GLY B 1 102 ? -9.164 1.445 -5.383 1 96.56 102 GLY B C 1
ATOM 4949 O O . GLY B 1 102 ? -9.281 2.508 -5.996 1 96.56 102 GLY B O 1
ATOM 4950 N N . THR B 1 103 ? -8.07 1.098 -4.777 1 96.19 103 THR B N 1
ATOM 4951 C CA . THR B 1 103 ? -6.859 1.91 -4.863 1 96.19 103 THR B CA 1
ATOM 4952 C C . THR B 1 103 ? -6.375 2.008 -6.305 1 96.19 103 THR B C 1
ATOM 4954 O O . THR B 1 103 ? -5.918 3.066 -6.742 1 96.19 103 THR B O 1
ATOM 4957 N N . ALA B 1 104 ? -6.445 0.899 -7.008 1 96.31 104 ALA B N 1
ATOM 4958 C CA . ALA B 1 104 ? -6.059 0.886 -8.414 1 96.31 104 ALA B CA 1
ATOM 4959 C C . ALA B 1 104 ? -6.961 1.797 -9.242 1 96.31 104 ALA B C 1
ATOM 4961 O O . ALA B 1 104 ? -6.492 2.477 -10.156 1 96.31 104 ALA B O 1
ATOM 4962 N N . GLN B 1 105 ? -8.258 1.779 -8.938 1 97.19 105 GLN B N 1
ATOM 4963 C CA . GLN B 1 105 ? -9.188 2.672 -9.625 1 97.19 105 GLN B CA 1
ATOM 4964 C C . GLN B 1 105 ? -8.812 4.133 -9.398 1 97.19 105 GLN B C 1
ATOM 4966 O O . GLN B 1 105 ? -8.844 4.941 -10.336 1 97.19 105 GLN B O 1
ATOM 4971 N N . LYS B 1 106 ? -8.477 4.469 -8.188 1 96.31 106 LYS B N 1
ATOM 4972 C CA . LYS B 1 106 ? -8.031 5.824 -7.879 1 96.31 106 LYS B CA 1
ATOM 4973 C C . LYS B 1 106 ? -6.746 6.164 -8.625 1 96.31 106 LYS B C 1
ATOM 4975 O O . LYS B 1 106 ? -6.602 7.27 -9.156 1 96.31 106 LYS B O 1
ATOM 4980 N N . ALA B 1 107 ? -5.797 5.227 -8.609 1 94.12 107 ALA B N 1
ATOM 4981 C CA . ALA B 1 107 ? -4.543 5.414 -9.328 1 94.12 107 ALA B CA 1
ATOM 4982 C C . ALA B 1 107 ? -4.797 5.723 -10.805 1 94.12 107 ALA B C 1
ATOM 4984 O O . ALA B 1 107 ? -4.195 6.641 -11.367 1 94.12 107 ALA B O 1
ATOM 4985 N N . LEU B 1 108 ? -5.672 4.938 -11.406 1 95 108 LEU B N 1
ATOM 4986 C CA . LEU B 1 108 ? -6.016 5.129 -12.812 1 95 108 LEU B CA 1
ATOM 4987 C C . LEU B 1 108 ? -6.625 6.504 -13.039 1 95 108 LEU B C 1
ATOM 4989 O O . LEU B 1 108 ? -6.277 7.191 -14.008 1 95 108 LEU B O 1
ATOM 4993 N N . CYS B 1 109 ? -7.559 6.879 -12.148 1 95.94 109 CYS B N 1
ATOM 4994 C CA . CYS B 1 109 ? -8.188 8.188 -12.211 1 95.94 109 CYS B CA 1
ATOM 4995 C C . CYS B 1 109 ? -7.148 9.305 -12.141 1 95.94 109 CYS B C 1
ATOM 4997 O O . CYS B 1 109 ? -7.195 10.25 -12.922 1 95.94 109 CYS B O 1
ATOM 4999 N N . LEU B 1 110 ? -6.219 9.219 -11.234 1 93.81 110 LEU B N 1
ATOM 5000 C CA . LEU B 1 110 ? -5.188 10.234 -11.039 1 93.81 110 LEU B CA 1
ATOM 5001 C C . LEU B 1 110 ? -4.266 10.312 -12.25 1 93.81 110 LEU B C 1
ATOM 5003 O O . LEU B 1 110 ? -3.885 11.406 -12.68 1 93.81 110 LEU B O 1
ATOM 5007 N N . LEU B 1 111 ? -3.893 9.18 -12.781 1 91.06 111 LEU B N 1
ATOM 5008 C CA . LEU B 1 111 ? -3.037 9.156 -13.961 1 91.06 111 LEU B CA 1
ATOM 5009 C C . LEU B 1 111 ? -3.709 9.867 -15.133 1 91.06 111 LEU B C 1
ATOM 5011 O O . LEU B 1 111 ? -3.078 10.68 -15.812 1 91.06 111 LEU B O 1
ATOM 5015 N N . ARG B 1 112 ? -4.973 9.594 -15.336 1 92.06 112 ARG B N 1
ATOM 5016 C CA . ARG B 1 112 ? -5.719 10.234 -16.422 1 92.06 112 ARG B CA 1
ATOM 5017 C C . ARG B 1 112 ? -5.809 11.742 -16.203 1 92.06 112 ARG B C 1
ATOM 5019 O O . ARG B 1 112 ? -5.582 12.516 -17.141 1 92.06 112 ARG B O 1
ATOM 5026 N N . CYS B 1 113 ? -6.156 12.094 -15.008 1 93.19 113 CYS B N 1
ATOM 5027 C CA . CYS B 1 113 ? -6.309 13.508 -14.688 1 93.19 113 CYS B CA 1
ATOM 5028 C C . CYS B 1 113 ? -4.996 14.258 -14.883 1 93.19 113 CYS B C 1
ATOM 5030 O O . CYS B 1 113 ? -4.988 15.375 -15.398 1 93.19 113 CYS B O 1
ATOM 5032 N N . ARG B 1 114 ? -3.939 13.727 -14.5 1 88.81 114 ARG B N 1
ATOM 5033 C CA . ARG B 1 114 ? -2.637 14.375 -14.633 1 88.81 114 ARG B CA 1
ATOM 5034 C C . ARG B 1 114 ? -2.25 14.531 -16.094 1 88.81 114 ARG B C 1
ATOM 5036 O O . ARG B 1 114 ? -1.688 15.555 -16.5 1 88.81 114 ARG B O 1
ATOM 5043 N N . ILE B 1 115 ? -2.525 13.531 -16.844 1 87.62 115 ILE B N 1
ATOM 5044 C CA . ILE B 1 115 ? -2.248 13.602 -18.281 1 87.62 115 ILE B CA 1
ATOM 5045 C C . ILE B 1 115 ? -3.082 14.719 -18.906 1 87.62 115 ILE B C 1
ATOM 5047 O O . ILE B 1 115 ? -2.588 15.469 -19.75 1 87.62 115 ILE B O 1
ATOM 5051 N N . ASP B 1 116 ? -4.281 14.82 -18.484 1 88.69 116 ASP B N 1
ATOM 5052 C CA . ASP B 1 116 ? -5.188 15.828 -19.031 1 88.69 116 ASP B CA 1
ATOM 5053 C C . ASP B 1 116 ? -4.73 17.234 -18.656 1 88.69 116 ASP B C 1
ATOM 5055 O O . ASP B 1 116 ? -4.77 18.156 -19.469 1 88.69 116 ASP B O 1
ATOM 5059 N N . LYS B 1 117 ? -4.266 17.391 -17.422 1 89.5 117 LYS B N 1
ATOM 5060 C CA . LYS B 1 117 ? -3.957 18.719 -16.906 1 89.5 117 LYS B CA 1
ATOM 5061 C C . LYS B 1 117 ? -2.541 19.141 -17.297 1 89.5 117 LYS B C 1
ATOM 5063 O O . LYS B 1 117 ? -2.295 20.312 -17.594 1 89.5 117 LYS B O 1
ATOM 5068 N N . PHE B 1 118 ? -1.553 18.25 -17.281 1 87.25 118 PHE B N 1
ATOM 5069 C CA . PHE B 1 118 ? -0.151 18.609 -17.469 1 87.25 118 PHE B CA 1
ATOM 5070 C C . PHE B 1 118 ? 0.357 18.141 -18.812 1 87.25 118 PHE B C 1
ATOM 5072 O O . PHE B 1 118 ? 1.443 18.531 -19.25 1 87.25 118 PHE B O 1
ATOM 5079 N N . THR B 1 119 ? -0.406 17.438 -19.562 1 79.75 119 THR B N 1
ATOM 5080 C CA . THR B 1 119 ? -0.043 16.859 -20.844 1 79.75 119 THR B CA 1
ATOM 5081 C C . THR B 1 119 ? 1.157 15.93 -20.703 1 79.75 119 THR B C 1
ATOM 5083 O O . THR B 1 119 ? 1.847 15.945 -19.688 1 79.75 119 THR B O 1
ATOM 5086 N N . GLU B 1 120 ? 1.489 15.281 -21.656 1 76.19 120 GLU B N 1
ATOM 5087 C CA . GLU B 1 120 ? 2.598 14.336 -21.656 1 76.19 120 GLU B CA 1
ATOM 5088 C C . GLU B 1 120 ? 3.932 15.039 -21.875 1 76.19 120 GLU B C 1
ATOM 5090 O O . GLU B 1 120 ? 4.992 14.477 -21.609 1 76.19 120 GLU B O 1
ATOM 5095 N N . GLU B 1 121 ? 3.826 16.219 -22.125 1 78.19 121 GLU B N 1
ATOM 5096 C CA . GLU B 1 121 ? 5.039 16.938 -22.484 1 78.19 121 GLU B CA 1
ATOM 5097 C C . GLU B 1 121 ? 5.711 17.531 -21.234 1 78.19 121 GLU B C 1
ATOM 5099 O O . GLU B 1 121 ? 6.875 17.922 -21.297 1 78.19 121 GLU B O 1
ATOM 5104 N N . ARG B 1 122 ? 4.988 17.594 -20.156 1 83.88 122 ARG B N 1
ATOM 5105 C CA . ARG B 1 122 ? 5.602 18.141 -18.953 1 83.88 122 ARG B CA 1
ATOM 5106 C C . ARG B 1 122 ? 6.57 17.141 -18.328 1 83.88 122 ARG B C 1
ATOM 5108 O O . ARG B 1 122 ? 6.195 16 -18.062 1 83.88 122 ARG B O 1
ATOM 5115 N N . PRO B 1 123 ? 7.723 17.578 -18.203 1 76.44 123 PRO B N 1
ATOM 5116 C CA . PRO B 1 123 ? 8.68 16.656 -17.578 1 76.44 123 PRO B CA 1
ATOM 5117 C C . PRO B 1 123 ? 8.336 16.344 -16.125 1 76.44 123 PRO B C 1
ATOM 5119 O O . PRO B 1 123 ? 7.727 17.172 -15.438 1 76.44 123 PRO B O 1
ATOM 5122 N N . THR B 1 124 ? 8.734 15.18 -15.734 1 71.38 124 THR B N 1
ATOM 5123 C CA . THR B 1 124 ? 8.523 14.781 -14.344 1 71.38 124 THR B CA 1
ATOM 5124 C C . THR B 1 124 ? 9.422 15.586 -13.406 1 71.38 124 THR B C 1
ATOM 5126 O O . THR B 1 124 ? 10.477 16.062 -13.82 1 71.38 124 THR B O 1
ATOM 5129 N N . MET B 1 125 ? 8.852 15.781 -12.203 1 72 125 MET B N 1
ATOM 5130 C CA . MET B 1 125 ? 9.641 16.531 -11.227 1 72 125 MET B CA 1
ATOM 5131 C C . MET B 1 125 ? 10.906 15.766 -10.852 1 72 125 MET B C 1
ATOM 5133 O O . MET B 1 125 ? 10.836 14.602 -10.445 1 72 125 MET B O 1
ATOM 5137 N N . SER B 1 126 ? 11.992 16.203 -11.25 1 60.16 126 SER B N 1
ATOM 5138 C CA . SER B 1 126 ? 13.297 15.57 -11.117 1 60.16 126 SER B CA 1
ATOM 5139 C C . SER B 1 126 ? 13.82 15.672 -9.688 1 60.16 126 SER B C 1
ATOM 5141 O O . SER B 1 126 ? 14.57 14.805 -9.227 1 60.16 126 SER B O 1
ATOM 5143 N N . ASN B 1 127 ? 13.445 16.797 -9.062 1 62.25 127 ASN B N 1
ATOM 5144 C CA . ASN B 1 127 ? 14.07 17.094 -7.781 1 62.25 127 ASN B CA 1
ATOM 5145 C C . ASN B 1 127 ? 13.055 17.641 -6.777 1 62.25 127 ASN B C 1
ATOM 5147 O O . ASN B 1 127 ? 12.5 18.719 -6.98 1 62.25 127 ASN B O 1
ATOM 5151 N N . TYR B 1 128 ? 12.914 17 -5.688 1 74.25 128 TYR B N 1
ATOM 5152 C CA . TYR B 1 128 ? 11.969 17.453 -4.672 1 74.25 128 TYR B CA 1
ATOM 5153 C C . TYR B 1 128 ? 12.539 18.641 -3.883 1 74.25 128 TYR B C 1
ATOM 5155 O O . TYR B 1 128 ? 11.797 19.375 -3.244 1 74.25 128 TYR B O 1
ATOM 5163 N N . ASP B 1 129 ? 13.766 18.859 -4.156 1 80.56 129 ASP B N 1
ATOM 5164 C CA . ASP B 1 129 ? 14.391 19.953 -3.426 1 80.56 129 ASP B CA 1
ATOM 5165 C C . ASP B 1 129 ? 13.828 21.297 -3.881 1 80.56 129 ASP B C 1
ATOM 5167 O O . ASP B 1 129 ? 13.609 22.203 -3.062 1 80.56 129 ASP B O 1
ATOM 5171 N N . THR B 1 130 ? 13.664 21.391 -5.148 1 88.38 130 THR B N 1
ATOM 5172 C CA . THR B 1 130 ? 13.125 22.641 -5.676 1 88.38 130 THR B CA 1
ATOM 5173 C C . THR B 1 130 ? 11.703 22.875 -5.172 1 88.38 130 THR B C 1
ATOM 5175 O O . THR B 1 130 ? 11.336 24 -4.844 1 88.38 130 THR B O 1
ATOM 5178 N N . TYR B 1 131 ? 10.977 21.859 -5.125 1 87.81 131 TYR B N 1
ATOM 5179 C CA . TYR B 1 131 ? 9.617 21.953 -4.609 1 87.81 131 TYR B CA 1
ATOM 5180 C C . TYR B 1 131 ? 9.617 22.453 -3.168 1 87.81 131 TYR B C 1
ATOM 5182 O O . TYR B 1 131 ? 8.797 23.312 -2.799 1 87.81 131 TYR B O 1
ATOM 5190 N N . GLU B 1 132 ? 10.539 21.984 -2.41 1 88.25 132 GLU B N 1
ATOM 5191 C CA . GLU B 1 132 ? 10.656 22.406 -1.018 1 88.25 132 GLU B CA 1
ATOM 5192 C C . GLU B 1 132 ? 11.055 23.891 -0.918 1 88.25 132 GLU B C 1
ATOM 5194 O O . GLU B 1 132 ? 10.594 24.594 -0.022 1 88.25 132 GLU B O 1
ATOM 5199 N N . GLU B 1 133 ? 11.859 24.281 -1.802 1 93.69 133 GLU B N 1
ATOM 5200 C CA . GLU B 1 133 ? 12.242 25.688 -1.816 1 93.69 133 GLU B CA 1
ATOM 5201 C C . GLU B 1 133 ? 11.039 26.578 -2.086 1 93.69 133 GLU B C 1
ATOM 5203 O O . GLU B 1 133 ? 10.93 27.672 -1.51 1 93.69 133 GLU B O 1
ATOM 5208 N N . PHE B 1 134 ? 10.242 26.125 -2.971 1 94.69 134 PHE B N 1
ATOM 5209 C CA . PHE B 1 134 ? 9.047 26.906 -3.273 1 94.69 134 PHE B CA 1
ATOM 5210 C C . PHE B 1 134 ? 8.094 26.922 -2.088 1 94.69 134 PHE B C 1
ATOM 5212 O O . PHE B 1 134 ? 7.453 27.938 -1.809 1 94.69 134 PHE B O 1
ATOM 5219 N N . GLN B 1 135 ? 8.039 25.859 -1.372 1 90.81 135 GLN B N 1
ATOM 5220 C CA . GLN B 1 135 ? 7.219 25.797 -0.169 1 90.81 135 GLN B CA 1
ATOM 5221 C C . GLN B 1 135 ? 7.734 26.766 0.896 1 90.81 135 GLN B C 1
ATOM 5223 O O . GLN B 1 135 ? 6.953 27.344 1.652 1 90.81 135 GLN B O 1
ATOM 5228 N N . ASP B 1 136 ? 9.008 26.969 0.825 1 93.88 136 ASP B N 1
ATOM 5229 C CA . ASP B 1 136 ? 9.648 27.859 1.784 1 93.88 136 ASP B CA 1
ATOM 5230 C C . ASP B 1 136 ? 9.68 29.297 1.265 1 93.88 136 ASP B C 1
ATOM 5232 O O . ASP B 1 136 ? 10.289 30.172 1.877 1 93.88 136 ASP B O 1
ATOM 5236 N N . ARG B 1 137 ? 9.102 29.562 0.135 1 97 137 ARG B N 1
ATOM 5237 C CA . ARG B 1 137 ? 8.938 30.875 -0.47 1 97 137 ARG B CA 1
ATOM 5238 C C . ARG B 1 137 ? 10.289 31.453 -0.879 1 97 137 ARG B C 1
ATOM 5240 O O . ARG B 1 137 ? 10.461 32.688 -0.891 1 97 137 ARG B O 1
ATOM 5247 N N . LYS B 1 138 ? 11.234 30.641 -1.246 1 97.19 138 LYS B N 1
ATOM 5248 C CA . LYS B 1 138 ? 12.602 31.047 -1.559 1 97.19 138 LYS B CA 1
ATOM 5249 C C . LYS B 1 138 ? 12.641 31.969 -2.779 1 97.19 138 LYS B C 1
ATOM 5251 O O . LYS B 1 138 ? 13.445 32.875 -2.842 1 97.19 138 LYS B O 1
ATOM 5256 N N . PRO B 1 139 ? 11.812 31.734 -3.758 1 98.12 139 PRO B N 1
ATOM 5257 C CA . PRO B 1 139 ? 11.836 32.656 -4.906 1 98.12 139 PRO B CA 1
ATOM 5258 C C . PRO B 1 139 ? 11.648 34.125 -4.508 1 98.12 139 PRO B C 1
ATOM 5260 O O . PRO B 1 139 ? 12.195 35 -5.16 1 98.12 139 PRO B O 1
ATOM 5263 N N . TYR B 1 140 ? 10.938 34.375 -3.516 1 98.25 140 TYR B N 1
ATOM 5264 C CA . TYR B 1 140 ? 10.68 35.719 -3.068 1 98.25 140 TYR B CA 1
ATOM 5265 C C . TYR B 1 140 ? 11.938 36.344 -2.469 1 98.25 140 TYR B C 1
ATOM 5267 O O . TYR B 1 140 ? 12.078 37.562 -2.432 1 98.25 140 TYR B O 1
ATOM 5275 N N . HIS B 1 141 ? 12.805 35.5 -1.972 1 97.5 141 HIS B N 1
ATOM 5276 C CA . HIS B 1 141 ? 14.102 35.969 -1.494 1 97.5 141 HIS B CA 1
ATOM 5277 C C . HIS B 1 141 ? 14.914 36.594 -2.627 1 97.5 141 HIS B C 1
ATOM 5279 O O . HIS B 1 141 ? 15.555 37.625 -2.439 1 97.5 141 HIS B O 1
ATOM 5285 N N . TYR B 1 142 ? 14.867 36 -3.76 1 97.94 142 TYR B N 1
ATOM 5286 C CA . TYR B 1 142 ? 15.555 36.531 -4.93 1 97.94 142 TYR B CA 1
ATOM 5287 C C . TYR B 1 142 ? 14.828 37.75 -5.492 1 97.94 142 TYR B C 1
ATOM 5289 O O . TYR B 1 142 ? 15.461 38.75 -5.875 1 97.94 142 TYR B O 1
ATOM 5297 N N . LEU B 1 143 ? 13.547 37.688 -5.527 1 98.25 143 LEU B N 1
ATOM 5298 C CA . LEU B 1 143 ? 12.719 38.75 -6.102 1 98.25 143 LEU B CA 1
ATOM 5299 C C . LEU B 1 143 ? 12.945 40.062 -5.383 1 98.25 143 LEU B C 1
ATOM 5301 O O . LEU B 1 143 ? 12.953 41.125 -6.016 1 98.25 143 LEU B O 1
ATOM 5305 N N . GLN B 1 144 ? 13.047 40 -4.062 1 98.06 144 GLN B N 1
ATOM 5306 C CA . GLN B 1 144 ? 13.172 41.25 -3.314 1 98.06 144 GLN B CA 1
ATOM 5307 C C . GLN B 1 144 ? 14.367 42.062 -3.793 1 98.06 144 GLN B C 1
ATOM 5309 O O . GLN B 1 144 ? 14.266 43.281 -4.008 1 98.06 144 GLN B O 1
ATOM 5314 N N . PHE B 1 145 ? 15.523 41.406 -4.004 1 97.31 145 PHE B N 1
ATOM 5315 C CA . PHE B 1 145 ? 16.734 42.094 -4.434 1 97.31 145 PHE B CA 1
ATOM 5316 C C . PHE B 1 145 ? 16.625 42.531 -5.883 1 97.31 145 PHE B C 1
ATOM 5318 O O . PHE B 1 145 ? 17.062 43.625 -6.23 1 97.31 145 PHE B O 1
ATOM 5325 N N . CYS B 1 146 ? 16.062 41.656 -6.668 1 98.5 146 CYS B N 1
ATOM 5326 C CA . CYS B 1 146 ? 15.867 42.031 -8.062 1 98.5 146 CYS B CA 1
ATOM 5327 C C . CYS B 1 146 ? 14.992 43.281 -8.18 1 98.5 146 CYS B C 1
ATOM 5329 O O . CYS B 1 146 ? 15.297 44.188 -8.961 1 98.5 146 CYS B O 1
ATOM 5331 N N . TYR B 1 147 ? 13.945 43.375 -7.504 1 98.5 147 TYR B N 1
ATOM 5332 C CA . TYR B 1 147 ? 13.07 44.562 -7.488 1 98.5 147 TYR B CA 1
ATOM 5333 C C . TYR B 1 147 ? 13.82 45.781 -7.008 1 98.5 147 TYR B C 1
ATOM 5335 O O . TYR B 1 147 ? 13.656 46.875 -7.57 1 98.5 147 TYR B O 1
ATOM 5343 N N . TRP B 1 148 ? 14.586 45.562 -5.961 1 98.06 148 TRP B N 1
ATOM 5344 C CA . TRP B 1 148 ? 15.344 46.688 -5.418 1 98.06 148 TRP B CA 1
ATOM 5345 C C . TRP B 1 148 ? 16.281 47.281 -6.473 1 98.06 148 TRP B C 1
ATOM 5347 O O . TRP B 1 148 ? 16.359 48.5 -6.625 1 98.06 148 TRP B O 1
ATOM 5357 N N . LYS B 1 149 ? 16.938 46.438 -7.168 1 97.62 149 LYS B N 1
ATOM 5358 C CA . LYS B 1 149 ? 17.875 46.875 -8.195 1 97.62 149 LYS B CA 1
ATOM 5359 C C . LYS B 1 149 ? 17.156 47.531 -9.367 1 97.62 149 LYS B C 1
ATOM 5361 O O . LYS B 1 149 ? 17.75 48.312 -10.117 1 97.62 149 LYS B O 1
ATOM 5366 N N . GLN B 1 150 ? 15.898 47.312 -9.453 1 97.25 150 GLN B N 1
ATOM 5367 C CA . GLN B 1 150 ? 15.07 47.969 -10.469 1 97.25 150 GLN B CA 1
ATOM 5368 C C . GLN B 1 150 ? 14.445 49.25 -9.93 1 97.25 150 GLN B C 1
ATOM 5370 O O . GLN B 1 150 ? 13.594 49.844 -10.586 1 97.25 150 GLN B O 1
ATOM 5375 N N . ASN B 1 151 ? 14.734 49.594 -8.766 1 96.31 151 ASN B N 1
ATOM 5376 C CA . ASN B 1 151 ? 14.211 50.781 -8.086 1 96.31 151 ASN B CA 1
ATOM 5377 C C . ASN B 1 151 ? 12.711 50.625 -7.809 1 96.31 151 ASN B C 1
ATOM 5379 O O . ASN B 1 151 ? 11.969 51.625 -7.91 1 96.31 151 ASN B O 1
ATOM 5383 N N . ASP B 1 152 ? 12.352 49.469 -7.68 1 97.5 152 ASP B N 1
ATOM 5384 C CA . ASP B 1 152 ? 10.977 49.156 -7.297 1 97.5 152 ASP B CA 1
ATOM 5385 C C . ASP B 1 152 ? 10.875 48.844 -5.805 1 97.5 152 ASP B C 1
ATOM 5387 O O . ASP B 1 152 ? 10.781 47.656 -5.426 1 97.5 152 ASP B O 1
ATOM 5391 N N . LEU B 1 153 ? 10.812 49.844 -5.004 1 97.69 153 LEU B N 1
ATOM 5392 C CA . LEU B 1 153 ? 10.875 49.719 -3.553 1 97.69 153 LEU B CA 1
ATOM 5393 C C . LEU B 1 153 ? 9.656 48.969 -3.02 1 97.69 153 LEU B C 1
ATOM 5395 O O . LEU B 1 153 ? 9.781 48.094 -2.139 1 97.69 153 LEU B O 1
ATOM 5399 N N . LYS B 1 154 ? 8.5 49.281 -3.525 1 97.81 154 LYS B N 1
ATOM 5400 C CA . LYS B 1 154 ? 7.254 48.656 -3.057 1 97.81 154 LYS B CA 1
ATOM 5401 C C . LYS B 1 154 ? 7.301 47.156 -3.189 1 97.81 154 LYS B C 1
ATOM 5403 O O . LYS B 1 154 ? 7.051 46.406 -2.221 1 97.81 154 LYS B O 1
ATOM 5408 N N . ASN B 1 155 ? 7.699 46.719 -4.363 1 98.06 155 ASN B N 1
ATOM 5409 C CA . ASN B 1 155 ? 7.727 45.281 -4.594 1 98.06 155 ASN B CA 1
ATOM 5410 C C . ASN B 1 155 ? 8.914 44.625 -3.893 1 98.06 155 ASN B C 1
ATOM 5412 O O . ASN B 1 155 ? 8.836 43.469 -3.496 1 98.06 155 ASN B O 1
ATOM 5416 N N . ALA B 1 156 ? 9.977 45.312 -3.707 1 98.44 156 ALA B N 1
ATOM 5417 C CA . ALA B 1 156 ? 11.102 44.781 -2.934 1 98.44 156 ALA B CA 1
ATOM 5418 C C . ALA B 1 156 ? 10.695 44.5 -1.49 1 98.44 156 ALA B C 1
ATOM 5420 O O . ALA B 1 156 ? 11 43.438 -0.948 1 98.44 156 ALA B O 1
ATOM 5421 N N . VAL B 1 157 ? 9.945 45.438 -0.911 1 97.88 157 VAL B N 1
ATOM 5422 C CA . VAL B 1 157 ? 9.484 45.312 0.467 1 97.88 157 VAL B CA 1
ATOM 5423 C C . VAL B 1 157 ? 8.484 44.188 0.569 1 97.88 157 VAL B C 1
ATOM 5425 O O . VAL B 1 157 ? 8.578 43.344 1.466 1 97.88 157 VAL B O 1
ATOM 5428 N N . LYS B 1 158 ? 7.559 44.094 -0.325 1 97.94 158 LYS B N 1
ATOM 5429 C CA . LYS B 1 158 ? 6.531 43.062 -0.35 1 97.94 158 LYS B CA 1
ATOM 5430 C C . LYS B 1 158 ? 7.156 41.688 -0.457 1 97.94 158 LYS B C 1
ATOM 5432 O O . LYS B 1 158 ? 6.781 40.75 0.28 1 97.94 158 LYS B O 1
ATOM 5437 N N . ALA B 1 159 ? 8.078 41.562 -1.344 1 98.31 159 ALA B N 1
ATOM 5438 C CA . ALA B 1 159 ? 8.742 40.281 -1.549 1 98.31 159 ALA B CA 1
ATOM 5439 C C . ALA B 1 159 ? 9.555 39.875 -0.32 1 98.31 159 ALA B C 1
ATOM 5441 O O . ALA B 1 159 ? 9.523 38.719 0.098 1 98.31 159 ALA B O 1
ATOM 5442 N N . ALA B 1 160 ? 10.266 40.812 0.219 1 97.88 160 ALA B N 1
ATOM 5443 C CA . ALA B 1 160 ? 11.062 40.531 1.416 1 97.88 160 ALA B CA 1
ATOM 5444 C C . ALA B 1 160 ? 10.172 40.094 2.574 1 97.88 160 ALA B C 1
ATOM 5446 O O . ALA B 1 160 ? 10.492 39.125 3.275 1 97.88 160 ALA B O 1
ATOM 5447 N N . PHE B 1 161 ? 9.078 40.781 2.752 1 96.56 161 PHE B N 1
ATOM 5448 C CA . PHE B 1 161 ? 8.164 40.469 3.84 1 96.56 161 PHE B CA 1
ATOM 5449 C C . PHE B 1 161 ? 7.52 39.094 3.617 1 96.56 161 PHE B C 1
ATOM 5451 O O . PHE B 1 161 ? 7.383 38.312 4.555 1 96.56 161 PHE B O 1
ATOM 5458 N N . THR B 1 162 ? 7.051 38.812 2.41 1 97.5 162 THR B N 1
ATOM 5459 C CA . THR B 1 162 ? 6.465 37.531 2.057 1 97.5 162 THR B CA 1
ATOM 5460 C C . THR B 1 162 ? 7.418 36.375 2.398 1 97.5 162 THR B C 1
ATOM 5462 O O . THR B 1 162 ? 7.004 35.375 2.963 1 97.5 162 THR B O 1
ATOM 5465 N N . TYR B 1 163 ? 8.711 36.562 2.053 1 97.44 163 TYR B N 1
ATOM 5466 C CA . TYR B 1 163 ? 9.711 35.531 2.379 1 97.44 163 TYR B CA 1
ATOM 5467 C C . TYR B 1 163 ? 9.914 35.438 3.887 1 97.44 163 TYR B C 1
ATOM 5469 O O . TYR B 1 163 ? 10.023 34.344 4.434 1 97.44 163 TYR B O 1
ATOM 5477 N N . LEU B 1 164 ? 9.969 36.531 4.559 1 95.19 164 LEU B N 1
ATOM 5478 C CA . LEU B 1 164 ? 10.266 36.562 5.984 1 95.19 164 LEU B CA 1
ATOM 5479 C C . LEU B 1 164 ? 9.172 35.875 6.797 1 95.19 164 LEU B C 1
ATOM 5481 O O . LEU B 1 164 ? 9.453 35.281 7.828 1 95.19 164 LEU B O 1
ATOM 5485 N N . VAL B 1 165 ? 8 36 6.367 1 93.69 165 VAL B N 1
ATOM 5486 C CA . VAL B 1 165 ? 6.871 35.375 7.055 1 93.69 165 VAL B CA 1
ATOM 5487 C C . VAL B 1 165 ? 7.09 33.875 7.152 1 93.69 165 VAL B C 1
ATOM 5489 O O . VAL B 1 165 ? 6.781 33.25 8.18 1 93.69 165 VAL B O 1
ATOM 5492 N N . ALA B 1 166 ? 7.633 33.281 6.133 1 93.44 166 ALA B N 1
ATOM 5493 C CA . ALA B 1 166 ? 7.898 31.844 6.133 1 93.44 166 ALA B CA 1
ATOM 5494 C C . ALA B 1 166 ? 9.234 31.531 6.805 1 93.44 166 ALA B C 1
ATOM 5496 O O . ALA B 1 166 ? 9.445 30.422 7.293 1 93.44 166 ALA B O 1
ATOM 5497 N N . ASN B 1 167 ? 10.07 32.531 6.809 1 93.62 167 ASN B N 1
ATOM 5498 C CA . ASN B 1 167 ? 11.414 32.406 7.359 1 93.62 167 ASN B CA 1
ATOM 5499 C C . ASN B 1 167 ? 11.75 33.5 8.336 1 93.62 167 ASN B C 1
ATOM 5501 O O . ASN B 1 167 ? 12.664 34.312 8.102 1 93.62 167 ASN B O 1
ATOM 5505 N N . PRO B 1 168 ? 11.156 33.469 9.461 1 91.69 168 PRO B N 1
ATOM 5506 C CA . PRO B 1 168 ? 11.234 34.625 10.367 1 91.69 168 PRO B CA 1
ATOM 5507 C C . PRO B 1 168 ? 12.633 34.812 10.961 1 91.69 168 PRO B C 1
ATOM 5509 O O . PRO B 1 168 ? 12.969 35.906 11.422 1 91.69 168 PRO B O 1
ATOM 5512 N N . THR B 1 169 ? 13.523 33.844 10.906 1 91 169 THR B N 1
ATOM 5513 C CA . THR B 1 169 ? 14.828 33.938 11.555 1 91 169 THR B CA 1
ATOM 5514 C C . THR B 1 169 ? 15.922 34.219 10.523 1 91 169 THR B C 1
ATOM 5516 O O . THR B 1 169 ? 17.109 34.219 10.859 1 91 169 THR B O 1
ATOM 5519 N N . ASP B 1 170 ? 15.508 34.438 9.359 1 94.56 170 ASP B N 1
ATOM 5520 C CA . ASP B 1 170 ? 16.516 34.75 8.344 1 94.56 170 ASP B CA 1
ATOM 5521 C C . ASP B 1 170 ? 17.125 36.125 8.547 1 94.56 170 ASP B C 1
ATOM 5523 O O . ASP B 1 170 ? 16.484 37.125 8.234 1 94.56 170 ASP B O 1
ATOM 5527 N N . GLU B 1 171 ? 18.328 36.25 8.875 1 94.5 171 GLU B N 1
ATOM 5528 C CA . GLU B 1 171 ? 18.969 37.5 9.273 1 94.5 171 GLU B CA 1
ATOM 5529 C C . GLU B 1 171 ? 19.172 38.438 8.078 1 94.5 171 GLU B C 1
ATOM 5531 O O . GLU B 1 171 ? 19 39.656 8.18 1 94.5 171 GLU B O 1
ATOM 5536 N N . ASP B 1 172 ? 19.562 37.844 7.051 1 94.31 172 ASP B N 1
ATOM 5537 C CA . ASP B 1 172 ? 19.828 38.656 5.855 1 94.31 172 ASP B CA 1
ATOM 5538 C C . ASP B 1 172 ? 18.578 39.406 5.41 1 94.31 172 ASP B C 1
ATOM 5540 O O . ASP B 1 172 ? 18.656 40.594 5.078 1 94.31 172 ASP B O 1
ATOM 5544 N N . THR B 1 173 ? 17.484 38.719 5.391 1 95.19 173 THR B N 1
ATOM 5545 C CA . THR B 1 173 ? 16.25 39.344 4.934 1 95.19 173 THR B CA 1
ATOM 5546 C C . THR B 1 173 ? 15.773 40.406 5.922 1 95.19 173 THR B C 1
ATOM 5548 O O . THR B 1 173 ? 15.219 41.438 5.523 1 95.19 173 THR B O 1
ATOM 5551 N N . VAL B 1 174 ? 15.977 40.156 7.191 1 95.12 174 VAL B N 1
ATOM 5552 C CA . VAL B 1 174 ? 15.633 41.156 8.203 1 95.12 174 VAL B CA 1
ATOM 5553 C C . VAL B 1 174 ? 16.422 42.438 7.969 1 95.12 174 VAL B C 1
ATOM 5555 O O . VAL B 1 174 ? 15.867 43.531 8 1 95.12 174 VAL B O 1
ATOM 5558 N N . VAL B 1 175 ? 17.703 42.25 7.68 1 96 175 VAL B N 1
ATOM 5559 C CA . VAL B 1 175 ? 18.594 43.375 7.43 1 96 175 VAL B CA 1
ATOM 5560 C C . VAL B 1 175 ? 18.156 44.094 6.164 1 96 175 VAL B C 1
ATOM 5562 O O . VAL B 1 175 ? 18.094 45.344 6.133 1 96 175 VAL B O 1
ATOM 5565 N N . ASN B 1 176 ? 17.844 43.406 5.148 1 96.12 176 ASN B N 1
ATOM 5566 C CA . ASN B 1 176 ? 17.391 44 3.9 1 96.12 176 ASN B CA 1
ATOM 5567 C C . ASN B 1 176 ? 16.094 44.781 4.102 1 96.12 176 ASN B C 1
ATOM 5569 O O . ASN B 1 176 ? 15.953 45.906 3.576 1 96.12 176 ASN B O 1
ATOM 5573 N N . LEU B 1 177 ? 15.172 44.188 4.836 1 95.94 177 LEU B N 1
ATOM 5574 C CA . LEU B 1 177 ? 13.898 44.844 5.066 1 95.94 177 LEU B CA 1
ATOM 5575 C C . LEU B 1 177 ? 14.086 46.125 5.863 1 95.94 177 LEU B C 1
ATOM 5577 O O . LEU B 1 177 ? 13.438 47.156 5.574 1 95.94 177 LEU B O 1
ATOM 5581 N N . GLN B 1 178 ? 14.969 46.062 6.816 1 95.19 178 GLN B N 1
ATOM 5582 C CA . GLN B 1 178 ? 15.281 47.281 7.578 1 95.19 178 GLN B CA 1
ATOM 5583 C C . GLN B 1 178 ? 15.867 48.344 6.676 1 95.19 178 GLN B C 1
ATOM 5585 O O . GLN B 1 178 ? 15.508 49.531 6.805 1 95.19 178 GLN B O 1
ATOM 5590 N N . PHE B 1 179 ? 16.75 47.969 5.832 1 97.06 179 PHE B N 1
ATOM 5591 C CA . PHE B 1 179 ? 17.328 48.875 4.855 1 97.06 179 PHE B CA 1
ATOM 5592 C C . PHE B 1 179 ? 16.25 49.469 3.977 1 97.06 179 PHE B C 1
ATOM 5594 O O . PHE B 1 179 ? 16.219 50.688 3.771 1 97.06 179 PHE B O 1
ATOM 5601 N N . TYR B 1 180 ? 15.352 48.656 3.48 1 97.38 180 TYR B N 1
ATOM 5602 C CA . TYR B 1 180 ? 14.281 49.125 2.625 1 97.38 180 TYR B CA 1
ATOM 5603 C C . TYR B 1 180 ? 13.406 50.125 3.371 1 97.38 180 TYR B C 1
ATOM 5605 O O . TYR B 1 180 ? 12.938 51.125 2.785 1 97.38 180 TYR B O 1
ATOM 5613 N N . MET B 1 181 ? 13.219 49.875 4.613 1 95.81 181 MET B N 1
ATOM 5614 C CA . MET B 1 181 ? 12.328 50.688 5.434 1 95.81 181 MET B CA 1
ATOM 5615 C C . MET B 1 181 ? 12.922 52.094 5.633 1 95.81 181 MET B C 1
ATOM 5617 O O . MET B 1 181 ? 12.195 53.031 5.941 1 95.81 181 MET B O 1
ATOM 5621 N N . THR B 1 182 ? 14.266 52.281 5.422 1 96 182 THR B N 1
ATOM 5622 C CA . THR B 1 182 ? 14.922 53.562 5.613 1 96 182 THR B CA 1
ATOM 5623 C C . THR B 1 182 ? 15.016 54.344 4.297 1 96 182 THR B C 1
ATOM 5625 O O . THR B 1 182 ? 15.43 55.5 4.273 1 96 182 THR B O 1
ATOM 5628 N N . GLN B 1 183 ? 14.664 53.781 3.287 1 96.44 183 GLN B N 1
ATOM 5629 C CA . GLN B 1 183 ? 14.781 54.406 1.985 1 96.44 183 GLN B CA 1
ATOM 5630 C C . GLN B 1 183 ? 13.695 55.469 1.789 1 96.44 183 GLN B C 1
ATOM 5632 O O . GLN B 1 183 ? 12.578 55.312 2.281 1 96.44 183 GLN B O 1
ATOM 5637 N N . PRO B 1 184 ? 14.039 56.5 1.017 1 95.75 184 PRO B N 1
ATOM 5638 C CA . PRO B 1 184 ? 12.992 57.438 0.67 1 95.75 184 PRO B CA 1
ATOM 5639 C C . PRO B 1 184 ? 11.875 56.812 -0.162 1 95.75 184 PRO B C 1
ATOM 5641 O O . PRO B 1 184 ? 12.141 56.062 -1.081 1 95.75 184 PRO B O 1
ATOM 5644 N N . GLY B 1 185 ? 10.68 57.094 0.255 1 95 185 GLY B N 1
ATOM 5645 C CA . GLY B 1 185 ? 9.547 56.594 -0.488 1 95 185 GLY B CA 1
ATOM 5646 C C . GLY B 1 185 ? 8.891 55.406 0.181 1 95 185 GLY B C 1
ATOM 5647 O O . GLY B 1 185 ? 7.832 54.938 -0.254 1 95 185 GLY B O 1
ATOM 5648 N N . TYR B 1 186 ? 9.539 54.844 1.17 1 96.5 186 TYR B N 1
ATOM 5649 C CA . TYR B 1 186 ? 8.984 53.719 1.901 1 96.5 186 TYR B CA 1
ATOM 5650 C C . TYR B 1 186 ? 7.641 54.062 2.521 1 96.5 186 TYR B C 1
ATOM 5652 O O . TYR B 1 186 ? 7.43 55.219 2.955 1 96.5 186 TYR B O 1
ATOM 5660 N N . ASP B 1 187 ? 6.73 53.094 2.537 1 96 187 ASP B N 1
ATOM 5661 C CA . ASP B 1 187 ? 5.438 53.188 3.211 1 96 187 ASP B CA 1
ATOM 5662 C C . ASP B 1 187 ? 5.109 51.844 3.902 1 96 187 ASP B C 1
ATOM 5664 O O . ASP B 1 187 ? 5.332 50.781 3.34 1 96 187 ASP B O 1
ATOM 5668 N N . ALA B 1 188 ? 4.562 51.969 5.09 1 93 188 ALA B N 1
ATOM 5669 C CA . ALA B 1 188 ? 4.27 50.781 5.891 1 93 188 ALA B CA 1
ATOM 5670 C C . ALA B 1 188 ? 3.256 49.875 5.188 1 93 188 ALA B C 1
ATOM 5672 O O . ALA B 1 188 ? 3.23 48.656 5.414 1 93 188 ALA B O 1
ATOM 5673 N N . SER B 1 189 ? 2.508 50.469 4.324 1 94.31 189 SER B N 1
ATOM 5674 C CA . SER B 1 189 ? 1.503 49.688 3.586 1 94.31 189 SER B CA 1
ATOM 5675 C C . SER B 1 189 ? 2.152 48.719 2.605 1 94.31 189 SER B C 1
ATOM 5677 O O . SER B 1 189 ? 1.495 47.812 2.092 1 94.31 189 SER B O 1
ATOM 5679 N N . PHE B 1 190 ? 3.459 48.844 2.424 1 95.19 190 PHE B N 1
ATOM 5680 C CA . PHE B 1 190 ? 4.172 47.969 1.515 1 95.19 190 PHE B CA 1
ATOM 5681 C C . PHE B 1 190 ? 4.402 46.594 2.156 1 95.19 190 PHE B C 1
ATOM 5683 O O . PHE B 1 190 ? 4.719 45.625 1.468 1 95.19 190 PHE B O 1
ATOM 5690 N N . LEU B 1 191 ? 4.273 46.531 3.527 1 94.56 191 LEU B N 1
ATOM 5691 C CA . LEU B 1 191 ? 4.52 45.312 4.273 1 94.56 191 LEU B CA 1
ATOM 5692 C C . LEU B 1 191 ? 3.342 44.344 4.148 1 94.56 191 LEU B C 1
ATOM 5694 O O . LEU B 1 191 ? 2.594 44.156 5.109 1 94.56 191 LEU B O 1
ATOM 5698 N N . VAL B 1 192 ? 3.225 43.719 2.971 1 93.38 192 VAL B N 1
ATOM 5699 C CA . VAL B 1 192 ? 2.119 42.812 2.672 1 93.38 192 VAL B CA 1
ATOM 5700 C C . VAL B 1 192 ? 2.664 41.438 2.334 1 93.38 192 VAL B C 1
ATOM 5702 O O . VAL B 1 192 ? 3.586 41.312 1.523 1 93.38 192 VAL B O 1
ATOM 5705 N N . ASP B 1 193 ? 2.146 40.5 3.053 1 95 193 ASP B N 1
ATOM 5706 C CA . ASP B 1 193 ? 2.438 39.125 2.674 1 95 193 ASP B CA 1
ATOM 5707 C C . ASP B 1 193 ? 1.592 38.688 1.479 1 95 193 ASP B C 1
ATOM 5709 O O . ASP B 1 193 ? 0.385 38.469 1.611 1 95 193 ASP B O 1
ATOM 5713 N N . SER B 1 194 ? 2.225 38.469 0.352 1 95.25 194 SER B N 1
ATOM 5714 C CA . SER B 1 194 ? 1.521 38.156 -0.885 1 95.25 194 SER B CA 1
ATOM 5715 C C . SER B 1 194 ? 0.854 36.781 -0.802 1 95.25 194 SER B C 1
ATOM 5717 O O . SER B 1 194 ? -0.015 36.438 -1.614 1 95.25 194 SER B O 1
ATOM 5719 N N . LEU B 1 195 ? 1.229 36.062 0.154 1 95.12 195 LEU B N 1
ATOM 5720 C CA . LEU B 1 195 ? 0.715 34.688 0.235 1 95.12 195 LEU B CA 1
ATOM 5721 C C . LEU B 1 195 ? -0.076 34.5 1.521 1 95.12 195 LEU B C 1
ATOM 5723 O O . LEU B 1 195 ? -0.25 33.344 1.974 1 95.12 195 LEU B O 1
ATOM 5727 N N . GLN B 1 196 ? -0.5 35.562 2.172 1 95.06 196 GLN B N 1
ATOM 5728 C CA . GLN B 1 196 ? -1.316 35.438 3.377 1 95.06 196 GLN B CA 1
ATOM 5729 C C . GLN B 1 196 ? -2.586 34.625 3.107 1 95.06 196 GLN B C 1
ATOM 5731 O O . GLN B 1 196 ? -3.326 34.938 2.168 1 95.06 196 GLN B O 1
ATOM 5736 N N . MET B 1 197 ? -2.859 33.688 3.898 1 94.69 197 MET B N 1
ATOM 5737 C CA . MET B 1 197 ? -4.023 32.844 3.705 1 94.69 197 MET B CA 1
ATOM 5738 C C . MET B 1 197 ? -5.285 33.5 4.254 1 94.69 197 MET B C 1
ATOM 5740 O O . MET B 1 197 ? -5.207 34.344 5.141 1 94.69 197 MET B O 1
ATOM 5744 N N . GLU B 1 198 ? -6.363 33.062 3.723 1 96.25 198 GLU B N 1
ATOM 5745 C CA . GLU B 1 198 ? -7.648 33.656 4.082 1 96.25 198 GLU B CA 1
ATOM 5746 C C . GLU B 1 198 ? -7.93 33.5 5.574 1 96.25 198 GLU B C 1
ATOM 5748 O O . GLU B 1 198 ? -8.422 34.438 6.215 1 96.25 198 GLU B O 1
ATOM 5753 N N . TYR B 1 199 ? -7.676 32.344 6.145 1 97.38 199 TYR B N 1
ATOM 5754 C CA . TYR B 1 199 ? -7.988 32.125 7.551 1 97.38 199 TYR B CA 1
ATOM 5755 C C . TYR B 1 199 ? -7.168 33.062 8.438 1 97.38 199 TYR B C 1
ATOM 5757 O O . TYR B 1 199 ? -7.656 33.531 9.469 1 97.38 199 TYR B O 1
ATOM 5765 N N . GLU B 1 200 ? -5.918 33.375 8.031 1 96.31 200 GLU B N 1
ATOM 5766 C CA . GLU B 1 200 ? -5.078 34.281 8.781 1 96.31 200 GLU B CA 1
ATOM 5767 C C . GLU B 1 200 ? -5.691 35.688 8.812 1 96.31 200 GLU B C 1
ATOM 5769 O O . GLU B 1 200 ? -5.762 36.312 9.875 1 96.31 200 GLU B O 1
ATOM 5774 N N . ARG B 1 201 ? -6.094 36.062 7.617 1 95.75 201 ARG B N 1
ATOM 5775 C CA . ARG B 1 201 ? -6.691 37.406 7.488 1 95.75 201 ARG B CA 1
ATOM 5776 C C . ARG B 1 201 ? -7.926 37.531 8.375 1 95.75 201 ARG B C 1
ATOM 5778 O O . ARG B 1 201 ? -8.062 38.5 9.109 1 95.75 201 ARG B O 1
ATOM 5785 N N . HIS B 1 202 ? -8.758 36.562 8.281 1 97.75 202 HIS B N 1
ATOM 5786 C CA . HIS B 1 202 ? -9.977 36.594 9.078 1 97.75 202 HIS B CA 1
ATOM 5787 C C . HIS B 1 202 ? -9.664 36.5 10.57 1 97.75 202 HIS B C 1
ATOM 5789 O O . HIS B 1 202 ? -10.312 37.156 11.391 1 97.75 202 HIS B O 1
ATOM 5795 N N . TYR B 1 203 ? -8.742 35.656 10.914 1 97.75 203 TYR B N 1
ATOM 5796 C CA . TYR B 1 203 ? -8.352 35.5 12.312 1 97.75 203 TYR B CA 1
ATOM 5797 C C . TYR B 1 203 ? -7.855 36.844 12.883 1 97.75 203 TYR B C 1
ATOM 5799 O O . TYR B 1 203 ? -8.266 37.25 13.977 1 97.75 203 TYR B O 1
ATOM 5807 N N . MET B 1 204 ? -6.961 37.531 12.133 1 96.06 204 MET B N 1
ATOM 5808 C CA . MET B 1 204 ? -6.422 38.812 12.578 1 96.06 204 MET B CA 1
ATOM 5809 C C . MET B 1 204 ? -7.531 39.844 12.711 1 96.06 204 MET B C 1
ATOM 5811 O O . MET B 1 204 ? -7.562 40.594 13.68 1 96.06 204 MET B O 1
ATOM 5815 N N . SER B 1 205 ? -8.375 39.812 11.734 1 97.25 205 SER B N 1
ATOM 5816 C CA . SER B 1 205 ? -9.5 40.75 11.789 1 97.25 205 SER B CA 1
ATOM 5817 C C . SER B 1 205 ? -10.398 40.438 12.984 1 97.25 205 SER B C 1
ATOM 5819 O O . SER B 1 205 ? -10.961 41.375 13.586 1 97.25 205 SER B O 1
ATOM 5821 N N . ALA B 1 206 ? -10.602 39.156 13.266 1 98.19 206 ALA B N 1
ATOM 5822 C CA . ALA B 1 206 ? -11.43 38.75 14.391 1 98.19 206 ALA B CA 1
ATOM 5823 C C . ALA B 1 206 ? -10.82 39.219 15.719 1 98.19 206 ALA B C 1
ATOM 5825 O O . ALA B 1 206 ? -11.523 39.719 16.594 1 98.19 206 ALA B O 1
ATOM 5826 N N . VAL B 1 207 ? -9.547 39.031 15.867 1 95.06 207 VAL B N 1
ATOM 5827 C CA . VAL B 1 207 ? -8.852 39.438 17.078 1 95.06 207 VAL B CA 1
ATOM 5828 C C . VAL B 1 207 ? -8.938 40.969 17.25 1 95.06 207 VAL B C 1
ATOM 5830 O O . VAL B 1 207 ? -9.133 41.469 18.359 1 95.06 207 VAL B O 1
ATOM 5833 N N . GLU B 1 208 ? -8.797 41.656 16.125 1 95.88 208 GLU B N 1
ATOM 5834 C CA . GLU B 1 208 ? -8.961 43.125 16.156 1 95.88 208 GLU B CA 1
ATOM 5835 C C . GLU B 1 208 ? -10.359 43.5 16.625 1 95.88 208 GLU B C 1
ATOM 5837 O O . GLU B 1 208 ? -10.516 44.406 17.438 1 95.88 208 GLU B O 1
ATOM 5842 N N . ALA B 1 209 ? -11.32 42.844 16.047 1 98.06 209 ALA B N 1
ATOM 5843 C CA . ALA B 1 209 ? -12.695 43.125 16.453 1 98.06 209 ALA B CA 1
ATOM 5844 C C . ALA B 1 209 ? -12.898 42.844 17.938 1 98.06 209 ALA B C 1
ATOM 5846 O O . ALA B 1 209 ? -13.625 43.562 18.625 1 98.06 209 ALA B O 1
ATOM 5847 N N . TYR B 1 210 ? -12.305 41.781 18.438 1 95.94 210 TYR B N 1
ATOM 5848 C CA . TYR B 1 210 ? -12.359 41.438 19.844 1 95.94 210 TYR B CA 1
ATOM 5849 C C . TYR B 1 210 ? -11.797 42.562 20.703 1 95.94 210 TYR B C 1
ATOM 5851 O O . TYR B 1 210 ? -12.414 42.969 21.688 1 95.94 210 TYR B O 1
ATOM 5859 N N . GLU B 1 211 ? -10.633 43.094 20.344 1 91.19 211 GLU B N 1
ATOM 5860 C CA . GLU B 1 211 ? -9.977 44.156 21.078 1 91.19 211 GLU B CA 1
ATOM 5861 C C . GLU B 1 211 ? -10.812 45.438 21.062 1 91.19 211 GLU B C 1
ATOM 5863 O O . GLU B 1 211 ? -10.82 46.188 22.031 1 91.19 211 GLU B O 1
ATOM 5868 N N . ASN B 1 212 ? -11.586 45.594 19.984 1 95.5 212 ASN B N 1
ATOM 5869 C CA . ASN B 1 212 ? -12.414 46.781 19.844 1 95.5 212 ASN B CA 1
ATOM 5870 C C . ASN B 1 212 ? -13.812 46.594 20.422 1 95.5 212 ASN B C 1
ATOM 5872 O O . ASN B 1 212 ? -14.68 47.438 20.297 1 95.5 212 ASN B O 1
ATOM 5876 N N . GLN B 1 213 ? -14.086 45.469 20.922 1 95.69 213 GLN B N 1
ATOM 5877 C CA . GLN B 1 213 ? -15.359 45.094 21.531 1 95.69 213 GLN B CA 1
ATOM 5878 C C . GLN B 1 213 ? -16.5 45.156 20.531 1 95.69 213 GLN B C 1
ATOM 5880 O O . GLN B 1 213 ? -17.609 45.531 20.875 1 95.69 213 GLN B O 1
ATOM 5885 N N . ASP B 1 214 ? -16.109 44.969 19.281 1 97.94 214 ASP B N 1
ATOM 5886 C CA . ASP B 1 214 ? -17.109 44.75 18.25 1 97.94 214 ASP B CA 1
ATOM 5887 C C . ASP B 1 214 ? -17.516 43.281 18.156 1 97.94 214 ASP B C 1
ATOM 5889 O O . ASP B 1 214 ? -17.062 42.562 17.266 1 97.94 214 ASP B O 1
ATOM 5893 N N . TRP B 1 215 ? -18.453 42.938 19 1 97.94 215 TRP B N 1
ATOM 5894 C CA . TRP B 1 215 ? -18.719 41.531 19.266 1 97.94 215 TRP B CA 1
ATOM 5895 C C . TRP B 1 215 ? -19.375 40.875 18.062 1 97.94 215 TRP B C 1
ATOM 5897 O O . TRP B 1 215 ? -19.109 39.688 17.766 1 97.94 215 TRP B O 1
ATOM 5907 N N . GLU B 1 216 ? -20.234 41.562 17.328 1 98.25 216 GLU B N 1
ATOM 5908 C CA . GLU B 1 216 ? -20.875 40.969 16.141 1 98.25 216 GLU B CA 1
ATOM 5909 C C . GLU B 1 216 ? -19.844 40.656 15.062 1 98.25 216 GLU B C 1
ATOM 5911 O O . GLU B 1 216 ? -19.859 39.562 14.5 1 98.25 216 GLU B O 1
ATOM 5916 N N . ARG B 1 217 ? -19 41.594 14.852 1 98.38 217 ARG B N 1
ATOM 5917 C CA . ARG B 1 217 ? -17.938 41.406 13.867 1 98.38 217 ARG B CA 1
ATOM 5918 C C . ARG B 1 217 ? -16.969 40.312 14.328 1 98.38 217 ARG B C 1
ATOM 5920 O O . ARG B 1 217 ? -16.453 39.562 13.516 1 98.38 217 ARG B O 1
ATOM 5927 N N . CYS B 1 218 ? -16.656 40.25 15.586 1 98.44 218 CYS B N 1
ATOM 5928 C CA . CYS B 1 218 ? -15.773 39.25 16.172 1 98.44 218 CYS B CA 1
ATOM 5929 C C . CYS B 1 218 ? -16.25 37.844 15.859 1 98.44 218 CYS B C 1
ATOM 5931 O O . CYS B 1 218 ? -15.508 37.031 15.297 1 98.44 218 CYS B O 1
ATOM 5933 N N . VAL B 1 219 ? -17.531 37.562 16.109 1 98.69 219 VAL B N 1
ATOM 5934 C CA . VAL B 1 219 ? -18.109 36.25 15.883 1 98.69 219 VAL B CA 1
ATOM 5935 C C . VAL B 1 219 ? -18.094 35.938 14.391 1 98.69 219 VAL B C 1
ATOM 5937 O O . VAL B 1 219 ? -17.719 34.812 13.977 1 98.69 219 VAL B O 1
ATOM 5940 N N . GLU B 1 220 ? -18.484 36.906 13.602 1 98.56 220 GLU B N 1
ATOM 5941 C CA . GLU B 1 220 ? -18.547 36.719 12.156 1 98.56 220 GLU B CA 1
ATOM 5942 C C . GLU B 1 220 ? -17.172 36.375 11.586 1 98.56 220 GLU B C 1
ATOM 5944 O O . GLU B 1 220 ? -17.047 35.438 10.805 1 98.56 220 GLU B O 1
ATOM 5949 N N . ARG B 1 221 ? -16.156 37.125 12 1 98.56 221 ARG B N 1
ATOM 5950 C CA . ARG B 1 221 ? -14.82 36.938 11.453 1 98.56 221 ARG B CA 1
ATOM 5951 C C . ARG B 1 221 ? -14.203 35.625 11.938 1 98.56 221 ARG B C 1
ATOM 5953 O O . ARG B 1 221 ? -13.492 34.969 11.18 1 98.56 221 ARG B O 1
ATOM 5960 N N . PHE B 1 222 ? -14.445 35.219 13.141 1 98.56 222 PHE B N 1
ATOM 5961 C CA . PHE B 1 222 ? -13.93 33.938 13.617 1 98.56 222 PHE B CA 1
ATOM 5962 C C . PHE B 1 222 ? -14.602 32.781 12.898 1 98.56 222 PHE B C 1
ATOM 5964 O O . PHE B 1 222 ? -13.953 31.781 12.586 1 98.56 222 PHE B O 1
ATOM 5971 N N . ASP B 1 223 ? -15.914 32.906 12.648 1 98.31 223 ASP B N 1
ATOM 5972 C CA . ASP B 1 223 ? -16.609 31.875 11.898 1 98.31 223 ASP B CA 1
ATOM 5973 C C . ASP B 1 223 ? -16.016 31.719 10.5 1 98.31 223 ASP B C 1
ATOM 5975 O O . ASP B 1 223 ? -15.781 30.594 10.039 1 98.31 223 ASP B O 1
ATOM 5979 N N . LEU B 1 224 ? -15.75 32.875 9.875 1 98.56 224 LEU B N 1
ATOM 5980 C CA . LEU B 1 224 ? -15.125 32.844 8.555 1 98.56 224 LEU B CA 1
ATOM 5981 C C . LEU B 1 224 ? -13.719 32.25 8.633 1 98.56 224 LEU B C 1
ATOM 5983 O O . LEU B 1 224 ? -13.297 31.516 7.746 1 98.56 224 LEU B O 1
ATOM 5987 N N . ALA B 1 225 ? -12.992 32.594 9.648 1 98.44 225 ALA B N 1
ATOM 5988 C CA . ALA B 1 225 ? -11.625 32.125 9.836 1 98.44 225 ALA B CA 1
ATOM 5989 C C . ALA B 1 225 ? -11.609 30.594 10.023 1 98.44 225 ALA B C 1
ATOM 5991 O O . ALA B 1 225 ? -10.766 29.906 9.453 1 98.44 225 ALA B O 1
ATOM 5992 N N . LEU B 1 226 ? -12.555 30.078 10.836 1 98.44 226 LEU B N 1
ATOM 5993 C CA . LEU B 1 226 ? -12.641 28.641 11.086 1 98.44 226 LEU B CA 1
ATOM 5994 C C . LEU B 1 226 ? -12.969 27.891 9.797 1 98.44 226 LEU B C 1
ATOM 5996 O O . LEU B 1 226 ? -12.344 26.875 9.492 1 98.44 226 LEU B O 1
ATOM 6000 N N . ASP B 1 227 ? -13.914 28.438 9.07 1 98.38 227 ASP B N 1
ATOM 6001 C CA . ASP B 1 227 ? -14.273 27.812 7.801 1 98.38 227 ASP B CA 1
ATOM 6002 C C . ASP B 1 227 ? -13.078 27.766 6.852 1 98.38 227 ASP B C 1
ATOM 6004 O O . ASP B 1 227 ? -12.805 26.734 6.227 1 98.38 227 ASP B O 1
ATOM 6008 N N . ALA B 1 228 ? -12.422 28.891 6.754 1 98.19 228 ALA B N 1
ATOM 6009 C CA . ALA B 1 228 ? -11.25 28.984 5.887 1 98.19 228 ALA B CA 1
ATOM 6010 C C . ALA B 1 228 ? -10.133 28.062 6.379 1 98.19 228 ALA B C 1
ATOM 6012 O O . ALA B 1 228 ? -9.414 27.469 5.574 1 98.19 228 ALA B O 1
ATOM 6013 N N . TYR B 1 229 ? -9.984 27.953 7.676 1 98.06 229 TYR B N 1
ATOM 6014 C CA . TYR B 1 229 ? -8.953 27.094 8.266 1 98.06 229 TYR B CA 1
ATOM 6015 C C . TYR B 1 229 ? -9.164 25.641 7.871 1 98.06 229 TYR B C 1
ATOM 6017 O O . TYR B 1 229 ? -8.227 24.969 7.43 1 98.06 229 TYR B O 1
ATOM 6025 N N . PHE B 1 230 ? -10.328 25.141 8.039 1 98.31 230 PHE B N 1
ATOM 6026 C CA . PHE B 1 230 ? -10.602 23.734 7.762 1 98.31 230 PHE B CA 1
ATOM 6027 C C . PHE B 1 230 ? -10.492 23.453 6.27 1 98.31 230 PHE B C 1
ATOM 6029 O O . PHE B 1 230 ? -10.078 22.359 5.871 1 98.31 230 PHE B O 1
ATOM 6036 N N . LYS B 1 231 ? -10.859 24.453 5.473 1 97.81 231 LYS B N 1
ATOM 6037 C CA . LYS B 1 231 ? -10.664 24.312 4.031 1 97.81 231 LYS B CA 1
ATOM 6038 C C . LYS B 1 231 ? -9.18 24.172 3.695 1 97.81 231 LYS B C 1
ATOM 6040 O O . LYS B 1 231 ? -8.797 23.312 2.893 1 97.81 231 LYS B O 1
ATOM 6045 N N . GLU B 1 232 ? -8.375 25.031 4.32 1 97.44 232 GLU B N 1
ATOM 6046 C CA . GLU B 1 232 ? -6.938 24.984 4.066 1 97.44 232 GLU B CA 1
ATOM 6047 C C . GLU B 1 232 ? -6.324 23.688 4.609 1 97.44 232 GLU B C 1
ATOM 6049 O O . GLU B 1 232 ? -5.375 23.156 4.027 1 97.44 232 GLU B O 1
ATOM 6054 N N . GLU B 1 233 ? -6.805 23.266 5.742 1 97.5 233 GLU B N 1
ATOM 6055 C CA . GLU B 1 233 ? -6.309 22 6.289 1 97.5 233 GLU B CA 1
ATOM 6056 C C . GLU B 1 233 ? -6.605 20.828 5.348 1 97.5 233 GLU B C 1
ATOM 6058 O O . GLU B 1 233 ? -5.758 19.969 5.141 1 97.5 233 GLU B O 1
ATOM 6063 N N . HIS B 1 234 ? -7.812 20.844 4.832 1 96.81 234 HIS B N 1
ATOM 6064 C CA . HIS B 1 234 ? -8.188 19.812 3.875 1 96.81 234 HIS B CA 1
ATOM 6065 C C . HIS B 1 234 ? -7.258 19.812 2.668 1 96.81 234 HIS B C 1
ATOM 6067 O O . HIS B 1 234 ? -6.77 18.75 2.252 1 96.81 234 HIS B O 1
ATOM 6073 N N . LYS B 1 235 ? -7.02 20.969 2.129 1 97.12 235 LYS B N 1
ATOM 6074 C CA . LYS B 1 235 ? -6.113 21.094 0.99 1 97.12 235 LYS B CA 1
ATOM 6075 C C . LYS B 1 235 ? -4.719 20.594 1.34 1 97.12 235 LYS B C 1
ATOM 6077 O O . LYS B 1 235 ? -4.098 19.875 0.554 1 97.12 235 LYS B O 1
ATOM 6082 N N . CYS B 1 236 ? -4.266 21.047 2.482 1 96.62 236 CYS B N 1
ATOM 6083 C CA . CYS B 1 236 ? -2.943 20.641 2.945 1 96.62 236 CYS B CA 1
ATOM 6084 C C . CYS B 1 236 ? -2.834 19.125 3.025 1 96.62 236 CYS B C 1
ATOM 6086 O O . CYS B 1 236 ? -1.861 18.547 2.543 1 96.62 236 CYS B O 1
ATOM 6088 N N . LYS B 1 237 ? -3.805 18.469 3.604 1 96.75 237 LYS B N 1
ATOM 6089 C CA . LYS B 1 237 ? -3.793 17.031 3.762 1 96.75 237 LYS B CA 1
ATOM 6090 C C . LYS B 1 237 ? -3.865 16.328 2.408 1 96.75 237 LYS B C 1
ATOM 6092 O O . LYS B 1 237 ? -3.189 15.312 2.189 1 96.75 237 LYS B O 1
ATOM 6097 N N . MET B 1 238 ? -4.633 16.891 1.461 1 95.75 238 MET B N 1
ATOM 6098 C CA . MET B 1 238 ? -4.773 16.312 0.127 1 95.75 238 MET B CA 1
ATOM 6099 C C . MET B 1 238 ? -3.455 16.375 -0.636 1 95.75 238 MET B C 1
ATOM 6101 O O . MET B 1 238 ? -3.189 15.539 -1.497 1 95.75 238 MET B O 1
ATOM 6105 N N . LEU B 1 239 ? -2.646 17.297 -0.334 1 94.44 239 LEU B N 1
ATOM 6106 C CA . LEU B 1 239 ? -1.405 17.516 -1.072 1 94.44 239 LEU B CA 1
ATOM 6107 C C . LEU B 1 239 ? -0.303 16.594 -0.546 1 94.44 239 LEU B C 1
ATOM 6109 O O . LEU B 1 239 ? 0.822 16.625 -1.05 1 94.44 239 LEU B O 1
ATOM 6113 N N . CYS B 1 240 ? -0.677 15.711 0.406 1 93.25 240 CYS B N 1
ATOM 6114 C CA . CYS B 1 240 ? 0.324 14.852 1.028 1 93.25 240 CYS B CA 1
ATOM 6115 C C . CYS B 1 240 ? 0.402 13.508 0.322 1 93.25 240 CYS B C 1
ATOM 6117 O O . CYS B 1 240 ? 1.262 12.68 0.641 1 93.25 240 CYS B O 1
ATOM 6119 N N . GLU B 1 241 ? -0.335 13.227 -0.675 1 88.69 241 GLU B N 1
ATOM 6120 C CA . GLU B 1 241 ? -0.523 11.891 -1.233 1 88.69 241 GLU B CA 1
ATOM 6121 C C . GLU B 1 241 ? 0.696 11.453 -2.041 1 88.69 241 GLU B C 1
ATOM 6123 O O . GLU B 1 241 ? 0.82 10.281 -2.4 1 88.69 241 GLU B O 1
ATOM 6128 N N . ASP B 1 242 ? 1.676 12.359 -2.314 1 80.19 242 ASP B N 1
ATOM 6129 C CA . ASP B 1 242 ? 2.883 12 -3.051 1 80.19 242 ASP B CA 1
ATOM 6130 C C . ASP B 1 242 ? 4.133 12.211 -2.195 1 80.19 242 ASP B C 1
ATOM 6132 O O . ASP B 1 242 ? 5.246 12.273 -2.719 1 80.19 242 ASP B O 1
ATOM 6136 N N . TYR B 1 243 ? 3.914 12.492 -0.965 1 77.25 243 TYR B N 1
ATOM 6137 C CA . TYR B 1 243 ? 5.059 12.656 -0.077 1 77.25 243 TYR B CA 1
ATOM 6138 C C . TYR B 1 243 ? 5.629 11.312 0.34 1 77.25 243 TYR B C 1
ATOM 6140 O O . TYR B 1 243 ? 5.34 10.82 1.434 1 77.25 243 TYR B O 1
ATOM 6148 N N . LEU B 1 244 ? 6.43 10.758 -0.541 1 72.88 244 LEU B N 1
ATOM 6149 C CA . LEU B 1 244 ? 6.93 9.414 -0.295 1 72.88 244 LEU B CA 1
ATOM 6150 C C . LEU B 1 244 ? 8.406 9.438 0.068 1 72.88 244 LEU B C 1
ATOM 6152 O O . LEU B 1 244 ? 9.188 10.188 -0.527 1 72.88 244 LEU B O 1
ATOM 6156 N N . ASP B 1 245 ? 8.695 8.859 1.166 1 64 245 ASP B N 1
ATOM 6157 C CA . ASP B 1 245 ? 10.086 8.688 1.574 1 64 245 ASP B CA 1
ATOM 6158 C C . ASP B 1 245 ? 10.727 7.492 0.865 1 64 245 ASP B C 1
ATOM 6160 O O . ASP B 1 245 ? 10.398 6.34 1.164 1 64 245 ASP B O 1
ATOM 6164 N N . TRP B 1 246 ? 11.586 7.785 -0.042 1 61.38 246 TRP B N 1
ATOM 6165 C CA . TRP B 1 246 ? 12.195 6.715 -0.825 1 61.38 246 TRP B CA 1
ATOM 6166 C C . TRP B 1 246 ? 13.43 6.156 -0.122 1 61.38 246 TRP B C 1
ATOM 6168 O O . TRP B 1 246 ? 13.969 5.125 -0.533 1 61.38 246 TRP B O 1
ATOM 6178 N N . GLY B 1 247 ? 13.898 6.887 0.855 1 58.81 247 GLY B N 1
ATOM 6179 C CA . GLY B 1 247 ? 15.094 6.43 1.54 1 58.81 247 GLY B CA 1
ATOM 6180 C C . GLY B 1 247 ? 14.961 5.027 2.1 1 58.81 247 GLY B C 1
ATOM 6181 O O . GLY B 1 247 ? 15.922 4.25 2.076 1 58.81 247 GLY B O 1
ATOM 6182 N N . THR B 1 248 ? 13.922 4.742 2.545 1 56.03 248 THR B N 1
ATOM 6183 C CA . THR B 1 248 ? 13.711 3.434 3.152 1 56.03 248 THR B CA 1
ATOM 6184 C C . THR B 1 248 ? 13.578 2.355 2.08 1 56.03 248 THR B C 1
ATOM 6186 O O . THR B 1 248 ? 13.656 1.162 2.379 1 56.03 248 THR B O 1
ATOM 6189 N N . MET B 1 249 ? 13.406 2.805 0.808 1 58.97 249 MET B N 1
ATOM 6190 C CA . MET B 1 249 ? 13.156 1.845 -0.263 1 58.97 249 MET B CA 1
ATOM 6191 C C . MET B 1 249 ? 14.461 1.389 -0.906 1 58.97 249 MET B C 1
ATOM 6193 O O . MET B 1 249 ? 14.469 0.437 -1.688 1 58.97 249 MET B O 1
ATOM 6197 N N . GLN B 1 250 ? 15.539 2.102 -0.735 1 53.94 250 GLN B N 1
ATOM 6198 C CA . GLN B 1 250 ? 16.797 1.854 -1.428 1 53.94 250 GLN B CA 1
ATOM 6199 C C . GLN B 1 250 ? 17.469 0.574 -0.924 1 53.94 250 GLN B C 1
ATOM 6201 O O . GLN B 1 250 ? 18.328 0.012 -1.596 1 53.94 250 GLN B O 1
ATOM 6206 N N . GLY B 1 251 ? 16.984 -0.008 0.009 1 48.75 251 GLY B N 1
ATOM 6207 C CA . GLY B 1 251 ? 17.688 -1.21 0.411 1 48.75 251 GLY B CA 1
ATOM 6208 C C . GLY B 1 251 ? 17.109 -2.477 -0.193 1 48.75 251 GLY B C 1
ATOM 6209 O O . GLY B 1 251 ? 16.359 -2.418 -1.161 1 48.75 251 GLY B O 1
ATOM 6210 N N . ASP B 1 252 ? 17.453 -3.703 0.282 1 52.88 252 ASP B N 1
ATOM 6211 C CA . ASP B 1 252 ? 17.078 -5.07 -0.076 1 52.88 252 ASP B CA 1
ATOM 6212 C C . ASP B 1 252 ? 15.602 -5.164 -0.448 1 52.88 252 ASP B C 1
ATOM 6214 O O . ASP B 1 252 ? 14.828 -4.25 -0.168 1 52.88 252 ASP B O 1
ATOM 6218 N N . ASN B 1 253 ? 15.32 -6.199 -1.335 1 55.31 253 ASN B N 1
ATOM 6219 C CA . ASN B 1 253 ? 13.984 -6.543 -1.814 1 55.31 253 ASN B CA 1
ATOM 6220 C C . ASN B 1 253 ? 12.945 -6.457 -0.698 1 55.31 253 ASN B C 1
ATOM 6222 O O . ASN B 1 253 ? 12.656 -7.457 -0.037 1 55.31 253 ASN B O 1
ATOM 6226 N N . PRO B 1 254 ? 12.484 -5.18 -0.422 1 75.94 254 PRO B N 1
ATOM 6227 C CA . PRO B 1 254 ? 11.641 -5.102 0.771 1 75.94 254 PRO B CA 1
ATOM 6228 C C . PRO B 1 254 ? 10.281 -5.77 0.576 1 75.94 254 PRO B C 1
ATOM 6230 O O . PRO B 1 254 ? 9.812 -5.91 -0.557 1 75.94 254 PRO B O 1
ATOM 6233 N N . GLU B 1 255 ? 9.906 -6.387 1.593 1 84.81 255 GLU B N 1
ATOM 6234 C CA . GLU B 1 255 ? 8.57 -6.957 1.72 1 84.81 255 GLU B CA 1
ATOM 6235 C C . GLU B 1 255 ? 7.496 -5.938 1.357 1 84.81 255 GLU B C 1
ATOM 6237 O O . GLU B 1 255 ? 7.641 -4.75 1.646 1 84.81 255 GLU B O 1
ATOM 6242 N N . MET B 1 256 ? 6.559 -6.359 0.641 1 89.25 256 MET B N 1
ATOM 6243 C CA . MET B 1 256 ? 5.43 -5.496 0.295 1 89.25 256 MET B CA 1
ATOM 6244 C C . MET B 1 256 ? 4.934 -4.734 1.518 1 89.25 256 MET B C 1
ATOM 6246 O O . MET B 1 256 ? 4.73 -3.52 1.455 1 89.25 256 MET B O 1
ATOM 6250 N N . SER B 1 257 ? 4.812 -5.457 2.676 1 92.5 257 SER B N 1
ATOM 6251 C CA . SER B 1 257 ? 4.273 -4.84 3.885 1 92.5 257 SER B CA 1
ATOM 6252 C C . SER B 1 257 ? 5.18 -3.727 4.391 1 92.5 257 SER B C 1
ATOM 6254 O O . SER B 1 257 ? 4.703 -2.699 4.879 1 92.5 257 SER B O 1
ATOM 6256 N N . ILE B 1 258 ? 6.445 -3.92 4.262 1 89.69 258 ILE B N 1
ATOM 6257 C CA . ILE B 1 258 ? 7.406 -2.934 4.738 1 89.69 258 ILE B CA 1
ATOM 6258 C C . ILE B 1 258 ? 7.34 -1.683 3.865 1 89.69 258 ILE B C 1
ATOM 6260 O O . ILE B 1 258 ? 7.32 -0.561 4.379 1 89.69 258 ILE B O 1
ATOM 6264 N N . VAL B 1 259 ? 7.27 -1.888 2.562 1 87.5 259 VAL B N 1
ATOM 6265 C CA . VAL B 1 259 ? 7.215 -0.771 1.626 1 87.5 259 VAL B CA 1
ATOM 6266 C C . VAL B 1 259 ? 5.918 0.006 1.825 1 87.5 259 VAL B C 1
ATOM 6268 O O . VAL B 1 259 ? 5.926 1.238 1.885 1 87.5 259 VAL B O 1
ATOM 6271 N N . ILE B 1 260 ? 4.793 -0.657 1.926 1 91.12 260 ILE B N 1
ATOM 6272 C CA . ILE B 1 260 ? 3.492 -0.023 2.1 1 91.12 260 ILE B CA 1
ATOM 6273 C C . ILE B 1 260 ? 3.467 0.75 3.418 1 91.12 260 ILE B C 1
ATOM 6275 O O . ILE B 1 260 ? 2.947 1.867 3.479 1 91.12 260 ILE B O 1
ATOM 6279 N N . THR B 1 261 ? 4.059 0.147 4.461 1 92.75 261 THR B N 1
ATOM 6280 C CA . THR B 1 261 ? 4.125 0.817 5.758 1 92.75 261 THR B CA 1
ATOM 6281 C C . THR B 1 261 ? 4.93 2.109 5.656 1 92.75 261 THR B C 1
ATOM 6283 O O . THR B 1 261 ? 4.523 3.143 6.191 1 92.75 261 THR B O 1
ATOM 6286 N N . SER B 1 262 ? 6 2.043 4.957 1 89.81 262 SER B N 1
ATOM 6287 C CA . SER B 1 262 ? 6.844 3.221 4.789 1 89.81 262 SER B CA 1
ATOM 6288 C C . SER B 1 262 ? 6.102 4.332 4.055 1 89.81 262 SER B C 1
ATOM 6290 O O . SER B 1 262 ? 6.145 5.492 4.473 1 89.81 262 SER B O 1
ATOM 6292 N N . ILE B 1 263 ? 5.434 3.965 3.01 1 89.06 263 ILE B N 1
ATOM 6293 C CA . ILE B 1 263 ? 4.695 4.918 2.186 1 89.06 263 ILE B CA 1
ATOM 6294 C C . ILE B 1 263 ? 3.58 5.555 3.01 1 89.06 263 ILE B C 1
ATOM 6296 O O . ILE B 1 263 ? 3.473 6.781 3.078 1 89.06 263 ILE B O 1
ATOM 6300 N N . TYR B 1 264 ? 2.82 4.762 3.656 1 93.75 264 TYR B N 1
ATOM 6301 C CA . TYR B 1 264 ? 1.678 5.281 4.398 1 93.75 264 TYR B CA 1
ATOM 6302 C C . TYR B 1 264 ? 2.135 6.141 5.57 1 93.75 264 TYR B C 1
ATOM 6304 O O . TYR B 1 264 ? 1.506 7.156 5.887 1 93.75 264 TYR B O 1
ATOM 6312 N N . THR B 1 265 ? 3.188 5.727 6.227 1 93.62 265 THR B N 1
ATOM 6313 C CA . THR B 1 265 ? 3.711 6.488 7.352 1 93.62 265 THR B CA 1
ATOM 6314 C C . THR B 1 265 ? 4.129 7.887 6.91 1 93.62 265 THR B C 1
ATOM 6316 O O . THR B 1 265 ? 3.861 8.875 7.602 1 93.62 265 THR B O 1
ATOM 6319 N N . SER B 1 266 ? 4.793 7.934 5.77 1 91.75 266 SER B N 1
ATOM 6320 C CA . SER B 1 266 ? 5.207 9.234 5.25 1 91.75 266 SER B CA 1
ATOM 6321 C C . SER B 1 266 ? 4.004 10.125 4.965 1 91.75 266 SER B C 1
ATOM 6323 O O . SER B 1 266 ? 4.02 11.32 5.285 1 91.75 266 SER B O 1
ATOM 6325 N N . VAL B 1 267 ? 2.99 9.57 4.422 1 93.75 267 VAL B N 1
ATOM 6326 C CA . VAL B 1 267 ? 1.798 10.32 4.055 1 93.75 267 VAL B CA 1
ATOM 6327 C C . VAL B 1 267 ? 1.075 10.797 5.316 1 93.75 267 VAL B C 1
ATOM 6329 O O . VAL B 1 267 ? 0.698 11.961 5.422 1 93.75 267 VAL B O 1
ATOM 6332 N N . ILE B 1 268 ? 0.905 9.891 6.289 1 96 268 ILE B N 1
ATOM 6333 C CA . ILE B 1 268 ? 0.151 10.234 7.488 1 96 268 ILE B CA 1
ATOM 6334 C C . ILE B 1 268 ? 0.935 11.25 8.32 1 96 268 ILE B C 1
ATOM 6336 O O . ILE B 1 268 ? 0.346 12.125 8.953 1 96 268 ILE B O 1
ATOM 6340 N N . ARG B 1 269 ? 2.264 11.203 8.289 1 95.38 269 ARG B N 1
ATOM 6341 C CA . ARG B 1 269 ? 3.092 12.211 8.938 1 95.38 269 ARG B CA 1
ATOM 6342 C C . ARG B 1 269 ? 2.891 13.578 8.297 1 95.38 269 ARG B C 1
ATOM 6344 O O . ARG B 1 269 ? 2.758 14.586 8.992 1 95.38 269 ARG B O 1
ATOM 6351 N N . CYS B 1 270 ? 2.951 13.555 6.996 1 94.5 270 CYS B N 1
ATOM 6352 C CA . CYS B 1 270 ? 2.707 14.781 6.258 1 94.5 270 CYS B CA 1
ATOM 6353 C C . CYS B 1 270 ? 1.33 15.352 6.582 1 94.5 270 CYS B C 1
ATOM 6355 O O . CYS B 1 270 ? 1.19 16.547 6.824 1 94.5 270 CYS B O 1
ATOM 6357 N N . GLN B 1 271 ? 0.324 14.516 6.629 1 96.75 271 GLN B N 1
ATOM 6358 C CA . GLN B 1 271 ? -1.041 14.945 6.914 1 96.75 271 GLN B CA 1
ATOM 6359 C C . GLN B 1 271 ? -1.159 15.5 8.328 1 96.75 271 GLN B C 1
ATOM 6361 O O . GLN B 1 271 ? -1.777 16.547 8.539 1 96.75 271 GLN B O 1
ATOM 6366 N N . ASN B 1 272 ? -0.587 14.812 9.266 1 97.06 272 ASN B N 1
ATOM 6367 C CA . ASN B 1 272 ? -0.652 15.266 10.656 1 97.06 272 ASN B CA 1
ATOM 6368 C C . ASN B 1 272 ? 0.093 16.578 10.844 1 97.06 272 ASN B C 1
ATOM 6370 O O . ASN B 1 272 ? -0.314 17.422 11.656 1 97.06 272 ASN B O 1
ATOM 6374 N N . ASN B 1 273 ? 1.109 16.828 10.062 1 96 273 ASN B N 1
ATOM 6375 C CA . ASN B 1 273 ? 1.925 18.031 10.164 1 96 273 ASN B CA 1
ATOM 6376 C C . ASN B 1 273 ? 1.178 19.25 9.656 1 96 273 ASN B C 1
ATOM 6378 O O . ASN B 1 273 ? 1.612 20.391 9.875 1 96 273 ASN B O 1
ATOM 6382 N N . CYS B 1 274 ? 0.089 19.047 9.016 1 96.81 274 CYS B N 1
ATOM 6383 C CA . CYS B 1 274 ? -0.697 20.156 8.508 1 96.81 274 CYS B CA 1
ATOM 6384 C C . CYS B 1 274 ? -1.202 21.031 9.648 1 96.81 274 CYS B C 1
ATOM 6386 O O . CYS B 1 274 ? -1.318 22.25 9.5 1 96.81 274 CYS B O 1
ATOM 6388 N N . ILE B 1 275 ? -1.438 20.422 10.797 1 96 275 ILE B N 1
ATOM 6389 C CA . ILE B 1 275 ? -1.878 21.172 11.969 1 96 275 ILE B CA 1
ATOM 6390 C C . ILE B 1 275 ? -0.796 22.156 12.383 1 96 275 ILE B C 1
ATOM 6392 O O . ILE B 1 275 ? -1.088 23.328 12.648 1 96 275 ILE B O 1
ATOM 6396 N N . THR B 1 276 ? 0.424 21.734 12.336 1 94.62 276 THR B N 1
ATOM 6397 C CA . THR B 1 276 ? 1.554 22.578 12.695 1 94.62 276 THR B CA 1
ATOM 6398 C C . THR B 1 276 ? 1.805 23.625 11.609 1 94.62 276 THR B C 1
ATOM 6400 O O . THR B 1 276 ? 2.016 24.812 11.914 1 94.62 276 THR B O 1
ATOM 6403 N N . LYS B 1 277 ? 1.691 23.234 10.43 1 93.38 277 LYS B N 1
ATOM 6404 C CA . LYS B 1 277 ? 1.95 24.109 9.297 1 93.38 277 LYS B CA 1
ATOM 6405 C C . LYS B 1 277 ? 0.969 25.281 9.281 1 93.38 277 LYS B C 1
ATOM 6407 O O . LYS B 1 277 ? 1.336 26.406 8.922 1 93.38 277 LYS B O 1
ATOM 6412 N N . LEU B 1 278 ? -0.227 25.031 9.711 1 96.38 278 LEU B N 1
ATOM 6413 C CA . LEU B 1 278 ? -1.276 26.047 9.617 1 96.38 278 LEU B CA 1
ATOM 6414 C C . LEU B 1 278 ? -1.4 26.828 10.922 1 96.38 278 LEU B C 1
ATOM 6416 O O . LEU B 1 278 ? -2.281 27.672 11.055 1 96.38 278 LEU B O 1
ATOM 6420 N N . SER B 1 279 ? -0.483 26.594 11.844 1 95.75 279 SER B N 1
ATOM 6421 C CA . SER B 1 279 ? -0.569 27.25 13.141 1 95.75 279 SER B CA 1
ATOM 6422 C C . SER B 1 279 ? 0.202 28.562 13.148 1 95.75 279 SER B C 1
ATOM 6424 O O . SER B 1 279 ? 0.533 29.094 14.211 1 95.75 279 SER B O 1
ATOM 6426 N N . LYS B 1 280 ? 0.452 29.062 11.969 1 88.69 280 LYS B N 1
ATOM 6427 C CA . LYS B 1 280 ? 1.21 30.312 11.844 1 88.69 280 LYS B CA 1
ATOM 6428 C C . LYS B 1 280 ? 0.325 31.453 11.344 1 88.69 280 LYS B C 1
ATOM 6430 O O . LYS B 1 280 ? -0.521 31.25 10.469 1 88.69 280 LYS B O 1
ATOM 6435 N N . VAL B 1 281 ? 0.408 32.562 12 1 90.88 281 VAL B N 1
ATOM 6436 C CA . VAL B 1 281 ? -0.245 33.781 11.578 1 90.88 281 VAL B CA 1
ATOM 6437 C C . VAL B 1 281 ? 0.795 34.906 11.414 1 90.88 281 VAL B C 1
ATOM 6439 O O . VAL B 1 281 ? 1.447 35.281 12.383 1 90.88 281 VAL B O 1
ATOM 6442 N N . ASN B 1 282 ? 0.952 35.375 10.172 1 86.19 282 ASN B N 1
ATOM 6443 C CA . ASN B 1 282 ? 1.939 36.406 9.859 1 86.19 282 ASN B CA 1
ATOM 6444 C C . ASN B 1 282 ? 3.334 36 10.328 1 86.19 282 ASN B C 1
ATOM 6446 O O . ASN B 1 282 ? 4.043 36.812 10.93 1 86.19 282 ASN B O 1
ATOM 6450 N N . GLY B 1 283 ? 3.648 34.75 10.195 1 85.19 283 GLY B N 1
ATOM 6451 C CA . GLY B 1 283 ? 4.984 34.25 10.492 1 85.19 283 GLY B CA 1
ATOM 6452 C C . GLY B 1 283 ? 5.156 33.812 11.938 1 85.19 283 GLY B C 1
ATOM 6453 O O . GLY B 1 283 ? 6.176 33.219 12.305 1 85.19 283 GLY B O 1
ATOM 6454 N N . HIS B 1 284 ? 4.238 34.094 12.773 1 88.62 284 HIS B N 1
ATOM 6455 C CA . HIS B 1 284 ? 4.309 33.719 14.18 1 88.62 284 HIS B CA 1
ATOM 6456 C C . HIS B 1 284 ? 3.514 32.438 14.453 1 88.62 284 HIS B C 1
ATOM 6458 O O . HIS B 1 284 ? 2.34 32.344 14.086 1 88.62 284 HIS B O 1
ATOM 6464 N N . THR B 1 285 ? 4.156 31.578 15.109 1 91.75 285 THR B N 1
ATOM 6465 C CA . THR B 1 285 ? 3.498 30.328 15.453 1 91.75 285 THR B CA 1
ATOM 6466 C C . THR B 1 285 ? 2.637 30.5 16.703 1 91.75 285 THR B C 1
ATOM 6468 O O . THR B 1 285 ? 3.096 31.031 17.719 1 91.75 285 THR B O 1
ATOM 6471 N N . ILE B 1 286 ? 1.432 30.109 16.609 1 92.12 286 ILE B N 1
ATOM 6472 C CA . ILE B 1 286 ? 0.525 30.125 17.75 1 92.12 286 ILE B CA 1
ATOM 6473 C C . ILE B 1 286 ? 0.329 28.719 18.281 1 92.12 286 ILE B C 1
ATOM 6475 O O . ILE B 1 286 ? -0.126 27.828 17.547 1 92.12 286 ILE B O 1
ATOM 6479 N N . LYS B 1 287 ? 0.72 28.547 19.562 1 90.56 287 LYS B N 1
ATOM 6480 C CA . LYS B 1 287 ? 0.522 27.25 20.188 1 90.56 287 LYS B CA 1
ATOM 6481 C C . LYS B 1 287 ? -0.961 26.906 20.281 1 90.56 287 LYS B C 1
ATOM 6483 O O . LYS B 1 287 ? -1.78 27.766 20.609 1 90.56 287 LYS B O 1
ATOM 6488 N N . ASN B 1 288 ? -1.33 25.656 20.031 1 93.31 288 ASN B N 1
ATOM 6489 C CA . ASN B 1 288 ? -2.725 25.234 20.047 1 93.31 288 ASN B CA 1
ATOM 6490 C C . ASN B 1 288 ? -3.621 26.219 19.281 1 93.31 288 ASN B C 1
ATOM 6492 O O . ASN B 1 288 ? -4.621 26.688 19.828 1 93.31 288 ASN B O 1
ATOM 6496 N N . PHE B 1 289 ? -3.277 26.422 18.047 1 96.31 289 PHE B N 1
ATOM 6497 C CA . PHE B 1 289 ? -3.861 27.469 17.219 1 96.31 289 PHE B CA 1
ATOM 6498 C C . PHE B 1 289 ? -5.375 27.312 17.141 1 96.31 289 PHE B C 1
ATOM 6500 O O . PHE B 1 289 ? -6.117 28.281 17.328 1 96.31 289 PHE B O 1
ATOM 6507 N N . LEU B 1 290 ? -5.84 26.156 16.906 1 97.38 290 LEU B N 1
ATOM 6508 C CA . LEU B 1 290 ? -7.277 25.953 16.766 1 97.38 290 LEU B CA 1
ATOM 6509 C C . LEU B 1 290 ? -8.008 26.281 18.062 1 97.38 290 LEU B C 1
ATOM 6511 O O . LEU B 1 290 ? -9.117 26.797 18.047 1 97.38 290 LEU B O 1
ATOM 6515 N N . ALA B 1 291 ? -7.434 25.984 19.219 1 96.62 291 ALA B N 1
ATOM 6516 C CA . ALA B 1 291 ? -8.023 26.312 20.516 1 96.62 291 ALA B CA 1
ATOM 6517 C C . ALA B 1 291 ? -8.117 27.828 20.703 1 96.62 291 ALA B C 1
ATOM 6519 O O . ALA B 1 291 ? -9.055 28.328 21.344 1 96.62 291 ALA B O 1
ATOM 6520 N N . SER B 1 292 ? -7.129 28.547 20.156 1 95.81 292 SER B N 1
ATOM 6521 C CA . SER B 1 292 ? -7.066 30 20.328 1 95.81 292 SER B CA 1
ATOM 6522 C C . SER B 1 292 ? -8.297 30.672 19.734 1 95.81 292 SER B C 1
ATOM 6524 O O . SER B 1 292 ? -8.75 31.703 20.25 1 95.81 292 SER B O 1
ATOM 6526 N N . PHE B 1 293 ? -8.859 30.094 18.656 1 97.69 293 PHE B N 1
ATOM 6527 C CA . PHE B 1 293 ? -10.102 30.625 18.094 1 97.69 293 PHE B CA 1
ATOM 6528 C C . PHE B 1 293 ? -11.18 30.719 19.172 1 97.69 293 PHE B C 1
ATOM 6530 O O . PHE B 1 293 ? -11.82 31.766 19.328 1 97.69 293 PHE B O 1
ATOM 6537 N N . TYR B 1 294 ? -11.289 29.719 19.891 1 97.88 294 TYR B N 1
ATOM 6538 C CA . TYR B 1 294 ? -12.391 29.578 20.844 1 97.88 294 TYR B CA 1
ATOM 6539 C C . TYR B 1 294 ? -12.094 30.312 22.141 1 97.88 294 TYR B C 1
ATOM 6541 O O . TYR B 1 294 ? -13.008 30.625 22.906 1 97.88 294 TYR B O 1
ATOM 6549 N N . GLU B 1 295 ? -10.844 30.594 22.406 1 94.5 295 GLU B N 1
ATOM 6550 C CA . GLU B 1 295 ? -10.453 31.406 23.562 1 94.5 295 GLU B CA 1
ATOM 6551 C C . GLU B 1 295 ? -10.969 32.844 23.422 1 94.5 295 GLU B C 1
ATOM 6553 O O . GLU B 1 295 ? -11.234 33.5 24.422 1 94.5 295 GLU B O 1
ATOM 6558 N N . TYR B 1 296 ? -11.117 33.25 22.172 1 95.75 296 TYR B N 1
ATOM 6559 C CA . TYR B 1 296 ? -11.688 34.562 21.906 1 95.75 296 TYR B CA 1
ATOM 6560 C C . TYR B 1 296 ? -13.188 34.469 21.688 1 95.75 296 TYR B C 1
ATOM 6562 O O . TYR B 1 296 ? -13.961 35.281 22.219 1 95.75 296 TYR B O 1
ATOM 6570 N N . LEU B 1 297 ? -13.594 33.531 20.984 1 97.94 297 LEU B N 1
ATOM 6571 C CA . LEU B 1 297 ? -14.945 33.406 20.438 1 97.94 297 LEU B CA 1
ATOM 6572 C C . LEU B 1 297 ? -15.969 33.312 21.562 1 97.94 297 LEU B C 1
ATOM 6574 O O . LEU B 1 297 ? -17.047 33.906 21.469 1 97.94 297 LEU B O 1
ATOM 6578 N N . HIS B 1 298 ? -15.672 32.562 22.672 1 96.94 298 HIS B N 1
ATOM 6579 C CA . HIS B 1 298 ? -16.656 32.406 23.734 1 96.94 298 HIS B CA 1
ATOM 6580 C C . HIS B 1 298 ? -17.016 33.75 24.375 1 96.94 298 HIS B C 1
ATOM 6582 O O . HIS B 1 298 ? -18.172 33.969 24.719 1 96.94 298 HIS B O 1
ATOM 6588 N N . VAL B 1 299 ? -16.031 34.719 24.469 1 96 299 VAL B N 1
ATOM 6589 C CA . VAL B 1 299 ? -16.281 36.031 25.047 1 96 299 VAL B CA 1
ATOM 6590 C C . VAL B 1 299 ? -17.188 36.844 24.125 1 96 299 VAL B C 1
ATOM 6592 O O . VAL B 1 299 ? -18.125 37.5 24.578 1 96 299 VAL B O 1
ATOM 6595 N N . CYS B 1 300 ? -16.828 36.75 22.828 1 98 300 CYS B N 1
ATOM 6596 C CA . CYS B 1 300 ? -17.641 37.469 21.844 1 98 300 CYS B CA 1
ATOM 6597 C C . CYS B 1 300 ? -19.078 36.969 21.859 1 98 300 CYS B C 1
ATOM 6599 O O . CYS B 1 300 ? -20.016 37.781 21.844 1 98 300 CYS B O 1
ATOM 6601 N N . GLN B 1 301 ? -19.266 35.719 21.906 1 98.12 301 GLN B N 1
ATOM 6602 C CA . GLN B 1 301 ? -20.594 35.094 21.906 1 98.12 301 GLN B CA 1
ATOM 6603 C C . GLN B 1 301 ? -21.375 35.438 23.172 1 98.12 301 GLN B C 1
ATOM 6605 O O . GLN B 1 301 ? -22.562 35.719 23.109 1 98.12 301 GLN B O 1
ATOM 6610 N N . PHE B 1 302 ? -20.734 35.375 24.266 1 96.75 302 PHE B N 1
ATOM 6611 C CA . PHE B 1 302 ? -21.375 35.719 25.547 1 96.75 302 PHE B CA 1
ATOM 6612 C C . PHE B 1 302 ? -21.906 37.125 25.531 1 96.75 302 PHE B C 1
ATOM 6614 O O . PHE B 1 302 ? -23.031 37.375 25.984 1 96.75 302 PHE B O 1
ATOM 6621 N N . ASN B 1 303 ? -21.125 38.031 25.047 1 97 303 ASN B N 1
ATOM 6622 C CA . ASN B 1 303 ? -21.516 39.438 25.031 1 97 303 ASN B CA 1
ATOM 6623 C C . ASN B 1 303 ? -22.641 39.719 24.031 1 97 303 ASN B C 1
ATOM 6625 O O . ASN B 1 303 ? -23.312 40.75 24.094 1 97 303 ASN B O 1
ATOM 6629 N N . LEU B 1 304 ? -22.891 38.781 23.172 1 97.62 304 LEU B N 1
ATOM 6630 C CA . LEU B 1 304 ? -24.031 38.844 22.266 1 97.62 304 LEU B CA 1
ATOM 6631 C C . LEU B 1 304 ? -25.203 38.062 22.812 1 97.62 304 LEU B C 1
ATOM 6633 O O . LEU B 1 304 ? -26.172 37.781 22.094 1 97.62 304 LEU B O 1
ATOM 6637 N N . GLN B 1 305 ? -25.047 37.562 24.016 1 95.81 305 GLN B N 1
ATOM 6638 C CA . GLN B 1 305 ? -26.078 36.812 24.734 1 95.81 305 GLN B CA 1
ATOM 6639 C C . GLN B 1 305 ? -26.328 35.438 24.109 1 95.81 305 GLN B C 1
ATOM 6641 O O . GLN B 1 305 ? -27.469 34.969 24.031 1 95.81 305 GLN B O 1
ATOM 6646 N N . ARG B 1 306 ? -25.297 34.969 23.578 1 94.94 306 ARG B N 1
ATOM 6647 C CA . ARG B 1 306 ? -25.312 33.594 23.062 1 94.94 306 ARG B CA 1
ATOM 6648 C C . ARG B 1 306 ? -24.625 32.625 24.016 1 94.94 306 ARG B C 1
ATOM 6650 O O . ARG B 1 306 ? -23.594 32.031 23.672 1 94.94 306 ARG B O 1
ATOM 6657 N N . GLY B 1 307 ? -25.234 32.344 25.062 1 91.94 307 GLY B N 1
ATOM 6658 C CA . GLY B 1 307 ? -24.641 31.578 26.156 1 91.94 307 GLY B CA 1
ATOM 6659 C C . GLY B 1 307 ? -24.328 30.141 25.781 1 91.94 307 GLY B C 1
ATOM 6660 O O . GLY B 1 307 ? -23.281 29.609 26.156 1 91.94 307 GLY B O 1
ATOM 6661 N N . ARG B 1 308 ? -25.234 29.531 25.062 1 91.94 308 ARG B N 1
ATOM 6662 C CA . ARG B 1 308 ? -25.031 28.141 24.656 1 91.94 308 ARG B CA 1
ATOM 6663 C C . ARG B 1 308 ? -23.797 28.016 23.75 1 91.94 308 ARG B C 1
ATOM 6665 O O . ARG B 1 308 ? -23 27.094 23.906 1 91.94 308 ARG B O 1
ATOM 6672 N N . ASP B 1 309 ? -23.719 29 22.781 1 95.75 309 ASP B N 1
ATOM 6673 C CA . ASP B 1 309 ? -22.578 29 21.891 1 95.75 309 ASP B CA 1
ATOM 6674 C C . ASP B 1 309 ? -21.266 29.234 22.656 1 95.75 309 ASP B C 1
ATOM 6676 O O . ASP B 1 309 ? -20.25 28.625 22.344 1 95.75 309 ASP B O 1
ATOM 6680 N N . ALA B 1 310 ? -21.344 30.078 23.609 1 96.5 310 ALA B N 1
ATOM 6681 C CA . ALA B 1 310 ? -20.156 30.375 24.422 1 96.5 310 ALA B CA 1
ATOM 6682 C C . ALA B 1 310 ? -19.703 29.156 25.188 1 96.5 310 ALA B C 1
ATOM 6684 O O . ALA B 1 310 ? -18.5 28.844 25.25 1 96.5 310 ALA B O 1
ATOM 6685 N N . ALA B 1 311 ? -20.672 28.438 25.75 1 95.25 311 ALA B N 1
ATOM 6686 C CA . ALA B 1 311 ? -20.344 27.234 26.516 1 95.25 311 ALA B CA 1
ATOM 6687 C C . ALA B 1 311 ? -19.719 26.172 25.609 1 95.25 311 ALA B C 1
ATOM 6689 O O . ALA B 1 311 ? -18.766 25.5 26 1 95.25 311 ALA B O 1
ATOM 6690 N N . GLN B 1 312 ? -20.234 26 24.406 1 96.38 312 GLN B N 1
ATOM 6691 C CA . GLN B 1 312 ? -19.672 25.047 23.453 1 96.38 312 GLN B CA 1
ATOM 6692 C C . GLN B 1 312 ? -18.25 25.438 23.062 1 96.38 312 GLN B C 1
ATOM 6694 O O . GLN B 1 312 ? -17.375 24.594 22.906 1 96.38 312 GLN B O 1
ATOM 6699 N N . SER B 1 313 ? -18.062 26.75 22.828 1 97.88 313 SER B N 1
ATOM 6700 C CA . SER B 1 313 ? -16.734 27.234 22.484 1 97.88 313 SER B CA 1
ATOM 6701 C C . SER B 1 313 ? -15.727 26.922 23.578 1 97.88 313 SER B C 1
ATOM 6703 O O . SER B 1 313 ? -14.586 26.562 23.297 1 97.88 313 SER B O 1
ATOM 6705 N N . VAL B 1 314 ? -16.125 27.062 24.812 1 96.31 314 VAL B N 1
ATOM 6706 C CA . VAL B 1 314 ? -15.266 26.734 25.938 1 96.31 314 VAL B CA 1
ATOM 6707 C C . VAL B 1 314 ? -14.938 25.25 25.922 1 96.31 314 VAL B C 1
ATOM 6709 O O . VAL B 1 314 ? -13.781 24.859 26.109 1 96.31 314 VAL B O 1
ATOM 6712 N N . ALA B 1 315 ? -15.953 24.438 25.656 1 96.38 315 ALA B N 1
ATOM 6713 C CA . ALA B 1 315 ? -15.742 23 25.578 1 96.38 315 ALA B CA 1
ATOM 6714 C C . ALA B 1 315 ? -14.781 22.656 24.453 1 96.38 315 ALA B C 1
ATOM 6716 O O . ALA B 1 315 ? -13.914 21.781 24.609 1 96.38 315 ALA B O 1
ATOM 6717 N N . ASN B 1 316 ? -14.977 23.312 23.25 1 98.19 316 ASN B N 1
ATOM 6718 C CA . ASN B 1 316 ? -14.062 23.094 22.141 1 98.19 316 ASN B CA 1
ATOM 6719 C C . ASN B 1 316 ? -12.625 23.438 22.516 1 98.19 316 ASN B C 1
ATOM 6721 O O . ASN B 1 316 ? -11.711 22.656 22.234 1 98.19 316 ASN B O 1
ATOM 6725 N N . ALA B 1 317 ? -12.406 24.578 23.141 1 97 317 ALA B N 1
ATOM 6726 C CA . ALA B 1 317 ? -11.07 25.016 23.531 1 97 317 ALA B CA 1
ATOM 6727 C C . ALA B 1 317 ? -10.43 24.031 24.5 1 97 317 ALA B C 1
ATOM 6729 O O . ALA B 1 317 ? -9.242 23.719 24.375 1 97 317 ALA B O 1
ATOM 6730 N N . LEU B 1 318 ? -11.195 23.516 25.469 1 95.81 318 LEU B N 1
ATOM 6731 C CA . LEU B 1 318 ? -10.68 22.609 26.484 1 95.81 318 LEU B CA 1
ATOM 6732 C C . LEU B 1 318 ? -10.344 21.25 25.891 1 95.81 318 LEU B C 1
ATOM 6734 O O . LEU B 1 318 ? -9.398 20.594 26.328 1 95.81 318 LEU B O 1
ATOM 6738 N N . LEU B 1 319 ? -11.117 20.828 24.906 1 97.44 319 LEU B N 1
ATOM 6739 C CA . LEU B 1 319 ? -10.797 19.578 24.219 1 97.44 319 LEU B CA 1
ATOM 6740 C C . LEU B 1 319 ? -9.461 19.688 23.484 1 97.44 319 LEU B C 1
ATOM 6742 O O . LEU B 1 319 ? -8.656 18.75 23.516 1 97.44 319 LEU B O 1
ATOM 6746 N N . LEU B 1 320 ? -9.25 20.828 22.859 1 97.31 320 LEU B N 1
ATOM 6747 C CA . LEU B 1 320 ? -8.07 21.047 22.031 1 97.31 320 LEU B CA 1
ATOM 6748 C C . LEU B 1 320 ? -6.855 21.391 22.875 1 97.31 320 LEU B C 1
ATOM 6750 O O . LEU B 1 320 ? -5.715 21.188 22.453 1 97.31 320 LEU B O 1
ATOM 6754 N N . ASP B 1 321 ? -7.09 21.969 24.047 1 94 321 ASP B N 1
ATOM 6755 C CA . ASP B 1 321 ? -6.055 22.312 25.016 1 94 321 ASP B CA 1
ATOM 6756 C C . ASP B 1 321 ? -6.512 22.016 26.438 1 94 321 ASP B C 1
ATOM 6758 O O . ASP B 1 321 ? -6.875 22.938 27.172 1 94 321 ASP B O 1
ATOM 6762 N N . LYS B 1 322 ? -6.324 20.828 26.844 1 90.62 322 LYS B N 1
ATOM 6763 C CA . LYS B 1 322 ? -6.906 20.297 28.078 1 90.62 322 LYS B CA 1
ATOM 6764 C C . LYS B 1 322 ? -6.262 20.938 29.312 1 90.62 322 LYS B C 1
ATOM 6766 O O . LYS B 1 322 ? -6.883 21.031 30.375 1 90.62 322 LYS B O 1
ATOM 6771 N N . ASP B 1 323 ? -5.137 21.453 29.203 1 87.69 323 ASP B N 1
ATOM 6772 C CA . ASP B 1 323 ? -4.406 21.953 30.359 1 87.69 323 ASP B CA 1
ATOM 6773 C C . ASP B 1 323 ? -4.574 23.469 30.5 1 87.69 323 ASP B C 1
ATOM 6775 O O . ASP B 1 323 ? -3.879 24.109 31.297 1 87.69 323 ASP B O 1
ATOM 6779 N N . ASN B 1 324 ? -5.449 24 29.766 1 89.44 324 ASN B N 1
ATOM 6780 C CA . ASN B 1 324 ? -5.656 25.438 29.828 1 89.44 324 ASN B CA 1
ATOM 6781 C C . ASN B 1 324 ? -6.469 25.828 31.062 1 89.44 324 ASN B C 1
ATOM 6783 O O . ASN B 1 324 ? -7.699 25.797 31.031 1 89.44 324 ASN B O 1
ATOM 6787 N N . VAL B 1 325 ? -5.832 26.375 32.125 1 88.12 325 VAL B N 1
ATOM 6788 C CA . VAL B 1 325 ? -6.469 26.688 33.406 1 88.12 325 VAL B CA 1
ATOM 6789 C C . VAL B 1 325 ? -7.41 27.875 33.25 1 88.12 325 VAL B C 1
ATOM 6791 O O . VAL B 1 325 ? -8.453 27.938 33.906 1 88.12 325 VAL B O 1
ATOM 6794 N N . VAL B 1 326 ? -7.066 28.781 32.344 1 89 326 VAL B N 1
ATOM 6795 C CA . VAL B 1 326 ? -7.91 29.953 32.125 1 89 326 VAL B CA 1
ATOM 6796 C C . VAL B 1 326 ? -9.266 29.516 31.562 1 89 326 VAL B C 1
ATOM 6798 O O . VAL B 1 326 ? -10.312 29.984 32.031 1 89 326 VAL B O 1
ATOM 6801 N N . MET B 1 327 ? -9.234 28.609 30.656 1 91.94 327 MET B N 1
ATOM 6802 C CA . MET B 1 327 ? -10.484 28.125 30.062 1 91.94 327 MET B CA 1
ATOM 6803 C C . MET B 1 327 ? -11.273 27.297 31.062 1 91.94 327 MET B C 1
ATOM 6805 O O . MET B 1 327 ? -12.508 27.297 31.047 1 91.94 327 MET B O 1
ATOM 6809 N N . ARG B 1 328 ? -10.617 26.609 31.953 1 90.69 328 ARG B N 1
ATOM 6810 C CA . ARG B 1 328 ? -11.312 25.891 33 1 90.69 328 ARG B CA 1
ATOM 6811 C C . ARG B 1 328 ? -12.055 26.844 33.938 1 90.69 328 ARG B C 1
ATOM 6813 O O . ARG B 1 328 ? -13.18 26.562 34.344 1 90.69 328 ARG B O 1
ATOM 6820 N N . ARG B 1 329 ? -11.383 27.891 34.281 1 88.19 329 ARG B N 1
ATOM 6821 C CA . ARG B 1 329 ? -12.031 28.922 35.062 1 88.19 329 ARG B CA 1
ATOM 6822 C C . ARG B 1 329 ? -13.25 29.484 34.344 1 88.19 329 ARG B C 1
ATOM 6824 O O . ARG B 1 329 ? -14.297 29.703 34.969 1 88.19 329 ARG B O 1
ATOM 6831 N N . ASN B 1 330 ? -13.023 29.781 33.094 1 90.69 330 ASN B N 1
ATOM 6832 C CA . ASN B 1 330 ? -14.141 30.297 32.281 1 90.69 330 ASN B CA 1
ATOM 6833 C C . ASN B 1 330 ? -15.312 29.312 32.281 1 90.69 330 ASN B C 1
ATOM 6835 O O . ASN B 1 330 ? -16.469 29.719 32.312 1 90.69 330 ASN B O 1
ATOM 6839 N N . ARG B 1 331 ? -14.992 28.031 32.156 1 91.88 331 ARG B N 1
ATOM 6840 C CA . ARG B 1 331 ? -16.047 27.016 32.188 1 91.88 331 ARG B CA 1
ATOM 6841 C C . ARG B 1 331 ? -16.828 27.109 33.5 1 91.88 331 ARG B C 1
ATOM 6843 O O . ARG B 1 331 ? -18.062 27.047 33.5 1 91.88 331 ARG B O 1
ATOM 6850 N N . LEU B 1 332 ? -16.125 27.219 34.594 1 88 332 LEU B N 1
ATOM 6851 C CA . LEU B 1 332 ? -16.766 27.344 35.875 1 88 332 LEU B CA 1
ATOM 6852 C C . LEU B 1 332 ? -17.641 28.594 35.938 1 88 332 LEU B C 1
ATOM 6854 O O . LEU B 1 332 ? -18.734 28.562 36.531 1 88 332 LEU B O 1
ATOM 6858 N N . PHE B 1 333 ? -17.141 29.641 35.406 1 87.31 333 PHE B N 1
ATOM 6859 C CA . PHE B 1 333 ? -17.891 30.891 35.375 1 87.31 333 PHE B CA 1
ATOM 6860 C C . PHE B 1 333 ? -19.234 30.688 34.656 1 87.31 333 PHE B C 1
ATOM 6862 O O . PHE B 1 333 ? -20.281 31.016 35.219 1 87.31 333 PHE B O 1
ATOM 6869 N N . TYR B 1 334 ? -19.156 30.125 33.5 1 90.88 334 TYR B N 1
ATOM 6870 C CA . TYR B 1 334 ? -20.391 29.906 32.719 1 90.88 334 TYR B CA 1
ATOM 6871 C C . TYR B 1 334 ? -21.297 28.906 33.438 1 90.88 334 TYR B C 1
ATOM 6873 O O . TYR B 1 334 ? -22.516 29.031 33.406 1 90.88 334 TYR B O 1
ATOM 6881 N N . ALA B 1 335 ? -20.703 27.906 34.031 1 89.06 335 ALA B N 1
ATOM 6882 C CA . ALA B 1 335 ? -21.484 26.922 34.75 1 89.06 335 ALA B CA 1
ATOM 6883 C C . ALA B 1 335 ? -22.25 27.562 35.906 1 89.06 335 ALA B C 1
ATOM 6885 O O . ALA B 1 335 ? -23.375 27.156 36.219 1 89.06 335 ALA B O 1
ATOM 6886 N N . SER B 1 336 ? -21.641 28.469 36.594 1 85.31 336 SER B N 1
ATOM 6887 C CA . SER B 1 336 ? -22.266 29.156 37.719 1 85.31 336 SER B CA 1
ATOM 6888 C C . SER B 1 336 ? -23.391 30.078 37.25 1 85.31 336 SER B C 1
ATOM 6890 O O . SER B 1 336 ? -24.375 30.281 37.969 1 85.31 336 SER B O 1
ATOM 6892 N N . LEU B 1 337 ? -23.25 30.578 36.125 1 86.94 337 LEU B N 1
ATOM 6893 C CA . LEU B 1 337 ? -24.25 31.484 35.562 1 86.94 337 LEU B CA 1
ATOM 6894 C C . LEU B 1 337 ? -25.484 30.703 35.125 1 86.94 337 LEU B C 1
ATOM 6896 O O . LEU B 1 337 ? -26.594 31.203 35.219 1 86.94 337 LEU B O 1
ATOM 6900 N N . TYR B 1 338 ? -25.156 29.531 34.562 1 82.69 338 TYR B N 1
ATOM 6901 C CA . TYR B 1 338 ? -26.266 28.781 33.938 1 82.69 338 TYR B CA 1
ATOM 6902 C C . TYR B 1 338 ? -26.656 27.594 34.812 1 82.69 338 TYR B C 1
ATOM 6904 O O . TYR B 1 338 ? -27.047 26.547 34.312 1 82.69 338 TYR B O 1
ATOM 6912 N N . GLU B 1 339 ? -26.656 27.469 36.094 1 67.94 339 GLU B N 1
ATOM 6913 C CA . GLU B 1 339 ? -26.859 26.484 37.156 1 67.94 339 GLU B CA 1
ATOM 6914 C C . GLU B 1 339 ? -27.672 25.297 36.656 1 67.94 339 GLU B C 1
ATOM 6916 O O . GLU B 1 339 ? -27.328 24.141 36.969 1 67.94 339 GLU B O 1
ATOM 6921 N N . ASN B 1 340 ? -28.781 25.391 36.031 1 57.06 340 ASN B N 1
ATOM 6922 C CA . ASN B 1 340 ? -29.75 24.328 35.781 1 57.06 340 ASN B CA 1
ATOM 6923 C C . ASN B 1 340 ? -29.422 23.547 34.531 1 57.06 340 ASN B C 1
ATOM 6925 O O . ASN B 1 340 ? -30.109 22.578 34.188 1 57.06 340 ASN B O 1
ATOM 6929 N N . GLN B 1 341 ? -28.406 23.828 33.781 1 57.78 341 GLN B N 1
ATOM 6930 C CA . GLN B 1 341 ? -28.328 23.219 32.469 1 57.78 341 GLN B CA 1
ATOM 6931 C C . GLN B 1 341 ? -26.875 22.844 32.125 1 57.78 341 GLN B C 1
ATOM 6933 O O . GLN B 1 341 ? -26.5 22.812 30.938 1 57.78 341 GLN B O 1
ATOM 6938 N N . VAL B 1 342 ? -26.016 22.422 33.188 1 63.25 342 VAL B N 1
ATOM 6939 C CA . VAL B 1 342 ? -24.562 22.531 33.094 1 63.25 342 VAL B CA 1
ATOM 6940 C C . VAL B 1 342 ? -24.016 21.422 32.219 1 63.25 342 VAL B C 1
ATOM 6942 O O . VAL B 1 342 ? -23.219 21.672 31.312 1 63.25 342 VAL B O 1
ATOM 6945 N N . GLU B 1 343 ? -24.438 20.109 32.5 1 61.84 343 GLU B N 1
ATOM 6946 C CA . GLU B 1 343 ? -23.688 19.016 31.875 1 61.84 343 GLU B CA 1
ATOM 6947 C C . GLU B 1 343 ? -23.906 18.969 30.375 1 61.84 343 GLU B C 1
ATOM 6949 O O . GLU B 1 343 ? -22.984 18.734 29.594 1 61.84 343 GLU B O 1
ATOM 6954 N N . ASP B 1 344 ? -25.016 19.484 29.969 1 77.81 344 ASP B N 1
ATOM 6955 C CA . ASP B 1 344 ? -25.344 19.328 28.547 1 77.81 344 ASP B CA 1
ATOM 6956 C C . ASP B 1 344 ? -24.859 20.531 27.734 1 77.81 344 ASP B C 1
ATOM 6958 O O . ASP B 1 344 ? -24.734 20.453 26.516 1 77.81 344 ASP B O 1
ATOM 6962 N N . LEU B 1 345 ? -24.344 21.547 28.406 1 86.06 345 LEU B N 1
ATOM 6963 C CA . LEU B 1 345 ? -23.984 22.781 27.719 1 86.06 345 LEU B CA 1
ATOM 6964 C C . LEU B 1 345 ? -22.547 22.734 27.234 1 86.06 345 LEU B C 1
ATOM 6966 O O . LEU B 1 345 ? -22.203 23.344 26.219 1 86.06 345 LEU B O 1
ATOM 6970 N N . PHE B 1 346 ? -21.719 21.953 27.953 1 91.88 346 PHE B N 1
ATOM 6971 C CA . PHE B 1 346 ? -20.297 21.984 27.672 1 91.88 346 PHE B CA 1
ATOM 6972 C C . PHE B 1 346 ? -19.875 20.75 26.859 1 91.88 346 PHE B C 1
ATOM 6974 O O . PHE B 1 346 ? -19.078 19.938 27.328 1 91.88 346 PHE B O 1
ATOM 6981 N N . GLN B 1 347 ? -20.406 20.656 25.688 1 93.31 347 GLN B N 1
ATOM 6982 C CA . GLN B 1 347 ? -20.062 19.594 24.75 1 93.31 347 GLN B CA 1
ATOM 6983 C C . GLN B 1 347 ? -19.391 20.156 23.5 1 93.31 347 GLN B C 1
ATOM 6985 O O . GLN B 1 347 ? -19.891 21.109 22.906 1 93.31 347 GLN B O 1
ATOM 6990 N N . PRO B 1 348 ? -18.266 19.547 23.219 1 96.88 348 PRO B N 1
ATOM 6991 C CA . PRO B 1 348 ? -17.625 20.016 21.984 1 96.88 348 PRO B CA 1
ATOM 6992 C C . PRO B 1 348 ? -18.484 19.797 20.75 1 96.88 348 PRO B C 1
ATOM 6994 O O . PRO B 1 348 ? -19.328 18.891 20.719 1 96.88 348 PRO B O 1
ATOM 6997 N N . SER B 1 349 ? -18.359 20.703 19.797 1 96.81 349 SER B N 1
ATOM 6998 C CA . SER B 1 349 ? -19.062 20.516 18.547 1 96.81 349 SER B CA 1
ATOM 6999 C C . SER B 1 349 ? -18.609 19.25 17.828 1 96.81 349 SER B C 1
ATOM 7001 O O . SER B 1 349 ? -17.484 18.781 18.031 1 96.81 349 SER B O 1
ATOM 7003 N N . GLU B 1 350 ? -19.484 18.688 17.016 1 96.06 350 GLU B N 1
ATOM 7004 C CA . GLU B 1 350 ? -19.188 17.453 16.297 1 96.06 350 GLU B CA 1
ATOM 7005 C C . GLU B 1 350 ? -17.953 17.609 15.414 1 96.06 350 GLU B C 1
ATOM 7007 O O . GLU B 1 350 ? -17.109 16.719 15.352 1 96.06 350 GLU B O 1
ATOM 7012 N N . LYS B 1 351 ? -17.844 18.719 14.773 1 96.44 351 LYS B N 1
ATOM 7013 C CA . LYS B 1 351 ? -16.719 18.984 13.867 1 96.44 351 LYS B CA 1
ATOM 7014 C C . LYS B 1 351 ? -15.391 18.953 14.617 1 96.44 351 LYS B C 1
ATOM 7016 O O . LYS B 1 351 ? -14.43 18.328 14.164 1 96.44 351 LYS B O 1
ATOM 7021 N N . ILE B 1 352 ? -15.367 19.625 15.711 1 97.88 352 ILE B N 1
ATOM 7022 C CA . ILE B 1 352 ? -14.125 19.703 16.469 1 97.88 352 ILE B CA 1
ATOM 7023 C C . ILE B 1 352 ? -13.828 18.359 17.125 1 97.88 352 ILE B C 1
ATOM 7025 O O . ILE B 1 352 ? -12.664 17.953 17.219 1 97.88 352 ILE B O 1
ATOM 7029 N N . ALA B 1 353 ? -14.859 17.656 17.594 1 97 353 ALA B N 1
ATOM 7030 C CA . ALA B 1 353 ? -14.672 16.328 18.156 1 97 353 ALA B CA 1
ATOM 7031 C C . ALA B 1 353 ? -14.062 15.375 17.141 1 97 353 ALA B C 1
ATOM 7033 O O . ALA B 1 353 ? -13.125 14.633 17.453 1 97 353 ALA B O 1
ATOM 7034 N N . GLN B 1 354 ? -14.586 15.414 15.953 1 95.5 354 GLN B N 1
ATOM 7035 C CA . GLN B 1 354 ? -14.07 14.555 14.891 1 95.5 354 GLN B CA 1
ATOM 7036 C C . GLN B 1 354 ? -12.633 14.922 14.539 1 95.5 354 GLN B C 1
ATOM 7038 O O . GLN B 1 354 ? -11.805 14.039 14.305 1 95.5 354 GLN B O 1
ATOM 7043 N N . HIS B 1 355 ? -12.414 16.203 14.406 1 96.56 355 HIS B N 1
ATOM 7044 C CA . HIS B 1 355 ? -11.062 16.672 14.117 1 96.56 355 HIS B CA 1
ATOM 7045 C C . HIS B 1 355 ? -10.078 16.203 15.18 1 96.56 355 HIS B C 1
ATOM 7047 O O . HIS B 1 355 ? -8.992 15.719 14.852 1 96.56 355 HIS B O 1
ATOM 7053 N N . TYR B 1 356 ? -10.453 16.328 16.406 1 97.38 356 TYR B N 1
ATOM 7054 C CA . TYR B 1 356 ? -9.609 15.906 17.531 1 97.38 356 TYR B CA 1
ATOM 7055 C C . TYR B 1 356 ? -9.359 14.406 17.484 1 97.38 356 TYR B C 1
ATOM 7057 O O . TYR B 1 356 ? -8.227 13.961 17.641 1 97.38 356 TYR B O 1
ATOM 7065 N N . LYS B 1 357 ? -10.406 13.672 17.281 1 96.25 357 LYS B N 1
ATOM 7066 C CA . LYS B 1 357 ? -10.281 12.219 17.219 1 96.25 357 LYS B CA 1
ATOM 7067 C C . LYS B 1 357 ? -9.32 11.805 16.109 1 96.25 357 LYS B C 1
ATOM 7069 O O . LYS B 1 357 ? -8.477 10.93 16.297 1 96.25 357 LYS B O 1
ATOM 7074 N N . GLN B 1 358 ? -9.453 12.391 14.953 1 95.38 358 GLN B N 1
ATOM 7075 C CA . GLN B 1 358 ? -8.57 12.094 13.836 1 95.38 358 GLN B CA 1
ATOM 7076 C C . GLN B 1 358 ? -7.113 12.398 14.18 1 95.38 358 GLN B C 1
ATOM 7078 O O . GLN B 1 358 ? -6.215 11.617 13.859 1 95.38 358 GLN B O 1
ATOM 7083 N N . ASP B 1 359 ? -6.91 13.555 14.766 1 96.88 359 ASP B N 1
ATOM 7084 C CA . ASP B 1 359 ? -5.562 13.953 15.164 1 96.88 359 ASP B CA 1
ATOM 7085 C C . ASP B 1 359 ? -4.949 12.922 16.109 1 96.88 359 ASP B C 1
ATOM 7087 O O . ASP B 1 359 ? -3.807 12.5 15.922 1 96.88 359 ASP B O 1
ATOM 7091 N N . VAL B 1 360 ? -5.73 12.508 17.125 1 97.5 360 VAL B N 1
ATOM 7092 C CA . VAL B 1 360 ? -5.254 11.555 18.125 1 97.5 360 VAL B CA 1
ATOM 7093 C C . VAL B 1 360 ? -4.926 10.219 17.453 1 97.5 360 VAL B C 1
ATOM 7095 O O . VAL B 1 360 ? -3.891 9.617 17.734 1 97.5 360 VAL B O 1
ATOM 7098 N N . ILE B 1 361 ? -5.762 9.789 16.578 1 97.19 361 ILE B N 1
ATOM 7099 C CA . ILE B 1 361 ? -5.605 8.5 15.922 1 97.19 361 ILE B CA 1
ATOM 7100 C C . ILE B 1 361 ? -4.375 8.531 15.016 1 97.19 361 ILE B C 1
ATOM 7102 O O . ILE B 1 361 ? -3.582 7.586 15.008 1 97.19 361 ILE B O 1
ATOM 7106 N N . GLU B 1 362 ? -4.246 9.57 14.227 1 97.5 362 GLU B N 1
ATOM 7107 C CA . GLU B 1 362 ? -3.062 9.711 13.383 1 97.5 362 GLU B CA 1
ATOM 7108 C C . GLU B 1 362 ? -1.785 9.68 14.219 1 97.5 362 GLU B C 1
ATOM 7110 O O . GLU B 1 362 ? -0.815 9.016 13.859 1 97.5 362 GLU B O 1
ATOM 7115 N N . LYS B 1 363 ? -1.808 10.352 15.328 1 98 363 LYS B N 1
ATOM 7116 C CA . LYS B 1 363 ? -0.639 10.406 16.203 1 98 363 LYS B CA 1
ATOM 7117 C C . LYS B 1 363 ? -0.336 9.031 16.797 1 98 363 LYS B C 1
ATOM 7119 O O . LYS B 1 363 ? 0.828 8.68 17 1 98 363 LYS B O 1
ATOM 7124 N N . ARG B 1 364 ? -1.349 8.281 17.109 1 97.44 364 ARG B N 1
ATOM 7125 C CA . ARG B 1 364 ? -1.162 6.926 17.625 1 97.44 364 ARG B CA 1
ATOM 7126 C C . ARG B 1 364 ? -0.421 6.059 16.609 1 97.44 364 ARG B C 1
ATOM 7128 O O . ARG B 1 364 ? 0.495 5.32 16.969 1 97.44 364 ARG B O 1
ATOM 7135 N N . PHE B 1 365 ? -0.849 6.125 15.359 1 97.69 365 PHE B N 1
ATOM 7136 C CA . PHE B 1 365 ? -0.182 5.367 14.305 1 97.69 365 PHE B CA 1
ATOM 7137 C C . PHE B 1 365 ? 1.283 5.77 14.188 1 97.69 365 PHE B C 1
ATOM 7139 O O . PHE B 1 365 ? 2.168 4.914 14.164 1 97.69 365 PHE B O 1
ATOM 7146 N N . ILE B 1 366 ? 1.485 7.098 14.125 1 97.62 366 ILE B N 1
ATOM 7147 C CA . ILE B 1 366 ? 2.836 7.629 13.969 1 97.62 366 ILE B CA 1
ATOM 7148 C C . ILE B 1 366 ? 3.699 7.199 15.156 1 97.62 366 ILE B C 1
ATOM 7150 O O . ILE B 1 366 ? 4.84 6.77 14.977 1 97.62 366 ILE B O 1
ATOM 7154 N N . ALA B 1 367 ? 3.156 7.273 16.328 1 97 367 ALA B N 1
ATOM 7155 C CA . ALA B 1 367 ? 3.891 6.898 17.531 1 97 367 ALA B CA 1
ATOM 7156 C C . ALA B 1 367 ? 4.289 5.426 17.5 1 97 367 ALA B C 1
ATOM 7158 O O . ALA B 1 367 ? 5.387 5.062 17.922 1 97 367 ALA B O 1
ATOM 7159 N N . PHE B 1 368 ? 3.439 4.598 17.047 1 96.81 368 PHE B N 1
ATOM 7160 C CA . PHE B 1 368 ? 3.738 3.176 16.922 1 96.81 368 PHE B CA 1
ATOM 7161 C C . PHE B 1 368 ? 4.949 2.951 16.031 1 96.81 368 PHE B C 1
ATOM 7163 O O . PHE B 1 368 ? 5.891 2.252 16.406 1 96.81 368 PHE B O 1
ATOM 7170 N N . VAL B 1 369 ? 4.914 3.539 14.867 1 95.19 369 VAL B N 1
ATOM 7171 C CA . VAL B 1 369 ? 6.004 3.342 13.914 1 95.19 369 VAL B CA 1
ATOM 7172 C C . VAL B 1 369 ? 7.293 3.941 14.469 1 95.19 369 VAL B C 1
ATOM 7174 O O . VAL B 1 369 ? 8.344 3.301 14.445 1 95.19 369 VAL B O 1
ATOM 7177 N N . ASP B 1 370 ? 7.195 5.129 14.984 1 94.44 370 ASP B N 1
ATOM 7178 C CA . ASP B 1 370 ? 8.375 5.836 15.477 1 94.44 370 ASP B CA 1
ATOM 7179 C C . ASP B 1 370 ? 9.031 5.078 16.625 1 94.44 370 ASP B C 1
ATOM 7181 O O . ASP B 1 370 ? 10.258 5.102 16.781 1 94.44 370 ASP B O 1
ATOM 7185 N N . SER B 1 371 ? 8.234 4.453 17.453 1 94.69 371 SER B N 1
ATOM 7186 C CA . SER B 1 371 ? 8.773 3.785 18.641 1 94.69 371 SER B CA 1
ATOM 7187 C C . SER B 1 371 ? 9.203 2.359 18.312 1 94.69 371 SER B C 1
ATOM 7189 O O . SER B 1 371 ? 10.273 1.919 18.75 1 94.69 371 SER B O 1
ATOM 7191 N N . ARG B 1 372 ? 8.414 1.656 17.469 1 94.25 372 ARG B N 1
ATOM 7192 C CA . ARG B 1 372 ? 8.609 0.217 17.344 1 94.25 372 ARG B CA 1
ATOM 7193 C C . ARG B 1 372 ? 9.578 -0.096 16.188 1 94.25 372 ARG B C 1
ATOM 7195 O O . ARG B 1 372 ? 10.203 -1.158 16.172 1 94.25 372 ARG B O 1
ATOM 7202 N N . PHE B 1 373 ? 9.758 0.786 15.234 1 91.75 373 PHE B N 1
ATOM 7203 C CA . PHE B 1 373 ? 10.633 0.548 14.102 1 91.75 373 PHE B CA 1
ATOM 7204 C C . PHE B 1 373 ? 11.977 1.239 14.297 1 91.75 373 PHE B C 1
ATOM 7206 O O . PHE B 1 373 ? 12.797 1.302 13.375 1 91.75 373 PHE B O 1
ATOM 7213 N N . LYS B 1 374 ? 12.141 1.854 15.398 1 89.12 374 LYS B N 1
ATOM 7214 C CA . LYS B 1 374 ? 13.406 2.525 15.688 1 89.12 374 LYS B CA 1
ATOM 7215 C C . LYS B 1 374 ? 14.562 1.531 15.719 1 89.12 374 LYS B C 1
ATOM 7217 O O . LYS B 1 374 ? 14.609 0.65 16.578 1 89.12 374 LYS B O 1
ATOM 7222 N N . TYR B 1 375 ? 15.375 1.688 14.758 1 82.88 375 TYR B N 1
ATOM 7223 C CA . TYR B 1 375 ? 16.531 0.791 14.656 1 82.88 375 TYR B CA 1
ATOM 7224 C C . TYR B 1 375 ? 17.781 1.435 15.234 1 82.88 375 TYR B C 1
ATOM 7226 O O . TYR B 1 375 ? 18.391 2.289 14.602 1 82.88 375 TYR B O 1
ATOM 7234 N N . GLU B 1 376 ? 18.016 1.115 16.438 1 80.38 376 GLU B N 1
ATOM 7235 C CA . GLU B 1 376 ? 19.188 1.639 17.156 1 80.38 376 GLU B CA 1
ATOM 7236 C C . GLU B 1 376 ? 20.109 0.511 17.594 1 80.38 376 GLU B C 1
ATOM 7238 O O . GLU B 1 376 ? 19.656 -0.512 18.109 1 80.38 376 GLU B O 1
ATOM 7243 N N . ASP B 1 377 ? 21.438 0.665 17.406 1 74 377 ASP B N 1
ATOM 7244 C CA . ASP B 1 377 ? 22.438 -0.333 17.766 1 74 377 ASP B CA 1
ATOM 7245 C C . ASP B 1 377 ? 22.156 -1.667 17.078 1 74 377 ASP B C 1
ATOM 7247 O O . ASP B 1 377 ? 22.219 -2.723 17.719 1 74 377 ASP B O 1
ATOM 7251 N N . ARG B 1 378 ? 21.656 -1.596 15.953 1 70.94 378 ARG B N 1
ATOM 7252 C CA . ARG B 1 378 ? 21.422 -2.75 15.094 1 70.94 378 ARG B CA 1
ATOM 7253 C C . ARG B 1 378 ? 20.344 -3.654 15.688 1 70.94 378 ARG B C 1
ATOM 7255 O O . ARG B 1 378 ? 20.391 -4.875 15.523 1 70.94 378 ARG B O 1
ATOM 7262 N N . ARG B 1 379 ? 19.516 -3.039 16.438 1 82.69 379 ARG B N 1
ATOM 7263 C CA . ARG B 1 379 ? 18.438 -3.818 17.031 1 82.69 379 ARG B CA 1
ATOM 7264 C C . ARG B 1 379 ? 17.125 -3.043 17 1 82.69 379 ARG B C 1
ATOM 7266 O O . ARG B 1 379 ? 17.125 -1.811 17.031 1 82.69 379 ARG B O 1
ATOM 7273 N N . LEU B 1 380 ? 16.078 -3.857 16.812 1 89.56 380 LEU B N 1
ATOM 7274 C CA . LEU B 1 380 ? 14.734 -3.332 17.016 1 89.56 380 LEU B CA 1
ATOM 7275 C C . LEU B 1 380 ? 14.297 -3.48 18.469 1 89.56 380 LEU B C 1
ATOM 7277 O O . LEU B 1 380 ? 14.797 -4.352 19.188 1 89.56 380 LEU B O 1
ATOM 7281 N N . PRO B 1 381 ? 13.383 -2.6 18.938 1 91.44 381 PRO B N 1
ATOM 7282 C CA . PRO B 1 381 ? 12.875 -2.789 20.297 1 91.44 381 PRO B CA 1
ATOM 7283 C C . PRO B 1 381 ? 12.305 -4.184 20.531 1 91.44 381 PRO B C 1
ATOM 7285 O O . PRO B 1 381 ? 11.758 -4.793 19.609 1 91.44 381 PRO B O 1
ATOM 7288 N N . ALA B 1 382 ? 12.445 -4.613 21.75 1 90.88 382 ALA B N 1
ATOM 7289 C CA . ALA B 1 382 ? 11.961 -5.945 22.094 1 90.88 382 ALA B CA 1
ATOM 7290 C C . ALA B 1 382 ? 10.461 -6.074 21.812 1 90.88 382 ALA B C 1
ATOM 7292 O O . ALA B 1 382 ? 9.711 -5.105 21.953 1 90.88 382 ALA B O 1
ATOM 7293 N N . GLU B 1 383 ? 10.117 -7.266 21.453 1 91.62 383 GLU B N 1
ATOM 7294 C CA . GLU B 1 383 ? 8.711 -7.531 21.172 1 91.62 383 GLU B CA 1
ATOM 7295 C C . GLU B 1 383 ? 7.859 -7.418 22.438 1 91.62 383 GLU B C 1
ATOM 7297 O O . GLU B 1 383 ? 8.281 -7.852 23.516 1 91.62 383 GLU B O 1
ATOM 7302 N N . VAL B 1 384 ? 6.738 -6.812 22.297 1 92.12 384 VAL B N 1
ATOM 7303 C CA . VAL B 1 384 ? 5.758 -6.715 23.375 1 92.12 384 VAL B CA 1
ATOM 7304 C C . VAL B 1 384 ? 4.383 -7.137 22.859 1 92.12 384 VAL B C 1
ATOM 7306 O O . VAL B 1 384 ? 4.172 -7.23 21.656 1 92.12 384 VAL B O 1
ATOM 7309 N N . ALA B 1 385 ? 3.467 -7.422 23.719 1 89.19 385 ALA B N 1
ATOM 7310 C CA . ALA B 1 385 ? 2.131 -7.887 23.359 1 89.19 385 ALA B CA 1
ATOM 7311 C C . ALA B 1 385 ? 1.41 -6.859 22.5 1 89.19 385 ALA B C 1
ATOM 7313 O O . AL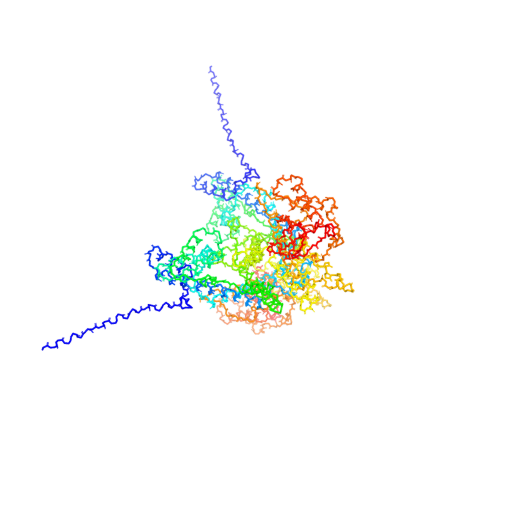A B 1 385 ? 0.649 -7.223 21.594 1 89.19 385 ALA B O 1
ATOM 7314 N N . GLU B 1 386 ? 1.708 -5.598 22.719 1 86.94 386 GLU B N 1
ATOM 7315 C CA . GLU B 1 386 ? 1.038 -4.496 22.031 1 86.94 386 GLU B CA 1
ATOM 7316 C C . GLU B 1 386 ? 1.36 -4.5 20.547 1 86.94 386 GLU B C 1
ATOM 7318 O O . GLU B 1 386 ? 0.617 -3.932 19.75 1 86.94 386 GLU B O 1
ATOM 7323 N N . ASP B 1 387 ? 2.395 -5.172 20.188 1 92.44 387 ASP B N 1
ATOM 7324 C CA . ASP B 1 387 ? 2.811 -5.234 18.797 1 92.44 387 ASP B CA 1
ATOM 7325 C C . ASP B 1 387 ? 1.789 -5.988 17.938 1 92.44 387 ASP B C 1
ATOM 7327 O O . ASP B 1 387 ? 1.788 -5.879 16.719 1 92.44 387 ASP B O 1
ATOM 7331 N N . ARG B 1 388 ? 0.858 -6.723 18.656 1 90.88 388 ARG B N 1
ATOM 7332 C CA . ARG B 1 388 ? -0.081 -7.57 17.922 1 90.88 388 ARG B CA 1
ATOM 7333 C C . ARG B 1 388 ? -1.522 -7.172 18.234 1 90.88 388 ARG B C 1
ATOM 7335 O O . ARG B 1 388 ? -2.461 -7.766 17.688 1 90.88 388 ARG B O 1
ATOM 7342 N N . HIS B 1 389 ? -1.691 -6.16 18.984 1 93.19 389 HIS B N 1
ATOM 7343 C CA . HIS B 1 389 ? -3.041 -5.711 19.297 1 93.19 389 HIS B CA 1
ATOM 7344 C C . HIS B 1 389 ? -3.654 -4.938 18.141 1 93.19 389 HIS B C 1
ATOM 7346 O O . HIS B 1 389 ? -2.953 -4.211 17.438 1 93.19 389 HIS B O 1
ATOM 7352 N N . THR B 1 390 ? -4.953 -5.102 18.031 1 93.44 390 THR B N 1
ATOM 7353 C CA . THR B 1 390 ? -5.668 -4.348 17.016 1 93.44 390 THR B CA 1
ATOM 7354 C C . THR B 1 390 ? -5.555 -2.846 17.266 1 93.44 390 THR B C 1
ATOM 7356 O O . THR B 1 390 ? -5.453 -2.412 18.406 1 93.44 390 THR B O 1
ATOM 7359 N N . PHE B 1 391 ? -5.594 -2.082 16.25 1 95.38 391 PHE B N 1
ATOM 7360 C CA . PHE B 1 391 ? -5.461 -0.632 16.312 1 95.38 391 PHE B CA 1
ATOM 7361 C C . PHE B 1 391 ? -6.555 -0.021 17.172 1 95.38 391 PHE B C 1
ATOM 7363 O O . PHE B 1 391 ? -7.742 -0.265 16.938 1 95.38 391 PHE B O 1
ATOM 7370 N N . ASN B 1 392 ? -6.152 0.729 18.156 1 95.19 392 ASN B N 1
ATOM 7371 C CA . ASN B 1 392 ? -7.109 1.396 19.031 1 95.19 392 ASN B CA 1
ATOM 7372 C C . ASN B 1 392 ? -7.68 2.654 18.391 1 95.19 392 ASN B C 1
ATOM 7374 O O . ASN B 1 392 ? -6.996 3.676 18.297 1 95.19 392 ASN B O 1
ATOM 7378 N N . VAL B 1 393 ? -8.961 2.586 18.031 1 94.62 393 VAL B N 1
ATOM 7379 C CA . VAL B 1 393 ? -9.562 3.715 17.328 1 94.62 393 VAL B CA 1
ATOM 7380 C C . VAL B 1 393 ? -10.492 4.473 18.281 1 94.62 393 VAL B C 1
ATOM 7382 O O . VAL B 1 393 ? -11.148 5.438 17.875 1 94.62 393 VAL B O 1
ATOM 7385 N N . GLU B 1 394 ? -10.578 4.133 19.516 1 94.25 394 GLU B N 1
ATOM 7386 C CA . GLU B 1 394 ? -11.438 4.809 20.5 1 94.25 394 GLU B CA 1
ATOM 7387 C C . GLU B 1 394 ? -10.711 5.984 21.141 1 94.25 394 GLU B C 1
ATOM 7389 O O . GLU B 1 394 ? -9.586 5.84 21.625 1 94.25 394 GLU B O 1
ATOM 7394 N N . VAL B 1 395 ? -11.352 7.121 21.062 1 95.75 395 VAL B N 1
ATOM 7395 C CA . VAL B 1 395 ? -10.797 8.336 21.656 1 95.75 395 VAL B CA 1
ATOM 7396 C C . VAL B 1 395 ? -11.789 8.938 22.641 1 95.75 395 VAL B C 1
ATOM 7398 O O . VAL B 1 395 ? -12.93 9.234 22.281 1 95.75 395 VAL B O 1
ATOM 7401 N N . ASP B 1 396 ? -11.336 9.07 23.859 1 93.94 396 ASP B N 1
ATOM 7402 C CA . ASP B 1 396 ? -12.156 9.695 24.891 1 93.94 396 ASP B CA 1
ATOM 7403 C C . ASP B 1 396 ? -12.117 11.219 24.766 1 93.94 396 ASP B C 1
ATOM 7405 O O . ASP B 1 396 ? -11.047 11.82 24.812 1 93.94 396 ASP B O 1
ATOM 7409 N N . ILE B 1 397 ? -13.258 11.781 24.641 1 95.19 397 ILE B N 1
ATOM 7410 C CA . ILE B 1 397 ? -13.297 13.227 24.484 1 95.19 397 ILE B CA 1
ATOM 7411 C C . ILE B 1 397 ? -13.953 13.867 25.703 1 95.19 397 ILE B C 1
ATOM 7413 O O . ILE B 1 397 ? -14.234 15.062 25.719 1 95.19 397 ILE B O 1
ATOM 7417 N N . ARG B 1 398 ? -14.328 13.062 26.859 1 90.56 398 ARG B N 1
ATOM 7418 C CA . ARG B 1 398 ? -14.977 13.562 28.062 1 90.56 398 ARG B CA 1
ATOM 7419 C C . ARG B 1 398 ? -14.023 14.43 28.875 1 90.56 398 ARG B C 1
ATOM 7421 O O . ARG B 1 398 ? -12.82 14.156 28.938 1 90.56 398 ARG B O 1
ATOM 7428 N N . ASP B 1 399 ? -14.516 15.555 29.344 1 91.5 399 ASP B N 1
ATOM 7429 C CA . ASP B 1 399 ? -13.797 16.391 30.297 1 91.5 399 ASP B CA 1
ATOM 7430 C C . ASP B 1 399 ? -13.984 15.867 31.734 1 91.5 399 ASP B C 1
ATOM 7432 O O . ASP B 1 399 ? -14.984 16.172 32.375 1 91.5 399 ASP B O 1
ATOM 7436 N N . ASP B 1 400 ? -12.992 15.25 32.281 1 88.38 400 ASP B N 1
ATOM 7437 C CA . ASP B 1 400 ? -13.102 14.625 33.594 1 88.38 400 ASP B CA 1
ATOM 7438 C C . ASP B 1 400 ? -12.391 15.453 34.688 1 88.38 400 ASP B C 1
ATOM 7440 O O . ASP B 1 400 ? -12.086 14.953 35.75 1 88.38 400 ASP B O 1
ATOM 7444 N N . PHE B 1 401 ? -12.211 16.594 34.375 1 91 401 PHE B N 1
ATOM 7445 C CA . PHE B 1 401 ? -11.523 17.453 35.344 1 91 401 PHE B CA 1
ATOM 7446 C C . PHE B 1 401 ? -12.43 17.766 36.531 1 91 401 PHE B C 1
ATOM 7448 O O . PHE B 1 401 ? -13.625 18.016 36.344 1 91 401 PHE B O 1
ATOM 7455 N N . ASP B 1 402 ? -11.867 17.734 37.75 1 89.56 402 ASP B N 1
ATOM 7456 C CA . ASP B 1 402 ? -12.594 18.125 38.969 1 89.56 402 ASP B CA 1
ATOM 7457 C C . ASP B 1 402 ? -12.562 19.625 39.156 1 89.56 402 ASP B C 1
ATOM 7459 O O . ASP B 1 402 ? -11.633 20.172 39.781 1 89.56 402 ASP B O 1
ATOM 7463 N N . TYR B 1 403 ? -13.586 20.297 38.812 1 89.06 403 TYR B N 1
ATOM 7464 C CA . TYR B 1 403 ? -13.641 21.75 38.812 1 89.06 403 TYR B CA 1
ATOM 7465 C C . TYR B 1 403 ? -13.734 22.312 40.219 1 89.06 403 TYR B C 1
ATOM 7467 O O . TYR B 1 403 ? -13.516 23.5 40.438 1 89.06 403 TYR B O 1
ATOM 7475 N N . SER B 1 404 ? -14.008 21.5 41.219 1 86 404 SER B N 1
ATOM 7476 C CA . SER B 1 404 ? -14.008 21.969 42.594 1 86 404 SER B CA 1
ATOM 7477 C C . SER B 1 404 ? -12.609 22.422 43.031 1 86 404 SER B C 1
ATOM 7479 O O . SER B 1 404 ? -12.477 23.266 43.906 1 86 404 SER B O 1
ATOM 7481 N N . ARG B 1 405 ? -11.695 21.953 42.312 1 86.44 405 ARG B N 1
ATOM 7482 C CA . ARG B 1 405 ? -10.312 22.281 42.625 1 86.44 405 ARG B CA 1
ATOM 7483 C C . ARG B 1 405 ? -9.984 23.719 42.25 1 86.44 405 ARG B C 1
ATOM 7485 O O . ARG B 1 405 ? -9.062 24.312 42.812 1 86.44 405 ARG B O 1
ATOM 7492 N N . ILE B 1 406 ? -10.68 24.219 41.312 1 84.62 406 ILE B N 1
ATOM 7493 C CA . ILE B 1 406 ? -10.43 25.594 40.875 1 84.62 406 ILE B CA 1
ATOM 7494 C C . ILE B 1 406 ? -10.883 26.578 41.938 1 84.62 406 ILE B C 1
ATOM 7496 O O . ILE B 1 406 ? -10.359 27.688 42.031 1 84.62 406 ILE B O 1
ATOM 7500 N N . MET B 1 407 ? -11.773 26.141 42.812 1 80.75 407 MET B N 1
ATOM 7501 C CA . MET B 1 407 ? -12.312 27.016 43.844 1 80.75 407 MET B CA 1
ATOM 7502 C C . MET B 1 407 ? -11.422 27 45.094 1 80.75 407 MET B C 1
ATOM 7504 O O . MET B 1 407 ? -11.547 27.859 45.938 1 80.75 407 MET B O 1
ATOM 7508 N N . ASP B 1 408 ? -10.477 26.109 45.062 1 83.25 408 ASP B N 1
ATOM 7509 C CA . ASP B 1 408 ? -9.578 26 46.219 1 83.25 408 ASP B CA 1
ATOM 7510 C C . ASP B 1 408 ? -8.547 27.125 46.219 1 83.25 408 ASP B C 1
ATOM 7512 O O . ASP B 1 408 ? -8.07 27.531 45.156 1 83.25 408 ASP B O 1
ATOM 7516 N N . ASN B 1 409 ? -8.25 27.578 47.469 1 86.75 409 ASN B N 1
ATOM 7517 C CA . ASN B 1 409 ? -7.227 28.609 47.594 1 86.75 409 ASN B CA 1
ATOM 7518 C C . ASN B 1 409 ? -5.832 28.047 47.312 1 86.75 409 ASN B C 1
ATOM 7520 O O . ASN B 1 409 ? -5.434 27.047 47.906 1 86.75 409 ASN B O 1
ATOM 7524 N N . ILE B 1 410 ? -5.211 28.672 46.438 1 90.81 410 ILE B N 1
ATOM 7525 C CA . ILE B 1 410 ? -3.859 28.234 46.125 1 90.81 410 ILE B CA 1
ATOM 7526 C C . ILE B 1 410 ? -2.854 28.953 47.031 1 90.81 410 ILE B C 1
ATOM 7528 O O . ILE B 1 410 ? -1.721 28.484 47.188 1 90.81 410 ILE B O 1
ATOM 7532 N N . LEU B 1 411 ? -3.34 30.094 47.625 1 94 411 LEU B N 1
ATOM 7533 C CA . LEU B 1 411 ? -2.5 30.875 48.5 1 94 411 LEU B CA 1
ATOM 7534 C C . LEU B 1 411 ? -3.133 30.984 49.906 1 94 411 LEU B C 1
ATOM 7536 O O . LEU B 1 411 ? -4.355 31.078 50.031 1 94 411 LEU B O 1
ATOM 7540 N N . THR B 1 412 ? -2.229 30.953 50.875 1 93.62 412 THR B N 1
ATOM 7541 C CA . THR B 1 412 ? -2.682 31.25 52.219 1 93.62 412 THR B CA 1
ATOM 7542 C C . THR B 1 412 ? -2.711 32.75 52.469 1 93.62 412 THR B C 1
ATOM 7544 O O . THR B 1 412 ? -2.117 33.531 51.719 1 93.62 412 THR B O 1
ATOM 7547 N N . GLU B 1 413 ? -3.352 33.125 53.562 1 94.19 413 GLU B N 1
ATOM 7548 C CA . GLU B 1 413 ? -3.412 34.562 53.875 1 94.19 413 GLU B CA 1
ATOM 7549 C C . GLU B 1 413 ? -2.02 35.125 54.156 1 94.19 413 GLU B C 1
ATOM 7551 O O . GLU B 1 413 ? -1.729 36.25 53.812 1 94.19 413 GLU B O 1
ATOM 7556 N N . LYS B 1 414 ? -1.227 34.281 54.719 1 93.81 414 LYS B N 1
ATOM 7557 C CA . LYS B 1 414 ? 0.141 34.719 55.031 1 93.81 414 LYS B CA 1
ATOM 7558 C C . LYS B 1 414 ? 0.94 34.906 53.75 1 93.81 414 LYS B C 1
ATOM 7560 O O . LYS B 1 414 ? 1.725 35.844 53.625 1 93.81 414 LYS B O 1
ATOM 7565 N N . GLU B 1 415 ? 0.681 34.031 52.844 1 95.5 415 GLU B N 1
ATOM 7566 C CA . GLU B 1 415 ? 1.393 34.125 51.594 1 95.5 415 GLU B CA 1
ATOM 7567 C C . GLU B 1 415 ? 0.938 35.375 50.812 1 95.5 415 GLU B C 1
ATOM 7569 O O . GLU B 1 415 ? 1.756 36.062 50.188 1 95.5 415 GLU B O 1
ATOM 7574 N N . CYS B 1 416 ? -0.293 35.625 50.812 1 95.56 416 CYS B N 1
ATOM 7575 C CA . CYS B 1 416 ? -0.818 36.812 50.125 1 95.56 416 CYS B CA 1
ATOM 7576 C C . CYS B 1 416 ? -0.219 38.094 50.688 1 95.56 416 CYS B C 1
ATOM 7578 O O . CYS B 1 416 ? 0.162 39 49.969 1 95.56 416 CYS B O 1
ATOM 7580 N N . THR B 1 417 ? -0.154 38.125 52.031 1 93.56 417 THR B N 1
ATOM 7581 C CA . THR B 1 417 ? 0.408 39.281 52.688 1 93.56 417 THR B CA 1
ATOM 7582 C C . THR B 1 417 ? 1.871 39.469 52.281 1 93.56 417 THR B C 1
ATOM 7584 O O . THR B 1 417 ? 2.303 40.594 52 1 93.56 417 THR B O 1
ATOM 7587 N N . ALA B 1 418 ? 2.559 38.375 52.25 1 92.25 418 ALA B N 1
ATOM 7588 C CA . ALA B 1 418 ? 3.971 38.438 51.906 1 92.25 418 ALA B CA 1
ATOM 7589 C C . ALA B 1 418 ? 4.148 38.938 50.469 1 92.25 418 ALA B C 1
ATOM 7591 O O . ALA B 1 418 ? 5.043 39.719 50.188 1 92.25 418 ALA B O 1
ATOM 7592 N N . LEU B 1 419 ? 3.33 38.438 49.594 1 94 419 LEU B N 1
ATOM 7593 C CA . LEU B 1 419 ? 3.414 38.812 48.188 1 94 419 LEU B CA 1
ATOM 7594 C C . LEU B 1 419 ? 3.016 40.281 48.031 1 94 419 LEU B C 1
ATOM 7596 O O . LEU B 1 419 ? 3.617 41 47.219 1 94 419 LEU B O 1
ATOM 7600 N N . LYS B 1 420 ? 2.049 40.75 48.719 1 93.06 420 LYS B N 1
ATOM 7601 C CA . LYS B 1 420 ? 1.592 42.156 48.625 1 93.06 420 LYS B CA 1
ATOM 7602 C C . LYS B 1 420 ? 2.676 43.125 49.094 1 93.06 420 LYS B C 1
ATOM 7604 O O . LYS B 1 420 ? 2.918 44.125 48.438 1 93.06 420 LYS B O 1
ATOM 7609 N N . VAL B 1 421 ? 3.258 42.75 50.188 1 89.69 421 VAL B N 1
ATOM 7610 C CA . VAL B 1 421 ? 4.336 43.594 50.719 1 89.69 421 VAL B CA 1
ATOM 7611 C C . VAL B 1 421 ? 5.469 43.656 49.688 1 89.69 421 VAL B C 1
ATOM 7613 O O . VAL B 1 421 ? 6.031 44.75 49.438 1 89.69 421 VAL B O 1
ATOM 7616 N N . ALA B 1 422 ? 5.789 42.562 49.125 1 91.12 422 ALA B N 1
ATOM 7617 C CA . ALA B 1 422 ? 6.875 42.5 48.156 1 91.12 422 ALA B CA 1
ATOM 7618 C C . ALA B 1 422 ? 6.555 43.344 46.938 1 91.12 422 ALA B C 1
ATOM 7620 O O . ALA B 1 422 ? 7.453 43.875 46.281 1 91.12 422 ALA B O 1
ATOM 7621 N N . SER B 1 423 ? 5.328 43.375 46.562 1 88.81 423 SER B N 1
ATOM 7622 C CA . SER B 1 423 ? 4.91 44.094 45.375 1 88.81 423 SER B CA 1
ATOM 7623 C C . SER B 1 423 ? 5.039 45.625 45.531 1 88.81 423 SER B C 1
ATOM 7625 O O . SER B 1 423 ? 5.125 46.344 44.562 1 88.81 423 SER B O 1
ATOM 7627 N N . GLN B 1 424 ? 4.996 46.094 46.844 1 82.12 424 GLN B N 1
ATOM 7628 C CA . GLN B 1 424 ? 5.031 47.5 47.125 1 82.12 424 GLN B CA 1
ATOM 7629 C C . GLN B 1 424 ? 6.453 47.969 47.406 1 82.12 424 GLN B C 1
ATOM 7631 O O . GLN B 1 424 ? 6.703 49.188 47.5 1 82.12 424 GLN B O 1
ATOM 7636 N N . LEU B 1 425 ? 7.316 47.062 47.625 1 77.25 425 LEU B N 1
ATOM 7637 C CA . LEU B 1 425 ? 8.695 47.438 47.938 1 77.25 425 LEU B CA 1
ATOM 7638 C C . LEU B 1 425 ? 9.547 47.438 46.688 1 77.25 425 LEU B C 1
ATOM 7640 O O . LEU B 1 425 ? 9.273 46.719 45.719 1 77.25 425 LEU B O 1
ATOM 7644 N N . PRO B 1 426 ? 10.5 48.438 46.594 1 66.88 426 PRO B N 1
ATOM 7645 C CA . PRO B 1 426 ? 11.406 48.469 45.469 1 66.88 426 PRO B CA 1
ATOM 7646 C C . PRO B 1 426 ? 12.102 47.125 45.219 1 66.88 426 PRO B C 1
ATOM 7648 O O . PRO B 1 426 ? 12.234 46.312 46.125 1 66.88 426 PRO B O 1
ATOM 7651 N N . ALA B 1 427 ? 12.406 46.75 43.906 1 60.47 427 ALA B N 1
ATOM 7652 C CA . ALA B 1 427 ? 12.898 45.5 43.344 1 60.47 427 ALA B CA 1
ATOM 7653 C C . ALA B 1 427 ? 13.992 44.906 44.25 1 60.47 427 ALA B C 1
ATOM 7655 O O . ALA B 1 427 ? 15.156 45.281 44.125 1 60.47 427 ALA B O 1
ATOM 7656 N N . GLN B 1 428 ? 13.82 44.812 45.594 1 58.44 428 GLN B N 1
ATOM 7657 C CA . GLN B 1 428 ? 14.891 44.125 46.312 1 58.44 428 GLN B CA 1
ATOM 7658 C C . GLN B 1 428 ? 14.711 42.625 46.219 1 58.44 428 GLN B C 1
ATOM 7660 O O . GLN B 1 428 ? 13.586 42.094 46.344 1 58.44 428 GLN B O 1
ATOM 7665 N N . ALA B 1 429 ? 15.82 41.938 45.656 1 65.31 429 ALA B N 1
ATOM 7666 C CA . ALA B 1 429 ? 15.898 40.5 45.5 1 65.31 429 ALA B CA 1
ATOM 7667 C C . ALA B 1 429 ? 15.531 39.781 46.812 1 65.31 429 ALA B C 1
ATOM 7669 O O . ALA B 1 429 ? 16.156 40.031 47.844 1 65.31 429 ALA B O 1
ATOM 7670 N N . ASN B 1 430 ? 14.211 39.406 47.094 1 80.06 430 ASN B N 1
ATOM 7671 C CA . ASN B 1 430 ? 13.797 38.562 48.219 1 80.06 430 ASN B CA 1
ATOM 7672 C C . ASN B 1 430 ? 13.68 37.094 47.781 1 80.06 430 ASN B C 1
ATOM 7674 O O . ASN B 1 430 ? 12.758 36.719 47.062 1 80.06 430 ASN B O 1
ATOM 7678 N N . ARG B 1 431 ? 14.594 36.219 48.094 1 82.19 431 ARG B N 1
ATOM 7679 C CA . ARG B 1 431 ? 14.703 34.812 47.719 1 82.19 431 ARG B CA 1
ATOM 7680 C C . ARG B 1 431 ? 13.43 34.062 48.094 1 82.19 431 ARG B C 1
ATOM 7682 O O . ARG B 1 431 ? 13.016 33.156 47.375 1 82.19 431 ARG B O 1
ATOM 7689 N N . TYR B 1 432 ? 12.945 34.562 49.219 1 87.62 432 TYR B N 1
ATOM 7690 C CA . TYR B 1 432 ? 11.727 33.875 49.656 1 87.62 432 TYR B CA 1
ATOM 7691 C C . TYR B 1 432 ? 10.586 34.125 48.688 1 87.62 432 TYR B C 1
ATOM 7693 O O . TYR B 1 432 ? 9.844 33.188 48.344 1 87.62 432 TYR B O 1
ATOM 7701 N N . ILE B 1 433 ? 10.469 35.281 48.281 1 90.94 433 ILE B N 1
ATOM 7702 C CA . ILE B 1 433 ? 9.375 35.625 47.375 1 90.94 433 ILE B CA 1
ATOM 7703 C C . ILE B 1 433 ? 9.562 34.938 46.031 1 90.94 433 ILE B C 1
ATOM 7705 O O . ILE B 1 433 ? 8.609 34.406 45.469 1 90.94 433 ILE B O 1
ATOM 7709 N N . ASP B 1 434 ? 10.805 34.875 45.594 1 91.81 434 ASP B N 1
ATOM 7710 C CA . ASP B 1 434 ? 11.102 34.188 44.344 1 91.81 434 ASP B CA 1
ATOM 7711 C C . ASP B 1 434 ? 10.75 32.688 44.438 1 91.81 434 ASP B C 1
ATOM 7713 O O . ASP B 1 434 ? 10.18 32.125 43.531 1 91.81 434 ASP B O 1
ATOM 7717 N N . ASN B 1 435 ? 11.102 32.125 45.531 1 93.5 435 ASN B N 1
ATOM 7718 C CA . ASN B 1 435 ? 10.789 30.734 45.75 1 93.5 435 ASN B CA 1
ATOM 7719 C C . ASN B 1 435 ? 9.281 30.5 45.844 1 93.5 435 ASN B C 1
ATOM 7721 O O . ASN B 1 435 ? 8.781 29.469 45.406 1 93.5 435 ASN B O 1
ATOM 7725 N N . LEU B 1 436 ? 8.648 31.469 46.469 1 93.81 436 LEU B N 1
ATOM 7726 C CA . LEU B 1 436 ? 7.199 31.344 46.594 1 93.81 436 LEU B CA 1
ATOM 7727 C C . LEU B 1 436 ? 6.527 31.422 45.219 1 93.81 436 LEU B C 1
ATOM 7729 O O . LEU B 1 436 ? 5.594 30.672 44.938 1 93.81 436 LEU B O 1
ATOM 7733 N N . ILE B 1 437 ? 6.961 32.25 44.375 1 93.94 437 ILE B N 1
ATOM 7734 C CA . ILE B 1 437 ? 6.43 32.406 43.031 1 93.94 437 ILE B CA 1
ATOM 7735 C C . ILE B 1 437 ? 6.617 31.109 42.25 1 93.94 437 ILE B C 1
ATOM 7737 O O . ILE B 1 437 ? 5.703 30.656 41.562 1 93.94 437 ILE B O 1
ATOM 7741 N N . ASP B 1 438 ? 7.73 30.5 42.406 1 94.56 438 ASP B N 1
ATOM 7742 C CA . ASP B 1 438 ? 8.008 29.219 41.781 1 94.56 438 ASP B CA 1
ATOM 7743 C C . ASP B 1 438 ? 7.133 28.109 42.344 1 94.56 438 ASP B C 1
ATOM 7745 O O . ASP B 1 438 ? 6.66 27.234 41.594 1 94.56 438 ASP B O 1
ATOM 7749 N N . GLU B 1 439 ? 7.031 28.203 43.594 1 94.81 439 GLU B N 1
ATOM 7750 C CA . GLU B 1 439 ? 6.195 27.203 44.25 1 94.81 439 GLU B CA 1
ATOM 7751 C C . GLU B 1 439 ? 4.742 27.312 43.781 1 94.81 439 GLU B C 1
ATOM 7753 O O . GLU B 1 439 ? 4.051 26.297 43.688 1 94.81 439 GLU B O 1
ATOM 7758 N N . VAL B 1 440 ? 4.277 28.5 43.656 1 93.69 440 VAL B N 1
ATOM 7759 C CA . VAL B 1 440 ? 2.902 28.703 43.188 1 93.69 440 VAL B CA 1
ATOM 7760 C C . VAL B 1 440 ? 2.74 28.141 41.781 1 93.69 440 VAL B C 1
ATOM 7762 O O . VAL B 1 440 ? 1.717 27.531 41.469 1 93.69 440 VAL B O 1
ATOM 7765 N N . SER B 1 441 ? 3.73 28.344 40.906 1 93.44 441 SER B N 1
ATOM 7766 C CA . SER B 1 441 ? 3.709 27.766 39.594 1 93.44 441 SER B CA 1
ATOM 7767 C C . SER B 1 441 ? 3.607 26.234 39.656 1 93.44 441 SER B C 1
ATOM 7769 O O . SER B 1 441 ? 2.883 25.625 38.875 1 93.44 441 SER B O 1
ATOM 7771 N N . THR B 1 442 ? 4.324 25.656 40.562 1 93.88 442 THR B N 1
ATOM 7772 C CA . THR B 1 442 ? 4.289 24.219 40.75 1 93.88 442 THR B CA 1
ATOM 7773 C C . THR B 1 442 ? 2.914 23.766 41.25 1 93.88 442 THR B C 1
ATOM 7775 O O . THR B 1 442 ? 2.402 22.734 40.812 1 93.88 442 THR B O 1
ATOM 7778 N N . ARG B 1 443 ? 2.338 24.578 42.156 1 92.19 443 ARG B N 1
ATOM 7779 C CA . ARG B 1 443 ? 1.002 24.281 42.656 1 92.19 443 ARG B CA 1
ATOM 7780 C C . ARG B 1 443 ? -0.021 24.297 41.531 1 92.19 443 ARG B C 1
ATOM 7782 O O . ARG B 1 443 ? -0.905 23.438 41.469 1 92.19 443 ARG B O 1
ATOM 7789 N N . ILE B 1 444 ? 0.131 25.25 40.688 1 90 444 ILE B N 1
ATOM 7790 C CA . ILE B 1 444 ? -0.784 25.391 39.562 1 90 444 ILE B CA 1
ATOM 7791 C C . ILE B 1 444 ? -0.668 24.156 38.625 1 90 444 ILE B C 1
ATOM 7793 O O . ILE B 1 444 ? -1.679 23.609 38.188 1 90 444 ILE B O 1
ATOM 7797 N N . ASN B 1 445 ? 0.498 23.75 38.406 1 90.56 445 ASN B N 1
ATOM 7798 C CA . ASN B 1 445 ? 0.725 22.578 37.562 1 90.56 445 ASN B CA 1
ATOM 7799 C C . ASN B 1 445 ? 0.164 21.312 38.219 1 90.56 445 ASN B C 1
ATOM 7801 O O . ASN B 1 445 ? -0.469 20.5 37.531 1 90.56 445 ASN B O 1
ATOM 7805 N N . THR B 1 446 ? 0.424 21.188 39.469 1 87.81 446 THR B N 1
ATOM 7806 C CA . THR B 1 446 ? 0 20 40.188 1 87.81 446 THR B CA 1
ATOM 7807 C C . THR B 1 446 ? -1.52 19.953 40.312 1 87.81 446 THR B C 1
ATOM 7809 O O . THR B 1 446 ? -2.131 18.891 40.156 1 87.81 446 THR B O 1
ATOM 7812 N N . LEU B 1 447 ? -2.117 21.109 40.594 1 86 447 LEU B N 1
ATOM 7813 C CA . LEU B 1 447 ? -3.547 21.172 40.875 1 86 447 LEU B CA 1
ATOM 7814 C C . LEU B 1 447 ? -4.355 21.203 39.562 1 86 447 LEU B C 1
ATOM 7816 O O . LEU B 1 447 ? -5.434 20.609 39.5 1 86 447 LEU B O 1
ATOM 7820 N N . TYR B 1 448 ? -3.818 21.906 38.625 1 84.62 448 TYR B N 1
ATOM 7821 C CA . TYR B 1 448 ? -4.652 22.172 37.469 1 84.62 448 TYR B CA 1
ATOM 7822 C C . TYR B 1 448 ? -4.047 21.547 36.219 1 84.62 448 TYR B C 1
ATOM 7824 O O . TYR B 1 448 ? -4.695 21.5 35.156 1 84.62 448 TYR B O 1
ATOM 7832 N N . GLY B 1 449 ? -2.83 21.094 36.25 1 82.12 449 GLY B N 1
ATOM 7833 C CA . GLY B 1 449 ? -2.168 20.453 35.125 1 82.12 449 GLY B CA 1
ATOM 7834 C C . GLY B 1 449 ? -1.577 21.438 34.156 1 82.12 449 GLY B C 1
ATOM 7835 O O . GLY B 1 449 ? -1.038 21.047 33.125 1 82.12 449 GLY B O 1
ATOM 7836 N N . SER B 1 450 ? -1.661 22.703 34.406 1 87 450 SER B N 1
ATOM 7837 C CA . SER B 1 450 ? -1.239 23.734 33.469 1 87 450 SER B CA 1
ATOM 7838 C C . SER B 1 450 ? 0.183 24.203 33.75 1 87 450 SER B C 1
ATOM 7840 O O . SER B 1 450 ? 0.558 24.375 34.906 1 87 450 SER B O 1
ATOM 7842 N N . THR B 1 451 ? 0.903 24.312 32.75 1 87.94 451 THR B N 1
ATOM 7843 C CA . THR B 1 451 ? 2.211 24.953 32.875 1 87.94 451 THR B CA 1
ATOM 7844 C C . THR B 1 451 ? 2.107 26.453 32.625 1 87.94 451 THR B C 1
ATOM 7846 O O . THR B 1 451 ? 1.573 26.875 31.609 1 87.94 451 THR B O 1
ATOM 7849 N N . VAL B 1 452 ? 2.559 27.188 33.594 1 91.12 452 VAL B N 1
ATOM 7850 C CA . VAL B 1 452 ? 2.422 28.641 33.5 1 91.12 452 VAL B CA 1
ATOM 7851 C C . VAL B 1 452 ? 3.795 29.297 33.625 1 91.12 452 VAL B C 1
ATOM 7853 O O . VAL B 1 452 ? 4.746 28.672 34.094 1 91.12 452 VAL B O 1
ATOM 7856 N N . VAL B 1 453 ? 3.916 30.5 33.125 1 92.81 453 VAL B N 1
ATOM 7857 C CA . VAL B 1 453 ? 5.137 31.297 33.219 1 92.81 453 VAL B CA 1
ATOM 7858 C C . VAL B 1 453 ? 4.859 32.594 33.969 1 92.81 453 VAL B C 1
ATOM 7860 O O . VAL B 1 453 ? 3.914 33.312 33.656 1 92.81 453 VAL B O 1
ATOM 7863 N N . PHE B 1 454 ? 5.754 32.938 35.031 1 94.25 454 PHE B N 1
ATOM 7864 C CA . PHE B 1 454 ? 5.586 34.156 35.844 1 94.25 454 PHE B CA 1
ATOM 7865 C C . PHE B 1 454 ? 5.734 35.375 34.969 1 94.25 454 PHE B C 1
ATOM 7867 O O . PHE B 1 454 ? 6.672 35.469 34.156 1 94.25 454 PHE B O 1
ATOM 7874 N N . GLN B 1 455 ? 4.734 36.219 35.031 1 93.69 455 GLN B N 1
ATOM 7875 C CA . GLN B 1 455 ? 4.773 37.438 34.25 1 93.69 455 GLN B CA 1
ATOM 7876 C C . GLN B 1 455 ? 5.121 38.656 35.156 1 93.69 455 GLN B C 1
ATOM 7878 O O . GLN B 1 455 ? 6.098 39.344 34.906 1 93.69 455 GLN B O 1
ATOM 7883 N N . LYS B 1 456 ? 4.32 38.844 36.25 1 92.81 456 LYS B N 1
ATOM 7884 C CA . LYS B 1 456 ? 4.602 40 37.094 1 92.81 456 LYS B CA 1
ATOM 7885 C C . LYS B 1 456 ? 3.852 39.906 38.406 1 92.81 456 LYS B C 1
ATOM 7887 O O . LYS B 1 456 ? 2.863 39.188 38.531 1 92.81 456 LYS B O 1
ATOM 7892 N N . LEU B 1 457 ? 4.438 40.5 39.438 1 93.38 457 LEU B N 1
ATOM 7893 C CA . LEU B 1 457 ? 3.844 40.812 40.719 1 93.38 457 LEU B CA 1
ATOM 7894 C C . LEU B 1 457 ? 3.721 42.312 40.938 1 93.38 457 LEU B C 1
ATOM 7896 O O . LEU B 1 457 ? 4.73 43 41.062 1 93.38 457 LEU B O 1
ATOM 7900 N N . ASN B 1 458 ? 2.461 42.75 40.875 1 91.56 458 ASN B N 1
ATOM 7901 C CA . ASN B 1 458 ? 2.342 44.188 40.938 1 91.56 458 ASN B CA 1
ATOM 7902 C C . ASN B 1 458 ? 1.011 44.625 41.531 1 91.56 458 ASN B C 1
ATOM 7904 O O . ASN B 1 458 ? 0.131 43.812 41.781 1 91.56 458 ASN B O 1
ATOM 7908 N N . CYS B 1 459 ? 0.962 45.938 41.906 1 91.56 459 CYS B N 1
ATOM 7909 C CA . CYS B 1 459 ? -0.245 46.594 42.406 1 91.56 459 CYS B CA 1
ATOM 7910 C C . CYS B 1 459 ? -0.548 47.844 41.594 1 91.56 459 CYS B C 1
ATOM 7912 O O . CYS B 1 459 ? 0.356 48.625 41.281 1 91.56 459 CYS B O 1
ATOM 7914 N N . HIS B 1 460 ? -1.779 47.906 41.125 1 91.44 460 HIS B N 1
ATOM 7915 C CA . HIS B 1 460 ? -2.191 49.094 40.438 1 91.44 460 HIS B CA 1
ATOM 7916 C C . HIS B 1 460 ? -3.633 49.469 40.75 1 91.44 460 HIS B C 1
ATOM 7918 O O . HIS B 1 460 ? -4.453 48.594 41.031 1 91.44 460 HIS B O 1
ATOM 7924 N N . GLN B 1 461 ? -3.945 50.719 40.688 1 90.31 461 GLN B N 1
ATOM 7925 C CA . GLN B 1 461 ? -5.27 51.219 41.062 1 90.31 461 GLN B CA 1
ATOM 7926 C C . GLN B 1 461 ? -6.242 51.125 39.906 1 90.31 461 GLN B C 1
ATOM 7928 O O . GLN B 1 461 ? -7.438 50.906 40.094 1 90.31 461 GLN B O 1
ATOM 7933 N N . GLU B 1 462 ? -5.742 51.312 38.688 1 92.38 462 GLU B N 1
ATOM 7934 C CA . GLU B 1 462 ? -6.602 51.281 37.5 1 92.38 462 GLU B CA 1
ATOM 7935 C C . GLU B 1 462 ? -6.711 49.875 36.906 1 92.38 462 GLU B C 1
ATOM 7937 O O . GLU B 1 462 ? -5.875 49 37.188 1 92.38 462 GLU B O 1
ATOM 7942 N N . MET B 1 463 ? -7.805 49.688 36.219 1 89.88 463 MET B N 1
ATOM 7943 C CA . MET B 1 463 ? -7.984 48.438 35.531 1 89.88 463 MET B CA 1
ATOM 7944 C C . MET B 1 463 ? -6.996 48.281 34.375 1 89.88 463 MET B C 1
ATOM 7946 O O . MET B 1 463 ? -7.074 49.031 33.406 1 89.88 463 MET B O 1
ATOM 7950 N N . LEU B 1 464 ? -6.078 47.375 34.594 1 90.12 464 LEU B N 1
ATOM 7951 C CA . LEU B 1 464 ? -5.074 47.156 33.562 1 90.12 464 LEU B CA 1
ATOM 7952 C C . LEU B 1 464 ? -5.062 45.688 33.125 1 90.12 464 LEU B C 1
ATOM 7954 O O . LEU B 1 464 ? -5.383 44.812 33.938 1 90.12 464 LEU B O 1
ATOM 7958 N N . LYS B 1 465 ? -4.629 45.5 31.953 1 90.44 465 LYS B N 1
ATOM 7959 C CA . LYS B 1 465 ? -4.516 44.156 31.422 1 90.44 465 LYS B CA 1
ATOM 7960 C C . LYS B 1 465 ? -3.262 43.469 31.938 1 90.44 465 LYS B C 1
ATOM 7962 O O . LYS B 1 465 ? -2.268 44.125 32.25 1 90.44 465 LYS B O 1
ATOM 7967 N N . SER B 1 466 ? -3.268 42.25 32.031 1 90.19 466 SER B N 1
ATOM 7968 C CA . SER B 1 466 ? -2.176 41.438 32.562 1 90.19 466 SER B CA 1
ATOM 7969 C C . SER B 1 466 ? -0.92 41.562 31.719 1 90.19 466 SER B C 1
ATOM 7971 O O . SER B 1 466 ? 0.197 41.438 32.219 1 90.19 466 SER B O 1
ATOM 7973 N N . GLY B 1 467 ? -1.061 41.812 30.406 1 87.31 467 GLY B N 1
ATOM 7974 C CA . GLY B 1 467 ? 0.082 41.875 29.5 1 87.31 467 GLY B CA 1
ATOM 7975 C C . GLY B 1 467 ? 0.396 40.531 28.844 1 87.31 467 GLY B C 1
ATOM 7976 O O . GLY B 1 467 ? 1.284 40.469 27.984 1 87.31 467 GLY B O 1
ATOM 7977 N N . CYS B 1 468 ? -0.306 39.5 29.203 1 88.31 468 CYS B N 1
ATOM 7978 C CA . CYS B 1 468 ? -0.123 38.219 28.562 1 88.31 468 CYS B CA 1
ATOM 7979 C C . CYS B 1 468 ? -0.773 38.188 27.188 1 88.31 468 CYS B C 1
ATOM 7981 O O . CYS B 1 468 ? -1.835 38.781 26.984 1 88.31 468 CYS B O 1
ATOM 7983 N N . ASP B 1 469 ? -0.131 37.594 26.234 1 77.88 469 ASP B N 1
ATOM 7984 C CA . ASP B 1 469 ? -0.59 37.594 24.844 1 77.88 469 ASP B CA 1
ATOM 7985 C C . ASP B 1 469 ? -1.854 36.75 24.703 1 77.88 469 ASP B C 1
ATOM 7987 O O . ASP B 1 469 ? -2.789 37.125 24 1 77.88 469 ASP B O 1
ATOM 7991 N N . ARG B 1 470 ? -1.995 35.562 25.266 1 77.81 470 ARG B N 1
ATOM 7992 C CA . ARG B 1 470 ? -3.102 34.656 24.969 1 77.81 470 ARG B CA 1
ATOM 7993 C C . ARG B 1 470 ? -3.949 34.406 26.219 1 77.81 470 ARG B C 1
ATOM 7995 O O . ARG B 1 470 ? -5.18 34.406 26.141 1 77.81 470 ARG B O 1
ATOM 8002 N N . GLY B 1 471 ? -3.336 34.125 27.344 1 83.25 471 GLY B N 1
ATOM 8003 C CA . GLY B 1 471 ? -4.074 33.844 28.578 1 83.25 471 GLY B CA 1
ATOM 8004 C C . GLY B 1 471 ? -3.254 34.094 29.828 1 83.25 471 GLY B C 1
ATOM 8005 O O . GLY B 1 471 ? -2.053 33.844 29.859 1 83.25 471 GLY B O 1
ATOM 8006 N N . ALA B 1 472 ? -4.039 34.75 30.734 1 90.44 472 ALA B N 1
ATOM 8007 C CA . ALA B 1 472 ? -3.373 35.062 31.984 1 90.44 472 ALA B CA 1
ATOM 8008 C C . ALA B 1 472 ? -4.105 34.438 33.156 1 90.44 472 ALA B C 1
ATOM 8010 O O . ALA B 1 472 ? -5.34 34.406 33.219 1 90.44 472 ALA B O 1
ATOM 8011 N N . PHE B 1 473 ? -3.322 33.75 33.938 1 91.31 473 PHE B N 1
ATOM 8012 C CA . PHE B 1 473 ? -3.83 33.312 35.25 1 91.31 473 PHE B CA 1
ATOM 8013 C C . PHE B 1 473 ? -3.48 34.312 36.344 1 91.31 473 PHE B C 1
ATOM 8015 O O . PHE B 1 473 ? -2.363 34.281 36.844 1 91.31 473 PHE B O 1
ATOM 8022 N N . VAL B 1 474 ? -4.473 35.125 36.688 1 92.81 474 VAL B N 1
ATOM 8023 C CA . VAL B 1 474 ? -4.258 36.219 37.625 1 92.81 474 VAL B CA 1
ATOM 8024 C C . VAL B 1 474 ? -4.797 35.844 39 1 92.81 474 VAL B C 1
ATOM 8026 O O . VAL B 1 474 ? -5.973 35.5 39.156 1 92.81 474 VAL B O 1
ATOM 8029 N N . ILE B 1 475 ? -3.896 35.906 40.031 1 93.81 475 ILE B N 1
ATOM 8030 C CA . ILE B 1 475 ? -4.289 35.562 41.406 1 93.81 475 ILE B CA 1
ATOM 8031 C C . ILE B 1 475 ? -4.281 36.812 42.25 1 93.81 475 ILE B C 1
ATOM 8033 O O . ILE B 1 475 ? -3.252 37.5 42.375 1 93.81 475 ILE B O 1
ATOM 8037 N N . GLY B 1 476 ? -5.43 37.062 42.812 1 94.31 476 GLY B N 1
ATOM 8038 C CA . GLY B 1 476 ? -5.496 38.219 43.719 1 94.31 476 GLY B CA 1
ATOM 8039 C C . GLY B 1 476 ? -4.723 37.969 45 1 94.31 476 GLY B C 1
ATOM 8040 O O . GLY B 1 476 ? -4.73 36.875 45.562 1 94.31 476 GLY B O 1
ATOM 8041 N N . ILE B 1 477 ? -4.039 39.031 45.5 1 94.81 477 ILE B N 1
ATOM 8042 C CA . ILE B 1 477 ? -3.262 38.875 46.719 1 94.81 477 ILE B CA 1
ATOM 8043 C C . ILE B 1 477 ? -3.674 39.938 47.719 1 94.81 477 ILE B C 1
ATOM 8045 O O . ILE B 1 477 ? -3.049 40.062 48.781 1 94.81 477 ILE B O 1
ATOM 8049 N N . ASP B 1 478 ? -4.711 40.688 47.344 1 93.75 478 ASP B N 1
ATOM 8050 C CA . ASP B 1 478 ? -5.301 41.562 48.344 1 93.75 478 ASP B CA 1
ATOM 8051 C C . ASP B 1 478 ? -6.004 40.781 49.438 1 93.75 478 ASP B C 1
ATOM 8053 O O . ASP B 1 478 ? -6.492 39.688 49.219 1 93.75 478 ASP B O 1
ATOM 8057 N N . SER B 1 479 ? -6.105 41.375 50.625 1 89.56 479 SER B N 1
ATOM 8058 C CA . SER B 1 479 ? -6.684 40.719 51.781 1 89.56 479 SER B CA 1
ATOM 8059 C C . SER B 1 479 ? -8.109 40.25 51.469 1 89.56 479 SER B C 1
ATOM 8061 O O . SER B 1 479 ? -8.492 39.125 51.844 1 89.56 479 SER B O 1
ATOM 8063 N N . GLU B 1 480 ? -8.891 41 50.781 1 89.81 480 GLU B N 1
ATOM 8064 C CA . GLU B 1 480 ? -10.289 40.688 50.5 1 89.81 480 GLU B CA 1
ATOM 8065 C C . GLU B 1 480 ? -10.422 39.719 49.344 1 89.81 480 GLU B C 1
ATOM 8067 O O . GLU B 1 480 ? -11.461 39.062 49.188 1 89.81 480 GLU B O 1
ATOM 8072 N N . ARG B 1 481 ? -9.383 39.594 48.562 1 93.06 481 ARG B N 1
ATOM 8073 C CA . ARG B 1 481 ? -9.438 38.75 47.344 1 93.06 481 ARG B CA 1
ATOM 8074 C C . ARG B 1 481 ? -8.273 37.781 47.312 1 93.06 481 ARG B C 1
ATOM 8076 O O . ARG B 1 481 ? -7.77 37.469 46.219 1 93.06 481 ARG B O 1
ATOM 8083 N N . CYS B 1 482 ? -7.805 37.469 48.5 1 93.38 482 CYS B N 1
ATOM 8084 C CA . CYS B 1 482 ? -6.648 36.594 48.531 1 93.38 482 CYS B CA 1
ATOM 8085 C C . CYS B 1 482 ? -6.961 35.25 47.844 1 93.38 482 CYS B C 1
ATOM 8087 O O . CYS B 1 482 ? -7.965 34.625 48.156 1 93.38 482 CYS B O 1
ATOM 8089 N N . SER B 1 483 ? -6.145 34.844 46.906 1 92.69 483 SER B N 1
ATOM 8090 C CA . SER B 1 483 ? -6.164 33.562 46.219 1 92.69 483 SER B CA 1
ATOM 8091 C C . SER B 1 483 ? -7.281 33.531 45.156 1 92.69 483 SER B C 1
ATOM 8093 O O . SER B 1 483 ? -7.469 32.531 44.469 1 92.69 483 SER B O 1
ATOM 8095 N N . ALA B 1 484 ? -8.016 34.594 45.031 1 89.69 484 ALA B N 1
ATOM 8096 C CA . ALA B 1 484 ? -9.086 34.625 44.031 1 89.69 484 ALA B CA 1
ATOM 8097 C C . ALA B 1 484 ? -8.508 34.719 42.625 1 89.69 484 ALA B C 1
ATOM 8099 O O . ALA B 1 484 ? -7.5 35.375 42.375 1 89.69 484 ALA B O 1
ATOM 8100 N N . ILE B 1 485 ? -9.156 33.969 41.781 1 89.44 485 ILE B N 1
ATOM 8101 C CA . ILE B 1 485 ? -8.75 34.031 40.375 1 89.44 485 ILE B CA 1
ATOM 8102 C C . ILE B 1 485 ? -9.445 35.219 39.719 1 89.44 485 ILE B C 1
ATOM 8104 O O . ILE B 1 485 ? -10.68 35.25 39.625 1 89.44 485 ILE B O 1
ATOM 8108 N N . LEU B 1 486 ? -8.617 36.094 39.219 1 88.25 486 LEU B N 1
ATOM 8109 C CA . LEU B 1 486 ? -9.141 37.344 38.656 1 88.25 486 LEU B CA 1
ATOM 8110 C C . LEU B 1 486 ? -9.18 37.281 37.125 1 88.25 486 LEU B C 1
ATOM 8112 O O . LEU B 1 486 ? -8.625 36.344 36.531 1 88.25 486 LEU B O 1
ATOM 8116 N N . ALA B 1 487 ? -9.906 38.25 36.5 1 84.88 487 ALA B N 1
ATOM 8117 C CA . ALA B 1 487 ? -9.945 38.375 35.062 1 84.88 487 ALA B CA 1
ATOM 8118 C C . ALA B 1 487 ? -8.633 38.938 34.5 1 84.88 487 ALA B C 1
ATOM 8120 O O . ALA B 1 487 ? -7.773 39.375 35.281 1 84.88 487 ALA B O 1
ATOM 8121 N N . ASP B 1 488 ? -8.523 38.906 33.281 1 86.88 488 ASP B N 1
ATOM 8122 C CA . ASP B 1 488 ? -7.312 39.406 32.625 1 86.88 488 ASP B CA 1
ATOM 8123 C C . ASP B 1 488 ? -7.117 40.906 32.938 1 86.88 488 ASP B C 1
ATOM 8125 O O . ASP B 1 488 ? -5.984 41.344 33.094 1 86.88 488 ASP B O 1
ATOM 8129 N N . GLU B 1 489 ? -8.219 41.594 32.938 1 88.12 489 GLU B N 1
ATOM 8130 C CA . GLU B 1 489 ? -8.195 42.969 33.375 1 88.12 489 GLU B CA 1
ATOM 8131 C C . GLU B 1 489 ? -8.555 43.094 34.844 1 88.12 489 GLU B C 1
ATOM 8133 O O . GLU B 1 489 ? -9.641 42.688 35.25 1 88.12 489 GLU B O 1
ATOM 8138 N N . TYR B 1 490 ? -7.609 43.594 35.625 1 90.31 490 TYR B N 1
ATOM 8139 C CA . TYR B 1 490 ? -7.836 43.625 37.062 1 90.31 490 TYR B CA 1
ATOM 8140 C C . TYR B 1 490 ? -7.273 44.906 37.688 1 90.31 490 TYR B C 1
ATOM 8142 O O . TYR B 1 490 ? -6.469 45.594 37.062 1 90.31 490 TYR B O 1
ATOM 8150 N N . SER B 1 491 ? -7.73 45.25 38.781 1 93.62 491 SER B N 1
ATOM 8151 C CA . SER B 1 491 ? -7.191 46.312 39.656 1 93.62 491 SER B CA 1
ATOM 8152 C C . SER B 1 491 ? -6.746 45.75 41 1 93.62 491 SER B C 1
ATOM 8154 O O . SER B 1 491 ? -7.098 44.625 41.344 1 93.62 491 SER B O 1
ATOM 8156 N N . GLY B 1 492 ? -5.871 46.438 41.688 1 93.25 492 GLY B N 1
ATOM 8157 C CA . GLY B 1 492 ? -5.344 45.969 42.969 1 93.25 492 GLY B CA 1
ATOM 8158 C C . GLY B 1 492 ? -4.035 45.219 42.812 1 93.25 492 GLY B C 1
ATOM 8159 O O . GLY B 1 492 ? -3.277 45.469 41.875 1 93.25 492 GLY B O 1
ATOM 8160 N N . CYS B 1 493 ? -3.754 44.406 43.844 1 94.62 493 CYS B N 1
ATOM 8161 C CA . CYS B 1 493 ? -2.506 43.656 43.844 1 94.62 493 CYS B CA 1
ATOM 8162 C C . CYS B 1 493 ? -2.74 42.219 43.375 1 94.62 493 CYS B C 1
ATOM 8164 O O . CYS B 1 493 ? -3.695 41.562 43.844 1 94.62 493 CYS B O 1
ATOM 8166 N N . ALA B 1 494 ? -1.906 41.75 42.438 1 95.25 494 ALA B N 1
ATOM 8167 C CA . ALA B 1 494 ? -2.127 40.406 41.906 1 95.25 494 ALA B CA 1
ATOM 8168 C C . ALA B 1 494 ? -0.812 39.781 41.5 1 95.25 494 ALA B C 1
ATOM 8170 O O . ALA B 1 494 ? 0.182 40.469 41.25 1 95.25 494 ALA B O 1
ATOM 8171 N N . LEU B 1 495 ? -0.801 38.531 41.594 1 95.06 495 LEU B N 1
ATOM 8172 C CA . LEU B 1 495 ? 0.236 37.688 41 1 95.06 495 LEU B CA 1
ATOM 8173 C C . LEU B 1 495 ? -0.197 37.156 39.656 1 95.06 495 LEU B C 1
ATOM 8175 O O . LEU B 1 495 ? -1.243 36.5 39.531 1 95.06 495 LEU B O 1
ATOM 8179 N N . VAL B 1 496 ? 0.606 37.469 38.562 1 94.12 496 VAL B N 1
ATOM 8180 C CA . VAL B 1 496 ? 0.155 37.188 37.219 1 94.12 496 VAL B CA 1
ATOM 8181 C C . VAL B 1 496 ? 1.063 36.156 36.562 1 94.12 496 VAL B C 1
ATOM 8183 O O . VAL B 1 496 ? 2.289 36.281 36.594 1 94.12 496 VAL B O 1
ATOM 8186 N N . TYR B 1 497 ? 0.45 35.062 36.094 1 93.81 497 TYR B N 1
ATOM 8187 C CA . TYR B 1 497 ? 1.124 34.062 35.281 1 93.81 497 TYR B CA 1
ATOM 8188 C C . TYR B 1 497 ? 0.54 34.031 33.875 1 93.81 497 TYR B C 1
ATOM 8190 O O . TYR B 1 497 ? -0.66 34.25 33.688 1 93.81 497 TYR B O 1
ATOM 8198 N N . CYS B 1 498 ? 1.424 33.781 32.844 1 92.12 498 CYS B N 1
ATOM 8199 C CA . CYS B 1 498 ? 0.957 33.594 31.469 1 92.12 498 CYS B CA 1
ATOM 8200 C C . CYS B 1 498 ? 0.873 32.125 31.109 1 92.12 498 CYS B C 1
ATOM 8202 O O . CYS B 1 498 ? 1.696 31.328 31.562 1 92.12 498 CYS B O 1
ATOM 8204 N N . VAL B 1 499 ? -0.136 31.844 30.344 1 87.12 499 VAL B N 1
ATOM 8205 C CA . VAL B 1 499 ? -0.356 30.453 29.953 1 87.12 499 VAL B CA 1
ATOM 8206 C C . VAL B 1 499 ? 0.104 30.25 28.5 1 87.12 499 VAL B C 1
ATOM 8208 O O . VAL B 1 499 ? -0.016 31.156 27.672 1 87.12 499 VAL B O 1
#

Solvent-accessible surface area (backbone atoms only — not comparable to full-atom values): 53640 Å² total; per-residue (Å²): 136,83,80,76,78,77,75,75,75,74,74,76,75,75,74,67,75,75,78,66,69,68,50,92,81,47,47,64,69,39,30,68,56,29,38,50,52,12,52,50,25,51,75,69,65,37,38,71,54,16,44,51,25,36,52,39,14,51,49,34,44,51,49,53,54,51,50,51,46,49,36,51,53,52,29,57,70,65,36,56,52,66,46,67,80,38,50,69,50,89,47,60,68,58,28,51,54,35,34,50,47,22,31,34,35,33,25,51,44,39,53,51,42,46,42,72,74,47,42,86,63,32,69,62,67,87,55,69,62,60,56,50,36,55,75,52,35,46,61,28,56,56,41,14,54,29,28,43,78,66,71,32,59,56,56,14,40,19,24,36,40,35,20,32,33,71,37,73,80,46,62,67,55,53,52,50,46,52,53,52,64,69,38,88,85,58,55,78,83,32,70,37,52,84,76,65,49,66,23,46,54,27,40,54,52,13,53,50,24,51,77,68,66,34,37,70,56,16,45,52,25,40,52,52,12,51,54,40,40,54,52,50,43,50,52,50,36,62,66,18,50,40,47,60,60,58,76,80,61,72,54,44,74,54,40,52,40,43,51,53,33,47,39,50,51,34,23,51,49,49,32,61,44,35,62,63,69,65,21,46,49,91,46,42,75,42,82,60,40,76,25,52,54,25,70,50,41,20,58,27,29,40,77,69,71,32,54,63,61,16,35,19,25,42,27,38,20,39,69,65,38,71,41,44,57,56,57,52,51,50,46,50,52,52,37,66,72,46,66,91,52,50,82,78,38,51,44,51,48,68,68,59,49,51,51,50,45,49,52,53,45,53,47,52,54,51,48,48,51,62,60,55,64,38,72,54,94,90,34,61,58,79,90,55,76,72,62,61,54,77,72,75,82,81,70,87,79,80,83,81,72,68,67,72,59,73,74,48,68,84,48,52,73,65,50,19,50,52,51,46,54,54,42,74,41,76,94,62,94,47,69,65,57,55,51,48,56,53,47,49,42,50,47,42,26,72,74,56,57,20,75,58,42,87,68,51,63,44,65,40,85,56,77,40,67,72,79,48,91,83,35,44,50,27,30,26,26,36,89,93,38,50,34,35,79,46,56,54,58,40,57,45,37,33,43,34,26,29,88,138,84,80,78,78,77,78,77,77,75,75,74,75,76,74,68,74,76,80,67,69,67,47,94,81,47,48,65,66,37,29,67,56,30,38,50,51,13,53,50,24,51,74,67,66,37,38,70,53,16,44,52,26,38,53,37,13,51,51,34,44,52,48,52,51,52,50,51,46,48,37,52,52,52,30,57,72,63,37,57,52,64,46,69,79,38,49,68,51,87,47,60,67,57,28,50,52,36,33,50,46,22,32,35,36,32,25,52,43,40,53,53,41,46,42,71,74,46,42,83,62,31,69,62,69,84,54,70,62,59,56,50,37,54,75,51,35,46,64,28,58,54,39,13,55,27,27,44,78,66,71,32,59,57,58,14,41,18,25,35,42,36,20,32,35,69,37,71,80,44,60,67,55,53,51,49,46,54,53,50,63,69,38,90,86,55,55,79,84,34,70,37,53,85,74,67,50,68,23,45,53,26,40,53,51,12,54,50,23,51,77,67,66,36,36,70,56,16,45,52,24,40,52,52,12,52,54,39,41,55,52,49,45,50,51,50,37,60,64,19,50,40,46,62,60,57,75,80,61,74,55,42,73,55,41,50,40,45,52,52,33,44,38,49,50,34,25,50,49,48,33,60,44,35,61,64,69,64,20,46,48,92,46,41,74,43,81,59,41,75,25,53,54,24,70,49,41,22,57,27,30,40,77,69,70,31,55,63,60,15,34,20,24,41,27,39,20,39,69,64,37,71,40,43,56,57,54,51,51,50,47,51,51,51,38,66,74,44,66,90,52,48,82,78,37,52,43,52,48,70,68,58,49,50,52,50,44,51,52,53,44,53,48,51,54,52,49,48,51,62,59,56,65,38,72,56,92,90,35,62,58,79,89,55,76,72,62,59,52,77,72,77,82,82,69,86,79,79,83,81,73,69,68,72,58,72,74,48,68,83,47,50,73,67,52,20,50,53,52,45,53,54,41,73,44,75,96,62,95,48,69,64,58,56,50,46,55,52,48,50,44,49,47,42,26,72,74,55,58,21,76,59,42,86,69,50,64,42,65,39,86,58,76,40,66,75,79,48,91,82,35,44,51,26,31,25,25,35,88,92,38,50,36,34,79,47,57,53,59,41,57,45,35,33,42,35,28,29,88

InterPro domains:
  IPR011990 Tetratricopeptide-like helical domain superfamily [G3DSA:1.25.40.10] (28-187)
  IPR011990 Tetratricopeptide-like helical domain superfamily [G3DSA:1.25.40.10] (196-344)
  IPR052284 Collagen-modifying leprecan protein [PTHR13986] (19-407)
  IPR056585 Leprecan-like alpha-helical domain [PF23557] (31-336)